Protein AF-E9GZN9-F1 (afdb_monomer_lite)

Radius of gyration: 35.97 Å; chains: 1; bounding box: 83×104×94 Å

Organism: Daphnia pulex (NCBI:txid6669)

Secondary structure (DSSP, 8-state):
--GGGGTTSPPSSS-SEEEEESSHHHHHHHHHHHHHHTTT-TT--EEEE---SHHHHHHHHHHHHT--SEEEEEHHHHHHHHHH-TTTS-STT--EEEETTHHHHHHHSHHHHHHHHHHHHHHHHHHHHTT-----EEEE--SS--HHHHHIIIIIISS-------HHHHHHHTT-EEEEEEE-HHHHHHHHHHHHHHTTTS-EEEEESSHHHHHHHHHHHHHTT---EEESGGGGGGHHHHHHHHHHSPTT--EEEEEGGGTTT------SEEEESS--SS-HHHHHHHGGGGGGG--TT--TTTS-EEEEEEETT--TTHHHHHHHHHHTTPPPPHHHHHHHHHHHHHHHHHTTTSPBPHHHHHHS--TTTTT--SB-S--HHHH--SS--SSEEEEEEEEE-SSSEEEEEEEEEE-TT--EEE-GGGTTHHHHHHHHHTTSHHHHH-BPPGGG--TT-EEEEE-STT-EEEEEEEEEEEE-TTS-EEEEEEEETTT--EEEEEGGGEE---HHHHHSPPSSEEEEESSEEESTT-SS--HHHHHHHHHHHTT-EEEEEEEEEETTEEEEEEEEEEEEPTTSS-EEEEEEHHHHHHHTTSEEE-TTHHHHHHHHHHHTTPPPP----------SS---PPPB--PPTTSEEEEEEEEEEETTEEEEEEGGGHHHHHHHHHHHHHHGGGPPBPPTTT--TT-EEEEE-SSSTT-EEEEEEEEEEEETTEEEEEEEETTT--EEEEEGGG-EE--HHHHHSS-B--EEEEETTEE-SSTT----HHHHHHHHHHHB-TTSSBPEEEEEEEEEEEEEPTTTSSEEEEEEEE--SSTT---HHHHHHHTTSSEE--SHHHHHHHHHHSS-STTS---

Sequence (875 aa):
MDLSEYSDVPIGCSPLVVVICSSWENAELVQFYCSRIMKKNSDFRSAVFTDATERSLKVALPYLINGVTLLAATAPALNLLLTKAKDIISFDRCCHLVFDDADVVLKEHGESTKKLFNFYQESVQRATMGNNFIPRQIVACANHWTKGMEEMSSKVLKNPSIFISSCMESAIYGGMKLDVRRGTPEEMDRDLLEIVQSKRFSRTIIFCRGSAEVFKVEQMLSEIGATPILAHNPIVSDLDFTTERWNHAQPGSAILICTDDVLERLNIKNAQTLIHYFIPHHSKYDFSYRLSFAMDNFHLRASEADRPETHLLITKEFNNSLLTIVRLMQRFGHVVPDELATEAILSFCGKEVRKRSLPLCETLKAFGFCRNMKLCGLRHVILSTLDHPVVPQNGIVRIRITAVRTATQYYARILKHRNEKNQVIDMSGSHFEVSAQLRNHFRDEAQRKNSVDGNKVEAGNIYAHRTTDNLYERVRVESILERDHQGIPIEVTVISIDQGCVMSSFVKDLYEIPDDLKNSAPEAIEVFLVGAKPFDRNSNWSRYSVDFVREKLMSKELEGRIVLALSFTLWLDPLHERKRLDGVNSSVVVTDILKDLLTAELADNNEEHLVKLYHLCETGGIELPNYSFGLAKNKSANPIEPSYAFLPMNEETQVELVTTDSPHQFYVTINKFQDTLRSLEADIKKQISKCKHVTYEDAQLGSFCLVESPSEPGSWCRCCIKKKIVEDDVWKFQVLFVDYGDHTKVPLNAMKSLPNQFISRLPFQAIACSLYGVGPKNDSGGWTEEDICFFTSLTRASDGFMHVWHAQTKFKEAVKDEVTNGSHYHVTLLNREEKEIPSLAQQMISKNYAISLENEEDFRAIAKVTLPEALRGMG

Structure (mmCIF, N/CA/C/O backbone):
data_AF-E9GZN9-F1
#
_entry.id   AF-E9GZN9-F1
#
loop_
_atom_site.group_PDB
_atom_site.id
_atom_site.type_symbol
_atom_site.label_atom_id
_atom_site.label_alt_id
_atom_site.label_comp_id
_atom_site.label_asym_id
_atom_site.label_entity_id
_atom_site.label_seq_id
_atom_site.pdbx_PDB_ins_code
_atom_site.Cartn_x
_atom_site.Cartn_y
_atom_site.Cartn_z
_atom_site.occupancy
_atom_site.B_iso_or_equiv
_atom_site.auth_seq_id
_atom_site.auth_comp_id
_atom_site.auth_asym_id
_atom_site.auth_atom_id
_atom_site.pdbx_PDB_model_num
ATOM 1 N N . MET A 1 1 ? -33.942 -22.697 3.607 1.00 50.97 1 MET A N 1
ATOM 2 C CA . MET A 1 1 ? -34.283 -22.304 2.229 1.00 50.97 1 MET A CA 1
ATOM 3 C C . MET A 1 1 ? -35.017 -23.470 1.620 1.00 50.97 1 MET A C 1
ATOM 5 O O . MET A 1 1 ? -34.496 -24.581 1.670 1.00 50.97 1 MET A O 1
ATOM 9 N N . ASP A 1 2 ? -36.243 -23.232 1.181 1.00 52.62 2 ASP A N 1
ATOM 10 C CA . ASP A 1 2 ? -37.050 -24.229 0.490 1.00 52.62 2 ASP A CA 1
ATOM 11 C C . ASP A 1 2 ? -36.583 -24.266 -0.974 1.00 52.62 2 ASP A C 1
ATOM 13 O O . ASP A 1 2 ? -36.462 -23.227 -1.618 1.00 52.62 2 ASP A O 1
ATOM 17 N N . LEU A 1 3 ? -36.242 -25.447 -1.498 1.00 58.53 3 LEU A N 1
ATOM 18 C CA . LEU A 1 3 ? -35.744 -25.594 -2.875 1.00 58.53 3 LEU A CA 1
ATOM 19 C C . LEU A 1 3 ? -36.774 -25.124 -3.916 1.00 58.53 3 LEU A C 1
ATOM 21 O O . LEU A 1 3 ? -36.387 -24.770 -5.030 1.00 58.53 3 LEU A O 1
ATOM 25 N N . SER A 1 4 ? -38.058 -25.085 -3.547 1.00 64.94 4 SER A N 1
ATOM 26 C CA . SER A 1 4 ? -39.133 -24.544 -4.382 1.00 64.94 4 SER A CA 1
ATOM 27 C C . SER A 1 4 ? -39.021 -23.033 -4.627 1.00 64.94 4 SER A C 1
ATOM 29 O O . SER A 1 4 ? -39.496 -22.554 -5.645 1.00 64.94 4 SER A O 1
ATOM 31 N N . GLU A 1 5 ? -38.316 -22.269 -3.787 1.00 69.56 5 GLU A N 1
ATOM 32 C CA . GLU A 1 5 ? -38.172 -20.813 -3.972 1.00 69.56 5 GLU A CA 1
ATOM 33 C C . GLU A 1 5 ? -37.304 -20.442 -5.188 1.00 69.56 5 GLU A C 1
ATOM 35 O O . GLU A 1 5 ? -37.380 -19.323 -5.695 1.00 69.56 5 GLU A O 1
ATOM 40 N N . TYR A 1 6 ? -36.479 -21.374 -5.676 1.00 82.62 6 TYR A N 1
ATOM 41 C CA . TYR A 1 6 ? -35.597 -21.158 -6.826 1.00 82.62 6 TYR A CA 1
ATOM 42 C C . TYR A 1 6 ? -36.201 -21.622 -8.154 1.00 82.62 6 TYR A C 1
ATOM 44 O O . TYR A 1 6 ? -35.643 -21.299 -9.205 1.00 82.62 6 TYR A O 1
ATOM 52 N N . SER A 1 7 ? -37.319 -22.362 -8.141 1.00 75.12 7 SER A N 1
ATOM 53 C CA . SER A 1 7 ? -37.960 -22.828 -9.380 1.00 75.12 7 SER A CA 1
ATOM 54 C C . SER A 1 7 ? -38.596 -21.697 -10.185 1.00 75.12 7 SER A C 1
ATOM 56 O O . SER A 1 7 ? -38.727 -21.825 -11.399 1.00 75.12 7 SER A O 1
ATOM 58 N N . ASP A 1 8 ? -38.930 -20.589 -9.522 1.00 78.25 8 ASP A N 1
ATOM 59 C CA . ASP A 1 8 ? -39.594 -19.429 -10.127 1.00 78.25 8 ASP A CA 1
ATOM 60 C C . ASP A 1 8 ? -38.607 -18.396 -10.700 1.00 78.25 8 ASP A C 1
ATOM 62 O O . ASP A 1 8 ? -39.012 -17.401 -11.307 1.00 78.25 8 ASP A O 1
ATOM 66 N N . VAL A 1 9 ? -37.295 -18.624 -10.545 1.00 85.50 9 VAL A N 1
ATOM 67 C CA . VAL A 1 9 ? -36.270 -17.737 -11.105 1.00 85.50 9 VAL A CA 1
ATOM 68 C C . VAL A 1 9 ? -36.328 -17.819 -12.638 1.00 85.50 9 VAL A C 1
ATOM 70 O O . VAL A 1 9 ? -36.278 -18.924 -13.185 1.00 85.50 9 VAL A O 1
ATOM 73 N N . PRO A 1 10 ? -36.361 -16.680 -13.364 1.00 81.06 10 PRO A N 1
ATOM 74 C CA . PRO A 1 10 ? -36.394 -16.672 -14.828 1.00 81.06 10 PRO A CA 1
ATOM 75 C C . PRO A 1 10 ? -35.282 -17.537 -15.431 1.00 81.06 10 PRO A C 1
ATOM 77 O O . PRO A 1 10 ? -34.248 -17.715 -14.799 1.00 81.06 10 PRO A O 1
ATOM 80 N N . ILE A 1 11 ? -35.424 -18.056 -16.650 1.00 80.75 11 ILE A N 1
ATOM 81 C CA . ILE A 1 11 ? -34.333 -18.768 -17.344 1.00 80.75 11 ILE A CA 1
ATOM 82 C C . ILE A 1 11 ? -33.459 -17.742 -18.083 1.00 80.75 11 ILE A C 1
ATOM 84 O O . ILE A 1 11 ? -33.974 -16.772 -18.633 1.00 80.75 11 ILE A O 1
ATOM 88 N N . GLY A 1 12 ? -32.135 -17.925 -18.107 1.00 81.50 12 GLY A N 1
ATOM 89 C CA . GLY A 1 12 ? -31.234 -17.026 -18.837 1.00 81.50 12 GLY A CA 1
ATOM 90 C C . GLY A 1 12 ? -29.748 -17.335 -18.659 1.00 81.50 12 GLY A C 1
ATOM 91 O O . GLY A 1 12 ? -29.376 -18.310 -18.007 1.00 81.50 12 GLY A O 1
ATOM 92 N N . CYS A 1 13 ? -28.896 -16.480 -19.231 1.00 82.94 13 CYS A N 1
ATOM 93 C CA . CYS A 1 13 ? -27.436 -16.641 -19.187 1.00 82.94 13 CYS A CA 1
ATOM 94 C C . CYS A 1 13 ? -26.771 -15.924 -17.997 1.00 82.94 13 CYS A C 1
ATOM 96 O O . CYS A 1 13 ? -25.636 -16.241 -17.643 1.00 82.94 13 CYS A O 1
ATOM 98 N N . SER A 1 14 ? -27.471 -14.968 -17.375 1.00 88.44 14 SER A N 1
ATOM 99 C CA . SER A 1 14 ? -26.956 -14.199 -16.237 1.00 88.44 14 SER A CA 1
ATOM 100 C C . SER A 1 14 ? -26.777 -15.059 -14.971 1.00 88.44 14 SER A C 1
ATOM 102 O O . SER A 1 14 ? -27.582 -15.975 -14.754 1.00 88.44 14 SER A O 1
ATOM 104 N N . PRO A 1 15 ? -25.766 -14.738 -14.134 1.00 92.81 15 PRO A N 1
ATOM 105 C CA . PRO A 1 15 ? -25.409 -15.500 -12.939 1.00 92.81 15 PRO A CA 1
ATOM 106 C C . PRO A 1 15 ? -26.512 -15.530 -11.884 1.00 92.81 15 PRO A C 1
ATOM 108 O O . PRO A 1 15 ? -27.192 -14.532 -11.644 1.00 92.81 15 PRO A O 1
ATOM 111 N N . LEU A 1 16 ? -26.626 -16.676 -11.207 1.00 92.75 16 LEU A N 1
ATOM 112 C CA . LEU A 1 16 ? -27.434 -16.829 -9.993 1.00 92.75 16 LEU A CA 1
ATOM 113 C C . LEU A 1 16 ? -26.670 -16.346 -8.757 1.00 92.75 16 LEU A C 1
ATOM 115 O O . LEU A 1 16 ? -27.271 -15.810 -7.828 1.00 92.75 16 LEU A O 1
ATOM 119 N N . VAL A 1 17 ? -25.348 -16.532 -8.759 1.00 95.00 17 VAL A N 1
ATOM 120 C CA . VAL A 1 17 ? -24.443 -16.117 -7.687 1.00 95.00 17 VAL A CA 1
ATOM 121 C C . VAL A 1 17 ? -23.373 -15.203 -8.264 1.00 95.00 17 VAL A C 1
ATOM 123 O O . VAL A 1 17 ? -22.676 -15.572 -9.211 1.00 95.00 17 VAL A O 1
ATOM 126 N N . VAL A 1 18 ? -23.216 -14.025 -7.675 1.00 97.25 18 VAL A N 1
ATOM 127 C CA . VAL A 1 18 ? -22.117 -13.109 -7.980 1.00 97.25 18 VAL A CA 1
ATOM 128 C C . VAL A 1 18 ? -21.284 -12.925 -6.723 1.00 97.25 18 VAL A C 1
ATOM 130 O O . VAL A 1 18 ? -21.812 -12.501 -5.698 1.00 97.25 18 VAL A O 1
ATOM 133 N N . VAL A 1 19 ? -19.990 -13.232 -6.809 1.00 97.75 19 VAL A N 1
ATOM 134 C CA . VAL A 1 19 ? -19.028 -13.020 -5.723 1.00 97.75 19 VAL A CA 1
ATOM 135 C C . VAL A 1 19 ? -18.092 -11.888 -6.120 1.00 97.75 19 VAL A C 1
ATOM 137 O O . VAL A 1 19 ? -17.361 -11.992 -7.102 1.00 97.75 19 VAL A O 1
ATOM 140 N N . ILE A 1 20 ? -18.142 -10.791 -5.374 1.00 96.69 20 ILE A N 1
ATOM 141 C CA . ILE A 1 20 ? -17.269 -9.637 -5.545 1.00 96.69 20 ILE A CA 1
ATOM 142 C C . ILE A 1 20 ? -16.070 -9.824 -4.622 1.00 96.69 20 ILE A C 1
ATOM 144 O O . ILE A 1 20 ? -16.230 -9.839 -3.404 1.00 96.69 20 ILE A O 1
ATOM 148 N N . CYS A 1 21 ? -14.887 -9.952 -5.209 1.00 93.56 21 CYS A N 1
ATOM 149 C CA . CYS A 1 21 ? -13.642 -10.228 -4.504 1.00 93.56 21 CYS A CA 1
ATOM 150 C C . CYS A 1 21 ? -12.727 -8.997 -4.475 1.00 93.56 21 CYS A C 1
ATOM 152 O O . CYS A 1 21 ? -12.756 -8.149 -5.374 1.00 93.56 21 CYS A O 1
ATOM 154 N N . SER A 1 22 ? -11.873 -8.935 -3.454 1.00 87.81 22 SER A N 1
ATOM 155 C CA . SER A 1 22 ? -10.836 -7.909 -3.271 1.00 87.81 22 SER A CA 1
ATOM 156 C C . SER A 1 22 ? -9.677 -8.005 -4.270 1.00 87.81 22 SER A C 1
ATOM 158 O O . SER A 1 22 ? -8.988 -7.011 -4.497 1.00 87.81 22 SER A O 1
ATOM 160 N N . SER A 1 23 ? -9.451 -9.177 -4.872 1.00 83.25 23 SER A N 1
ATOM 161 C CA . SER A 1 23 ? -8.398 -9.401 -5.864 1.00 83.25 23 SER A CA 1
ATOM 162 C C . SER A 1 23 ? -8.754 -10.515 -6.852 1.00 83.25 23 SER A C 1
ATOM 164 O O . SER A 1 23 ? -9.737 -11.244 -6.675 1.00 83.25 23 SER A O 1
ATOM 166 N N . TRP A 1 24 ? -7.946 -10.655 -7.907 1.00 82.69 24 TRP A N 1
ATOM 167 C CA . TRP A 1 24 ? -8.132 -11.713 -8.897 1.00 82.69 24 TRP A CA 1
ATOM 168 C C . TRP A 1 24 ? -7.772 -13.101 -8.354 1.00 82.69 24 TRP A C 1
ATOM 170 O O . TRP A 1 24 ? -8.446 -14.065 -8.702 1.00 82.69 24 TRP A O 1
ATOM 180 N N . GLU A 1 25 ? -6.781 -13.205 -7.465 1.00 82.38 25 GLU A N 1
ATOM 181 C CA . GLU A 1 25 ? -6.411 -14.463 -6.807 1.00 82.38 25 GLU A CA 1
ATOM 182 C C . GLU A 1 25 ? -7.549 -14.980 -5.936 1.00 82.38 25 GLU A C 1
ATOM 184 O O . GLU A 1 25 ? -7.886 -16.160 -5.998 1.00 82.38 25 GLU A O 1
ATOM 189 N N . ASN A 1 26 ? -8.183 -14.092 -5.166 1.00 86.81 26 ASN A N 1
ATOM 190 C CA . ASN A 1 26 ? -9.334 -14.463 -4.350 1.00 86.81 26 ASN A CA 1
ATOM 191 C C . ASN A 1 26 ? -10.500 -14.921 -5.232 1.00 86.81 26 ASN A C 1
ATOM 193 O O . ASN A 1 26 ? -11.129 -15.934 -4.934 1.00 86.81 26 ASN A O 1
ATOM 197 N N . ALA A 1 27 ? -10.738 -14.257 -6.367 1.00 90.12 27 ALA A N 1
ATOM 198 C CA . ALA A 1 27 ? -11.759 -14.689 -7.319 1.00 90.12 27 ALA A CA 1
ATOM 199 C C . ALA A 1 27 ? -11.465 -16.079 -7.923 1.00 90.12 27 ALA A C 1
ATOM 201 O O . ALA A 1 27 ? -12.376 -16.904 -8.031 1.00 90.12 27 ALA A O 1
ATOM 202 N N . GLU A 1 28 ? -10.207 -16.373 -8.272 1.00 88.62 28 GLU A N 1
ATOM 203 C CA . GLU A 1 28 ? -9.790 -17.706 -8.730 1.00 88.62 28 GLU A CA 1
ATOM 204 C C . GLU A 1 28 ? -9.928 -18.765 -7.629 1.00 88.62 28 GLU A C 1
ATOM 206 O O . GLU A 1 28 ? -10.420 -19.862 -7.894 1.00 88.62 28 GLU A O 1
ATOM 211 N N . LEU A 1 29 ? -9.561 -18.445 -6.384 1.00 89.25 29 LEU A N 1
ATOM 212 C CA . LEU A 1 29 ? -9.728 -19.346 -5.241 1.00 89.25 29 LEU A CA 1
ATOM 213 C C . LEU A 1 29 ? -11.203 -19.658 -4.982 1.00 89.25 29 LEU A C 1
ATOM 215 O O . LEU A 1 29 ? -11.557 -20.826 -4.812 1.00 89.25 29 LEU A O 1
ATOM 219 N N . VAL A 1 30 ? -12.072 -18.644 -5.006 1.00 92.81 30 VAL A N 1
ATOM 220 C CA . VAL A 1 30 ? -13.527 -18.818 -4.897 1.00 92.81 30 VAL A CA 1
ATOM 221 C C . VAL A 1 30 ? -14.024 -19.761 -5.990 1.00 92.81 30 VAL A C 1
ATOM 223 O O . VAL A 1 30 ? -14.689 -20.754 -5.689 1.00 92.81 30 VAL A O 1
ATOM 226 N N . GLN A 1 31 ? -13.656 -19.518 -7.252 1.00 92.12 31 GLN A N 1
ATOM 227 C CA . GLN A 1 31 ? -14.042 -20.393 -8.361 1.00 92.12 31 GLN A CA 1
ATOM 228 C C . GLN A 1 31 ? -13.532 -21.825 -8.155 1.00 92.12 31 GLN A C 1
ATOM 230 O O . GLN A 1 31 ? -14.296 -22.777 -8.334 1.00 92.12 31 GLN A O 1
ATOM 235 N N . PHE A 1 32 ? -12.268 -21.990 -7.762 1.00 90.31 32 PHE A N 1
ATOM 236 C CA . PHE A 1 32 ? -11.634 -23.286 -7.535 1.00 90.31 32 PHE A CA 1
ATOM 237 C C . PHE A 1 32 ? -12.359 -24.091 -6.452 1.00 90.31 32 PHE A C 1
ATOM 239 O O . PHE A 1 32 ? -12.758 -25.236 -6.694 1.00 90.31 32 PHE A O 1
ATOM 246 N N . TYR A 1 33 ? -12.581 -23.502 -5.275 1.00 91.94 33 TYR A N 1
ATOM 247 C CA . TYR A 1 33 ? -13.247 -24.185 -4.168 1.00 91.94 33 TYR A CA 1
ATOM 248 C C . TYR A 1 33 ? -14.714 -24.479 -4.479 1.00 91.94 33 TYR A C 1
ATOM 250 O O . TYR A 1 33 ? -15.157 -25.610 -4.265 1.00 91.94 33 TYR A O 1
ATOM 258 N N . CYS A 1 34 ? -15.456 -23.529 -5.056 1.00 91.19 34 CYS A N 1
ATOM 259 C CA . CYS A 1 34 ? -16.843 -23.761 -5.461 1.00 91.19 34 CYS A CA 1
ATOM 260 C C . CYS A 1 34 ? -16.946 -24.871 -6.515 1.00 91.19 34 CYS A C 1
ATOM 262 O O . CYS A 1 34 ? -17.770 -25.771 -6.369 1.00 91.19 34 CYS A O 1
ATOM 264 N N . SER A 1 35 ? -16.069 -24.880 -7.522 1.00 87.88 35 SER A N 1
ATOM 265 C CA . SER A 1 35 ? -16.025 -25.941 -8.541 1.00 87.88 35 SER A CA 1
ATOM 266 C C . SER A 1 35 ? -15.709 -27.305 -7.936 1.00 87.88 35 SER A C 1
ATOM 268 O O . SER A 1 35 ? -16.288 -28.318 -8.329 1.00 87.88 35 SER A O 1
ATOM 270 N N . ARG A 1 36 ? -14.813 -27.352 -6.943 1.00 88.06 36 ARG A N 1
ATOM 271 C CA . ARG A 1 36 ? -14.461 -28.588 -6.237 1.00 88.06 36 ARG A CA 1
ATOM 272 C C . ARG A 1 36 ? -15.628 -29.128 -5.412 1.00 88.06 36 ARG A C 1
ATOM 274 O O . ARG A 1 36 ? -15.869 -30.334 -5.445 1.00 88.06 36 ARG A O 1
ATOM 281 N N . ILE A 1 37 ? -16.356 -28.257 -4.713 1.00 90.75 37 ILE A N 1
ATOM 282 C CA . ILE A 1 37 ? -17.560 -28.617 -3.947 1.00 90.75 37 ILE A CA 1
ATOM 283 C C . ILE A 1 37 ? -18.663 -29.111 -4.895 1.00 90.75 37 ILE A C 1
ATOM 285 O O . ILE A 1 37 ? -19.293 -30.136 -4.641 1.00 90.75 37 ILE A O 1
ATOM 289 N N . MET A 1 38 ? -18.838 -28.435 -6.031 1.00 88.62 38 MET A N 1
ATOM 290 C CA . MET A 1 38 ? -19.896 -28.707 -7.007 1.00 88.62 38 MET A CA 1
ATOM 291 C C . MET A 1 38 ? -19.518 -29.750 -8.065 1.00 88.62 38 MET A C 1
ATOM 293 O O . MET A 1 38 ? -20.285 -29.971 -8.995 1.00 88.62 38 MET A O 1
ATOM 297 N N . LYS A 1 39 ? -18.385 -30.452 -7.917 1.00 83.06 39 LYS A N 1
ATOM 298 C CA . LYS A 1 39 ? -17.832 -31.382 -8.923 1.00 83.06 39 LYS A CA 1
ATOM 299 C C . LYS A 1 39 ? -18.815 -32.462 -9.406 1.00 83.06 39 LYS A C 1
ATOM 301 O O . LYS A 1 39 ? -18.660 -32.981 -10.505 1.00 83.06 39 LYS A O 1
ATOM 306 N N . LYS A 1 40 ? -19.801 -32.832 -8.581 1.00 84.06 40 LYS A N 1
ATOM 307 C CA . LYS A 1 40 ? -20.830 -33.837 -8.912 1.00 84.06 40 LYS A CA 1
ATOM 308 C C . LYS A 1 40 ? -22.038 -33.272 -9.672 1.00 84.06 40 LYS A C 1
ATOM 310 O O . LYS A 1 40 ? -22.872 -34.054 -10.112 1.00 84.06 40 LYS A O 1
ATOM 315 N N . ASN A 1 41 ? -22.153 -31.953 -9.802 1.00 85.56 41 ASN A N 1
ATOM 316 C CA . ASN A 1 41 ? -23.253 -31.289 -10.490 1.00 85.56 41 ASN A CA 1
ATOM 317 C C . ASN A 1 41 ? -22.806 -30.883 -11.903 1.00 85.56 41 ASN A C 1
ATOM 319 O O . ASN A 1 41 ? -22.005 -29.964 -12.060 1.00 85.56 41 ASN A O 1
ATOM 323 N N . SER A 1 42 ? -23.319 -31.575 -12.922 1.00 80.00 42 SER A N 1
ATOM 324 C CA . SER A 1 42 ? -22.959 -31.348 -14.329 1.00 80.00 42 SER A CA 1
ATOM 325 C C . SER A 1 42 ? -23.398 -29.989 -14.874 1.00 80.00 42 SER A C 1
ATOM 327 O O . SER A 1 42 ? -22.815 -29.508 -15.844 1.00 80.00 42 SER A O 1
ATOM 329 N N . ASP A 1 43 ? -24.402 -29.370 -14.254 1.00 83.31 43 ASP A N 1
ATOM 330 C CA . ASP A 1 43 ? -25.000 -28.119 -14.726 1.00 83.31 43 ASP A CA 1
ATOM 331 C C . ASP A 1 43 ? -24.353 -26.887 -14.081 1.00 83.31 43 ASP A C 1
ATOM 333 O O . ASP A 1 43 ? -24.605 -25.753 -14.497 1.00 83.31 43 ASP A O 1
ATOM 337 N N . PHE A 1 44 ? -23.488 -27.088 -13.082 1.00 88.94 44 PHE A N 1
ATOM 338 C CA . PHE A 1 44 ? -22.775 -26.003 -12.425 1.00 88.94 44 PHE A CA 1
ATOM 339 C C . PHE A 1 44 ? -21.690 -25.430 -13.341 1.00 88.94 44 PHE A C 1
ATOM 341 O O . PHE A 1 44 ? -20.712 -26.098 -13.680 1.00 88.94 44 PHE A O 1
ATOM 348 N N . ARG A 1 45 ? -21.839 -24.154 -13.704 1.00 90.25 45 ARG A N 1
ATOM 349 C CA . ARG A 1 45 ? -20.849 -23.405 -14.487 1.00 90.25 45 ARG A CA 1
ATOM 350 C C . ARG A 1 45 ? -20.349 -22.219 -13.683 1.00 90.25 45 ARG A C 1
ATOM 352 O O . ARG A 1 45 ? -21.146 -21.424 -13.189 1.00 90.25 45 ARG A O 1
ATOM 359 N N . SER A 1 46 ? -19.037 -22.057 -13.589 1.00 92.00 46 SER A N 1
ATOM 360 C CA . SER A 1 46 ? -18.429 -20.925 -12.888 1.00 92.00 46 SER A CA 1
ATOM 361 C C . SER A 1 46 ? -17.427 -20.190 -13.762 1.00 92.00 46 SER A C 1
ATOM 363 O O . SER A 1 46 ? -16.623 -20.834 -14.437 1.00 92.00 46 SER A O 1
ATOM 365 N N . ALA A 1 47 ? -17.417 -18.863 -13.693 1.00 91.19 47 ALA A N 1
ATOM 366 C CA . ALA A 1 47 ? -16.476 -18.012 -14.414 1.00 91.19 47 ALA A CA 1
ATOM 367 C C . ALA A 1 47 ? -15.806 -17.000 -13.479 1.00 91.19 47 ALA A C 1
ATOM 369 O O . ALA A 1 47 ? -16.362 -16.637 -12.440 1.00 91.19 47 ALA A O 1
ATOM 370 N N . VAL A 1 48 ? -14.626 -16.533 -13.887 1.00 90.62 48 VAL A N 1
ATOM 371 C CA . VAL A 1 48 ? -13.873 -15.465 -13.222 1.00 90.62 48 VAL A CA 1
ATOM 372 C C . VAL A 1 48 ? -13.734 -14.294 -14.188 1.00 90.62 48 VAL A C 1
ATOM 374 O O . VAL A 1 48 ? -13.372 -14.493 -15.348 1.00 90.62 48 VAL A O 1
ATOM 377 N N . PHE A 1 49 ? -14.019 -13.078 -13.724 1.00 89.75 49 PHE A N 1
ATOM 378 C CA . PHE A 1 49 ? -13.818 -11.860 -14.507 1.00 89.75 49 PHE A CA 1
ATOM 379 C C . PHE A 1 49 ? -13.263 -10.722 -13.651 1.00 89.75 49 PHE A C 1
ATOM 381 O O . PHE A 1 49 ? -13.981 -10.081 -12.889 1.00 89.75 49 PHE A O 1
ATOM 388 N N . THR A 1 50 ? -11.963 -10.478 -13.764 1.00 85.44 50 THR A N 1
ATOM 389 C CA . THR A 1 50 ? -11.219 -9.626 -12.821 1.00 85.44 50 THR A CA 1
ATOM 390 C C . THR A 1 50 ? -10.465 -8.484 -13.497 1.00 85.44 50 THR A C 1
ATOM 392 O O . THR A 1 50 ? -10.024 -7.559 -12.820 1.00 85.44 50 THR A O 1
ATOM 395 N N . ASP A 1 51 ? -10.355 -8.521 -14.825 1.00 78.38 51 ASP A N 1
ATOM 396 C CA . ASP A 1 51 ? -9.670 -7.526 -15.647 1.00 78.38 51 ASP A CA 1
ATOM 397 C C . ASP A 1 51 ? -10.698 -6.551 -16.244 1.00 78.38 51 ASP A C 1
ATOM 399 O O . ASP A 1 51 ? -11.595 -6.963 -16.981 1.00 78.38 51 ASP A O 1
ATOM 403 N N . ALA A 1 52 ? -10.574 -5.261 -15.928 1.00 76.31 52 ALA A N 1
ATOM 404 C CA . ALA A 1 52 ? -11.503 -4.207 -16.333 1.00 76.31 52 ALA A CA 1
ATOM 405 C C . ALA A 1 52 ? -11.143 -3.545 -17.682 1.00 76.31 52 ALA A C 1
ATOM 407 O O . ALA A 1 52 ? -11.374 -2.349 -17.861 1.00 76.31 52 ALA A O 1
ATOM 408 N N . THR A 1 53 ? -10.613 -4.304 -18.646 1.00 77.06 53 THR A N 1
ATOM 409 C CA . THR A 1 53 ? -10.286 -3.810 -19.996 1.00 77.06 53 THR A CA 1
ATOM 410 C C . THR A 1 53 ? -11.325 -4.209 -21.055 1.00 77.06 53 THR A C 1
ATOM 412 O O . THR A 1 53 ? -11.959 -5.263 -21.003 1.00 77.06 53 THR A O 1
ATOM 415 N N . GLU A 1 54 ? -11.496 -3.401 -22.111 1.00 76.94 54 GLU A N 1
ATOM 416 C CA . GLU A 1 54 ? -12.376 -3.787 -23.236 1.00 76.94 54 GLU A CA 1
ATOM 417 C C . GLU A 1 54 ? -11.882 -5.052 -23.960 1.00 76.94 54 GLU A C 1
ATOM 419 O O . GLU A 1 54 ? -12.659 -5.768 -24.600 1.00 76.94 54 GLU A O 1
ATOM 424 N N . ARG A 1 55 ? -10.580 -5.340 -23.872 1.00 75.50 55 ARG A N 1
ATOM 425 C CA . ARG A 1 55 ? -9.986 -6.543 -24.450 1.00 75.50 55 ARG A CA 1
ATOM 426 C C . ARG A 1 55 ? -10.372 -7.792 -23.663 1.00 75.50 55 ARG A C 1
ATOM 428 O O . ARG A 1 55 ? -10.809 -8.756 -24.292 1.00 75.50 55 ARG A O 1
ATOM 435 N N . SER A 1 56 ? -10.246 -7.776 -22.334 1.00 76.81 56 SER A N 1
ATOM 436 C CA . SER A 1 56 ? -10.659 -8.902 -21.487 1.00 76.81 56 SER A CA 1
ATOM 437 C C . SER A 1 56 ? -12.145 -9.204 -21.677 1.00 76.81 56 SER A C 1
ATOM 439 O O . SER A 1 56 ? -12.525 -10.366 -21.814 1.00 76.81 56 SER A O 1
ATOM 441 N N . LEU A 1 57 ? -12.973 -8.161 -21.812 1.00 82.69 57 LEU A N 1
ATOM 442 C CA . LEU A 1 57 ? -14.393 -8.283 -22.113 1.00 82.69 57 LEU A CA 1
ATOM 443 C C . LEU A 1 57 ? -14.621 -9.103 -23.392 1.00 82.69 57 LEU A C 1
ATOM 445 O O . LEU A 1 57 ? -15.318 -10.113 -23.354 1.00 82.69 57 LEU A O 1
ATOM 449 N N . LYS A 1 58 ? -13.987 -8.737 -24.514 1.00 83.94 58 LYS A N 1
ATOM 450 C CA . LYS A 1 58 ? -14.135 -9.464 -25.793 1.00 83.94 58 LYS A CA 1
ATOM 451 C C . LYS A 1 58 ? -13.736 -10.938 -25.697 1.00 83.94 58 LYS A C 1
ATOM 453 O O . LYS A 1 58 ? -14.348 -11.768 -26.362 1.00 83.94 58 LYS A O 1
ATOM 458 N N . VAL A 1 59 ? -12.731 -11.258 -24.881 1.00 82.25 59 VAL A N 1
ATOM 459 C CA . VAL A 1 59 ? -12.276 -12.639 -24.655 1.00 82.25 59 VAL A CA 1
ATOM 460 C C . VAL A 1 59 ? -13.245 -13.409 -23.755 1.00 82.25 59 VAL A C 1
ATOM 462 O O . VAL A 1 59 ? -13.485 -14.587 -24.000 1.00 82.25 59 VAL A O 1
ATOM 465 N N . ALA A 1 60 ? -13.823 -12.763 -22.741 1.00 83.12 60 ALA A N 1
ATOM 466 C CA . ALA A 1 60 ? -14.708 -13.403 -21.770 1.00 83.12 60 ALA A CA 1
ATOM 467 C C . ALA A 1 60 ? -16.130 -13.649 -22.305 1.00 83.12 60 ALA A C 1
ATOM 469 O O . ALA A 1 60 ? -16.751 -14.655 -21.960 1.00 83.12 60 ALA A O 1
ATOM 470 N N . LEU A 1 61 ? -16.652 -12.762 -23.161 1.00 85.12 61 LEU A N 1
ATOM 471 C CA . LEU A 1 61 ? -18.044 -12.816 -23.628 1.00 85.12 61 LEU A CA 1
ATOM 472 C C . LEU A 1 61 ? -18.469 -14.159 -24.252 1.00 85.12 61 LEU A C 1
ATOM 474 O O . LEU A 1 61 ? -19.532 -14.648 -23.867 1.00 85.12 61 LEU A O 1
ATOM 478 N N . PRO A 1 62 ? -17.685 -14.809 -25.138 1.00 84.94 62 PRO A N 1
ATOM 479 C CA . PRO A 1 62 ? -18.056 -16.111 -25.696 1.00 84.94 62 PRO A CA 1
ATOM 480 C C . PRO A 1 62 ? -18.301 -17.193 -24.635 1.00 84.94 62 PRO A C 1
ATOM 482 O O . PRO A 1 62 ? -19.169 -18.045 -24.810 1.00 84.94 62 PRO A O 1
ATOM 485 N N . TYR A 1 63 ? -17.572 -17.146 -23.516 1.00 82.25 63 TYR A N 1
ATOM 486 C CA . TYR A 1 63 ? -17.736 -18.093 -22.412 1.00 82.25 63 TYR A CA 1
ATOM 487 C C . TYR A 1 63 ? -18.965 -17.768 -21.557 1.00 82.25 63 TYR A C 1
ATOM 489 O O . TYR A 1 63 ? -19.654 -18.677 -21.100 1.00 82.25 63 TYR A O 1
ATOM 497 N N . LEU A 1 64 ? -19.266 -16.480 -21.375 1.00 86.19 64 LEU A N 1
ATOM 498 C CA . LEU A 1 64 ? -20.394 -16.004 -20.570 1.00 86.19 64 LEU A CA 1
ATOM 499 C C . LEU A 1 64 ? -21.752 -16.173 -21.273 1.00 86.19 64 LEU A C 1
ATOM 501 O O . LEU A 1 64 ? -22.754 -16.430 -20.608 1.00 86.19 64 LEU A O 1
ATOM 505 N N . ILE A 1 65 ? -21.796 -16.092 -22.609 1.00 85.19 65 ILE A N 1
ATOM 506 C CA . ILE A 1 65 ? -23.027 -16.282 -23.404 1.00 85.19 65 ILE A CA 1
ATOM 507 C C . ILE A 1 65 ? -23.611 -17.687 -23.227 1.00 85.19 65 ILE A C 1
ATOM 509 O O . ILE A 1 65 ? -24.829 -17.849 -23.239 1.00 85.19 65 ILE A O 1
ATOM 513 N N . ASN A 1 66 ? -22.766 -18.693 -22.986 1.00 82.06 66 ASN A N 1
ATOM 514 C CA . ASN A 1 66 ? -23.211 -20.061 -22.715 1.00 82.06 66 ASN A CA 1
ATOM 515 C C . ASN A 1 66 ? -23.909 -20.215 -21.350 1.00 82.06 66 ASN A C 1
ATOM 517 O O . ASN A 1 66 ? -24.361 -21.309 -21.019 1.00 82.06 66 ASN A O 1
ATOM 521 N N . GLY A 1 67 ? -24.012 -19.147 -20.562 1.00 84.75 67 GLY A N 1
ATOM 522 C CA . GLY A 1 67 ? -24.627 -19.148 -19.246 1.00 84.75 67 GLY A CA 1
ATOM 523 C C . GLY A 1 67 ? -23.640 -19.530 -18.151 1.00 84.75 67 GLY A C 1
ATOM 524 O O . GLY A 1 67 ? -22.886 -20.500 -18.262 1.00 84.75 67 GLY A O 1
ATOM 525 N N . VAL A 1 68 ? -23.672 -18.755 -17.072 1.00 89.88 68 VAL A N 1
ATOM 526 C CA . VAL A 1 68 ? -22.837 -18.943 -15.887 1.00 89.88 68 VAL A CA 1
ATOM 527 C C . VAL A 1 68 ? -23.730 -19.047 -14.653 1.00 89.88 68 VAL A C 1
ATOM 529 O O . VAL A 1 68 ? -24.683 -18.291 -14.512 1.00 89.88 68 VAL A O 1
ATOM 532 N N . THR A 1 69 ? -23.451 -19.991 -13.757 1.00 91.31 69 THR A N 1
ATOM 533 C CA . THR A 1 69 ? -24.149 -20.130 -12.470 1.00 91.31 69 THR A CA 1
ATOM 534 C C . THR A 1 69 ? -23.528 -19.207 -11.425 1.00 91.31 69 THR A C 1
ATOM 536 O O . THR A 1 69 ? -24.247 -18.451 -10.771 1.00 91.31 69 THR A O 1
ATOM 539 N N . LEU A 1 70 ? -22.195 -19.251 -11.302 1.00 94.56 70 LEU A N 1
ATOM 540 C CA . LEU A 1 70 ? -21.400 -18.449 -10.371 1.00 94.56 70 LEU A CA 1
ATOM 541 C C . LEU A 1 70 ? -20.392 -17.580 -11.126 1.00 94.56 70 LEU A C 1
ATOM 543 O O . LEU A 1 70 ? -19.554 -18.096 -11.864 1.00 94.56 70 LEU A O 1
ATOM 547 N N . LEU A 1 71 ? -20.440 -16.270 -10.908 1.00 95.44 71 LEU A N 1
ATOM 548 C CA . LEU A 1 71 ? -19.458 -15.326 -11.435 1.00 95.44 71 LEU A CA 1
ATOM 549 C C . LEU A 1 71 ? -18.661 -14.720 -10.277 1.00 95.44 71 LEU A C 1
ATOM 551 O O . LEU A 1 71 ? -19.217 -13.966 -9.482 1.00 95.44 71 LEU A O 1
ATOM 555 N N . ALA A 1 72 ? -17.369 -15.033 -10.200 1.00 95.81 72 ALA A N 1
ATOM 556 C CA . ALA A 1 72 ? -16.440 -14.361 -9.297 1.00 95.81 72 ALA A CA 1
ATOM 557 C C . ALA A 1 72 ? -15.761 -13.200 -10.039 1.00 95.81 72 ALA A C 1
ATOM 559 O O . ALA A 1 72 ? -15.258 -13.377 -11.150 1.00 95.81 72 ALA A O 1
ATOM 560 N N . ALA A 1 73 ? -15.768 -11.999 -9.471 1.00 94.06 73 ALA A N 1
ATOM 561 C CA . ALA A 1 73 ? -15.279 -10.807 -10.155 1.00 94.06 73 ALA A CA 1
ATOM 562 C C . ALA A 1 73 ? -14.728 -9.756 -9.191 1.00 94.06 73 ALA A C 1
ATOM 564 O O . ALA A 1 73 ? -15.130 -9.690 -8.034 1.00 94.06 73 ALA A O 1
ATOM 565 N N . THR A 1 74 ? -13.846 -8.882 -9.674 1.00 91.88 74 THR A N 1
ATOM 566 C CA . THR A 1 74 ? -13.506 -7.644 -8.952 1.00 91.88 74 THR A CA 1
ATOM 567 C C . THR A 1 74 ? -14.575 -6.583 -9.225 1.00 91.88 74 THR A C 1
ATOM 569 O O . THR A 1 74 ? -15.220 -6.583 -10.279 1.00 91.88 74 THR A O 1
ATOM 572 N N . ALA A 1 75 ? -14.787 -5.655 -8.286 1.00 92.50 75 ALA A N 1
ATOM 573 C CA . ALA A 1 75 ? -15.835 -4.639 -8.428 1.00 92.50 75 ALA A CA 1
ATOM 574 C C . ALA A 1 75 ? -15.714 -3.782 -9.716 1.00 92.50 75 ALA A C 1
ATOM 576 O O . ALA A 1 75 ? -16.733 -3.558 -10.380 1.00 92.50 75 ALA A O 1
ATOM 577 N N . PRO A 1 76 ? -14.514 -3.320 -10.125 1.00 89.75 76 PRO A N 1
ATOM 578 C CA . PRO A 1 76 ? -14.345 -2.569 -11.371 1.00 89.75 76 PRO A CA 1
ATOM 579 C C . PRO A 1 76 ? -14.640 -3.403 -12.627 1.00 89.75 76 PRO A C 1
ATOM 581 O O . PRO A 1 76 ? -15.338 -2.936 -13.529 1.00 89.75 76 PRO A O 1
ATOM 584 N N . ALA A 1 77 ? -14.185 -4.658 -12.666 1.00 89.81 77 ALA A N 1
ATOM 585 C CA . ALA A 1 77 ? -14.409 -5.548 -13.800 1.00 89.81 77 ALA A CA 1
ATOM 586 C C . ALA A 1 77 ? -15.901 -5.891 -13.960 1.00 89.81 77 ALA A C 1
ATOM 588 O O . ALA A 1 77 ? -16.454 -5.830 -15.060 1.00 89.81 77 ALA A O 1
ATOM 589 N N . LEU A 1 78 ? -16.605 -6.150 -12.855 1.00 93.88 78 LEU A N 1
ATOM 590 C CA . LEU A 1 78 ? -18.047 -6.387 -12.890 1.00 93.88 78 LEU A CA 1
ATOM 591 C C . LEU A 1 78 ? -18.828 -5.160 -13.389 1.00 93.88 78 LEU A C 1
ATOM 593 O O . LEU A 1 78 ? -19.770 -5.311 -14.165 1.00 93.88 78 LEU A O 1
ATOM 597 N N . ASN A 1 79 ? -18.420 -3.944 -13.011 1.00 93.00 79 ASN A N 1
ATOM 598 C CA . ASN A 1 79 ? -19.019 -2.722 -13.555 1.00 93.00 79 ASN A CA 1
ATOM 599 C C . ASN A 1 79 ? -18.871 -2.635 -15.074 1.00 93.00 79 ASN A C 1
ATOM 601 O O . ASN A 1 79 ? -19.830 -2.265 -15.756 1.00 93.00 79 ASN A O 1
ATOM 605 N N . LEU A 1 80 ? -17.695 -2.976 -15.612 1.00 91.25 80 LEU A N 1
ATOM 606 C CA . LEU A 1 80 ? -17.473 -2.990 -17.056 1.00 91.25 80 LEU A CA 1
ATOM 607 C C . LEU A 1 80 ? -18.427 -3.974 -17.746 1.00 91.25 80 LEU A C 1
ATOM 609 O O . LEU A 1 80 ? -19.081 -3.592 -18.719 1.00 91.25 80 LEU A O 1
ATOM 613 N N . LEU A 1 81 ? -18.554 -5.197 -17.216 1.00 91.94 81 LEU A N 1
ATOM 614 C CA . LEU A 1 81 ? -19.497 -6.202 -17.722 1.00 91.94 81 LEU A CA 1
ATOM 615 C C . LEU A 1 81 ? -20.935 -5.680 -17.725 1.00 91.94 81 LEU A C 1
ATOM 617 O O . LEU A 1 81 ? -21.589 -5.703 -18.764 1.00 91.94 81 LEU A O 1
ATOM 621 N N . LEU A 1 82 ? -21.411 -5.164 -16.592 1.00 93.31 82 LEU A N 1
ATOM 622 C CA . LEU A 1 82 ? -22.788 -4.681 -16.445 1.00 93.31 82 LEU A CA 1
ATOM 623 C C . LEU A 1 82 ? -23.078 -3.439 -17.295 1.00 93.31 82 LEU A C 1
ATOM 625 O O . LEU A 1 82 ? -24.220 -3.207 -17.675 1.00 93.31 82 LEU A O 1
ATOM 629 N N . THR A 1 83 ? -22.054 -2.650 -17.621 1.00 92.25 83 THR A N 1
ATOM 630 C CA . THR A 1 83 ? -22.210 -1.448 -18.450 1.00 92.25 83 THR A CA 1
ATOM 631 C C . THR A 1 83 ? -22.198 -1.781 -19.941 1.00 92.25 83 THR A C 1
ATOM 633 O O . THR A 1 83 ? -23.038 -1.291 -20.694 1.00 92.25 83 THR A O 1
ATOM 636 N N . LYS A 1 84 ? -21.231 -2.588 -20.394 1.00 90.94 84 LYS A N 1
ATOM 637 C CA . LYS A 1 84 ? -20.966 -2.833 -21.824 1.00 90.94 84 LYS A CA 1
ATOM 638 C C . LYS A 1 84 ? -21.640 -4.095 -22.364 1.00 90.94 84 LYS A C 1
ATOM 640 O O . LYS A 1 84 ? -21.854 -4.184 -23.566 1.00 90.94 84 LYS A O 1
ATOM 645 N N . ALA A 1 85 ? -21.970 -5.050 -21.500 1.00 87.94 85 ALA A N 1
ATOM 646 C CA . ALA A 1 85 ? -22.559 -6.340 -21.855 1.00 87.94 85 ALA A CA 1
ATOM 647 C C . ALA A 1 85 ? -23.858 -6.622 -21.083 1.00 87.94 85 ALA A C 1
ATOM 649 O O . ALA A 1 85 ? -24.167 -7.774 -20.774 1.00 87.94 85 ALA A O 1
ATOM 650 N N . LYS A 1 86 ? -24.631 -5.564 -20.800 1.00 84.88 86 LYS A N 1
ATOM 651 C CA . LYS A 1 86 ? -25.891 -5.615 -20.039 1.00 84.88 86 LYS A CA 1
ATOM 652 C C . LYS A 1 86 ? -26.925 -6.602 -20.594 1.00 84.88 86 LYS A C 1
ATOM 654 O O . LYS A 1 86 ? -27.725 -7.136 -19.836 1.00 84.88 86 LYS A O 1
ATOM 659 N N . ASP A 1 87 ? -26.892 -6.846 -21.906 1.00 84.31 87 ASP A N 1
ATOM 660 C CA . ASP A 1 87 ? -27.823 -7.753 -22.587 1.00 84.31 87 ASP A CA 1
ATOM 661 C C . ASP A 1 87 ? -27.472 -9.236 -22.345 1.00 84.31 87 ASP A C 1
ATOM 663 O O . ASP A 1 87 ? -28.280 -10.121 -22.610 1.00 84.31 87 ASP A O 1
ATOM 667 N N . ILE A 1 88 ? -26.266 -9.515 -21.834 1.00 85.69 88 ILE A N 1
ATOM 668 C CA . ILE A 1 88 ? -25.760 -10.866 -21.552 1.00 85.69 88 ILE A CA 1
ATOM 669 C C . ILE A 1 88 ? -25.707 -11.098 -20.037 1.00 85.69 88 ILE A C 1
ATOM 671 O O . ILE A 1 88 ? -26.233 -12.093 -19.526 1.00 85.69 88 ILE A O 1
ATOM 675 N N . ILE A 1 89 ? -25.075 -10.172 -19.310 1.00 91.19 89 ILE A N 1
ATOM 676 C CA . ILE A 1 89 ? -24.865 -10.249 -17.864 1.00 91.19 89 ILE A CA 1
ATOM 677 C C . ILE A 1 89 ? -25.588 -9.090 -17.183 1.00 91.19 89 ILE A C 1
ATOM 679 O O . ILE A 1 89 ? -25.307 -7.923 -17.442 1.00 91.19 89 ILE A O 1
ATOM 683 N N . SER A 1 90 ? -26.487 -9.432 -16.265 1.00 91.38 90 SER A N 1
ATOM 684 C CA . SER A 1 90 ? -27.222 -8.498 -15.414 1.00 91.38 90 SER A CA 1
ATOM 685 C C . SER A 1 90 ? -27.448 -9.096 -14.020 1.00 91.38 90 SER A C 1
ATOM 687 O O . SER A 1 90 ? -27.159 -10.268 -13.770 1.00 91.38 90 SER A O 1
ATOM 689 N N . PHE A 1 91 ? -28.016 -8.302 -13.109 1.00 93.56 91 PHE A N 1
ATOM 690 C CA . PHE A 1 91 ? -28.473 -8.785 -11.802 1.00 93.56 91 PHE A CA 1
ATOM 691 C C . PHE A 1 91 ? -29.904 -9.352 -11.814 1.00 93.56 91 PHE A C 1
ATOM 693 O O . PHE A 1 91 ? -30.420 -9.703 -10.752 1.00 93.56 91 PHE A O 1
ATOM 700 N N . ASP A 1 92 ? -30.547 -9.466 -12.981 1.00 89.88 92 ASP A N 1
ATOM 701 C CA . ASP A 1 92 ? -31.983 -9.782 -13.100 1.00 89.88 92 ASP A CA 1
ATOM 702 C C . ASP A 1 92 ? -32.339 -11.216 -12.705 1.00 89.88 92 ASP A C 1
ATOM 704 O O . ASP A 1 92 ? -33.508 -11.522 -12.511 1.00 89.88 92 ASP A O 1
ATOM 708 N N . ARG A 1 93 ? -31.340 -12.084 -12.536 1.00 90.50 93 ARG A N 1
ATOM 709 C CA . ARG A 1 93 ? -31.487 -13.441 -11.985 1.00 90.50 93 ARG A CA 1
ATOM 710 C C . ARG A 1 93 ? -30.611 -13.687 -10.758 1.00 90.50 93 ARG A C 1
ATOM 712 O O . ARG A 1 93 ? -30.570 -14.799 -10.239 1.00 90.50 93 ARG A O 1
ATOM 719 N N . CYS A 1 94 ? -29.878 -12.663 -10.323 1.00 93.25 94 CYS A N 1
ATOM 720 C CA . CYS A 1 94 ? -28.920 -12.790 -9.239 1.00 93.25 94 CYS A CA 1
ATOM 721 C C . CYS A 1 94 ? -29.677 -12.983 -7.926 1.00 93.25 94 CYS A C 1
ATOM 723 O O . CYS A 1 94 ? -30.347 -12.069 -7.438 1.00 93.25 94 CYS A O 1
ATOM 725 N N . CYS A 1 95 ? -29.563 -14.191 -7.384 1.00 93.38 95 CYS A N 1
ATOM 726 C CA . CYS A 1 95 ? -30.159 -14.581 -6.117 1.00 93.38 95 CYS A CA 1
ATOM 727 C C . CYS A 1 95 ? -29.215 -14.258 -4.956 1.00 93.38 95 CYS A C 1
ATOM 729 O O . CYS A 1 95 ? -29.651 -13.802 -3.904 1.00 93.38 95 CYS A O 1
ATOM 731 N N . HIS A 1 96 ? -27.908 -14.440 -5.159 1.00 94.50 96 HIS A N 1
ATOM 732 C CA . HIS A 1 96 ? -26.906 -14.248 -4.115 1.00 94.50 96 HIS A CA 1
ATOM 733 C C . HIS A 1 96 ? -25.824 -13.276 -4.572 1.00 94.50 96 HIS A C 1
ATOM 735 O O . HIS A 1 96 ? -25.051 -13.577 -5.483 1.00 94.50 96 HIS A O 1
ATOM 741 N N . LEU A 1 97 ? -25.750 -12.126 -3.904 1.00 95.94 97 LEU A N 1
ATOM 742 C CA . LEU A 1 97 ? -24.666 -11.165 -4.062 1.00 95.94 97 LEU A CA 1
ATOM 743 C C . LEU A 1 97 ? -23.738 -11.262 -2.850 1.00 95.94 97 LEU A C 1
ATOM 745 O O . LEU A 1 97 ? -24.107 -10.875 -1.743 1.00 95.94 97 LEU A O 1
ATOM 749 N N . VAL A 1 98 ? -22.540 -11.793 -3.055 1.00 97.12 98 VAL A N 1
ATOM 750 C CA . VAL A 1 98 ? -21.564 -12.038 -1.992 1.00 97.12 98 VAL A CA 1
ATOM 751 C C . VAL A 1 98 ? -20.411 -11.054 -2.133 1.00 97.12 98 VAL A C 1
ATOM 753 O O . VAL A 1 98 ? -19.868 -10.899 -3.220 1.00 97.12 98 VAL A O 1
ATOM 756 N N . PHE A 1 99 ? -20.026 -10.402 -1.045 1.00 96.75 99 PHE A N 1
ATOM 757 C CA . PHE A 1 99 ? -18.794 -9.628 -0.945 1.00 96.75 99 PHE A CA 1
ATOM 758 C C . PHE A 1 99 ? -17.794 -10.416 -0.108 1.00 96.75 99 PHE A C 1
ATOM 760 O O . PHE A 1 99 ? -18.037 -10.654 1.076 1.00 96.75 99 PHE A O 1
ATOM 767 N N . ASP A 1 100 ? -16.692 -10.809 -0.732 1.00 95.19 100 ASP A N 1
ATOM 768 C CA . ASP A 1 100 ? -15.546 -11.434 -0.081 1.00 95.19 100 ASP A CA 1
ATOM 769 C C . ASP A 1 100 ? -14.473 -10.368 0.184 1.00 95.19 100 ASP A C 1
ATOM 771 O O . ASP A 1 100 ? -14.190 -9.545 -0.692 1.00 95.19 100 ASP A O 1
ATOM 775 N N . ASP A 1 101 ? -13.929 -10.336 1.402 1.00 92.69 101 ASP A N 1
ATOM 776 C CA . ASP A 1 101 ? -13.141 -9.213 1.940 1.00 92.69 101 ASP A CA 1
ATOM 777 C C . ASP A 1 101 ? -13.827 -7.842 1.747 1.00 92.69 101 ASP A C 1
ATOM 779 O O . ASP A 1 101 ? -13.252 -6.880 1.221 1.00 92.69 101 ASP A O 1
ATOM 783 N N . ALA A 1 102 ? -15.091 -7.737 2.156 1.00 94.94 102 ALA A N 1
ATOM 784 C CA . ALA A 1 102 ? -15.925 -6.556 1.953 1.00 94.94 102 ALA A CA 1
ATOM 785 C C . ALA A 1 102 ? -15.296 -5.267 2.516 1.00 94.94 102 ALA A C 1
ATOM 787 O O . ALA A 1 102 ? -15.445 -4.198 1.923 1.00 94.94 102 ALA A O 1
ATOM 788 N N . ASP A 1 103 ? -14.543 -5.350 3.615 1.00 93.00 103 ASP A N 1
ATOM 789 C CA . ASP A 1 103 ? -13.795 -4.228 4.185 1.00 93.00 103 ASP A CA 1
ATOM 790 C C . ASP A 1 103 ? -12.711 -3.687 3.245 1.00 93.00 103 ASP A C 1
ATOM 792 O O . ASP A 1 103 ? -12.513 -2.471 3.174 1.00 93.00 103 ASP A O 1
ATOM 796 N N . VAL A 1 104 ? -12.054 -4.563 2.484 1.00 90.44 104 VAL A N 1
ATOM 797 C CA . VAL A 1 104 ? -11.066 -4.186 1.467 1.00 90.44 104 VAL A CA 1
ATOM 798 C C . VAL A 1 104 ? -11.766 -3.670 0.213 1.00 90.44 104 VAL A C 1
ATOM 800 O O . VAL A 1 104 ? -11.431 -2.586 -0.265 1.00 90.44 104 VAL A O 1
ATOM 803 N N . VAL A 1 105 ? -12.780 -4.386 -0.287 1.00 91.69 105 VAL A N 1
ATOM 804 C CA . VAL A 1 105 ? -13.529 -4.008 -1.500 1.00 91.69 105 VAL A CA 1
ATOM 805 C C . VAL A 1 105 ? -14.147 -2.615 -1.360 1.00 91.69 105 VAL A C 1
ATOM 807 O O . VAL A 1 105 ? -14.005 -1.777 -2.252 1.00 91.69 105 VAL A O 1
ATOM 810 N N . LEU A 1 106 ? -14.797 -2.331 -0.229 1.00 92.50 106 LEU A N 1
ATOM 811 C CA . LEU A 1 106 ? -15.450 -1.042 0.014 1.00 92.50 106 LEU A CA 1
ATOM 812 C C . LEU A 1 106 ? -14.454 0.105 0.176 1.00 92.50 106 LEU A C 1
ATOM 814 O O . LEU A 1 106 ? -14.757 1.235 -0.208 1.00 92.50 106 LEU A O 1
ATOM 818 N N . LYS A 1 107 ? -13.280 -0.176 0.746 1.00 88.44 107 LYS A N 1
ATOM 819 C CA . LYS A 1 107 ? -12.230 0.818 0.953 1.00 88.44 107 LYS A CA 1
ATOM 820 C C . LYS A 1 107 ? -11.509 1.158 -0.350 1.00 88.44 107 LYS A C 1
ATOM 822 O O . LYS A 1 107 ? -11.373 2.333 -0.678 1.00 88.44 107 LYS A O 1
ATOM 827 N N . GLU A 1 108 ? -11.048 0.147 -1.081 1.00 84.69 108 GLU A N 1
ATOM 828 C CA . GLU A 1 108 ? -10.209 0.335 -2.270 1.00 84.69 108 GLU A CA 1
ATOM 829 C C . GLU A 1 108 ? -11.045 0.659 -3.521 1.00 84.69 108 GLU A C 1
ATOM 831 O O . GLU A 1 108 ? -10.624 1.469 -4.347 1.00 84.69 108 GLU A O 1
ATOM 836 N N . HIS A 1 109 ? -12.263 0.110 -3.626 1.00 87.00 109 HIS A N 1
ATOM 837 C CA . HIS A 1 109 ? -13.148 0.237 -4.792 1.00 87.00 109 HIS A CA 1
ATOM 838 C C . HIS A 1 109 ? -14.525 0.824 -4.438 1.00 87.00 109 HIS A C 1
ATOM 840 O O . HIS A 1 109 ? -15.554 0.426 -4.997 1.00 87.00 109 HIS A O 1
ATOM 846 N N . GLY A 1 110 ? -14.570 1.789 -3.514 1.00 87.62 110 GLY A N 1
ATOM 847 C CA . GLY A 1 110 ? -15.820 2.369 -3.010 1.00 87.62 110 GLY A CA 1
ATOM 848 C C . GLY A 1 110 ? -16.731 2.963 -4.095 1.00 87.62 110 GLY A C 1
ATOM 849 O O . GLY A 1 110 ? -17.940 2.737 -4.073 1.00 87.62 110 GLY A O 1
ATOM 850 N N . GLU A 1 111 ? -16.181 3.676 -5.083 1.00 88.69 111 GLU A N 1
ATOM 851 C CA . GLU A 1 111 ? -16.972 4.231 -6.198 1.00 88.69 111 GLU A CA 1
ATOM 852 C C . GLU A 1 111 ? -17.548 3.146 -7.107 1.00 88.69 111 GLU A C 1
ATOM 854 O O . GLU A 1 111 ? -18.735 3.178 -7.446 1.00 88.69 111 GLU A O 1
ATOM 859 N N . SER A 1 112 ? -16.724 2.158 -7.467 1.00 90.38 112 SER A N 1
ATOM 860 C CA . SER A 1 112 ? -17.166 1.015 -8.260 1.00 90.38 112 SER A CA 1
ATOM 861 C C . SER A 1 112 ? -18.273 0.250 -7.542 1.00 90.38 112 SER A C 1
ATOM 863 O O . SER A 1 112 ? -19.293 -0.071 -8.146 1.00 90.38 112 SER A O 1
ATOM 865 N N . THR A 1 113 ? -18.133 0.044 -6.237 1.00 91.81 113 THR A N 1
ATOM 866 C CA . THR A 1 113 ? -19.128 -0.659 -5.424 1.00 91.81 113 THR A CA 1
ATOM 867 C C . THR A 1 113 ? -20.451 0.107 -5.329 1.00 91.81 113 THR A C 1
ATOM 869 O O . THR A 1 113 ? -21.517 -0.493 -5.447 1.00 91.81 113 THR A O 1
ATOM 872 N N . LYS A 1 114 ? -20.418 1.444 -5.217 1.00 91.88 114 LYS A N 1
ATOM 873 C CA . LYS A 1 114 ? -21.634 2.279 -5.285 1.00 91.88 114 LYS A CA 1
ATOM 874 C C . LYS A 1 114 ? -22.384 2.094 -6.609 1.00 91.88 114 LYS A C 1
ATOM 876 O O . LYS A 1 114 ? -23.602 1.943 -6.595 1.00 91.88 114 LYS A O 1
ATOM 881 N N . LYS A 1 115 ? -21.672 2.056 -7.742 1.00 94.19 115 LYS A N 1
ATOM 882 C CA . LYS A 1 115 ? -22.283 1.788 -9.059 1.00 94.19 115 LYS A CA 1
ATOM 883 C C . LYS A 1 115 ? -22.908 0.392 -9.126 1.00 94.19 115 LYS A C 1
ATOM 885 O O . LYS A 1 115 ? -24.032 0.266 -9.604 1.00 94.19 115 LYS A O 1
ATOM 890 N N . LEU A 1 116 ? -22.239 -0.627 -8.583 1.00 95.00 116 LEU A N 1
ATOM 891 C CA . LEU A 1 116 ? -22.792 -1.984 -8.497 1.00 95.00 116 LEU A CA 1
ATOM 892 C C . LEU A 1 116 ? -24.091 -2.029 -7.693 1.00 95.00 116 LEU A C 1
ATOM 894 O O . LEU A 1 116 ? -25.046 -2.678 -8.118 1.00 95.00 116 LEU A O 1
ATOM 898 N N . PHE A 1 117 ? -24.168 -1.303 -6.574 1.00 92.88 117 PHE A N 1
ATOM 899 C CA . PHE A 1 117 ? -25.412 -1.204 -5.815 1.00 92.88 117 PHE A CA 1
ATOM 900 C C . PHE A 1 117 ? -26.532 -0.527 -6.602 1.00 92.88 117 PHE A C 1
ATOM 902 O O . PHE A 1 117 ? -27.670 -0.979 -6.502 1.00 92.88 117 PHE A O 1
ATOM 909 N N . ASN A 1 118 ? -26.232 0.486 -7.418 1.00 93.50 118 ASN A N 1
ATOM 910 C CA . ASN A 1 118 ? -27.233 1.099 -8.294 1.00 93.50 118 ASN A CA 1
ATOM 911 C C . ASN A 1 118 ? -27.756 0.087 -9.326 1.00 93.50 118 ASN A C 1
ATOM 913 O O . ASN A 1 118 ? -28.964 -0.119 -9.407 1.00 93.50 118 ASN A O 1
ATOM 917 N N . PHE A 1 119 ? -26.865 -0.625 -10.030 1.00 94.69 119 PHE A N 1
ATOM 918 C CA . PHE A 1 119 ? -27.265 -1.681 -10.971 1.00 94.69 119 PHE A CA 1
ATOM 919 C C . PHE A 1 119 ? -28.114 -2.767 -10.299 1.00 94.69 119 PHE A C 1
ATOM 921 O O . PHE A 1 119 ? -29.096 -3.248 -10.870 1.00 94.69 119 PHE A O 1
ATOM 928 N N . TYR A 1 120 ? -27.750 -3.157 -9.076 1.00 93.00 120 TYR A N 1
ATOM 929 C CA . TYR A 1 120 ? -28.507 -4.130 -8.299 1.00 93.00 120 TYR A CA 1
ATOM 930 C C . TYR A 1 120 ? -29.895 -3.592 -7.931 1.00 93.00 120 TYR A C 1
ATOM 932 O O . TYR A 1 120 ? -30.890 -4.278 -8.149 1.00 93.00 120 TYR A O 1
ATOM 940 N N . GLN A 1 121 ? -29.995 -2.355 -7.438 1.00 91.00 121 GLN A N 1
ATOM 941 C CA . GLN A 1 121 ? -31.271 -1.723 -7.089 1.00 91.00 121 GLN A CA 1
ATOM 942 C C . GLN A 1 121 ? -32.202 -1.567 -8.295 1.00 91.00 121 GLN A C 1
ATOM 944 O O . GLN A 1 121 ? -33.390 -1.865 -8.181 1.00 91.00 121 GLN A O 1
ATOM 949 N N . GLU A 1 122 ? -31.680 -1.162 -9.452 1.00 92.81 122 GLU A N 1
ATOM 950 C CA . GLU A 1 122 ? -32.451 -1.096 -10.697 1.00 92.81 122 GLU A CA 1
ATOM 951 C C . GLU A 1 122 ? -33.011 -2.472 -11.084 1.00 92.81 122 GLU A C 1
ATOM 953 O O . GLU A 1 122 ? -34.161 -2.588 -11.504 1.00 92.81 122 GLU A O 1
ATOM 958 N N . SER A 1 123 ? -32.220 -3.532 -10.901 1.00 91.19 123 SER A N 1
ATOM 959 C CA . SER A 1 123 ? -32.663 -4.908 -11.133 1.00 91.19 123 SER A CA 1
ATOM 960 C C . SER A 1 123 ? -33.758 -5.351 -10.159 1.00 91.19 123 SER A C 1
ATOM 962 O O . SER A 1 123 ? -34.737 -5.973 -10.574 1.00 91.19 123 SER A O 1
ATOM 964 N N . VAL A 1 124 ? -33.642 -4.993 -8.873 1.00 89.75 124 VAL A N 1
ATOM 965 C CA . VAL A 1 124 ? -34.706 -5.232 -7.883 1.00 89.75 124 VAL A CA 1
ATOM 966 C C . VAL A 1 124 ? -35.998 -4.542 -8.321 1.00 89.75 124 VAL A C 1
ATOM 968 O O . VAL A 1 124 ? -37.051 -5.169 -8.322 1.00 89.75 124 VAL A O 1
ATOM 971 N N . GLN A 1 125 ? -35.923 -3.278 -8.747 1.00 90.44 125 GLN A N 1
ATOM 972 C CA . GLN A 1 125 ? -37.092 -2.529 -9.215 1.00 90.44 125 GLN A CA 1
ATOM 973 C C . GLN A 1 125 ? -37.741 -3.183 -10.442 1.00 90.44 125 GLN A C 1
ATOM 975 O O . GLN A 1 125 ? -38.961 -3.348 -10.458 1.00 90.44 125 GLN A O 1
ATOM 980 N N . ARG A 1 126 ? -36.944 -3.612 -11.432 1.00 89.81 126 ARG A N 1
ATOM 981 C CA . ARG A 1 126 ? -37.448 -4.334 -12.614 1.00 89.81 126 ARG A CA 1
ATOM 982 C C . ARG A 1 126 ? -38.159 -5.633 -12.242 1.00 89.81 126 ARG A C 1
ATOM 984 O O . ARG A 1 126 ? -39.241 -5.890 -12.762 1.00 89.81 126 ARG A O 1
ATOM 991 N N . ALA A 1 127 ? -37.586 -6.426 -11.336 1.00 86.81 127 ALA A N 1
ATOM 992 C CA . ALA A 1 127 ? -38.193 -7.677 -10.884 1.00 86.81 127 ALA A CA 1
ATOM 993 C C . ALA A 1 127 ? -39.549 -7.442 -10.198 1.00 86.81 127 ALA A C 1
ATOM 995 O O . ALA A 1 127 ? -40.526 -8.111 -10.533 1.00 86.81 127 ALA A O 1
ATOM 996 N N . THR A 1 128 ? -39.631 -6.435 -9.321 1.00 84.50 128 THR A N 1
ATOM 997 C CA . THR A 1 128 ? -40.879 -6.046 -8.650 1.00 84.50 128 THR A CA 1
ATOM 998 C C . THR A 1 128 ? -41.939 -5.565 -9.643 1.00 84.50 128 THR A C 1
ATOM 1000 O O . THR A 1 128 ? -43.096 -5.958 -9.535 1.00 84.50 128 THR A O 1
ATOM 1003 N N . MET A 1 129 ? -41.565 -4.747 -10.635 1.00 86.75 129 MET A N 1
ATOM 1004 C CA . MET A 1 129 ? -42.494 -4.277 -11.675 1.00 86.75 129 MET A CA 1
ATOM 1005 C C . MET A 1 129 ? -42.978 -5.409 -12.589 1.00 86.75 129 MET A C 1
ATOM 1007 O O . MET A 1 129 ? -44.130 -5.403 -13.012 1.00 86.75 129 MET A O 1
ATOM 1011 N N . GLY A 1 130 ? -42.107 -6.374 -12.891 1.00 81.50 130 GLY A N 1
ATOM 1012 C CA . GLY A 1 130 ? -42.423 -7.544 -13.712 1.00 81.50 130 GLY A CA 1
ATOM 1013 C C . GLY A 1 130 ? -43.167 -8.657 -12.972 1.00 81.50 130 GLY A C 1
ATOM 1014 O O . GLY A 1 130 ? -43.462 -9.674 -13.587 1.00 81.50 130 GLY A O 1
ATOM 1015 N N . ASN A 1 131 ? -43.454 -8.482 -11.676 1.00 78.56 131 ASN A N 1
ATOM 1016 C CA . ASN A 1 131 ? -44.049 -9.494 -10.801 1.00 78.56 131 ASN A CA 1
ATOM 1017 C C . ASN A 1 131 ? -43.274 -10.832 -10.787 1.00 78.56 131 ASN A C 1
ATOM 1019 O O . ASN A 1 131 ? -43.864 -11.899 -10.629 1.00 78.56 131 ASN A O 1
ATOM 1023 N N . ASN A 1 132 ? -41.949 -10.768 -10.962 1.00 80.19 132 ASN A N 1
ATOM 1024 C CA . ASN A 1 132 ? -41.060 -11.928 -10.908 1.00 80.19 132 ASN A CA 1
ATOM 1025 C C . ASN A 1 132 ? -40.557 -12.119 -9.475 1.00 80.19 132 ASN A C 1
ATOM 1027 O O . ASN A 1 132 ? -39.959 -11.204 -8.900 1.00 80.19 132 ASN A O 1
ATOM 1031 N N . PHE A 1 133 ? -40.741 -13.315 -8.915 1.00 82.94 133 PHE A N 1
ATOM 1032 C CA . PHE A 1 133 ? -40.155 -13.665 -7.626 1.00 82.94 133 PHE A CA 1
ATOM 1033 C C . PHE A 1 133 ? -38.695 -14.096 -7.808 1.00 82.94 133 PHE A C 1
ATOM 1035 O O . PHE A 1 133 ? -38.387 -14.982 -8.600 1.00 82.94 133 PHE A O 1
ATOM 1042 N N . ILE A 1 134 ? -37.783 -13.442 -7.086 1.00 87.19 134 ILE A N 1
ATOM 1043 C CA . ILE A 1 134 ? -36.358 -13.785 -7.077 1.00 87.19 134 ILE A CA 1
ATOM 1044 C C . ILE A 1 134 ? -35.902 -13.790 -5.617 1.00 87.19 134 ILE A C 1
ATOM 1046 O O . ILE A 1 134 ? -35.943 -12.728 -4.983 1.00 87.19 134 ILE A O 1
ATOM 1050 N N . PRO A 1 135 ? -35.447 -14.931 -5.072 1.00 89.19 135 PRO A N 1
ATOM 1051 C CA . PRO A 1 135 ? -34.920 -14.986 -3.718 1.00 89.19 135 PRO A CA 1
ATOM 1052 C C . PRO A 1 135 ? -33.602 -14.208 -3.671 1.00 89.19 135 PRO A C 1
ATOM 1054 O O . PRO A 1 135 ? -32.591 -14.649 -4.207 1.00 89.19 135 PRO A O 1
ATOM 1057 N N . ARG A 1 136 ? -33.619 -13.011 -3.077 1.00 88.88 136 ARG A N 1
ATOM 1058 C CA . ARG A 1 136 ? -32.469 -12.098 -3.046 1.00 88.88 136 ARG A CA 1
ATOM 1059 C C . ARG A 1 136 ? -31.809 -12.077 -1.674 1.00 88.88 136 ARG A C 1
ATOM 1061 O O . ARG A 1 136 ? -32.418 -11.670 -0.688 1.00 88.88 136 ARG A O 1
ATOM 1068 N N . GLN A 1 137 ? -30.532 -12.434 -1.636 1.00 91.19 137 GLN A N 1
ATOM 1069 C CA . GLN A 1 137 ? -29.689 -12.430 -0.450 1.00 91.19 137 GLN A CA 1
ATOM 1070 C C . GLN A 1 137 ? -28.384 -11.688 -0.741 1.00 91.19 137 GLN A C 1
ATOM 1072 O O . GLN A 1 137 ? -27.731 -11.925 -1.757 1.00 91.19 137 GLN A O 1
ATOM 1077 N N . ILE A 1 138 ? -27.982 -10.819 0.185 1.00 93.81 138 ILE A N 1
ATOM 1078 C CA . ILE A 1 138 ? -26.656 -10.203 0.169 1.00 93.81 138 ILE A CA 1
ATOM 1079 C C . ILE A 1 138 ? -25.872 -10.740 1.366 1.00 93.81 138 ILE A C 1
ATOM 1081 O O . ILE A 1 138 ? -26.372 -10.721 2.490 1.00 93.81 138 ILE A O 1
ATOM 1085 N N . VAL A 1 139 ? -24.654 -11.216 1.120 1.00 95.19 139 VAL A N 1
ATOM 1086 C CA . VAL A 1 139 ? -23.723 -11.699 2.147 1.00 95.19 139 VAL A CA 1
ATOM 1087 C C . VAL A 1 139 ? -22.454 -10.862 2.063 1.00 95.19 139 VAL A C 1
ATOM 1089 O O . VAL A 1 139 ? -21.939 -10.644 0.973 1.00 95.19 139 VAL A O 1
ATOM 1092 N N . ALA A 1 140 ? -21.946 -10.389 3.196 1.00 95.38 140 ALA A N 1
ATOM 1093 C CA . ALA A 1 140 ? -20.687 -9.658 3.253 1.00 95.38 140 ALA A CA 1
ATOM 1094 C C . ALA A 1 140 ? -19.783 -10.280 4.317 1.00 95.38 140 ALA A C 1
ATOM 1096 O O . ALA A 1 140 ? -20.135 -10.309 5.497 1.00 95.38 140 ALA A O 1
ATOM 1097 N N . CYS A 1 141 ? -18.629 -10.776 3.885 1.00 95.56 141 CYS A N 1
ATOM 1098 C CA . CYS A 1 141 ? -17.584 -11.328 4.734 1.00 95.56 141 CYS A CA 1
ATOM 1099 C C . CYS A 1 141 ? -16.442 -10.314 4.808 1.00 95.56 141 CYS A C 1
ATOM 1101 O O . CYS A 1 141 ? -16.019 -9.793 3.782 1.00 95.56 141 CYS A O 1
ATOM 1103 N N . ALA A 1 142 ? -15.967 -9.999 6.010 1.00 94.56 142 ALA A N 1
ATOM 1104 C CA . ALA A 1 142 ? -14.935 -8.990 6.223 1.00 94.56 142 ALA A CA 1
ATOM 1105 C C . ALA A 1 142 ? -14.042 -9.371 7.401 1.00 94.56 142 ALA A C 1
ATOM 1107 O O . ALA A 1 142 ? -14.510 -9.974 8.369 1.00 94.56 142 ALA A O 1
ATOM 1108 N N . ASN A 1 143 ? -12.777 -8.954 7.344 1.00 91.06 143 ASN A N 1
ATOM 1109 C CA . ASN A 1 143 ? -11.839 -9.129 8.456 1.00 91.06 143 ASN A CA 1
ATOM 1110 C C . ASN A 1 143 ? -11.939 -7.997 9.487 1.00 91.06 143 ASN A C 1
ATOM 1112 O O . ASN A 1 143 ? -11.604 -8.186 10.658 1.00 91.06 143 ASN A O 1
ATOM 1116 N N . HIS A 1 144 ? -12.404 -6.822 9.058 1.00 92.06 144 HIS A N 1
ATOM 1117 C CA . HIS A 1 144 ? -12.487 -5.627 9.886 1.00 92.06 144 HIS A CA 1
ATOM 1118 C C . HIS A 1 144 ? -13.846 -4.936 9.784 1.00 92.06 144 HIS A C 1
ATOM 1120 O O . HIS A 1 144 ? -14.351 -4.670 8.693 1.00 92.06 144 HIS A O 1
ATOM 1126 N N . TRP A 1 145 ? -14.396 -4.521 10.926 1.00 92.94 145 TRP A N 1
ATOM 1127 C CA . TRP A 1 145 ? -15.466 -3.535 10.954 1.00 92.94 145 TRP A CA 1
ATOM 1128 C C . TRP A 1 145 ? -14.882 -2.168 10.582 1.00 92.94 145 TRP A C 1
ATOM 1130 O O . TRP A 1 145 ? -13.939 -1.666 11.208 1.00 92.94 145 TRP A O 1
ATOM 1140 N N . THR A 1 146 ? -15.392 -1.588 9.500 1.00 92.12 146 THR A N 1
ATOM 1141 C CA . THR A 1 146 ? -14.965 -0.292 8.960 1.00 92.12 146 THR A CA 1
ATOM 1142 C C . THR A 1 146 ? -16.180 0.599 8.741 1.00 92.12 146 THR A C 1
ATOM 1144 O O . THR A 1 146 ? -17.308 0.113 8.663 1.00 92.12 146 THR A O 1
ATOM 1147 N N . LYS A 1 147 ? -15.957 1.904 8.549 1.00 88.50 147 LYS A N 1
ATOM 1148 C CA . LYS A 1 147 ? -17.033 2.838 8.185 1.00 88.50 147 LYS A CA 1
ATOM 1149 C C . LYS A 1 147 ? -17.786 2.397 6.921 1.00 88.50 147 LYS A C 1
ATOM 1151 O O . LYS A 1 147 ? -18.998 2.543 6.845 1.00 88.50 147 LYS A O 1
ATOM 1156 N N . GLY A 1 148 ? -17.090 1.797 5.950 1.00 91.25 148 GLY A N 1
ATOM 1157 C CA . GLY A 1 148 ? -17.726 1.220 4.762 1.00 91.25 148 GLY A CA 1
ATOM 1158 C C . GLY A 1 148 ? -18.705 0.093 5.107 1.00 91.25 148 GLY A C 1
ATOM 1159 O O . GLY A 1 148 ? -19.817 0.074 4.581 1.00 91.25 148 GLY A O 1
ATOM 1160 N N . MET A 1 149 ? -18.327 -0.805 6.024 1.00 92.00 149 MET A N 1
ATOM 1161 C CA . MET A 1 149 ? -19.202 -1.883 6.510 1.00 92.00 149 MET A CA 1
ATOM 1162 C C . MET A 1 149 ? -20.414 -1.339 7.270 1.00 92.00 149 MET A C 1
ATOM 1164 O O . MET A 1 149 ? -21.532 -1.806 7.059 1.00 92.00 149 MET A O 1
ATOM 1168 N N . GLU A 1 150 ? -20.218 -0.317 8.104 1.00 89.12 150 GLU A N 1
ATOM 1169 C CA . GLU A 1 150 ? -21.303 0.369 8.812 1.00 89.12 150 GLU A CA 1
ATOM 1170 C C . GLU A 1 150 ? -22.301 1.012 7.834 1.00 89.12 150 GLU A C 1
ATOM 1172 O O . GLU A 1 150 ? -23.519 0.852 7.967 1.00 89.12 150 GLU A O 1
ATOM 1177 N N . GLU A 1 151 ? -21.801 1.685 6.797 1.00 88.94 151 GLU A N 1
ATOM 1178 C CA . GLU A 1 151 ? -22.629 2.274 5.745 1.00 88.94 151 GLU A CA 1
ATOM 1179 C C . GLU A 1 151 ? -23.357 1.213 4.907 1.00 88.94 151 GLU A C 1
ATOM 1181 O O . GLU A 1 151 ? -24.542 1.383 4.618 1.00 88.94 151 GLU A O 1
ATOM 1186 N N . MET A 1 152 ? -22.699 0.106 4.546 1.00 89.94 152 MET A N 1
ATOM 1187 C CA . MET A 1 152 ? -23.334 -1.015 3.840 1.00 89.94 152 MET A CA 1
ATOM 1188 C C . MET A 1 152 ? -24.451 -1.637 4.693 1.00 89.94 152 MET A C 1
ATOM 1190 O O . MET A 1 152 ? -25.568 -1.828 4.208 1.00 89.94 152 MET A O 1
ATOM 1194 N N . SER A 1 153 ? -24.174 -1.903 5.970 1.00 89.25 153 SER A N 1
ATOM 1195 C CA . SER A 1 153 ? -25.130 -2.481 6.917 1.00 89.25 153 SER A CA 1
ATOM 1196 C C . SER A 1 153 ? -26.374 -1.604 7.084 1.00 89.25 153 SER A C 1
ATOM 1198 O O . SER A 1 153 ? -27.504 -2.079 6.947 1.00 89.25 153 SER A O 1
ATOM 1200 N N . SER A 1 154 ? -26.173 -0.302 7.306 1.00 85.00 154 SER A N 1
ATOM 1201 C CA . SER A 1 154 ? -27.262 0.642 7.577 1.00 85.00 154 SER A CA 1
ATOM 1202 C C . SER A 1 154 ? -28.042 1.070 6.330 1.00 85.00 154 SER A C 1
ATOM 1204 O O . SER A 1 154 ? -29.265 1.194 6.396 1.00 85.00 154 SER A O 1
ATOM 1206 N N . LYS A 1 155 ? -27.372 1.294 5.190 1.00 84.81 155 LYS A N 1
ATOM 1207 C CA . LYS A 1 155 ? -27.994 1.877 3.985 1.00 84.81 155 LYS A CA 1
ATOM 1208 C C . LYS A 1 155 ? -28.418 0.836 2.948 1.00 84.81 155 LYS A C 1
ATOM 1210 O O . LYS A 1 155 ? -29.387 1.072 2.228 1.00 84.81 155 LYS A O 1
ATOM 1215 N N . VAL A 1 156 ? -27.703 -0.288 2.841 1.00 85.69 156 VAL A N 1
ATOM 1216 C CA . VAL A 1 156 ? -27.909 -1.276 1.765 1.00 85.69 156 VAL A CA 1
ATOM 1217 C C . VAL A 1 156 ? -28.661 -2.503 2.264 1.00 85.69 156 VAL A C 1
ATOM 1219 O O . VAL A 1 156 ? -29.691 -2.850 1.691 1.00 85.69 156 VAL A O 1
ATOM 1222 N N . LEU A 1 157 ? -28.172 -3.148 3.328 1.00 84.88 157 LEU A N 1
ATOM 1223 C CA . LEU A 1 157 ? -28.689 -4.447 3.774 1.00 84.88 157 LEU A CA 1
ATOM 1224 C C . LEU A 1 157 ? -30.045 -4.368 4.491 1.00 84.88 157 LEU A C 1
ATOM 1226 O O . LEU A 1 157 ? -30.758 -5.364 4.511 1.00 84.88 157 LEU A O 1
ATOM 1230 N N . LYS A 1 158 ? -30.420 -3.198 5.033 1.00 71.62 158 LYS A N 1
ATOM 1231 C CA . LYS A 1 158 ? -31.728 -2.930 5.668 1.00 71.62 158 LYS A CA 1
ATOM 1232 C C . LYS A 1 158 ? -32.122 -4.001 6.710 1.00 71.62 158 LYS A C 1
ATOM 1234 O O . LYS A 1 158 ? -33.062 -4.757 6.494 1.00 71.62 158 LYS A O 1
ATOM 1239 N N . ASN A 1 159 ? -31.442 -3.989 7.863 1.00 80.81 159 ASN A N 1
ATOM 1240 C CA . ASN A 1 159 ? -31.536 -4.943 8.993 1.00 80.81 159 ASN A CA 1
ATOM 1241 C C . ASN A 1 159 ? -30.822 -6.297 8.775 1.00 80.81 159 ASN A C 1
ATOM 1243 O O . ASN A 1 159 ? -31.460 -7.348 8.858 1.00 80.81 159 ASN A O 1
ATOM 1247 N N . PRO A 1 160 ? -29.499 -6.305 8.527 1.00 89.81 160 PRO A N 1
ATOM 1248 C CA . PRO A 1 160 ? -28.748 -7.552 8.426 1.00 89.81 160 PRO A CA 1
ATOM 1249 C C . PRO A 1 160 ? -28.620 -8.270 9.775 1.00 89.81 160 PRO A C 1
ATOM 1251 O O . PRO A 1 160 ? -28.501 -7.640 10.826 1.00 89.81 160 PRO A O 1
ATOM 1254 N N . SER A 1 161 ? -28.534 -9.600 9.734 1.00 91.38 161 SER A N 1
ATOM 1255 C CA . SER A 1 161 ? -27.958 -10.375 10.835 1.00 91.38 161 SER A CA 1
ATOM 1256 C C . SER A 1 161 ? -26.438 -10.220 10.812 1.00 91.38 161 SER A C 1
ATOM 1258 O O . SER A 1 161 ? -25.796 -10.549 9.815 1.00 91.38 161 SER A O 1
ATOM 1260 N N . ILE A 1 162 ? -25.867 -9.699 11.897 1.00 90.12 162 ILE A N 1
ATOM 1261 C CA . ILE A 1 162 ? -24.431 -9.434 12.015 1.00 90.12 162 ILE A CA 1
ATOM 1262 C C . ILE A 1 162 ? -23.810 -10.490 12.928 1.00 90.12 162 ILE A C 1
ATOM 1264 O O . ILE A 1 162 ? -24.222 -10.644 14.076 1.00 90.12 162 ILE A O 1
ATOM 1268 N N . PHE A 1 163 ? -22.802 -11.194 12.415 1.00 92.88 163 PHE A N 1
ATOM 1269 C CA . PHE A 1 163 ? -22.031 -12.187 13.158 1.00 92.88 163 PHE A CA 1
ATOM 1270 C C . PHE A 1 163 ? -20.585 -11.710 13.244 1.00 92.88 163 PHE A C 1
ATOM 1272 O O . PHE A 1 163 ? -19.903 -11.622 12.225 1.00 92.88 163 PHE A O 1
ATOM 1279 N N . ILE A 1 164 ? -20.118 -11.391 14.451 1.00 92.38 164 ILE A N 1
ATOM 1280 C CA . ILE A 1 164 ? -18.737 -10.969 14.690 1.00 92.38 164 ILE A CA 1
ATOM 1281 C C . ILE A 1 164 ? -18.094 -11.980 15.633 1.00 92.38 164 ILE A C 1
ATOM 1283 O O . ILE A 1 164 ? -18.483 -12.103 16.791 1.00 92.38 164 ILE A O 1
ATOM 1287 N N . SER A 1 165 ? -17.112 -12.719 15.121 1.00 91.50 165 SER A N 1
ATOM 1288 C CA . SER A 1 165 ? -16.348 -13.703 15.896 1.00 91.50 165 SER A CA 1
ATOM 1289 C C . SER A 1 165 ? -15.215 -13.073 16.710 1.00 91.50 165 SER A C 1
ATOM 1291 O O . SER A 1 165 ? -14.773 -13.643 17.703 1.00 91.50 165 SER A O 1
ATOM 1293 N N . SER A 1 166 ? -14.737 -11.895 16.301 1.00 92.31 166 SER A N 1
ATOM 1294 C CA . SER A 1 166 ? -13.664 -11.167 16.979 1.00 92.31 166 SER A CA 1
ATOM 1295 C C . SER A 1 166 ? -14.227 -10.197 18.013 1.00 92.31 166 SER A C 1
ATOM 1297 O O . SER A 1 166 ? -14.857 -9.204 17.660 1.00 92.31 166 SER A O 1
ATOM 1299 N N . CYS A 1 167 ? -13.931 -10.421 19.293 1.00 93.25 167 CYS A N 1
ATOM 1300 C CA . CYS A 1 167 ? -14.372 -9.540 20.378 1.00 93.25 167 CYS A CA 1
ATOM 1301 C C . CYS A 1 167 ? -13.867 -8.089 20.220 1.00 93.25 167 CYS A C 1
ATOM 1303 O O . CYS A 1 167 ? -14.561 -7.150 20.598 1.00 93.25 167 CYS A O 1
ATOM 1305 N N . MET A 1 168 ? -12.696 -7.885 19.604 1.00 92.00 168 MET A N 1
ATOM 1306 C CA . MET A 1 168 ? -12.167 -6.554 19.286 1.00 92.00 168 MET A CA 1
ATOM 1307 C C . MET A 1 168 ? -12.999 -5.852 18.215 1.00 92.00 168 MET A C 1
ATOM 1309 O O . MET A 1 168 ? -13.303 -4.670 18.343 1.00 92.00 168 MET A O 1
ATOM 1313 N N . GLU A 1 169 ? -13.393 -6.576 17.172 1.00 93.00 169 GLU A N 1
ATOM 1314 C CA . GLU A 1 169 ? -14.253 -6.024 16.125 1.00 93.00 169 GLU A CA 1
ATOM 1315 C C . GLU A 1 169 ? -15.669 -5.772 16.659 1.00 93.00 169 GLU A C 1
ATOM 1317 O O . GLU A 1 169 ? -16.281 -4.769 16.302 1.00 93.00 169 GLU A O 1
ATOM 1322 N N . SER A 1 170 ? -16.150 -6.604 17.591 1.00 92.44 170 SER A N 1
ATOM 1323 C CA . SER A 1 170 ? -17.411 -6.382 18.308 1.00 92.44 170 SER A CA 1
ATOM 1324 C C . SER A 1 170 ? -17.370 -5.104 19.148 1.00 92.44 170 SER A C 1
ATOM 1326 O O . SER A 1 170 ? -18.347 -4.361 19.159 1.00 92.44 170 SER A O 1
ATOM 1328 N N . ALA A 1 171 ? -16.243 -4.811 19.803 1.00 93.06 171 ALA A N 1
ATOM 1329 C CA . ALA A 1 171 ? -16.061 -3.579 20.570 1.00 93.06 171 ALA A CA 1
ATOM 1330 C C . ALA A 1 171 ? -16.065 -2.327 19.679 1.00 93.06 171 ALA A C 1
ATOM 1332 O O . ALA A 1 171 ? -16.716 -1.335 20.010 1.00 93.06 171 ALA A O 1
ATOM 1333 N N . ILE A 1 172 ? -15.398 -2.386 18.520 1.00 92.12 172 ILE A N 1
ATOM 1334 C CA . ILE A 1 172 ? -15.412 -1.303 17.521 1.00 92.12 172 ILE A CA 1
ATOM 1335 C C . ILE A 1 172 ? -16.830 -1.114 16.967 1.00 92.12 172 ILE A C 1
ATOM 1337 O O . ILE A 1 172 ? -17.320 0.012 16.903 1.00 92.12 172 ILE A O 1
ATOM 1341 N N . TYR A 1 173 ? -17.512 -2.208 16.617 1.00 90.38 173 TYR A N 1
ATOM 1342 C CA . TYR A 1 173 ? -18.917 -2.202 16.202 1.00 90.38 173 TYR A CA 1
ATOM 1343 C C . TYR A 1 173 ? -19.833 -1.573 17.265 1.00 90.38 173 TYR A C 1
ATOM 1345 O O . TYR A 1 173 ? -20.719 -0.788 16.933 1.00 90.38 173 TYR A O 1
ATOM 1353 N N . GLY A 1 174 ? -19.597 -1.885 18.541 1.00 89.12 174 GLY A N 1
ATOM 1354 C CA . GLY A 1 174 ? -20.326 -1.339 19.684 1.00 89.12 174 GLY A CA 1
ATOM 1355 C C . GLY A 1 174 ? -20.011 0.122 20.011 1.00 89.12 174 GLY A C 1
ATOM 1356 O O . GLY A 1 174 ? -20.629 0.676 20.917 1.00 89.12 174 GLY A O 1
ATOM 1357 N N . GLY A 1 175 ? -19.065 0.751 19.306 1.00 89.00 175 GLY A N 1
ATOM 1358 C CA . GLY A 1 175 ? -18.665 2.136 19.547 1.00 89.00 175 GLY A CA 1
ATOM 1359 C C . GLY A 1 175 ? -17.908 2.345 20.860 1.00 89.00 175 GLY A C 1
ATOM 1360 O O . GLY A 1 175 ? -17.950 3.449 21.404 1.00 89.00 175 GLY A O 1
ATOM 1361 N N . MET A 1 176 ? -17.243 1.309 21.382 1.00 91.88 176 MET A N 1
ATOM 1362 C CA . MET A 1 176 ? -16.444 1.399 22.605 1.00 91.88 176 MET A CA 1
ATOM 1363 C C . MET A 1 176 ? -15.372 2.493 22.477 1.00 91.88 176 MET A C 1
ATOM 1365 O O . MET A 1 176 ? -14.687 2.583 21.458 1.00 91.88 176 MET A O 1
ATOM 1369 N N . LYS A 1 177 ? -15.203 3.316 23.516 1.00 92.00 177 LYS A N 1
ATOM 1370 C CA . LYS A 1 177 ? -14.143 4.334 23.568 1.00 92.00 177 LYS A CA 1
ATOM 1371 C C . LYS A 1 177 ? -12.860 3.720 24.109 1.00 92.00 177 LYS A C 1
ATOM 1373 O O . LYS A 1 177 ? -12.905 2.888 25.006 1.00 92.00 177 LYS A O 1
ATOM 1378 N N . LEU A 1 178 ? -11.726 4.158 23.579 1.00 93.06 178 LEU A N 1
ATOM 1379 C CA . LEU A 1 178 ? -10.399 3.727 24.012 1.00 93.06 178 LEU A CA 1
ATOM 1380 C C . LEU A 1 178 ? -9.656 4.926 24.601 1.00 93.06 178 LEU A C 1
ATOM 1382 O O . LEU A 1 178 ? -9.602 5.974 23.971 1.00 93.06 178 LEU A O 1
ATOM 1386 N N . ASP A 1 179 ? -9.070 4.755 25.775 1.00 92.25 179 ASP A N 1
ATOM 1387 C CA . ASP A 1 179 ? -8.166 5.713 26.407 1.00 92.25 179 ASP A CA 1
ATOM 1388 C C . ASP A 1 179 ? -6.821 5.023 26.648 1.00 92.25 179 ASP A C 1
ATOM 1390 O O . ASP A 1 179 ? -6.777 3.872 27.088 1.00 92.25 179 ASP A O 1
ATOM 1394 N N . VAL A 1 180 ? -5.717 5.688 26.319 1.00 91.38 180 VAL A N 1
ATOM 1395 C CA . VAL A 1 180 ? -4.367 5.125 26.459 1.00 91.38 180 VAL A CA 1
ATOM 1396 C C . VAL A 1 180 ? -3.517 6.111 27.238 1.00 91.38 180 VAL A C 1
ATOM 1398 O O . VAL A 1 180 ? -3.181 7.178 26.729 1.00 91.38 180 VAL A O 1
ATOM 1401 N N . ARG A 1 181 ? -3.129 5.728 28.456 1.00 91.19 181 ARG A N 1
ATOM 1402 C CA . ARG A 1 181 ? -2.283 6.536 29.337 1.00 91.19 181 ARG A CA 1
ATOM 1403 C C . ARG A 1 181 ? -0.928 5.872 29.512 1.00 91.19 181 ARG A C 1
ATOM 1405 O O . ARG A 1 181 ? -0.838 4.667 29.759 1.00 91.19 181 ARG A O 1
ATOM 1412 N N . ARG A 1 182 ? 0.135 6.659 29.350 1.00 87.88 182 ARG A N 1
ATOM 1413 C CA . ARG A 1 182 ? 1.519 6.184 29.417 1.00 87.88 182 ARG A CA 1
ATOM 1414 C C . ARG A 1 182 ? 2.290 6.933 30.491 1.00 87.88 182 ARG A C 1
ATOM 1416 O O . ARG A 1 182 ? 2.359 8.156 30.439 1.00 87.88 182 ARG A O 1
ATOM 1423 N N . GLY A 1 183 ? 2.935 6.198 31.391 1.00 89.31 183 GLY A N 1
ATOM 1424 C CA . GLY A 1 183 ? 3.659 6.795 32.511 1.00 89.31 183 GLY A CA 1
ATOM 1425 C C . GLY A 1 183 ? 4.668 5.861 33.176 1.00 89.31 183 GLY A C 1
ATOM 1426 O O . GLY A 1 183 ? 4.986 4.782 32.664 1.00 89.31 183 GLY A O 1
ATOM 1427 N N . THR A 1 184 ? 5.221 6.298 34.302 1.00 91.44 184 THR A N 1
ATOM 1428 C CA . THR A 1 184 ? 5.936 5.434 35.252 1.00 91.44 184 THR A CA 1
ATOM 1429 C C . THR A 1 184 ? 4.940 4.563 36.034 1.00 91.44 184 THR A C 1
ATOM 1431 O O . THR A 1 184 ? 3.737 4.837 36.007 1.00 91.44 184 THR A O 1
ATOM 1434 N N . PRO A 1 185 ? 5.393 3.511 36.739 1.00 90.62 185 PRO A N 1
ATOM 1435 C CA . PRO A 1 185 ? 4.512 2.711 37.592 1.00 90.62 185 PRO A CA 1
ATOM 1436 C C . PRO A 1 185 ? 3.712 3.543 38.611 1.00 90.62 185 PRO A C 1
ATOM 1438 O O . PRO A 1 185 ? 2.537 3.272 38.833 1.00 90.62 185 PRO A O 1
ATOM 1441 N N . GLU A 1 186 ? 4.308 4.592 39.178 1.00 91.88 186 GLU A N 1
ATOM 1442 C CA . GLU A 1 186 ? 3.651 5.494 40.134 1.00 91.88 186 GLU A CA 1
ATOM 1443 C C . GLU A 1 186 ? 2.596 6.381 39.456 1.00 91.88 186 GLU A C 1
ATOM 1445 O O . GLU A 1 186 ? 1.548 6.676 40.031 1.00 91.88 186 GLU A O 1
ATOM 1450 N N . GLU A 1 187 ? 2.852 6.807 38.217 1.00 93.88 187 GLU A N 1
ATOM 1451 C CA . GLU A 1 187 ? 1.876 7.548 37.416 1.00 93.88 187 GLU A CA 1
ATOM 1452 C C . GLU A 1 187 ? 0.688 6.659 37.037 1.00 93.88 187 GLU A C 1
ATOM 1454 O O . GLU A 1 187 ? -0.449 7.108 37.133 1.00 93.88 187 GLU A O 1
ATOM 1459 N N . MET A 1 188 ? 0.929 5.386 36.702 1.00 93.31 188 MET A N 1
ATOM 1460 C CA . MET A 1 188 ? -0.140 4.413 36.443 1.00 93.31 188 MET A CA 1
ATOM 1461 C C . MET A 1 188 ? -1.025 4.182 37.670 1.00 93.31 188 MET A C 1
ATOM 1463 O O . MET A 1 188 ? -2.241 4.062 37.530 1.00 93.31 188 MET A O 1
ATOM 1467 N N . ASP A 1 189 ? -0.435 4.131 38.866 1.00 94.88 189 ASP A N 1
ATOM 1468 C CA . ASP A 1 189 ? -1.180 3.991 40.121 1.00 94.88 189 ASP A CA 1
ATOM 1469 C C . ASP A 1 189 ? -2.123 5.178 40.349 1.00 94.88 189 ASP A C 1
ATOM 1471 O O . ASP A 1 189 ? -3.295 5.003 40.690 1.00 94.88 189 ASP A O 1
ATOM 1475 N N . ARG A 1 190 ? -1.627 6.395 40.105 1.00 94.81 190 ARG A N 1
ATOM 1476 C CA . ARG A 1 190 ? -2.422 7.624 40.182 1.00 94.81 190 ARG A CA 1
ATOM 1477 C C . ARG A 1 190 ? -3.524 7.655 39.121 1.00 94.81 190 ARG A C 1
ATOM 1479 O O . ARG A 1 190 ? -4.663 7.978 39.450 1.00 94.81 190 ARG A O 1
ATOM 1486 N N . ASP A 1 191 ? -3.202 7.296 37.882 1.00 95.75 191 ASP A N 1
ATOM 1487 C CA . ASP A 1 191 ? -4.151 7.280 36.766 1.00 95.75 191 ASP A CA 1
ATOM 1488 C C . ASP A 1 191 ? -5.276 6.261 37.000 1.00 95.75 191 ASP A C 1
ATOM 1490 O O . ASP A 1 191 ? -6.439 6.547 36.722 1.00 95.75 191 ASP A O 1
ATOM 1494 N N . LEU A 1 192 ? -4.959 5.089 37.564 1.00 96.12 192 LEU A N 1
ATOM 1495 C CA . LEU A 1 192 ? -5.955 4.093 37.959 1.00 96.12 192 LEU A CA 1
ATOM 1496 C C . LEU A 1 192 ? -6.972 4.682 38.945 1.00 96.12 192 LEU A C 1
ATOM 1498 O O . LEU A 1 192 ? -8.180 4.538 38.745 1.00 96.12 192 LEU A O 1
ATOM 1502 N N . LEU A 1 193 ? -6.488 5.351 39.996 1.00 95.44 193 LEU A N 1
ATOM 1503 C CA . LEU A 1 193 ? -7.344 5.971 41.009 1.00 95.44 193 LEU A CA 1
ATOM 1504 C C . LEU A 1 193 ? -8.199 7.096 40.415 1.00 95.44 193 LEU A C 1
ATOM 1506 O O . LEU A 1 193 ? -9.394 7.165 40.702 1.00 95.44 193 LEU A O 1
ATOM 1510 N N . GLU A 1 194 ? -7.622 7.932 39.550 1.00 95.25 194 GLU A N 1
ATOM 1511 C CA . GLU A 1 194 ? -8.341 8.999 38.847 1.00 95.25 194 GLU A CA 1
ATOM 1512 C C . GLU A 1 194 ? -9.480 8.438 37.981 1.00 95.25 194 GLU A C 1
ATOM 1514 O O . GLU A 1 194 ? -10.620 8.906 38.068 1.00 95.25 194 GLU A O 1
ATOM 1519 N N . ILE A 1 195 ? -9.204 7.397 37.185 1.00 94.62 195 ILE A N 1
ATOM 1520 C CA . ILE A 1 195 ? -10.210 6.756 36.330 1.00 94.62 195 ILE A CA 1
ATOM 1521 C C . ILE A 1 195 ? -11.335 6.186 37.196 1.00 94.62 195 ILE A C 1
ATOM 1523 O O . ILE A 1 195 ? -12.499 6.515 36.960 1.00 94.62 195 ILE A O 1
ATOM 1527 N N . VAL A 1 196 ? -11.018 5.400 38.230 1.00 92.88 196 VAL A N 1
ATOM 1528 C CA . VAL A 1 196 ? -12.032 4.788 39.107 1.00 92.88 196 VAL A CA 1
ATOM 1529 C C . VAL A 1 196 ? -12.891 5.849 39.805 1.00 92.88 196 VAL A C 1
ATOM 1531 O O . VAL A 1 196 ? -14.111 5.703 39.864 1.00 92.88 196 VAL A O 1
ATOM 1534 N N . GLN A 1 197 ? -12.298 6.950 40.274 1.00 91.19 197 GLN A N 1
ATOM 1535 C CA . GLN A 1 197 ? -13.043 8.056 40.886 1.00 91.19 197 GLN A CA 1
ATOM 1536 C C . GLN A 1 197 ? -13.958 8.768 39.882 1.00 91.19 197 GLN A C 1
ATOM 1538 O O . GLN A 1 197 ? -15.125 9.033 40.188 1.00 91.19 197 GLN A O 1
ATOM 1543 N N . SER A 1 198 ? -13.466 9.041 38.668 1.00 90.62 198 SER A N 1
ATOM 1544 C CA . SER A 1 198 ? -14.267 9.657 37.601 1.00 90.62 198 SER A CA 1
ATOM 1545 C C . SER A 1 198 ? -15.427 8.758 37.152 1.00 90.62 198 SER A C 1
ATOM 1547 O O . SER A 1 198 ? -16.491 9.248 36.769 1.00 90.62 198 SER A O 1
ATOM 1549 N N . LYS A 1 199 ? -15.250 7.436 37.264 1.00 87.50 199 LYS A N 1
ATOM 1550 C CA . LYS A 1 199 ? -16.205 6.393 36.874 1.00 87.50 199 LYS A CA 1
ATOM 1551 C C . LYS A 1 199 ? -16.877 5.715 38.072 1.00 87.50 199 LYS A C 1
ATOM 1553 O O . LYS A 1 199 ? -17.342 4.590 37.950 1.00 87.50 199 LYS A O 1
ATOM 1558 N N . ARG A 1 200 ? -17.022 6.406 39.210 1.00 82.31 200 ARG A N 1
ATOM 1559 C CA . ARG A 1 200 ? -17.613 5.857 40.455 1.00 82.31 200 ARG A CA 1
ATOM 1560 C C . ARG A 1 200 ? -19.039 5.291 40.341 1.00 82.31 200 ARG A C 1
ATOM 1562 O O . ARG A 1 200 ? -19.512 4.664 41.282 1.00 82.31 200 ARG A O 1
ATOM 1569 N N . PHE A 1 201 ? -19.729 5.582 39.236 1.00 83.88 201 PHE A N 1
ATOM 1570 C CA . PHE A 1 201 ? -21.066 5.081 38.902 1.00 83.88 201 PHE A CA 1
ATOM 1571 C C . PHE A 1 201 ? -21.064 4.118 37.702 1.00 83.88 201 PHE A C 1
ATOM 1573 O O . PHE A 1 201 ? -22.104 3.895 37.086 1.00 83.88 201 PHE A O 1
ATOM 1580 N N . SER A 1 202 ? -19.903 3.571 37.347 1.00 88.19 202 SER A N 1
ATOM 1581 C CA . SER A 1 202 ? -19.723 2.611 36.266 1.00 88.19 202 SER A CA 1
ATOM 1582 C C . SER A 1 202 ? -19.411 1.222 36.816 1.00 88.19 202 SER A C 1
ATOM 1584 O O . SER A 1 202 ? -18.576 1.062 37.710 1.00 88.19 202 SER A O 1
ATOM 1586 N N . ARG A 1 203 ? -20.019 0.192 36.221 1.00 92.25 203 ARG A N 1
ATOM 1587 C CA . ARG A 1 203 ? -19.570 -1.195 36.392 1.00 92.25 203 ARG A CA 1
ATOM 1588 C C . ARG A 1 203 ? -18.169 -1.345 35.801 1.00 92.25 203 ARG A C 1
ATOM 1590 O O . ARG A 1 203 ? -18.012 -1.363 34.578 1.00 92.25 203 ARG A O 1
ATOM 1597 N N . THR A 1 204 ? -17.174 -1.474 36.669 1.00 94.62 204 THR A N 1
ATOM 1598 C CA . THR A 1 204 ? -15.759 -1.409 36.298 1.00 94.62 204 THR A CA 1
ATOM 1599 C C . THR A 1 204 ? -15.068 -2.752 36.510 1.00 94.62 204 THR A C 1
ATOM 1601 O O . THR A 1 204 ? -15.197 -3.360 37.571 1.00 94.62 204 THR A O 1
ATOM 1604 N N . ILE A 1 205 ? -14.302 -3.207 35.520 1.00 96.25 205 ILE A N 1
ATOM 1605 C CA . ILE A 1 205 ? -13.415 -4.370 35.640 1.00 96.25 205 ILE A CA 1
ATOM 1606 C C . ILE A 1 205 ? -11.971 -3.904 35.498 1.00 96.25 205 ILE A C 1
ATOM 1608 O O . ILE A 1 205 ? -11.643 -3.186 34.557 1.00 96.25 205 ILE A O 1
ATOM 1612 N N . ILE A 1 206 ? -11.106 -4.336 36.411 1.00 97.25 206 ILE A N 1
ATOM 1613 C CA . ILE A 1 206 ? -9.672 -4.060 36.410 1.00 97.25 206 ILE A CA 1
ATOM 1614 C C . ILE A 1 206 ? -8.934 -5.377 36.171 1.00 97.25 206 ILE A C 1
ATOM 1616 O O . ILE A 1 206 ? -9.067 -6.324 36.945 1.00 97.25 206 ILE A O 1
ATOM 1620 N N . PHE A 1 207 ? -8.155 -5.435 35.093 1.00 96.50 207 PHE A N 1
ATOM 1621 C CA . PHE A 1 207 ? -7.359 -6.602 34.725 1.00 96.50 207 PHE A CA 1
ATOM 1622 C C . PHE A 1 207 ? -5.912 -6.452 35.199 1.00 96.50 207 PHE A C 1
ATOM 1624 O O . PHE A 1 207 ? -5.196 -5.547 34.756 1.00 96.50 207 PHE A O 1
ATOM 1631 N N . CYS A 1 208 ? -5.474 -7.386 36.037 1.00 94.88 208 CYS A N 1
ATOM 1632 C CA . CYS A 1 208 ? -4.134 -7.465 36.610 1.00 94.88 208 CYS A CA 1
ATOM 1633 C C . CYS A 1 208 ? -3.357 -8.666 36.047 1.00 94.88 208 CYS A C 1
ATOM 1635 O O . CYS A 1 208 ? -3.934 -9.637 35.554 1.00 94.88 208 CYS A O 1
ATOM 1637 N N . ARG A 1 209 ? -2.026 -8.626 36.139 1.00 90.62 209 ARG A N 1
ATOM 1638 C CA . ARG A 1 209 ? -1.133 -9.696 35.668 1.00 90.62 209 ARG A CA 1
ATOM 1639 C C . ARG A 1 209 ? -1.194 -10.958 3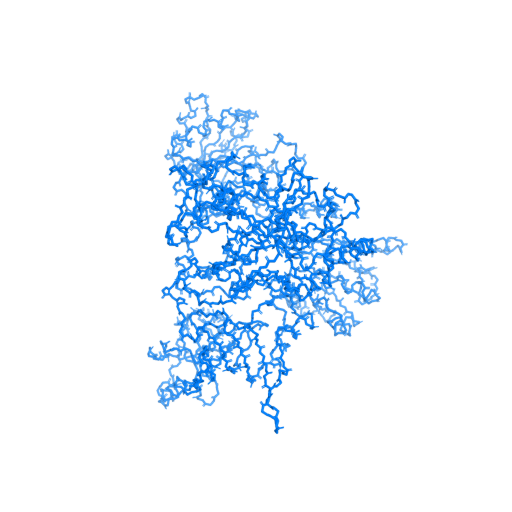6.524 1.00 90.62 209 ARG A C 1
ATOM 1641 O O . ARG A 1 209 ? -0.963 -12.055 36.025 1.00 90.62 209 ARG A O 1
ATOM 1648 N N . GLY A 1 210 ? -1.428 -10.803 37.822 1.00 91.62 210 GLY A N 1
ATOM 1649 C CA . GLY A 1 210 ? -1.381 -11.890 38.793 1.00 91.62 210 GLY A CA 1
ATOM 1650 C C . GLY A 1 210 ? -1.800 -11.427 40.184 1.00 91.62 210 GLY A C 1
ATOM 1651 O O . GLY A 1 210 ? -2.056 -10.245 40.402 1.00 91.62 210 GLY A O 1
ATOM 1652 N N . SER A 1 211 ? -1.830 -12.355 41.140 1.00 90.44 211 SER A N 1
ATOM 1653 C CA . SER A 1 211 ? -2.344 -12.113 42.496 1.00 90.44 211 SER A CA 1
ATOM 1654 C C . SER A 1 211 ? -1.649 -10.968 43.241 1.00 90.44 211 SER A C 1
ATOM 1656 O O . SER A 1 211 ? -2.314 -10.219 43.945 1.00 90.44 211 SER A O 1
ATOM 1658 N N . ALA A 1 212 ? -0.337 -10.783 43.066 1.00 92.62 212 ALA A N 1
ATOM 1659 C CA . ALA A 1 212 ? 0.391 -9.688 43.713 1.00 92.62 212 ALA A CA 1
ATOM 1660 C C . ALA A 1 212 ? -0.129 -8.299 43.293 1.00 92.62 212 ALA A C 1
ATOM 1662 O O . ALA A 1 212 ? -0.297 -7.423 44.138 1.00 92.62 212 ALA A O 1
ATOM 1663 N N . GLU A 1 213 ? -0.427 -8.109 42.003 1.00 93.88 213 GLU A N 1
ATOM 1664 C CA . GLU A 1 213 ? -1.029 -6.864 41.507 1.00 93.88 213 GLU A CA 1
ATOM 1665 C C . GLU A 1 213 ? -2.480 -6.715 41.975 1.00 93.88 213 GLU A C 1
ATOM 1667 O O . GLU A 1 213 ? -2.884 -5.608 42.312 1.00 93.88 213 GLU A O 1
ATOM 1672 N N . VAL A 1 214 ? -3.238 -7.816 42.061 1.00 94.62 214 VAL A N 1
ATOM 1673 C CA . VAL A 1 214 ? -4.616 -7.802 42.586 1.00 94.62 214 VAL A CA 1
ATOM 1674 C C . VAL A 1 214 ? -4.651 -7.231 44.005 1.00 94.62 214 VAL A C 1
ATOM 1676 O O . VAL A 1 214 ? -5.403 -6.294 44.256 1.00 94.62 214 VAL A O 1
ATOM 1679 N N . PHE A 1 215 ? -3.802 -7.734 44.910 1.00 94.06 215 PHE A N 1
ATOM 1680 C CA . PHE A 1 215 ? -3.748 -7.255 46.297 1.00 94.06 215 PHE A CA 1
ATOM 1681 C C . PHE A 1 215 ? -3.244 -5.812 46.410 1.00 94.06 215 PHE A C 1
ATOM 1683 O O . PHE A 1 215 ? -3.757 -5.040 47.217 1.00 94.06 215 PHE A O 1
ATOM 1690 N N . LYS A 1 216 ? -2.269 -5.418 45.577 1.00 95.50 216 LYS A N 1
ATOM 1691 C CA . LYS A 1 216 ? -1.806 -4.024 45.509 1.00 95.50 216 LYS A CA 1
ATOM 1692 C C . LYS A 1 216 ? -2.960 -3.088 45.133 1.00 95.50 216 LYS A C 1
ATOM 1694 O O . LYS A 1 216 ? -3.194 -2.094 45.816 1.00 95.50 216 LYS A O 1
ATOM 1699 N N . VAL A 1 217 ? -3.686 -3.412 44.063 1.00 96.00 217 VAL A N 1
ATOM 1700 C CA . VAL A 1 217 ? -4.808 -2.597 43.581 1.00 96.00 217 VAL A CA 1
ATOM 1701 C C . VAL A 1 217 ? -5.956 -2.585 44.594 1.00 96.00 217 VAL A C 1
ATOM 1703 O O . VAL A 1 217 ? -6.529 -1.528 44.840 1.00 96.00 217 VAL A O 1
ATOM 1706 N N . GLU A 1 218 ? -6.268 -3.715 45.232 1.00 95.44 218 GLU A N 1
ATOM 1707 C CA . GLU A 1 218 ? -7.269 -3.789 46.306 1.00 95.44 218 GLU A CA 1
ATOM 1708 C C . GLU A 1 218 ? -6.945 -2.832 47.461 1.00 95.44 218 GLU A C 1
ATOM 1710 O O . GLU A 1 218 ? -7.824 -2.092 47.914 1.00 95.44 218 GLU A O 1
ATOM 1715 N N . GLN A 1 219 ? -5.687 -2.804 47.908 1.00 95.62 219 GLN A N 1
ATOM 1716 C CA . GLN A 1 219 ? -5.243 -1.896 48.963 1.00 95.62 219 GLN A CA 1
ATOM 1717 C C . GLN A 1 219 ? -5.436 -0.430 48.550 1.00 95.62 219 GLN A C 1
ATOM 1719 O O . GLN A 1 219 ? -6.038 0.341 49.296 1.00 95.62 219 GLN A O 1
ATOM 1724 N N . MET A 1 220 ? -5.002 -0.061 47.342 1.00 95.50 220 MET A N 1
ATOM 1725 C CA . MET A 1 220 ? -5.142 1.304 46.820 1.00 95.50 220 MET A CA 1
ATOM 1726 C C . MET A 1 220 ? -6.609 1.744 46.710 1.00 95.50 220 MET A C 1
ATOM 1728 O O . MET A 1 220 ? -6.954 2.879 47.032 1.00 95.50 220 MET A O 1
ATOM 1732 N N . LEU A 1 221 ? -7.496 0.850 46.266 1.00 93.50 221 LEU A N 1
ATOM 1733 C CA . LEU A 1 221 ? -8.928 1.141 46.180 1.00 93.50 221 LEU A CA 1
ATOM 1734 C C . LEU A 1 221 ? -9.587 1.249 47.563 1.00 93.50 221 LEU A C 1
ATOM 1736 O O . LEU A 1 221 ? -10.492 2.064 47.751 1.00 93.50 221 LEU A O 1
ATOM 1740 N N . SER A 1 222 ? -9.107 0.485 48.544 1.00 92.25 222 SER A N 1
ATOM 1741 C CA . SER A 1 222 ? -9.600 0.555 49.923 1.00 92.25 222 SER A CA 1
ATOM 1742 C C . SER A 1 222 ? -9.312 1.916 50.569 1.00 92.25 222 SER A C 1
ATOM 1744 O O . SER A 1 222 ? -10.146 2.429 51.313 1.00 92.25 222 SER A O 1
ATOM 1746 N N . GLU A 1 223 ? -8.180 2.548 50.237 1.00 91.44 223 GLU A N 1
ATOM 1747 C CA . GLU A 1 223 ? -7.806 3.886 50.728 1.00 91.44 223 GLU A CA 1
ATOM 1748 C C . GLU A 1 223 ? -8.769 4.990 50.262 1.00 91.44 223 GLU A C 1
ATOM 1750 O O . GLU A 1 223 ? -8.965 5.980 50.968 1.00 91.44 223 GLU A O 1
ATOM 1755 N N . ILE A 1 224 ? -9.431 4.802 49.115 1.00 88.81 224 ILE A N 1
ATOM 1756 C CA . ILE A 1 224 ? -10.467 5.714 48.600 1.00 88.81 224 ILE A CA 1
ATOM 1757 C C . ILE A 1 224 ? -11.895 5.257 48.950 1.00 88.81 224 ILE A C 1
ATOM 1759 O O . ILE A 1 224 ? -12.867 5.805 48.428 1.00 88.81 224 ILE A O 1
ATOM 1763 N N . GLY A 1 225 ? -12.036 4.261 49.832 1.00 87.44 225 GLY A N 1
ATOM 1764 C CA . GLY A 1 225 ? -13.321 3.758 50.323 1.00 87.44 225 GLY A CA 1
ATOM 1765 C C . GLY A 1 225 ? -14.068 2.829 49.360 1.00 87.44 225 GLY A C 1
ATOM 1766 O O . GLY A 1 225 ? -15.259 2.585 49.557 1.00 87.44 225 GLY A O 1
ATOM 1767 N N . ALA A 1 226 ? -13.408 2.311 48.321 1.00 87.62 226 ALA A N 1
ATOM 1768 C CA . ALA A 1 226 ? -13.994 1.339 47.406 1.00 87.62 226 ALA A CA 1
ATOM 1769 C C . ALA A 1 226 ? -13.793 -0.097 47.920 1.00 87.62 226 ALA A C 1
ATOM 1771 O O . ALA A 1 226 ? -12.744 -0.441 48.454 1.00 87.62 226 ALA A O 1
ATOM 1772 N N . THR A 1 227 ? -14.803 -0.951 47.735 1.00 87.75 227 THR A N 1
ATOM 1773 C CA . THR A 1 227 ? -14.772 -2.366 48.149 1.00 87.75 227 THR A CA 1
ATOM 1774 C C . THR A 1 227 ? -14.882 -3.274 46.919 1.00 87.75 227 THR A C 1
ATOM 1776 O O . THR A 1 227 ? -15.990 -3.610 46.493 1.00 87.75 227 THR A O 1
ATOM 1779 N N . PRO A 1 228 ? -13.751 -3.629 46.281 1.00 91.38 228 PRO A N 1
ATOM 1780 C CA . PRO A 1 228 ? -13.771 -4.422 45.060 1.00 91.38 228 PRO A CA 1
ATOM 1781 C C . PRO A 1 228 ? -14.136 -5.890 45.326 1.00 91.38 228 PRO A C 1
ATOM 1783 O O . PRO A 1 228 ? -13.897 -6.444 46.397 1.00 91.38 228 PRO A O 1
ATOM 1786 N N . ILE A 1 229 ? -14.701 -6.542 44.313 1.00 91.62 229 ILE A N 1
ATOM 1787 C CA . ILE A 1 229 ? -14.838 -7.997 44.234 1.00 91.62 229 ILE A CA 1
ATOM 1788 C C . ILE A 1 229 ? -13.544 -8.543 43.621 1.00 91.62 229 ILE A C 1
ATOM 1790 O O . ILE A 1 229 ? -13.053 -7.989 42.638 1.00 91.62 229 ILE A O 1
ATOM 1794 N N . LEU A 1 230 ? -12.988 -9.621 44.175 1.00 91.19 230 LEU A N 1
ATOM 1795 C CA . LEU A 1 230 ? -11.747 -10.226 43.687 1.00 91.19 230 LEU A CA 1
ATOM 1796 C C . LEU A 1 230 ? -12.032 -11.539 42.948 1.00 91.19 230 LEU A C 1
ATOM 1798 O O . LEU A 1 230 ? -12.772 -12.386 43.448 1.00 91.19 230 LEU A O 1
ATOM 1802 N N . ALA A 1 231 ? -11.408 -11.735 41.786 1.00 87.88 231 ALA A N 1
ATOM 1803 C CA . ALA A 1 231 ? -11.457 -12.988 41.034 1.00 87.88 231 ALA A CA 1
ATOM 1804 C C . ALA A 1 231 ? -10.072 -13.346 40.473 1.00 87.88 231 ALA A C 1
ATOM 1806 O O . ALA A 1 231 ? -9.646 -12.822 39.449 1.00 87.88 231 ALA A O 1
ATOM 1807 N N . HIS A 1 232 ? -9.354 -14.243 41.144 1.00 83.12 232 HIS A N 1
ATOM 1808 C CA . HIS A 1 232 ? -8.026 -14.710 40.729 1.00 83.12 232 HIS A CA 1
ATOM 1809 C C . HIS A 1 232 ? -7.805 -16.170 41.167 1.00 83.12 232 HIS A C 1
ATOM 1811 O O . HIS A 1 232 ? -8.567 -16.673 41.994 1.00 83.12 232 HIS A O 1
ATOM 1817 N N . ASN A 1 233 ? -6.778 -16.852 40.635 1.00 71.06 233 ASN A N 1
ATOM 1818 C CA . ASN A 1 233 ? -6.495 -18.295 40.814 1.00 71.06 233 ASN A CA 1
ATOM 1819 C C . ASN A 1 233 ? -6.838 -18.927 42.193 1.00 71.06 233 ASN A C 1
ATOM 1821 O O . ASN A 1 233 ? -7.504 -19.960 42.246 1.00 71.06 233 ASN A O 1
ATOM 1825 N N . PRO A 1 234 ? -6.456 -18.331 43.339 1.00 61.41 234 PRO A N 1
ATOM 1826 C CA .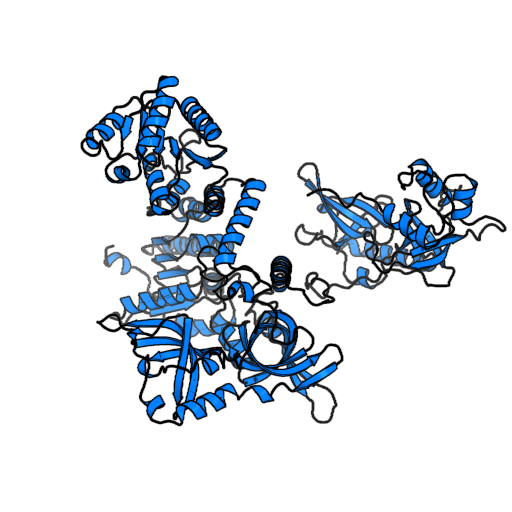 PRO A 1 234 ? -6.751 -18.871 44.669 1.00 61.41 234 PRO A CA 1
ATOM 1827 C C . PRO A 1 234 ? -8.249 -18.950 45.028 1.00 61.41 234 PRO A C 1
ATOM 1829 O O . PRO A 1 234 ? -8.586 -19.607 46.006 1.00 61.41 234 PRO A O 1
ATOM 1832 N N . ILE A 1 235 ? -9.138 -18.294 44.270 1.00 64.25 235 ILE A N 1
ATOM 1833 C CA . ILE A 1 235 ? -10.592 -18.183 44.519 1.00 64.25 235 ILE A CA 1
ATOM 1834 C C . ILE A 1 235 ? -11.400 -18.904 43.411 1.00 64.25 235 ILE A C 1
ATOM 1836 O O . ILE A 1 235 ? -12.611 -18.746 43.285 1.00 64.25 235 ILE A O 1
ATOM 1840 N N . VAL A 1 236 ? -10.756 -19.744 42.589 1.00 61.88 236 VAL A N 1
ATOM 1841 C CA . VAL A 1 236 ? -11.387 -20.414 41.427 1.00 61.88 236 VAL A CA 1
ATOM 1842 C C . VAL A 1 236 ? -12.622 -21.262 41.783 1.00 61.88 236 VAL A C 1
ATOM 1844 O O . VAL A 1 236 ? -13.465 -21.493 40.916 1.00 61.88 236 VAL A O 1
ATOM 1847 N N . SER A 1 237 ? -12.768 -21.709 43.035 1.00 58.78 237 SER A N 1
ATOM 1848 C CA . SER A 1 237 ? -13.928 -22.483 43.502 1.00 58.78 237 SER A CA 1
ATOM 1849 C C . SER A 1 237 ? -15.215 -21.670 43.709 1.00 58.78 237 SER A C 1
ATOM 1851 O O . SER A 1 237 ? -16.272 -22.282 43.770 1.00 58.78 237 SER A O 1
ATOM 1853 N N . ASP A 1 238 ? -15.146 -20.334 43.786 1.00 72.06 238 ASP A N 1
ATOM 1854 C CA . ASP A 1 238 ? -16.280 -19.445 44.123 1.00 72.06 238 ASP A CA 1
ATOM 1855 C C . ASP A 1 238 ? -16.658 -18.465 42.986 1.00 72.06 238 ASP A C 1
ATOM 1857 O O . ASP A 1 238 ? -17.320 -17.448 43.197 1.00 72.06 238 ASP A O 1
ATOM 1861 N N . LEU A 1 239 ? -16.249 -18.741 41.741 1.00 81.06 239 LEU A N 1
ATOM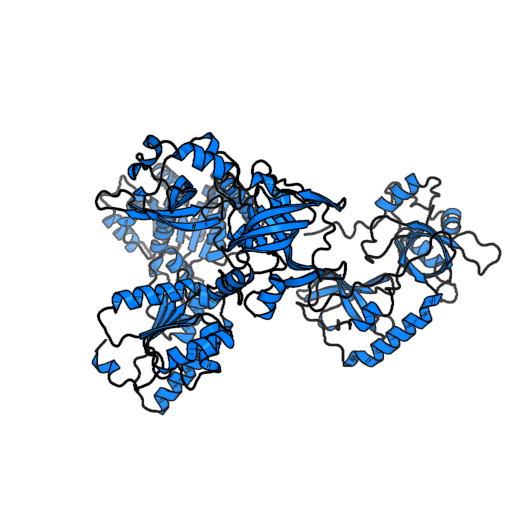 1862 C CA . LEU A 1 239 ? -16.466 -17.816 40.614 1.00 81.06 239 LEU A CA 1
ATOM 1863 C C . LEU A 1 239 ? -17.946 -17.635 40.229 1.00 81.06 239 LEU A C 1
ATOM 1865 O O . LEU A 1 239 ? -18.326 -16.551 39.771 1.00 81.06 239 LEU A O 1
ATOM 1869 N N . ASP A 1 240 ? -18.791 -18.642 40.467 1.00 81.94 240 ASP A N 1
ATOM 1870 C CA . ASP A 1 240 ? -20.245 -18.524 40.289 1.00 81.94 240 ASP A CA 1
ATOM 1871 C C . ASP A 1 240 ? -20.828 -17.497 41.270 1.00 81.94 240 ASP A C 1
ATOM 1873 O O . ASP A 1 240 ? -21.564 -16.593 40.867 1.00 81.94 240 ASP A O 1
ATOM 1877 N N . PHE A 1 241 ? -20.407 -17.556 42.538 1.00 84.38 241 PHE A N 1
ATOM 1878 C CA . PHE A 1 241 ? -20.791 -16.589 43.565 1.00 84.38 241 PHE A CA 1
ATOM 1879 C C . PHE A 1 241 ? -20.259 -15.183 43.258 1.00 84.38 241 PHE A C 1
ATOM 1881 O O . PHE A 1 241 ? -20.958 -14.189 43.457 1.00 84.38 241 PHE A O 1
ATOM 1888 N N . THR A 1 242 ? -19.048 -15.068 42.709 1.00 86.69 242 THR A N 1
ATOM 1889 C CA . THR A 1 242 ? -18.507 -13.786 42.231 1.00 86.69 242 THR A CA 1
ATOM 1890 C C . THR A 1 242 ? -19.351 -13.191 41.103 1.00 86.69 242 THR A C 1
ATOM 1892 O O . THR A 1 242 ? -19.675 -12.001 41.141 1.00 86.69 242 THR A O 1
ATOM 1895 N N . THR A 1 243 ? -19.758 -14.007 40.129 1.00 87.62 243 THR A N 1
ATOM 1896 C CA . THR A 1 243 ? -20.640 -13.576 39.031 1.00 87.62 243 THR A CA 1
ATOM 1897 C C . THR A 1 243 ? -22.008 -13.150 39.574 1.00 87.62 243 THR A C 1
ATOM 1899 O O . THR A 1 243 ? -22.556 -12.121 39.171 1.00 87.62 243 THR A O 1
ATOM 1902 N N . GLU A 1 244 ? -22.548 -13.889 40.543 1.00 86.88 244 GLU A N 1
ATOM 1903 C CA . GLU A 1 244 ? -23.798 -13.544 41.215 1.00 86.88 244 GLU A CA 1
ATOM 1904 C C . GLU A 1 244 ? -23.689 -12.208 41.967 1.00 86.88 244 GLU A C 1
ATOM 1906 O O . GLU A 1 244 ? -24.535 -11.331 41.778 1.00 86.88 244 GLU A O 1
ATOM 1911 N N . ARG A 1 245 ? -22.624 -12.000 42.752 1.00 88.38 245 ARG A N 1
ATOM 1912 C CA . ARG A 1 245 ? -22.357 -10.733 43.455 1.00 88.38 245 ARG A CA 1
ATOM 1913 C C . ARG A 1 245 ? -22.224 -9.556 42.499 1.00 88.38 245 ARG A C 1
ATOM 1915 O O . ARG A 1 245 ? -22.761 -8.490 42.784 1.00 88.38 245 ARG A O 1
ATOM 1922 N N . TRP A 1 246 ? -21.542 -9.740 41.370 1.00 91.00 246 TRP A N 1
ATOM 1923 C CA . TRP A 1 246 ? -21.431 -8.718 40.330 1.00 91.00 246 TRP A CA 1
ATOM 1924 C C . TRP A 1 246 ? -22.802 -8.325 39.764 1.00 91.00 246 TRP A C 1
ATOM 1926 O O . TRP A 1 246 ? -23.105 -7.142 39.599 1.00 91.00 246 TRP A O 1
ATOM 1936 N N . ASN A 1 247 ? -23.656 -9.309 39.485 1.00 87.69 247 ASN A N 1
ATOM 1937 C CA . ASN A 1 247 ? -24.977 -9.058 38.918 1.00 87.69 247 ASN A CA 1
ATOM 1938 C C . ASN A 1 247 ? -25.936 -8.392 39.915 1.00 87.69 247 ASN A C 1
ATOM 1940 O O . ASN A 1 247 ? -26.702 -7.521 39.500 1.00 87.69 247 ASN A O 1
ATOM 1944 N N . HIS A 1 248 ? -25.840 -8.734 41.205 1.00 87.06 248 HIS A N 1
ATOM 1945 C CA . HIS A 1 248 ? -26.657 -8.165 42.285 1.00 87.06 248 HIS A CA 1
ATOM 1946 C C . HIS A 1 248 ? -26.131 -6.843 42.864 1.00 87.06 248 HIS A C 1
ATOM 1948 O O . HIS A 1 248 ? -26.833 -6.201 43.648 1.00 87.06 248 HIS A O 1
ATOM 1954 N N . ALA A 1 249 ? -24.917 -6.419 42.507 1.00 82.81 249 ALA A N 1
ATOM 1955 C CA . ALA A 1 249 ? -24.387 -5.127 42.925 1.00 82.81 249 ALA A CA 1
ATOM 1956 C C . ALA A 1 249 ? -25.264 -3.971 42.411 1.00 82.81 249 ALA A C 1
ATOM 1958 O O . ALA A 1 249 ? -25.869 -4.060 41.334 1.00 82.81 249 ALA A O 1
ATOM 1959 N N . GLN A 1 250 ? -25.326 -2.867 43.171 1.00 76.62 250 GLN A N 1
ATOM 1960 C CA . GLN A 1 250 ? -26.115 -1.707 42.753 1.00 76.62 250 GLN A CA 1
ATOM 1961 C C . GLN A 1 250 ? -25.645 -1.219 41.369 1.00 76.62 250 GLN A C 1
ATOM 1963 O O . GLN A 1 250 ? -24.439 -1.222 41.090 1.00 76.62 250 GLN A O 1
ATOM 1968 N N . PRO A 1 251 ? -26.570 -0.815 40.476 1.00 65.00 251 PRO A N 1
ATOM 1969 C CA . PRO A 1 251 ? -26.208 -0.273 39.174 1.00 65.00 251 PRO A CA 1
ATOM 1970 C C . PRO A 1 251 ? -25.176 0.850 39.320 1.00 65.00 251 PRO A C 1
ATOM 1972 O O . PRO A 1 251 ? -25.418 1.843 40.000 1.00 65.00 251 PRO A O 1
ATOM 1975 N N . GLY A 1 252 ? -24.010 0.652 38.705 1.00 64.25 252 GLY A N 1
ATOM 1976 C CA . GLY A 1 252 ? -22.921 1.619 38.712 1.00 64.25 252 GLY A CA 1
ATOM 1977 C C . GLY A 1 252 ? -21.923 1.539 39.871 1.00 64.25 252 GLY A C 1
ATOM 1978 O O . GLY A 1 252 ? -20.936 2.256 39.839 1.00 64.25 252 GLY A O 1
ATOM 1979 N N . SER A 1 253 ? -22.097 0.681 40.878 1.00 72.12 253 SER A N 1
ATOM 1980 C CA . SER A 1 253 ? -21.194 0.662 42.048 1.00 72.12 253 SER A CA 1
ATOM 1981 C C . SER A 1 253 ? -20.253 -0.547 42.113 1.00 72.12 253 SER A C 1
ATOM 1983 O O . SER A 1 253 ? -19.613 -0.766 43.141 1.00 72.12 253 SER A O 1
ATOM 1985 N N . ALA A 1 254 ? -20.222 -1.391 41.080 1.00 89.00 254 ALA A N 1
ATOM 1986 C CA . ALA A 1 254 ? -19.483 -2.650 41.104 1.00 89.00 254 ALA A CA 1
ATOM 1987 C C . ALA A 1 254 ? -18.073 -2.481 40.528 1.00 89.00 254 ALA A C 1
ATOM 1989 O O . ALA A 1 254 ? -17.926 -2.069 39.377 1.00 89.00 254 ALA A O 1
ATOM 1990 N N . ILE A 1 255 ? -17.055 -2.855 41.306 1.00 93.75 255 ILE A N 1
ATOM 1991 C CA . ILE A 1 255 ? -15.667 -2.955 40.845 1.00 93.75 255 ILE A CA 1
ATOM 1992 C C . ILE A 1 255 ? -15.224 -4.408 40.990 1.00 93.75 255 ILE A C 1
ATOM 1994 O O . ILE A 1 255 ? -15.319 -4.972 42.077 1.00 93.75 255 ILE A O 1
ATOM 1998 N N . LEU A 1 256 ? -14.740 -5.009 39.906 1.00 94.62 256 LEU A N 1
ATOM 1999 C CA . LEU A 1 256 ? -14.160 -6.351 39.884 1.00 94.62 256 LEU A CA 1
ATOM 2000 C C . LEU A 1 256 ? -12.674 -6.250 39.538 1.00 94.62 256 LEU A C 1
ATOM 2002 O O . LEU A 1 256 ? -12.330 -5.694 38.501 1.00 94.62 256 LEU A O 1
ATOM 2006 N N . ILE A 1 257 ? -11.800 -6.817 40.365 1.00 95.31 257 ILE A N 1
ATOM 2007 C CA . ILE A 1 257 ? -10.376 -6.980 40.053 1.00 95.31 257 ILE A CA 1
ATOM 2008 C C . ILE A 1 257 ? -10.145 -8.442 39.681 1.00 95.31 257 ILE A C 1
ATOM 2010 O O . ILE A 1 257 ? -10.493 -9.339 40.454 1.00 95.31 257 ILE A O 1
ATOM 2014 N N . CYS A 1 258 ? -9.567 -8.696 38.508 1.00 94.31 258 CYS A N 1
ATOM 2015 C CA . CYS A 1 258 ? -9.372 -10.058 38.029 1.00 94.31 258 CYS A CA 1
ATOM 2016 C C . CYS A 1 258 ? -8.077 -10.291 37.246 1.00 94.31 258 CYS A C 1
ATOM 2018 O O . CYS A 1 258 ? -7.415 -9.356 36.792 1.00 94.31 258 CYS A O 1
ATOM 2020 N N . THR A 1 259 ? -7.722 -11.567 37.106 1.00 93.00 259 THR A N 1
ATOM 2021 C CA . THR A 1 259 ? -6.590 -12.061 36.309 1.00 93.00 259 THR A CA 1
ATOM 2022 C C . THR A 1 259 ? -7.082 -12.911 35.133 1.00 93.00 259 THR A C 1
ATOM 2024 O O . THR A 1 259 ? -8.222 -13.373 35.120 1.00 93.00 259 THR A O 1
ATOM 2027 N N . ASP A 1 260 ? -6.241 -13.114 34.114 1.00 90.81 260 ASP A N 1
ATOM 2028 C CA . ASP A 1 260 ? -6.672 -13.771 32.865 1.00 90.81 260 ASP A CA 1
ATOM 2029 C C . ASP A 1 260 ? -7.117 -15.235 33.045 1.00 90.81 260 ASP A C 1
ATOM 2031 O O . ASP A 1 260 ? -7.990 -15.715 32.326 1.00 90.81 260 ASP A O 1
ATOM 2035 N N . ASP A 1 261 ? -6.567 -15.941 34.033 1.00 89.25 261 ASP A N 1
ATOM 2036 C CA . ASP A 1 261 ? -6.820 -17.362 34.302 1.00 89.25 261 ASP A CA 1
ATOM 2037 C C . ASP A 1 261 ? -8.246 -17.678 34.784 1.00 89.25 261 ASP A C 1
ATOM 2039 O O . ASP A 1 261 ? -8.654 -18.839 34.755 1.00 89.25 261 ASP A O 1
ATOM 2043 N N . VAL A 1 262 ? -9.024 -16.670 35.196 1.00 89.88 262 VAL A N 1
ATOM 2044 C CA . VAL A 1 262 ? -10.417 -16.857 35.641 1.00 89.88 262 VAL A CA 1
ATOM 2045 C C . VAL A 1 262 ? -11.460 -16.440 34.598 1.00 89.88 262 VAL A C 1
ATOM 2047 O O . VAL A 1 262 ? -12.645 -16.723 34.779 1.00 89.88 262 VAL A O 1
ATOM 2050 N N . LEU A 1 263 ? -11.055 -15.783 33.503 1.00 90.75 263 LEU A N 1
ATOM 2051 C CA . LEU A 1 263 ? -11.989 -15.105 32.594 1.00 90.75 263 LEU A CA 1
ATOM 2052 C C . LEU A 1 263 ? -12.931 -16.059 31.846 1.00 90.75 263 LEU A C 1
ATOM 2054 O O . LEU A 1 263 ? -14.058 -15.682 31.542 1.00 90.75 263 LEU A O 1
ATOM 2058 N N . GLU A 1 264 ? -12.510 -17.290 31.551 1.00 87.38 264 GLU A N 1
ATOM 2059 C CA . GLU A 1 264 ? -13.360 -18.279 30.862 1.00 87.38 264 GLU A CA 1
ATOM 2060 C C . GLU A 1 264 ? -14.550 -18.750 31.713 1.00 87.38 264 GLU A C 1
ATOM 2062 O O . GLU A 1 264 ? -15.552 -19.218 31.177 1.00 87.38 264 GLU A O 1
ATOM 2067 N N . ARG A 1 265 ? -14.451 -18.626 33.043 1.00 86.62 265 ARG A N 1
ATOM 2068 C CA . ARG A 1 265 ? -15.494 -19.050 33.990 1.00 86.62 265 ARG A CA 1
ATOM 2069 C C . ARG A 1 265 ? -16.378 -17.899 34.468 1.00 86.62 265 ARG A C 1
ATOM 2071 O O . ARG A 1 265 ? -17.412 -18.144 35.078 1.00 86.62 265 ARG A O 1
ATOM 2078 N N . LEU A 1 266 ? -15.991 -16.653 34.198 1.00 88.19 266 LEU A N 1
ATOM 2079 C CA . LEU A 1 266 ? -16.769 -15.470 34.556 1.00 88.19 266 LEU A CA 1
ATOM 2080 C C . LEU A 1 266 ? -17.771 -15.150 33.443 1.00 88.19 266 LEU A C 1
ATOM 2082 O O . LEU A 1 266 ? -17.413 -14.587 32.411 1.00 88.19 266 LEU A O 1
ATOM 2086 N N . ASN A 1 267 ? -19.049 -15.463 33.658 1.00 87.75 267 ASN A N 1
ATOM 2087 C CA . ASN A 1 267 ? -20.115 -15.136 32.706 1.00 87.75 267 ASN A CA 1
ATOM 2088 C C . ASN A 1 267 ? -20.603 -13.683 32.880 1.00 87.75 267 ASN A C 1
ATOM 2090 O O . ASN A 1 267 ? -21.757 -13.432 33.231 1.00 87.75 267 ASN A O 1
ATOM 2094 N N . ILE A 1 268 ? -19.700 -12.722 32.676 1.00 92.06 268 ILE A N 1
ATOM 2095 C CA . ILE A 1 268 ? -19.954 -11.282 32.810 1.00 92.06 268 ILE A CA 1
ATOM 2096 C C . ILE A 1 268 ? -19.824 -10.620 31.438 1.00 92.06 268 ILE A C 1
ATOM 2098 O O . ILE A 1 268 ? -18.825 -10.812 30.752 1.00 92.06 268 ILE A O 1
ATOM 2102 N N . LYS A 1 269 ? -20.827 -9.824 31.046 1.00 92.69 269 LYS A N 1
ATOM 2103 C CA . LYS A 1 269 ? -20.869 -9.140 29.737 1.00 92.69 269 LYS A CA 1
ATOM 2104 C C . LYS A 1 269 ? -21.358 -7.691 29.785 1.00 92.69 269 LYS A C 1
ATOM 2106 O O . LYS A 1 269 ? -21.346 -7.007 28.767 1.00 92.69 269 LYS A O 1
ATOM 2111 N N . ASN A 1 270 ? -21.758 -7.204 30.956 1.00 91.62 270 ASN A N 1
ATOM 2112 C CA . ASN A 1 270 ? -22.387 -5.896 31.147 1.00 91.62 270 ASN A CA 1
ATOM 2113 C C . ASN A 1 270 ? -21.475 -4.867 31.839 1.00 91.62 270 ASN A C 1
ATOM 2115 O O . ASN A 1 270 ? -21.968 -3.938 32.483 1.00 91.62 270 ASN A O 1
ATOM 2119 N N . ALA A 1 271 ? -20.151 -5.012 31.730 1.00 93.44 271 ALA A N 1
ATOM 2120 C CA . ALA A 1 271 ? -19.211 -4.000 32.204 1.00 93.44 271 ALA A CA 1
ATOM 2121 C C . ALA A 1 271 ? -19.269 -2.736 31.335 1.00 93.44 271 ALA A C 1
ATOM 2123 O O . ALA A 1 271 ? -19.343 -2.804 30.109 1.00 93.44 271 ALA A O 1
ATOM 2124 N N . GLN A 1 272 ? -19.218 -1.575 31.980 1.00 92.44 272 GLN A N 1
ATOM 2125 C CA . GLN A 1 272 ? -19.243 -0.263 31.330 1.00 92.44 272 GLN A CA 1
ATOM 2126 C C . GLN A 1 272 ? -17.832 0.317 31.189 1.00 92.44 272 GLN A C 1
ATOM 2128 O O . GLN A 1 272 ? -17.555 1.032 30.228 1.00 92.44 272 GLN A O 1
ATOM 2133 N N . THR A 1 273 ? -16.924 -0.022 32.107 1.00 94.69 273 THR A N 1
ATOM 2134 C CA . THR A 1 273 ? -15.525 0.413 32.070 1.00 94.69 273 THR A CA 1
ATOM 2135 C C . THR A 1 273 ? -14.594 -0.782 32.237 1.00 94.69 273 THR A C 1
ATOM 2137 O O . THR A 1 273 ? -14.701 -1.547 33.193 1.00 94.69 273 THR A O 1
ATOM 2140 N N . LEU A 1 274 ? -13.656 -0.934 31.310 1.00 97.19 274 LEU A N 1
ATOM 2141 C CA . LEU A 1 274 ? -12.586 -1.923 31.361 1.00 97.19 274 LEU A CA 1
ATOM 2142 C C . LEU A 1 274 ? -11.263 -1.194 31.591 1.00 97.19 274 LEU A C 1
ATOM 2144 O O . LEU A 1 274 ? -10.929 -0.279 30.847 1.00 97.19 274 LEU A O 1
ATOM 2148 N N . ILE A 1 275 ? -10.498 -1.581 32.605 1.00 97.44 275 ILE A N 1
ATOM 2149 C CA . ILE A 1 275 ? -9.195 -0.988 32.912 1.00 97.44 275 ILE A CA 1
ATOM 2150 C C . ILE A 1 275 ? -8.137 -2.077 32.828 1.00 97.44 275 ILE A C 1
ATOM 2152 O O . ILE A 1 275 ? -8.133 -3.042 33.589 1.00 97.44 275 ILE A O 1
ATOM 2156 N N . HIS A 1 276 ? -7.208 -1.921 31.897 1.00 95.56 276 HIS A N 1
ATOM 2157 C CA . HIS A 1 276 ? -6.085 -2.824 31.716 1.00 95.56 276 HIS A CA 1
ATOM 2158 C C . HIS A 1 276 ? -4.885 -2.251 32.465 1.00 95.56 276 HIS A C 1
ATOM 2160 O O . HIS A 1 276 ? -4.067 -1.540 31.882 1.00 95.56 276 HIS A O 1
ATOM 2166 N N . TYR A 1 277 ? -4.795 -2.564 33.760 1.00 94.94 277 TYR A N 1
ATOM 2167 C CA . TYR A 1 277 ? -3.618 -2.245 34.574 1.00 94.94 277 TYR A CA 1
ATOM 2168 C C . TYR A 1 277 ? -2.385 -3.039 34.099 1.00 94.94 277 TYR A C 1
ATOM 2170 O O . TYR A 1 277 ? -1.252 -2.578 34.193 1.00 94.94 277 TYR A O 1
ATOM 2178 N N . PHE A 1 278 ? -2.631 -4.200 33.485 1.00 89.25 278 PHE A N 1
ATOM 2179 C CA . PHE A 1 278 ? -1.664 -4.973 32.713 1.00 89.25 278 PHE A CA 1
ATOM 2180 C C . PHE A 1 278 ? -2.229 -5.345 31.332 1.00 89.25 278 PHE A C 1
ATOM 2182 O O . PHE A 1 278 ? -3.407 -5.686 31.206 1.00 89.25 278 PHE A O 1
ATOM 2189 N N . ILE A 1 279 ? -1.384 -5.365 30.294 1.00 86.50 279 ILE A N 1
ATOM 2190 C CA . ILE A 1 279 ? -1.748 -5.799 28.933 1.00 86.50 279 ILE A CA 1
ATOM 2191 C C . ILE A 1 279 ? -1.068 -7.141 28.630 1.00 86.50 279 ILE A C 1
ATOM 2193 O O . ILE A 1 279 ? 0.145 -7.228 28.766 1.00 86.50 279 ILE A O 1
ATOM 2197 N N . PRO A 1 280 ? -1.766 -8.179 28.142 1.00 79.56 280 PRO A N 1
ATOM 2198 C CA . PRO A 1 280 ? -1.121 -9.435 27.781 1.00 79.56 280 PRO A CA 1
ATOM 2199 C C . PRO A 1 280 ? -0.303 -9.246 26.493 1.00 79.56 280 PRO A C 1
ATOM 2201 O O . PRO A 1 280 ? -0.813 -8.839 25.450 1.00 79.56 280 PRO A O 1
ATOM 2204 N N . HIS A 1 281 ? 1.007 -9.493 26.560 1.00 70.31 281 HIS A N 1
ATOM 2205 C CA . HIS A 1 281 ? 1.934 -9.163 25.464 1.00 70.31 281 HIS A CA 1
ATOM 2206 C C . HIS A 1 281 ? 2.087 -10.268 24.413 1.00 70.31 281 HIS A C 1
ATOM 2208 O O . HIS A 1 281 ? 2.570 -10.000 23.311 1.00 70.31 281 HIS A O 1
ATOM 2214 N N . HIS A 1 282 ? 1.694 -11.497 24.748 1.00 68.12 282 HIS A N 1
ATOM 2215 C CA . HIS A 1 282 ? 1.939 -12.685 23.927 1.00 68.12 282 HIS A CA 1
ATOM 2216 C C . HIS A 1 282 ? 0.710 -13.140 23.130 1.00 68.12 282 HIS A C 1
ATOM 2218 O O . HIS A 1 282 ? 0.862 -13.904 22.181 1.00 68.12 282 HIS A O 1
ATOM 2224 N N . SER A 1 283 ? -0.484 -12.639 23.460 1.00 77.81 283 SER A N 1
ATOM 2225 C CA . SER A 1 283 ? -1.738 -13.062 22.839 1.00 77.81 283 SER A CA 1
ATOM 2226 C C . SER A 1 283 ? -2.649 -11.869 22.568 1.00 77.81 283 SER A C 1
ATOM 2228 O O . SER A 1 283 ? -3.159 -11.214 23.477 1.00 77.81 283 SER A O 1
ATOM 2230 N N . LYS A 1 284 ? -2.883 -11.591 21.280 1.00 81.12 284 LYS A N 1
ATOM 2231 C CA . LYS A 1 284 ? -3.937 -10.652 20.861 1.00 81.12 284 LYS A CA 1
ATOM 2232 C C . LYS A 1 284 ? -5.326 -11.191 21.183 1.00 81.12 284 LYS A C 1
ATOM 2234 O O . LYS A 1 284 ? -6.242 -10.397 21.368 1.00 81.12 284 LYS A O 1
ATOM 2239 N N . TYR A 1 285 ? -5.467 -12.516 21.203 1.00 85.19 285 TYR A N 1
ATOM 2240 C CA . TYR A 1 285 ? -6.720 -13.182 21.515 1.00 85.19 285 TYR A CA 1
ATOM 2241 C C . TYR A 1 285 ? -7.130 -12.889 22.958 1.00 85.19 285 TYR A C 1
ATOM 2243 O O . TYR A 1 285 ? -8.236 -12.409 23.164 1.00 85.19 285 TYR A O 1
ATOM 2251 N N . ASP A 1 286 ? -6.218 -13.036 23.921 1.00 87.50 286 ASP A N 1
ATOM 2252 C CA . ASP A 1 286 ? -6.512 -12.833 25.347 1.00 87.50 286 ASP A CA 1
ATOM 2253 C C . ASP A 1 286 ? -6.925 -11.382 25.606 1.00 87.50 286 ASP A C 1
ATOM 2255 O O . ASP A 1 286 ? -7.956 -11.114 26.221 1.00 87.50 286 ASP A O 1
ATOM 2259 N N . PHE A 1 287 ? -6.178 -10.424 25.040 1.00 90.25 287 PHE A N 1
ATOM 2260 C CA . PHE A 1 287 ? -6.559 -9.013 25.099 1.00 90.25 287 PHE A CA 1
ATOM 2261 C C . PHE A 1 287 ? -7.934 -8.771 24.467 1.00 90.25 287 PHE A C 1
ATOM 2263 O O . PHE A 1 287 ? -8.777 -8.094 25.050 1.00 90.25 287 PHE A O 1
ATOM 2270 N N . SER A 1 288 ? -8.168 -9.324 23.274 1.00 91.44 288 SER A N 1
ATOM 2271 C CA . SER A 1 288 ? -9.446 -9.185 22.583 1.00 91.44 288 SER A CA 1
ATOM 2272 C C . SER A 1 288 ? -10.590 -9.784 23.399 1.00 91.44 288 SER A C 1
ATOM 2274 O O . SER A 1 288 ? -11.668 -9.201 23.414 1.00 91.44 288 SER A O 1
ATOM 2276 N N . TYR A 1 289 ? -10.379 -10.921 24.063 1.00 93.00 289 TYR A N 1
ATOM 2277 C CA . TYR A 1 289 ? -11.382 -11.611 24.866 1.00 93.00 289 TYR A CA 1
ATOM 2278 C C . TYR A 1 289 ? -11.822 -10.772 26.067 1.00 93.00 289 TYR A C 1
ATOM 2280 O O . TYR A 1 289 ? -13.013 -10.726 26.359 1.00 93.00 289 TYR A O 1
ATOM 2288 N N . ARG A 1 290 ? -10.922 -10.005 26.696 1.00 95.12 290 ARG A N 1
ATOM 2289 C CA . ARG A 1 290 ? -11.284 -9.064 27.775 1.00 95.12 290 ARG A CA 1
ATOM 2290 C C . ARG A 1 290 ? -12.342 -8.041 27.358 1.00 95.12 290 ARG A C 1
ATOM 2292 O O . ARG A 1 290 ? -13.199 -7.692 28.160 1.00 95.12 290 ARG A O 1
ATOM 2299 N N . LEU A 1 291 ? -12.338 -7.609 26.094 1.00 94.88 291 LEU A N 1
ATOM 2300 C CA . LEU A 1 291 ? -13.341 -6.674 25.570 1.00 94.88 291 LEU A CA 1
ATOM 2301 C C . LEU A 1 291 ? -14.751 -7.288 25.532 1.00 94.88 291 LEU A C 1
ATOM 2303 O O . LEU A 1 291 ? -15.739 -6.555 25.531 1.00 94.88 291 LEU A O 1
ATOM 2307 N N . SER A 1 292 ? -14.860 -8.624 25.547 1.00 94.62 292 SER A N 1
ATOM 2308 C CA . SER A 1 292 ? -16.152 -9.321 25.564 1.00 94.62 292 SER A CA 1
ATOM 2309 C C . SER A 1 292 ? -16.974 -9.047 26.829 1.00 94.62 292 SER A C 1
ATOM 2311 O O . SER A 1 292 ? -18.201 -9.123 26.801 1.00 94.62 292 SER A O 1
ATOM 2313 N N . PHE A 1 293 ? -16.317 -8.632 27.915 1.00 95.50 293 PHE A N 1
ATOM 2314 C CA . PHE A 1 293 ? -16.956 -8.347 29.199 1.00 95.50 293 PHE A CA 1
ATOM 2315 C C . PHE A 1 293 ? -17.856 -7.104 29.183 1.00 95.50 293 PHE A C 1
ATOM 2317 O O . PHE A 1 293 ? -18.589 -6.871 30.143 1.00 95.50 293 PHE A O 1
ATOM 2324 N N . ALA A 1 294 ? -17.822 -6.322 28.101 1.00 94.31 294 ALA A N 1
ATOM 2325 C CA . ALA A 1 294 ? -18.692 -5.173 27.869 1.00 94.31 294 ALA A CA 1
ATOM 2326 C C . ALA A 1 294 ? -19.724 -5.403 26.744 1.00 94.31 294 ALA A C 1
ATOM 2328 O O . ALA A 1 294 ? -20.412 -4.462 26.348 1.00 94.31 294 ALA A O 1
ATOM 2329 N N . MET A 1 295 ? -19.826 -6.626 26.203 1.00 92.19 295 MET A N 1
ATOM 2330 C CA . MET A 1 295 ? -20.615 -6.916 24.999 1.00 92.19 295 MET A CA 1
ATOM 2331 C C . MET A 1 295 ? -22.106 -6.609 25.098 1.00 92.19 295 MET A C 1
ATOM 2333 O O . MET A 1 295 ? -22.698 -6.248 24.082 1.00 92.19 295 MET A O 1
ATOM 2337 N N . ASP A 1 296 ? -22.714 -6.712 26.279 1.00 90.62 296 ASP A N 1
ATOM 2338 C CA . ASP A 1 296 ? -24.136 -6.394 26.455 1.00 90.62 296 ASP A CA 1
ATOM 2339 C C . ASP A 1 296 ? -24.416 -4.903 26.209 1.00 90.62 296 ASP A C 1
ATOM 2341 O O . ASP A 1 296 ? -25.546 -4.546 25.893 1.00 90.62 296 ASP A O 1
ATOM 2345 N N . ASN A 1 297 ? -23.386 -4.050 26.288 1.00 88.62 297 ASN A N 1
ATOM 2346 C CA . ASN A 1 297 ? -23.466 -2.610 26.039 1.00 88.62 297 ASN A CA 1
ATOM 2347 C C . ASN A 1 297 ? -23.154 -2.230 24.574 1.00 88.62 297 ASN A C 1
ATOM 2349 O O . ASN A 1 297 ? -23.121 -1.048 24.229 1.00 88.62 297 ASN A O 1
ATOM 2353 N N . PHE A 1 298 ? -22.889 -3.198 23.686 1.00 88.94 298 PHE A N 1
ATOM 2354 C CA . PHE A 1 298 ? -22.552 -2.921 22.286 1.00 88.94 298 PHE A CA 1
ATOM 2355 C C . PHE A 1 298 ? -23.814 -2.675 21.458 1.00 88.94 298 PHE A C 1
ATOM 2357 O O . PHE A 1 298 ? -24.489 -3.604 21.003 1.00 88.94 298 PHE A O 1
ATOM 2364 N N . HIS A 1 299 ? -24.124 -1.400 21.216 1.00 76.88 299 HIS A N 1
ATOM 2365 C CA . HIS A 1 299 ? -25.289 -0.998 20.432 1.00 76.88 299 HIS A CA 1
ATOM 2366 C C . HIS A 1 299 ? -24.934 0.063 19.386 1.00 76.88 299 HIS A C 1
ATOM 2368 O O . HIS A 1 299 ? -24.427 1.132 19.714 1.00 76.88 299 HIS A O 1
ATOM 2374 N N . LEU A 1 300 ? -25.328 -0.176 18.129 1.00 66.25 300 LEU A N 1
ATOM 2375 C CA . LEU A 1 300 ? -25.130 0.751 16.999 1.00 66.25 300 LEU A CA 1
ATOM 2376 C C . LEU A 1 300 ? -25.700 2.163 17.228 1.00 66.25 300 LEU A C 1
ATOM 2378 O O . LEU A 1 300 ? -25.283 3.112 16.573 1.00 66.25 300 LEU A O 1
ATOM 2382 N N . ARG A 1 301 ? -26.695 2.305 18.113 1.00 65.38 301 ARG A N 1
ATOM 2383 C CA . ARG A 1 301 ? -27.396 3.569 18.400 1.00 65.38 301 ARG A CA 1
ATOM 2384 C C . ARG A 1 301 ? -27.272 4.012 19.860 1.00 65.38 301 ARG A C 1
ATOM 2386 O O . ARG A 1 301 ? -28.089 4.811 20.307 1.00 65.38 301 ARG A O 1
ATOM 2393 N N . ALA A 1 302 ? -26.293 3.489 20.601 1.00 65.88 302 ALA A N 1
ATOM 2394 C CA . ALA A 1 302 ? -26.019 3.966 21.954 1.00 65.88 302 ALA A CA 1
ATOM 2395 C C . ALA A 1 302 ? -25.717 5.470 21.931 1.00 65.88 302 ALA A C 1
ATOM 2397 O O . ALA A 1 302 ? -24.968 5.948 21.064 1.00 65.88 302 ALA A O 1
ATOM 2398 N N . SER A 1 303 ? -26.288 6.206 22.890 1.00 71.62 303 SER A N 1
ATOM 2399 C CA . SER A 1 303 ? -25.895 7.592 23.118 1.00 71.62 303 SER A CA 1
ATOM 2400 C C . SER A 1 303 ? -24.419 7.640 23.516 1.00 71.62 303 SER A C 1
ATOM 2402 O O . SER A 1 303 ? -23.843 6.649 23.966 1.00 71.62 303 SER A O 1
ATOM 2404 N N . GLU A 1 304 ? -23.773 8.790 23.351 1.00 71.38 304 GLU A N 1
ATOM 2405 C CA . GLU A 1 304 ? -22.350 8.918 23.668 1.00 71.38 304 GLU A CA 1
ATOM 2406 C C . GLU A 1 304 ? -22.024 8.658 25.152 1.00 71.38 304 GLU A C 1
ATOM 2408 O O . GLU A 1 304 ? -20.888 8.291 25.464 1.00 71.38 304 GLU A O 1
ATOM 2413 N N . ALA A 1 305 ? -23.015 8.808 26.038 1.00 71.31 305 ALA A N 1
ATOM 2414 C CA . ALA A 1 305 ? -22.917 8.520 27.466 1.00 71.31 305 ALA A CA 1
ATOM 2415 C C . ALA A 1 305 ? -23.056 7.022 27.800 1.00 71.31 305 ALA A C 1
ATOM 2417 O O . ALA A 1 305 ? -22.545 6.588 28.826 1.00 71.31 305 ALA A O 1
ATOM 2418 N N . ASP A 1 306 ? -23.703 6.237 26.932 1.00 75.75 306 ASP A N 1
ATOM 2419 C CA . ASP A 1 306 ? -23.968 4.807 27.160 1.00 75.75 306 ASP A CA 1
ATOM 2420 C C . ASP A 1 306 ? -22.886 3.894 26.561 1.00 75.75 306 ASP A C 1
ATOM 2422 O O . ASP A 1 306 ? -22.928 2.674 26.723 1.00 75.75 306 ASP A O 1
ATOM 2426 N N . ARG A 1 307 ? -21.922 4.467 25.830 1.00 86.69 307 ARG A N 1
ATOM 2427 C CA . ARG A 1 307 ? -20.854 3.700 25.182 1.00 86.69 307 ARG A CA 1
ATOM 2428 C C . ARG A 1 307 ? -19.846 3.208 26.220 1.00 86.69 307 ARG A C 1
ATOM 2430 O O . ARG A 1 307 ? -19.343 4.027 26.990 1.00 86.69 307 ARG A O 1
ATOM 2437 N N . PRO A 1 308 ? -19.493 1.912 26.211 1.00 92.25 308 PRO A N 1
ATOM 2438 C CA . PRO A 1 308 ? -18.497 1.394 27.132 1.00 92.25 308 PRO A CA 1
ATOM 2439 C C . PRO A 1 308 ? -17.113 1.975 26.831 1.00 92.25 308 PRO A C 1
ATOM 2441 O O . PRO A 1 308 ? -16.810 2.369 25.701 1.00 92.25 308 PRO A O 1
ATOM 2444 N N . GLU A 1 309 ? -16.255 2.000 27.843 1.00 93.56 309 GLU A N 1
ATOM 2445 C CA . GLU A 1 309 ? -14.902 2.547 27.761 1.00 93.56 309 GLU A CA 1
ATOM 2446 C C . GLU A 1 309 ? -13.864 1.483 28.118 1.00 93.56 309 GLU A C 1
ATOM 2448 O O . GLU A 1 309 ? -14.076 0.657 29.007 1.00 93.56 309 GLU A O 1
ATOM 2453 N N . THR A 1 310 ? -12.727 1.507 27.431 1.00 95.69 310 THR A N 1
ATOM 2454 C CA . THR A 1 310 ? -11.562 0.677 27.729 1.00 95.69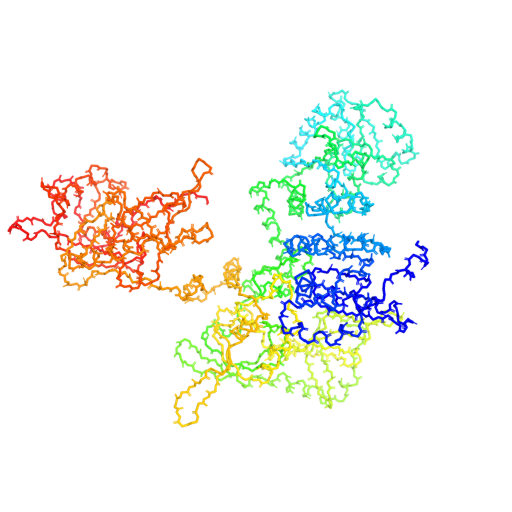 310 THR A CA 1
ATOM 2455 C C . THR A 1 310 ? -10.331 1.558 27.923 1.00 95.69 310 THR A C 1
ATOM 2457 O O . THR A 1 310 ? -9.959 2.323 27.037 1.00 95.69 310 THR A O 1
ATOM 2460 N N . HIS A 1 311 ? -9.677 1.439 29.075 1.00 95.94 311 HIS A N 1
ATOM 2461 C CA . HIS A 1 311 ? -8.491 2.205 29.450 1.00 95.94 311 HIS A CA 1
ATOM 2462 C C . HIS A 1 311 ? -7.264 1.298 29.455 1.00 95.94 311 HIS A C 1
ATOM 2464 O O . HIS A 1 311 ? -7.263 0.241 30.090 1.00 95.94 311 HIS A O 1
ATOM 2470 N N . LEU A 1 312 ? -6.208 1.709 28.760 1.00 93.88 312 LEU A N 1
ATOM 2471 C CA . LEU A 1 312 ? -4.923 1.024 28.716 1.00 93.88 312 LEU A CA 1
ATOM 2472 C C . LEU A 1 312 ? -3.893 1.836 29.488 1.00 93.88 312 LEU A C 1
ATOM 2474 O O . LEU A 1 312 ? -3.526 2.929 29.057 1.00 93.88 312 LEU A O 1
ATOM 2478 N N . LEU A 1 313 ? -3.406 1.282 30.595 1.00 92.44 313 LEU A N 1
ATOM 2479 C CA . LEU A 1 313 ? -2.310 1.866 31.358 1.00 92.44 313 LEU A CA 1
ATOM 2480 C C . LEU A 1 313 ? -1.016 1.161 30.936 1.00 92.44 313 LEU A C 1
ATOM 2482 O O . LEU A 1 313 ? -0.876 -0.052 31.103 1.00 92.44 313 LEU A O 1
ATOM 2486 N N . ILE A 1 314 ? -0.090 1.900 30.323 1.00 88.19 314 ILE A N 1
ATOM 2487 C CA . ILE A 1 314 ? 1.169 1.356 29.795 1.00 88.19 314 ILE A CA 1
ATOM 2488 C C . ILE A 1 314 ? 2.388 2.042 30.408 1.00 88.19 314 ILE A C 1
ATOM 2490 O O . ILE A 1 314 ? 2.451 3.263 30.527 1.00 88.19 314 ILE A O 1
ATOM 2494 N N . THR A 1 315 ? 3.410 1.256 30.744 1.00 83.12 315 THR A N 1
ATOM 2495 C CA . THR A 1 315 ? 4.681 1.816 31.209 1.00 83.12 315 THR A CA 1
ATOM 2496 C C . THR A 1 315 ? 5.475 2.410 30.045 1.00 83.12 315 THR A C 1
ATOM 2498 O O . THR A 1 315 ? 5.357 1.982 28.890 1.00 83.12 315 THR A O 1
ATOM 2501 N N . LYS A 1 316 ? 6.358 3.373 30.332 1.00 73.94 316 LYS A N 1
ATOM 2502 C CA . LYS A 1 316 ? 7.303 3.905 29.329 1.00 73.94 316 LYS A CA 1
ATOM 2503 C C . LYS A 1 316 ? 8.200 2.827 28.710 1.00 73.94 316 LYS A C 1
ATOM 2505 O O . LYS A 1 316 ? 8.560 2.945 27.546 1.00 73.94 316 LYS A O 1
ATOM 2510 N N . GLU A 1 317 ? 8.477 1.750 29.437 1.00 68.75 317 GLU A N 1
ATOM 2511 C CA . GLU A 1 317 ? 9.321 0.631 28.998 1.00 68.75 317 GLU A CA 1
ATOM 2512 C C . GLU A 1 317 ? 8.605 -0.364 28.064 1.00 68.75 317 GLU A C 1
ATOM 2514 O O . GLU A 1 317 ? 9.209 -1.331 27.589 1.00 68.75 317 GLU A O 1
ATOM 2519 N N . PHE A 1 318 ? 7.320 -0.141 27.766 1.00 68.12 318 PHE A N 1
ATOM 2520 C CA . PHE A 1 318 ? 6.492 -1.030 26.957 1.00 68.12 318 PHE A CA 1
ATOM 2521 C C . PHE A 1 318 ? 6.803 -0.977 25.443 1.00 68.12 318 PHE A C 1
ATOM 2523 O O . PHE A 1 318 ? 5.957 -0.677 24.600 1.00 68.12 318 PHE A O 1
ATOM 2530 N N . ASN A 1 319 ? 8.037 -1.311 25.063 1.00 66.06 319 ASN A N 1
ATOM 2531 C CA . ASN A 1 319 ? 8.547 -1.062 23.712 1.00 66.06 319 ASN A CA 1
ATOM 2532 C C . ASN A 1 319 ? 8.149 -2.140 22.699 1.00 66.06 319 ASN A C 1
ATOM 2534 O O . ASN A 1 319 ? 7.820 -1.834 21.552 1.00 66.06 319 ASN A O 1
ATOM 2538 N N . ASN A 1 320 ? 8.137 -3.415 23.095 1.00 64.38 320 ASN A N 1
ATOM 2539 C CA . ASN A 1 320 ? 8.000 -4.524 22.147 1.00 64.38 320 ASN A CA 1
ATOM 2540 C C . ASN A 1 320 ? 6.618 -4.618 21.479 1.00 64.38 320 ASN A C 1
ATOM 2542 O O . ASN A 1 320 ? 6.500 -5.327 20.488 1.00 64.38 320 ASN A O 1
ATOM 2546 N N . SER A 1 321 ? 5.583 -3.924 21.948 1.00 73.75 321 SER A N 1
ATOM 2547 C CA . SER A 1 321 ? 4.240 -3.986 21.345 1.00 73.75 321 SER A CA 1
ATOM 2548 C C . SER A 1 321 ? 3.618 -2.610 21.102 1.00 73.75 321 SER A C 1
ATOM 2550 O O . SER A 1 321 ? 2.440 -2.533 20.758 1.00 73.75 321 SER A O 1
ATOM 2552 N N . LEU A 1 322 ? 4.411 -1.537 21.185 1.00 79.31 322 LEU A N 1
ATOM 2553 C CA . LEU A 1 322 ? 3.941 -0.157 21.038 1.00 79.31 322 LEU A CA 1
ATOM 2554 C C . LEU A 1 322 ? 3.248 0.094 19.690 1.00 79.31 322 LEU A C 1
ATOM 2556 O O . LEU A 1 322 ? 2.157 0.651 19.644 1.00 79.31 322 LEU A O 1
ATOM 2560 N N . LEU A 1 323 ? 3.802 -0.439 18.594 1.00 79.00 323 LEU A N 1
ATOM 2561 C CA . LEU A 1 323 ? 3.170 -0.373 17.270 1.00 79.00 323 LEU A CA 1
ATOM 2562 C C . LEU A 1 323 ? 1.797 -1.061 17.223 1.00 79.00 323 LEU A C 1
ATOM 2564 O O . LEU A 1 323 ? 0.919 -0.651 16.466 1.00 79.00 323 LEU A O 1
ATOM 2568 N N . THR A 1 324 ? 1.601 -2.123 18.005 1.00 80.69 324 THR A N 1
ATOM 2569 C CA . THR A 1 324 ? 0.301 -2.797 18.103 1.00 80.69 324 THR A CA 1
ATOM 2570 C C . THR A 1 324 ? -0.717 -1.894 18.794 1.00 80.69 324 THR A C 1
ATOM 2572 O O . THR A 1 324 ? -1.845 -1.817 18.318 1.00 80.69 324 THR A O 1
ATOM 2575 N N . ILE A 1 325 ? -0.313 -1.170 19.845 1.00 85.50 325 ILE A N 1
ATOM 2576 C CA . ILE A 1 325 ? -1.165 -0.203 20.553 1.00 85.50 325 ILE A CA 1
ATOM 2577 C C . ILE A 1 325 ? -1.488 1.003 19.671 1.00 85.50 325 ILE A C 1
ATOM 2579 O O . ILE A 1 325 ? -2.657 1.326 19.508 1.00 85.50 325 ILE A O 1
ATOM 2583 N N . VAL A 1 326 ? -0.495 1.600 19.008 1.00 86.50 326 VAL A N 1
ATOM 2584 C CA . VAL A 1 326 ? -0.706 2.699 18.045 1.00 86.50 326 VAL A CA 1
ATOM 2585 C C . VAL A 1 326 ? -1.723 2.309 16.969 1.00 86.50 326 VAL A C 1
ATOM 2587 O O . VAL A 1 326 ? -2.629 3.068 16.637 1.00 86.50 326 VAL A O 1
ATOM 2590 N N . ARG A 1 327 ? -1.632 1.083 16.448 1.00 81.69 327 ARG A N 1
ATOM 2591 C CA . ARG A 1 327 ? -2.600 0.572 15.468 1.00 81.69 327 ARG A CA 1
ATOM 2592 C C . ARG A 1 327 ? -3.974 0.305 16.072 1.00 81.69 327 ARG A C 1
ATOM 2594 O O . ARG A 1 327 ? -4.967 0.489 15.376 1.00 81.69 327 ARG A O 1
ATOM 2601 N N . LEU A 1 328 ? -4.040 -0.149 17.322 1.00 87.25 328 LEU A N 1
ATOM 2602 C CA . LEU A 1 328 ? -5.298 -0.300 18.049 1.00 87.25 328 LEU A CA 1
ATOM 2603 C C . LEU A 1 328 ? -5.980 1.066 18.208 1.00 87.25 328 LEU A C 1
ATOM 2605 O O . LEU A 1 328 ? -7.148 1.190 17.864 1.00 87.25 328 LEU A O 1
ATOM 2609 N N . MET A 1 329 ? -5.233 2.103 18.599 1.00 89.75 329 MET A N 1
ATOM 2610 C CA . MET A 1 329 ? -5.718 3.487 18.670 1.00 89.75 329 MET A CA 1
ATOM 2611 C C . MET A 1 329 ? -6.304 3.943 17.333 1.00 89.75 329 MET A C 1
ATOM 2613 O O . MET A 1 329 ? -7.459 4.357 17.278 1.00 89.75 329 MET A O 1
ATOM 2617 N N . GLN A 1 330 ? -5.566 3.750 16.236 1.00 88.31 330 GLN A N 1
ATOM 2618 C CA . GLN A 1 330 ? -6.054 4.055 14.887 1.00 88.31 330 GLN A CA 1
ATOM 2619 C C . GLN A 1 330 ? -7.322 3.267 14.523 1.00 88.31 330 GLN A C 1
ATOM 2621 O O . GLN A 1 330 ? -8.217 3.806 13.876 1.00 88.31 330 GLN A O 1
ATOM 2626 N N . ARG A 1 331 ? -7.426 1.992 14.929 1.00 88.69 331 ARG A N 1
ATOM 2627 C CA . ARG A 1 331 ? -8.619 1.159 14.687 1.00 88.69 331 ARG A CA 1
ATOM 2628 C C . ARG A 1 331 ? -9.845 1.657 15.446 1.00 88.69 331 ARG A C 1
ATOM 2630 O O . ARG A 1 331 ? -10.935 1.596 14.890 1.00 88.69 331 ARG A O 1
ATOM 2637 N N . PHE A 1 332 ? -9.658 2.182 16.651 1.00 88.56 332 PHE A N 1
ATOM 2638 C CA . PHE A 1 332 ? -10.699 2.851 17.434 1.00 88.56 332 PHE A CA 1
ATOM 2639 C C . PHE A 1 332 ? -10.961 4.302 16.976 1.00 88.56 332 PHE A C 1
ATOM 2641 O O . PHE A 1 332 ? -11.804 4.978 17.554 1.00 88.56 332 PHE A O 1
ATOM 2648 N N . GLY A 1 333 ? -10.270 4.783 15.932 1.00 85.25 333 GLY A N 1
ATOM 2649 C CA . GLY A 1 333 ? -10.464 6.119 15.362 1.00 85.25 333 GLY A CA 1
ATOM 2650 C C . GLY A 1 333 ? -9.738 7.251 16.095 1.00 85.25 333 GLY A C 1
ATOM 2651 O O . GLY A 1 333 ? -10.065 8.412 15.867 1.00 85.25 333 GLY A O 1
ATOM 2652 N N . HIS A 1 334 ? -8.764 6.942 16.956 1.00 85.12 334 HIS A N 1
ATOM 2653 C CA . HIS A 1 334 ? -7.998 7.944 17.706 1.00 85.12 334 HIS A CA 1
ATOM 2654 C C . HIS A 1 334 ? -6.865 8.558 16.891 1.00 85.12 334 HIS A C 1
ATOM 2656 O O . HIS A 1 334 ? -6.188 7.874 16.117 1.00 85.12 334 HIS A O 1
ATOM 2662 N N . VAL A 1 335 ? -6.613 9.843 17.144 1.00 83.38 335 VAL A N 1
ATOM 2663 C CA . VAL A 1 335 ? -5.405 10.536 16.689 1.00 83.38 335 VAL A CA 1
ATOM 2664 C C . VAL A 1 335 ? -4.237 10.075 17.558 1.00 83.38 335 VAL A C 1
ATOM 2666 O O . VAL A 1 335 ? -4.320 10.078 18.784 1.00 83.38 335 VAL A O 1
ATOM 2669 N N . VAL A 1 336 ? -3.156 9.634 16.921 1.00 83.19 336 VAL A N 1
ATOM 2670 C CA . VAL A 1 336 ? -1.962 9.142 17.616 1.00 83.19 336 VAL A CA 1
ATOM 2671 C C . VAL A 1 336 ? -0.990 10.310 17.787 1.00 83.19 336 VAL A C 1
ATOM 2673 O O . VAL A 1 336 ? -0.659 10.922 16.775 1.00 83.19 336 VAL A O 1
ATOM 2676 N N . PRO A 1 337 ? -0.506 10.606 19.009 1.00 84.94 337 PRO A N 1
ATOM 2677 C CA . PRO A 1 337 ? 0.523 11.625 19.215 1.00 84.94 337 PRO A CA 1
ATOM 2678 C C . PRO A 1 337 ? 1.812 11.311 18.440 1.00 84.94 337 PRO A C 1
ATOM 2680 O O . PRO A 1 337 ? 2.251 10.156 18.424 1.00 84.94 337 PRO A O 1
ATOM 2683 N N . ASP A 1 338 ? 2.448 12.327 17.853 1.00 78.12 338 ASP A N 1
ATOM 2684 C CA . ASP A 1 338 ? 3.635 12.159 16.996 1.00 78.12 338 ASP A CA 1
ATOM 2685 C C . ASP A 1 338 ? 4.819 11.508 17.724 1.00 78.12 338 ASP A C 1
ATOM 2687 O O . ASP A 1 338 ? 5.520 10.666 17.155 1.00 78.12 338 ASP A O 1
ATOM 2691 N N . GLU A 1 339 ? 5.008 11.822 19.008 1.00 81.56 339 GLU A N 1
ATOM 2692 C CA . GLU A 1 339 ? 6.018 11.188 19.866 1.00 81.56 339 GLU A CA 1
ATOM 2693 C C . GLU A 1 339 ? 5.801 9.668 19.950 1.00 81.56 339 GLU A C 1
ATOM 2695 O O . GLU A 1 339 ? 6.705 8.873 19.684 1.00 81.56 339 GLU A O 1
ATOM 2700 N N . LEU A 1 340 ? 4.560 9.251 20.227 1.00 80.94 340 LEU A N 1
ATOM 2701 C CA . LEU A 1 340 ? 4.181 7.843 20.335 1.00 80.94 340 LEU A CA 1
ATOM 2702 C C . LEU A 1 340 ? 4.298 7.121 18.985 1.00 80.94 340 LEU A C 1
ATOM 2704 O O . LEU A 1 340 ? 4.723 5.963 18.931 1.00 80.94 340 LEU A O 1
ATOM 2708 N N . ALA A 1 341 ? 3.937 7.796 17.891 1.00 76.44 341 ALA A N 1
ATOM 2709 C CA . ALA A 1 341 ? 4.095 7.274 16.539 1.00 76.44 341 ALA A CA 1
ATOM 2710 C C . ALA A 1 341 ? 5.578 7.053 16.193 1.00 76.44 341 ALA A C 1
ATOM 2712 O O . ALA A 1 341 ? 5.938 5.983 15.696 1.00 76.44 341 ALA A O 1
ATOM 2713 N N . THR A 1 342 ? 6.439 8.017 16.521 1.00 76.62 342 THR A N 1
ATOM 2714 C CA . THR A 1 342 ? 7.889 7.956 16.284 1.00 76.62 342 THR A CA 1
ATOM 2715 C C . THR A 1 342 ? 8.529 6.806 17.055 1.00 76.62 342 THR A C 1
ATOM 2717 O O . THR A 1 342 ? 9.216 5.966 16.471 1.00 76.62 342 THR A O 1
ATOM 2720 N N . GLU A 1 343 ? 8.246 6.685 18.351 1.00 77.44 343 GLU A N 1
ATOM 2721 C CA . GLU A 1 343 ? 8.759 5.583 19.169 1.00 77.44 343 GLU A CA 1
ATOM 2722 C C . GLU A 1 343 ? 8.270 4.209 18.685 1.00 77.44 343 GLU A C 1
ATOM 2724 O O . GLU A 1 343 ? 9.030 3.235 18.658 1.00 77.44 343 GLU A O 1
ATOM 2729 N N . ALA A 1 344 ? 7.010 4.114 18.248 1.00 77.25 344 ALA A N 1
ATOM 2730 C CA . ALA A 1 344 ? 6.467 2.886 17.681 1.00 77.25 344 ALA A CA 1
ATOM 2731 C C . ALA A 1 344 ? 7.172 2.482 16.375 1.00 77.25 344 ALA A C 1
ATOM 2733 O O . ALA A 1 344 ? 7.400 1.286 16.155 1.00 77.25 344 ALA A O 1
ATOM 2734 N N . ILE A 1 345 ? 7.538 3.452 15.530 1.00 72.06 345 ILE A N 1
ATOM 2735 C CA . ILE A 1 345 ? 8.327 3.233 14.310 1.00 72.06 345 ILE A CA 1
ATOM 2736 C C . ILE A 1 345 ? 9.739 2.765 14.667 1.00 72.06 345 ILE A C 1
ATOM 2738 O O . ILE A 1 345 ? 10.194 1.761 14.123 1.00 72.06 345 ILE A O 1
ATOM 2742 N N . LEU A 1 346 ? 10.413 3.407 15.624 1.00 72.50 346 LEU A N 1
ATOM 2743 C CA . LEU A 1 346 ? 11.755 3.001 16.060 1.00 72.50 346 LEU A CA 1
ATOM 2744 C C . LEU A 1 346 ? 11.768 1.569 16.618 1.00 72.50 346 LEU A C 1
ATOM 2746 O O . LEU A 1 346 ? 12.615 0.756 16.237 1.00 72.50 346 LEU A O 1
ATOM 2750 N N . SER A 1 347 ? 10.786 1.219 17.453 1.00 74.12 347 SER A N 1
ATOM 2751 C CA . SER A 1 347 ? 10.599 -0.153 17.945 1.00 74.12 347 SER A CA 1
ATOM 2752 C C . SER A 1 347 ? 10.361 -1.150 16.802 1.00 74.12 347 SER A C 1
ATOM 2754 O O . SER A 1 347 ? 10.926 -2.250 16.791 1.00 74.12 347 SER A O 1
ATOM 2756 N N . PHE A 1 348 ? 9.560 -0.768 15.801 1.00 73.50 348 PHE A N 1
ATOM 2757 C CA . PHE A 1 348 ? 9.327 -1.583 14.609 1.00 73.50 348 PHE A CA 1
ATOM 2758 C C . PHE A 1 348 ? 10.611 -1.818 13.807 1.00 73.50 348 PHE A C 1
ATOM 2760 O O . PHE A 1 348 ? 10.924 -2.969 13.498 1.00 73.50 348 PHE A O 1
ATOM 2767 N N . CYS A 1 349 ? 11.384 -0.767 13.534 1.00 70.06 349 CYS A N 1
ATOM 2768 C CA . CYS A 1 349 ? 12.675 -0.868 12.858 1.00 70.06 349 CYS A CA 1
ATOM 2769 C C . CYS A 1 349 ? 13.618 -1.813 13.616 1.00 70.06 349 CYS A C 1
ATOM 2771 O O . CYS A 1 349 ? 14.203 -2.712 13.014 1.00 70.06 349 CYS A O 1
ATOM 2773 N N . GLY A 1 350 ? 13.677 -1.709 14.949 1.00 70.62 350 GLY A N 1
ATOM 2774 C CA . GLY A 1 350 ? 14.457 -2.621 15.790 1.00 70.62 350 GLY A CA 1
ATOM 2775 C C . GLY A 1 350 ? 14.053 -4.096 15.652 1.00 70.62 350 GLY A C 1
ATOM 2776 O O . GLY A 1 350 ? 14.910 -4.980 15.708 1.00 70.62 350 GLY A O 1
ATOM 2777 N N . LYS A 1 351 ? 12.767 -4.395 15.421 1.00 74.19 351 LYS A N 1
ATOM 2778 C CA . LYS A 1 351 ? 12.299 -5.760 15.123 1.00 74.19 351 LYS A CA 1
ATOM 2779 C C . LYS A 1 351 ? 12.642 -6.209 13.710 1.00 74.19 351 LYS A C 1
ATOM 2781 O O . LYS A 1 351 ? 13.034 -7.359 13.534 1.00 74.19 351 LYS A O 1
ATOM 2786 N N . GLU A 1 352 ? 12.507 -5.338 12.717 1.00 78.19 352 GLU A N 1
ATOM 2787 C CA . GLU A 1 352 ? 12.852 -5.664 11.330 1.00 78.19 352 GLU A CA 1
ATOM 2788 C C . GLU A 1 352 ? 14.349 -5.959 11.168 1.00 78.19 352 GLU A C 1
ATOM 2790 O O . GLU A 1 352 ? 14.711 -6.855 10.411 1.00 78.19 352 GLU A O 1
ATOM 2795 N N . VAL A 1 353 ? 15.222 -5.322 11.957 1.00 76.75 353 VAL A N 1
ATOM 2796 C CA . VAL A 1 353 ? 16.654 -5.672 12.013 1.00 76.75 353 VAL A CA 1
ATOM 2797 C C . VAL A 1 353 ? 16.872 -7.119 12.479 1.00 76.75 353 VAL A C 1
ATOM 2799 O O . VAL A 1 353 ? 17.793 -7.789 12.013 1.00 76.75 353 VAL A O 1
ATOM 2802 N N . ARG A 1 354 ? 16.001 -7.671 13.337 1.00 79.69 354 ARG A N 1
ATOM 2803 C CA . ARG A 1 354 ? 16.085 -9.089 13.747 1.00 79.69 354 ARG A CA 1
ATOM 2804 C C . ARG A 1 354 ? 15.791 -10.050 12.595 1.00 79.69 354 ARG A C 1
ATOM 2806 O O . ARG A 1 354 ? 16.228 -11.193 12.648 1.00 79.69 354 ARG A O 1
ATOM 2813 N N . LYS A 1 355 ? 15.128 -9.584 11.531 1.00 82.00 355 LYS A N 1
ATOM 2814 C CA . LYS A 1 355 ? 14.919 -10.333 10.283 1.00 82.00 355 LYS A CA 1
ATOM 2815 C C . LYS A 1 355 ? 16.120 -10.264 9.333 1.00 82.00 355 LYS A C 1
ATOM 2817 O O . LYS A 1 355 ? 15.979 -10.593 8.163 1.00 82.00 355 LYS A O 1
ATOM 2822 N N . ARG A 1 356 ? 17.307 -9.850 9.795 1.00 83.50 356 ARG A N 1
ATOM 2823 C CA . ARG A 1 356 ? 18.529 -9.749 8.972 1.00 83.50 356 ARG A CA 1
ATOM 2824 C C . ARG A 1 356 ? 18.901 -11.019 8.198 1.00 83.50 356 ARG A C 1
ATOM 2826 O O . ARG A 1 356 ? 19.569 -10.912 7.183 1.00 83.50 356 ARG A O 1
ATOM 2833 N N . SER A 1 357 ? 18.508 -12.203 8.671 1.00 77.62 357 SER A N 1
ATOM 2834 C CA . SER A 1 357 ? 18.751 -13.480 7.981 1.00 77.62 357 SER A CA 1
ATOM 2835 C C . SER A 1 357 ? 17.751 -13.770 6.858 1.00 77.62 357 SER A C 1
ATOM 2837 O O . SER A 1 357 ? 17.931 -14.734 6.120 1.00 77.62 357 SER A O 1
ATOM 2839 N N . LEU A 1 358 ? 16.696 -12.964 6.732 1.00 83.88 358 LEU A N 1
ATOM 2840 C CA . LEU A 1 358 ? 15.639 -13.126 5.742 1.00 83.88 358 LEU A CA 1
ATOM 2841 C C . LEU A 1 358 ? 15.863 -12.176 4.555 1.00 83.88 358 LEU A C 1
ATOM 2843 O O . LEU A 1 358 ? 16.408 -11.074 4.723 1.00 83.88 358 LEU A O 1
ATOM 2847 N N . PRO A 1 359 ? 15.429 -12.574 3.346 1.00 84.06 359 PRO A N 1
ATOM 2848 C CA . PRO A 1 359 ? 15.574 -11.738 2.164 1.00 84.06 359 PRO A CA 1
ATOM 2849 C C . PRO A 1 359 ? 14.723 -10.466 2.273 1.00 84.06 359 PRO A C 1
ATOM 2851 O O . PRO A 1 359 ? 13.729 -10.405 3.009 1.00 84.06 359 PRO A O 1
ATOM 2854 N N . LEU A 1 360 ? 15.127 -9.438 1.524 1.00 90.12 360 LEU A N 1
ATOM 2855 C CA . LEU A 1 360 ? 14.370 -8.196 1.407 1.00 90.12 360 LEU A CA 1
ATOM 2856 C C . LEU A 1 360 ? 13.023 -8.470 0.722 1.00 90.12 360 LEU A C 1
ATOM 2858 O O . LEU A 1 360 ? 12.956 -9.177 -0.285 1.00 90.12 360 LEU A O 1
ATOM 2862 N N . CYS A 1 361 ? 11.957 -7.903 1.281 1.00 91.19 361 CYS A N 1
ATOM 2863 C CA . CYS A 1 361 ? 10.580 -8.105 0.846 1.00 91.19 361 CYS A CA 1
ATOM 2864 C C . CYS A 1 361 ? 10.387 -7.850 -0.660 1.00 91.19 361 CYS A C 1
ATOM 2866 O O . CYS A 1 361 ? 10.724 -6.783 -1.168 1.00 91.19 361 CYS A O 1
ATOM 2868 N N . GLU A 1 362 ? 9.798 -8.810 -1.378 1.00 89.75 362 GLU A N 1
ATOM 2869 C CA . GLU A 1 362 ? 9.625 -8.726 -2.835 1.00 89.75 362 GLU A CA 1
ATOM 2870 C C . GLU A 1 362 ? 8.721 -7.568 -3.262 1.00 89.75 362 GLU A C 1
ATOM 2872 O O . GLU A 1 362 ? 9.072 -6.823 -4.172 1.00 89.75 362 GLU A O 1
ATOM 2877 N N . THR A 1 363 ? 7.596 -7.342 -2.576 1.00 90.00 363 THR A N 1
ATOM 2878 C CA . THR A 1 363 ? 6.701 -6.219 -2.904 1.00 90.00 363 THR A CA 1
ATOM 2879 C C . THR A 1 363 ? 7.349 -4.873 -2.590 1.00 90.00 363 THR A C 1
ATOM 2881 O O . THR A 1 363 ? 7.122 -3.897 -3.300 1.00 90.00 363 THR A O 1
ATOM 2884 N N . LEU A 1 364 ? 8.189 -4.825 -1.548 1.00 91.69 364 LEU A N 1
ATOM 2885 C CA . LEU A 1 364 ? 8.983 -3.642 -1.226 1.00 91.69 364 LEU A CA 1
ATOM 2886 C C . LEU A 1 364 ? 9.960 -3.337 -2.365 1.00 91.69 364 LEU A C 1
ATOM 2888 O O . LEU A 1 364 ? 9.988 -2.204 -2.830 1.00 91.69 364 LEU A O 1
ATOM 2892 N N . LYS A 1 365 ? 10.679 -4.353 -2.863 1.00 94.25 365 LYS A N 1
ATOM 2893 C CA . LYS A 1 365 ? 11.568 -4.239 -4.030 1.00 94.25 365 LYS A CA 1
ATOM 2894 C C . LYS A 1 365 ? 10.827 -3.840 -5.310 1.00 94.25 365 LYS A C 1
ATOM 2896 O O . LYS A 1 365 ? 11.375 -3.085 -6.099 1.00 94.25 365 LYS A O 1
ATOM 2901 N N . ALA A 1 366 ? 9.610 -4.348 -5.516 1.00 92.75 366 ALA A N 1
ATOM 2902 C CA . ALA A 1 366 ? 8.839 -4.145 -6.743 1.00 92.75 366 ALA A CA 1
ATOM 2903 C C . ALA A 1 366 ? 8.108 -2.797 -6.814 1.00 92.75 366 ALA A C 1
ATOM 2905 O O . ALA A 1 366 ? 7.832 -2.319 -7.914 1.00 92.75 366 ALA A O 1
ATOM 2906 N N . PHE A 1 367 ? 7.725 -2.225 -5.665 1.00 90.44 367 PHE A N 1
ATOM 2907 C CA . PHE A 1 367 ? 6.833 -1.060 -5.617 1.00 90.44 367 PHE A CA 1
ATOM 2908 C C . PHE A 1 367 ? 7.303 0.070 -4.698 1.00 90.44 367 PHE A C 1
ATOM 2910 O O . PHE A 1 367 ? 6.685 1.136 -4.695 1.00 90.44 367 PHE A O 1
ATOM 2917 N N . GLY A 1 368 ? 8.348 -0.149 -3.898 1.00 89.25 368 GLY A N 1
ATOM 2918 C CA . GLY A 1 368 ? 8.794 0.767 -2.847 1.00 89.25 368 GLY A CA 1
ATOM 2919 C C . GLY A 1 368 ? 7.977 0.683 -1.550 1.00 89.25 368 GLY A C 1
ATOM 2920 O O . GLY A 1 368 ? 8.241 1.433 -0.617 1.00 89.25 368 GLY A O 1
ATOM 2921 N N . PHE A 1 369 ? 6.981 -0.208 -1.446 1.00 86.62 369 PHE A N 1
ATOM 2922 C CA . PHE A 1 369 ? 6.201 -0.410 -0.216 1.00 86.62 369 PHE A CA 1
ATOM 2923 C C . PHE A 1 369 ? 5.616 -1.828 -0.111 1.00 86.62 369 PHE A C 1
ATOM 2925 O O . PHE A 1 369 ? 5.448 -2.533 -1.102 1.00 86.62 369 PHE A O 1
ATOM 2932 N N . CYS A 1 370 ? 5.258 -2.245 1.107 1.00 84.25 370 CYS A N 1
ATOM 2933 C CA . CYS A 1 370 ? 4.583 -3.518 1.374 1.00 84.25 370 CYS A CA 1
ATOM 2934 C C . CYS A 1 370 ? 3.253 -3.274 2.100 1.00 84.25 370 CYS A C 1
ATOM 2936 O O . CYS A 1 370 ? 3.243 -2.838 3.252 1.00 84.25 370 CYS A O 1
ATOM 2938 N N . ARG A 1 371 ? 2.119 -3.591 1.454 1.00 75.38 371 ARG A N 1
ATOM 2939 C CA . ARG A 1 371 ? 0.778 -3.467 2.074 1.00 75.38 371 ARG A CA 1
ATOM 2940 C C . ARG A 1 371 ? 0.622 -4.396 3.286 1.00 75.38 371 ARG A C 1
ATOM 2942 O O . ARG A 1 371 ? -0.008 -4.032 4.277 1.00 75.38 371 ARG A O 1
ATOM 2949 N N . ASN A 1 372 ? 1.280 -5.556 3.241 1.00 72.00 372 ASN A N 1
ATOM 2950 C CA . ASN A 1 372 ? 1.210 -6.606 4.258 1.00 72.00 372 ASN A CA 1
ATOM 2951 C C . ASN A 1 372 ? 2.379 -6.583 5.248 1.00 72.00 372 ASN A C 1
ATOM 2953 O O . ASN A 1 372 ? 2.653 -7.595 5.889 1.00 72.00 372 ASN A O 1
ATOM 2957 N N . MET A 1 373 ? 3.041 -5.437 5.444 1.00 74.44 373 MET A N 1
ATOM 2958 C CA . MET A 1 373 ? 4.210 -5.313 6.329 1.00 74.44 373 MET A CA 1
ATOM 2959 C C . MET A 1 373 ? 3.972 -5.878 7.750 1.00 74.44 373 MET A C 1
ATOM 2961 O O . MET A 1 373 ? 4.908 -6.285 8.426 1.00 74.44 373 MET A O 1
ATOM 2965 N N . LYS A 1 374 ? 2.708 -5.958 8.199 1.00 65.31 374 LYS A N 1
ATOM 2966 C CA . LYS A 1 374 ? 2.297 -6.538 9.493 1.00 65.31 374 LYS A CA 1
ATOM 2967 C C . LYS A 1 374 ? 2.517 -8.052 9.614 1.00 65.31 374 LYS A C 1
ATOM 2969 O O . LYS A 1 374 ? 2.824 -8.517 10.706 1.00 65.31 374 LYS A O 1
ATOM 2974 N N . LEU A 1 375 ? 2.262 -8.790 8.536 1.00 67.94 375 LEU A N 1
ATOM 2975 C CA . LEU A 1 375 ? 2.278 -10.259 8.477 1.00 67.94 375 LEU A CA 1
ATOM 2976 C C . LEU A 1 375 ? 3.404 -10.777 7.584 1.00 67.94 375 LEU A C 1
ATOM 2978 O O . LEU A 1 375 ? 3.675 -11.972 7.552 1.00 67.94 375 LEU A O 1
ATOM 2982 N N . CYS A 1 376 ? 4.054 -9.877 6.850 1.00 77.25 376 CYS A N 1
ATOM 2983 C CA . CYS A 1 376 ? 5.145 -10.226 5.973 1.00 77.25 376 CYS A CA 1
ATOM 2984 C C . CYS A 1 376 ? 6.306 -10.772 6.809 1.00 77.25 376 CYS A C 1
ATOM 2986 O O . CYS A 1 376 ? 6.879 -10.074 7.653 1.00 77.25 376 CYS A O 1
ATOM 2988 N N . GLY A 1 377 ? 6.639 -12.039 6.566 1.00 79.69 377 GLY A N 1
ATOM 2989 C CA . GLY A 1 377 ? 7.773 -12.706 7.195 1.00 79.69 377 GLY A CA 1
ATOM 2990 C C . GLY A 1 377 ? 9.115 -12.137 6.741 1.00 79.69 377 GLY A C 1
ATOM 2991 O O . GLY A 1 377 ? 10.092 -12.271 7.460 1.00 79.69 377 GLY A O 1
ATOM 2992 N N . LEU A 1 378 ? 9.162 -11.449 5.597 1.00 86.06 378 LEU A N 1
ATOM 2993 C CA . LEU A 1 378 ? 10.389 -10.927 4.996 1.00 86.06 378 LEU A CA 1
ATOM 2994 C C . LEU A 1 378 ? 10.858 -9.631 5.672 1.00 86.06 378 LEU A C 1
ATOM 2996 O O . LEU A 1 378 ? 10.126 -9.004 6.449 1.00 86.06 378 LEU A O 1
ATOM 3000 N N . ARG A 1 379 ? 12.099 -9.245 5.373 1.00 89.50 379 ARG A N 1
ATOM 3001 C CA . ARG A 1 379 ? 12.758 -8.046 5.900 1.00 89.50 379 ARG A CA 1
ATOM 3002 C C . ARG A 1 379 ? 12.321 -6.793 5.135 1.00 89.50 379 ARG A C 1
ATOM 3004 O O . ARG A 1 379 ? 12.222 -6.834 3.910 1.00 89.50 379 ARG A O 1
ATOM 3011 N N . HIS A 1 380 ? 12.104 -5.679 5.839 1.00 89.81 380 HIS A N 1
ATOM 3012 C CA . HIS A 1 380 ? 11.737 -4.378 5.244 1.00 89.81 380 HIS A CA 1
ATOM 3013 C C . HIS A 1 380 ? 12.735 -3.246 5.517 1.00 89.81 380 HIS A C 1
ATOM 3015 O O . HIS A 1 380 ? 12.465 -2.100 5.175 1.00 89.81 380 HIS A O 1
ATOM 3021 N N . VAL A 1 381 ? 13.875 -3.554 6.129 1.00 87.50 381 VAL A N 1
ATOM 3022 C CA . VAL A 1 381 ? 14.969 -2.600 6.358 1.00 87.50 381 VAL A CA 1
ATOM 3023 C C . VAL A 1 381 ? 16.146 -2.972 5.476 1.00 87.50 381 VAL A C 1
ATOM 3025 O O . VAL A 1 381 ? 16.463 -4.157 5.391 1.00 87.50 381 VAL A O 1
ATOM 3028 N N . ILE A 1 382 ? 16.787 -1.995 4.838 1.00 89.38 382 ILE A N 1
ATOM 3029 C CA . ILE A 1 382 ? 18.045 -2.186 4.104 1.00 89.38 382 ILE A CA 1
ATOM 3030 C C . ILE A 1 382 ? 19.203 -2.086 5.100 1.00 89.38 382 ILE A C 1
ATOM 3032 O O . ILE A 1 382 ? 19.155 -1.296 6.038 1.00 89.38 382 ILE A O 1
ATOM 3036 N N . LEU A 1 383 ? 20.219 -2.926 4.933 1.00 87.88 383 LEU A N 1
ATOM 3037 C CA . LEU A 1 383 ? 21.377 -3.024 5.813 1.00 87.88 383 LEU A CA 1
ATOM 3038 C C . LEU A 1 383 ? 22.646 -3.018 4.961 1.00 87.88 383 LEU A C 1
ATOM 3040 O O . LEU A 1 383 ? 22.897 -3.976 4.230 1.00 87.88 383 LEU A O 1
ATOM 3044 N N . SER A 1 384 ? 23.487 -1.994 5.109 1.00 88.69 384 SER A N 1
ATOM 3045 C CA . SER A 1 384 ? 24.740 -1.846 4.350 1.00 88.69 384 SER A CA 1
ATOM 3046 C C . SER A 1 384 ? 25.657 -3.074 4.383 1.00 88.69 384 SER A C 1
ATOM 3048 O O . SER A 1 384 ? 26.308 -3.388 3.394 1.00 88.69 384 SER A O 1
ATOM 3050 N N . THR A 1 385 ? 25.659 -3.823 5.488 1.00 87.75 385 THR A N 1
ATOM 3051 C CA . THR A 1 385 ? 26.453 -5.055 5.652 1.00 87.75 385 THR A CA 1
ATOM 3052 C C . THR A 1 385 ? 25.984 -6.243 4.804 1.00 87.75 385 THR A C 1
ATOM 3054 O O . THR A 1 385 ? 26.760 -7.173 4.604 1.00 87.75 385 THR A O 1
ATOM 3057 N N . LEU A 1 386 ? 24.734 -6.244 4.332 1.00 86.19 386 LEU A N 1
ATOM 3058 C CA . LEU A 1 386 ? 24.131 -7.349 3.573 1.00 86.19 386 LEU A CA 1
ATOM 3059 C C . LEU A 1 386 ? 23.765 -6.942 2.145 1.00 86.19 386 LEU A C 1
ATOM 3061 O O . LEU A 1 386 ? 23.900 -7.734 1.214 1.00 86.19 386 LEU A O 1
ATOM 3065 N N . ASP A 1 387 ? 23.293 -5.708 1.985 1.00 91.25 387 ASP A N 1
ATOM 3066 C CA . ASP A 1 387 ? 22.707 -5.218 0.740 1.00 91.25 387 ASP A CA 1
ATOM 3067 C C . ASP A 1 387 ? 23.712 -4.476 -0.146 1.00 91.25 387 ASP A C 1
ATOM 3069 O O . ASP A 1 387 ? 23.336 -3.948 -1.195 1.00 91.25 387 ASP A O 1
ATOM 3073 N N . HIS A 1 388 ? 24.994 -4.455 0.241 1.00 90.56 388 HIS A N 1
ATOM 3074 C CA . HIS A 1 388 ? 26.031 -3.840 -0.577 1.00 90.56 388 HIS A CA 1
ATOM 3075 C C . HIS A 1 388 ? 26.058 -4.487 -1.974 1.00 90.56 388 HIS A C 1
ATOM 3077 O O . HIS A 1 388 ? 26.043 -5.720 -2.077 1.00 90.56 388 HIS A O 1
ATOM 3083 N N . PRO A 1 389 ? 26.072 -3.699 -3.063 1.00 90.50 389 PRO A N 1
ATOM 3084 C CA . PRO A 1 389 ? 25.955 -4.256 -4.403 1.00 90.50 389 PRO A CA 1
ATOM 3085 C C . PRO A 1 389 ? 27.184 -5.083 -4.780 1.00 90.50 389 PRO A C 1
ATOM 3087 O O . PRO A 1 389 ? 28.314 -4.607 -4.685 1.00 90.50 389 PRO A O 1
ATOM 3090 N N . VAL A 1 390 ? 26.955 -6.295 -5.286 1.00 88.75 390 VAL A N 1
ATOM 3091 C CA . VAL A 1 390 ? 27.992 -7.158 -5.893 1.00 88.75 390 VAL A CA 1
ATOM 3092 C C . VAL A 1 390 ? 27.858 -7.240 -7.419 1.00 88.75 390 VAL A C 1
ATOM 3094 O O . VAL A 1 390 ? 28.561 -7.989 -8.091 1.00 88.75 390 VAL A O 1
ATOM 3097 N N . VAL A 1 391 ? 26.941 -6.446 -7.967 1.00 89.94 391 VAL A N 1
ATOM 3098 C CA . VAL A 1 391 ? 26.682 -6.244 -9.395 1.00 89.94 391 VAL A CA 1
ATOM 3099 C C . VAL A 1 391 ? 27.085 -4.816 -9.787 1.00 89.94 391 VAL A C 1
ATOM 3101 O O . VAL A 1 391 ? 27.285 -3.974 -8.905 1.00 89.94 391 VAL A O 1
ATOM 3104 N N . PRO A 1 392 ? 27.209 -4.494 -11.089 1.00 91.44 392 PRO A N 1
ATOM 3105 C CA . PRO A 1 392 ? 27.522 -3.132 -11.503 1.00 91.44 392 PRO A CA 1
ATOM 3106 C C . PRO A 1 392 ? 26.502 -2.116 -10.962 1.00 91.44 392 PRO A C 1
ATOM 3108 O O . PRO A 1 392 ? 25.298 -2.322 -11.079 1.00 91.44 392 PRO A O 1
ATOM 3111 N N . GLN A 1 393 ? 26.987 -1.015 -10.380 1.00 89.88 393 GLN A N 1
ATOM 3112 C CA . GLN A 1 393 ? 26.151 -0.041 -9.656 1.00 89.88 393 GLN A CA 1
ATOM 3113 C C . GLN A 1 393 ? 25.615 1.102 -10.535 1.00 89.88 393 GLN A C 1
ATOM 3115 O O . GLN A 1 393 ? 24.647 1.773 -10.185 1.00 89.88 393 GLN A O 1
ATOM 3120 N N . ASN A 1 394 ? 26.247 1.345 -11.683 1.00 88.38 394 ASN A N 1
ATOM 3121 C CA . ASN A 1 394 ? 25.896 2.424 -12.603 1.00 88.38 394 ASN A CA 1
ATOM 3122 C C . ASN A 1 394 ? 26.174 2.028 -14.058 1.00 88.38 394 ASN A C 1
ATOM 3124 O O . ASN A 1 394 ? 26.738 0.968 -14.344 1.00 88.38 394 ASN A O 1
ATOM 3128 N N . GLY A 1 395 ? 25.783 2.895 -14.989 1.00 88.06 395 GLY A N 1
ATOM 3129 C CA . GLY A 1 395 ? 25.966 2.676 -16.419 1.00 88.06 395 GLY A CA 1
ATOM 3130 C C . GLY A 1 395 ? 24.851 1.838 -17.046 1.00 88.06 395 GLY A C 1
ATOM 3131 O O . GLY A 1 395 ? 23.695 1.888 -16.625 1.00 88.06 395 GLY A O 1
ATOM 3132 N N . ILE A 1 396 ? 25.185 1.115 -18.113 1.00 90.19 396 ILE A N 1
ATOM 3133 C CA . ILE A 1 396 ? 24.230 0.368 -18.939 1.00 90.19 396 ILE A CA 1
ATOM 3134 C C . ILE A 1 396 ? 24.637 -1.100 -18.978 1.00 90.19 396 ILE A C 1
ATOM 3136 O O . ILE A 1 396 ? 25.784 -1.425 -19.282 1.00 90.19 396 ILE A O 1
ATOM 3140 N N . VAL A 1 397 ? 23.692 -1.997 -18.726 1.00 93.88 397 VAL A N 1
ATOM 3141 C CA . VAL A 1 397 ? 23.883 -3.443 -18.852 1.00 93.88 397 VAL A CA 1
ATOM 3142 C C . VAL A 1 397 ? 23.134 -3.980 -20.059 1.00 93.88 397 VAL A C 1
ATOM 3144 O O . VAL A 1 397 ? 22.018 -3.562 -20.363 1.00 93.88 397 VAL A O 1
ATOM 3147 N N . ARG A 1 398 ? 23.751 -4.945 -20.736 1.00 93.00 398 ARG A N 1
ATOM 3148 C CA . ARG A 1 398 ? 23.079 -5.817 -21.694 1.00 93.00 398 ARG A CA 1
ATOM 3149 C C . ARG A 1 398 ? 22.835 -7.148 -21.013 1.00 93.00 398 ARG A C 1
ATOM 3151 O O . ARG A 1 398 ? 23.791 -7.802 -20.605 1.00 93.00 398 ARG A O 1
ATOM 3158 N N . ILE A 1 399 ? 21.577 -7.539 -20.897 1.00 93.50 399 ILE A N 1
ATOM 3159 C CA . ILE A 1 399 ? 21.152 -8.719 -20.149 1.00 93.50 399 ILE A CA 1
ATOM 3160 C C . ILE A 1 399 ? 20.391 -9.693 -21.046 1.00 93.50 399 ILE A C 1
ATOM 3162 O O . ILE A 1 399 ? 19.818 -9.292 -22.059 1.00 93.50 399 ILE A O 1
ATOM 3166 N N . ARG A 1 400 ? 20.355 -10.968 -20.661 1.00 92.25 400 ARG A N 1
ATOM 3167 C CA . ARG A 1 400 ? 19.465 -11.977 -21.250 1.00 92.25 400 ARG A CA 1
ATOM 3168 C C . ARG A 1 400 ? 18.514 -12.502 -20.190 1.00 92.25 400 ARG A C 1
ATOM 3170 O O . ARG A 1 400 ? 18.981 -13.015 -19.175 1.00 92.25 400 ARG A O 1
ATOM 3177 N N . ILE A 1 401 ? 17.212 -12.390 -20.439 1.00 91.69 401 ILE A N 1
ATOM 3178 C CA . ILE A 1 401 ? 16.179 -12.864 -19.512 1.00 91.69 401 ILE A CA 1
ATOM 3179 C C . ILE A 1 401 ? 16.156 -14.396 -19.503 1.00 91.69 401 ILE A C 1
ATOM 3181 O O . ILE A 1 401 ? 16.032 -15.024 -20.558 1.00 91.69 401 ILE A O 1
ATOM 3185 N N . THR A 1 402 ? 16.274 -14.984 -18.314 1.00 90.44 402 THR A N 1
ATOM 3186 C CA . THR A 1 402 ? 16.196 -16.433 -18.071 1.00 90.44 402 THR A CA 1
ATOM 3187 C C . THR A 1 402 ? 14.841 -16.845 -17.508 1.00 90.44 402 THR A C 1
ATOM 3189 O O . THR A 1 402 ? 14.358 -17.925 -17.836 1.00 90.44 402 THR A O 1
ATOM 3192 N N . ALA A 1 403 ? 14.191 -15.979 -16.723 1.00 90.44 403 ALA A N 1
ATOM 3193 C CA . ALA A 1 403 ? 12.846 -16.217 -16.208 1.00 90.44 403 ALA A CA 1
ATOM 3194 C C . ALA A 1 403 ? 12.066 -14.912 -15.982 1.00 90.44 403 ALA A C 1
ATOM 3196 O O . ALA A 1 403 ? 12.638 -13.869 -15.664 1.00 90.44 403 ALA A O 1
ATOM 3197 N N . VAL A 1 404 ? 10.738 -14.997 -16.102 1.00 90.81 404 VAL A N 1
ATOM 3198 C CA . VAL A 1 404 ? 9.791 -13.913 -15.791 1.00 90.81 404 VAL A CA 1
ATOM 3199 C C . VAL A 1 404 ? 8.922 -14.338 -14.610 1.00 90.81 404 VAL A C 1
ATOM 3201 O O . VAL A 1 404 ? 8.141 -15.291 -14.728 1.00 90.81 404 VAL A O 1
ATOM 3204 N N . ARG A 1 405 ? 9.079 -13.633 -13.482 1.00 88.12 405 ARG A N 1
ATOM 3205 C CA . ARG A 1 405 ? 8.381 -13.890 -12.213 1.00 88.12 405 ARG A CA 1
ATOM 3206 C C . ARG A 1 405 ? 7.073 -13.107 -12.144 1.00 88.12 405 ARG A C 1
ATOM 3208 O O . ARG A 1 405 ? 6.026 -13.688 -11.881 1.00 88.12 405 ARG A O 1
ATOM 3215 N N . THR A 1 406 ? 7.137 -11.807 -12.422 1.00 90.62 406 THR A N 1
ATOM 3216 C CA . THR A 1 406 ? 5.979 -10.904 -12.488 1.00 90.62 406 THR A CA 1
ATOM 3217 C C . THR A 1 406 ? 6.119 -9.956 -13.682 1.00 90.62 406 THR A C 1
ATOM 3219 O O . THR A 1 406 ? 7.089 -10.053 -14.434 1.00 90.62 406 THR A O 1
ATOM 3222 N N . ALA A 1 407 ? 5.182 -9.022 -13.873 1.00 91.69 407 ALA A N 1
ATOM 3223 C CA . ALA A 1 407 ? 5.284 -8.048 -14.962 1.00 91.69 407 ALA A CA 1
ATOM 3224 C C . ALA A 1 407 ? 6.407 -7.011 -14.758 1.00 91.69 407 ALA A C 1
ATOM 3226 O O . ALA A 1 407 ? 6.706 -6.272 -15.689 1.00 91.69 407 ALA A O 1
ATOM 3227 N N . THR A 1 408 ? 7.023 -6.940 -13.570 1.00 93.88 408 THR A N 1
ATOM 3228 C CA . THR A 1 408 ? 8.178 -6.067 -13.297 1.00 93.88 408 THR A CA 1
ATOM 3229 C C . THR A 1 408 ? 9.384 -6.784 -12.706 1.00 93.88 408 THR A C 1
ATOM 3231 O O . THR A 1 408 ? 10.424 -6.153 -12.580 1.00 93.88 408 THR A O 1
ATOM 3234 N N . GLN A 1 409 ? 9.287 -8.068 -12.360 1.00 94.25 409 GLN A N 1
ATOM 3235 C CA . GLN A 1 409 ? 10.370 -8.839 -11.742 1.00 94.25 409 GLN A CA 1
ATOM 3236 C C . GLN A 1 409 ? 10.820 -9.975 -12.659 1.00 94.25 409 GLN A C 1
ATOM 3238 O O . GLN A 1 409 ? 10.026 -10.845 -13.044 1.00 94.25 409 GLN A O 1
ATOM 3243 N N . TYR A 1 410 ? 12.113 -10.000 -12.953 1.00 92.94 410 TYR A N 1
ATOM 3244 C CA . TYR A 1 410 ? 12.746 -10.951 -13.855 1.00 92.94 410 TYR A CA 1
ATOM 3245 C C . TYR A 1 410 ? 14.018 -11.522 -13.240 1.00 92.94 410 TYR A C 1
ATOM 3247 O O . TYR A 1 410 ? 14.598 -10.948 -12.322 1.00 92.94 410 TYR A O 1
ATOM 3255 N N . TYR A 1 411 ? 14.491 -12.617 -13.821 1.00 92.44 411 TYR A N 1
ATOM 3256 C CA . TYR A 1 411 ? 15.849 -13.099 -13.622 1.00 92.44 411 TYR A CA 1
ATOM 3257 C C . TYR A 1 411 ? 16.603 -13.042 -14.939 1.00 92.44 411 TYR A C 1
ATOM 3259 O O . TYR A 1 411 ? 16.037 -13.319 -16.005 1.00 92.44 411 TYR A O 1
ATOM 3267 N N . ALA A 1 412 ? 17.865 -12.630 -14.875 1.00 92.75 412 ALA A N 1
ATOM 3268 C CA . ALA A 1 412 ? 18.661 -12.385 -16.062 1.00 92.75 412 ALA A CA 1
ATOM 3269 C C . ALA A 1 412 ? 20.154 -12.630 -15.844 1.00 92.75 412 ALA A C 1
ATOM 3271 O O . ALA A 1 412 ? 20.664 -12.572 -14.731 1.00 92.75 412 ALA A O 1
ATOM 3272 N N . ARG A 1 413 ? 20.873 -12.839 -16.945 1.00 91.75 413 ARG A N 1
ATOM 3273 C CA . ARG A 1 413 ? 22.339 -12.943 -16.980 1.00 91.75 413 ARG A CA 1
ATOM 3274 C C . ARG A 1 413 ? 22.942 -11.684 -17.591 1.00 91.75 413 ARG A C 1
ATOM 3276 O O . ARG A 1 413 ? 22.456 -11.238 -18.635 1.00 91.75 413 ARG A O 1
ATOM 3283 N N . ILE A 1 414 ? 23.987 -11.118 -16.983 1.00 91.62 414 ILE A N 1
ATOM 3284 C CA . ILE A 1 414 ? 24.642 -9.897 -17.484 1.00 91.62 414 ILE A CA 1
ATOM 3285 C C . ILE A 1 414 ? 25.629 -10.270 -18.585 1.00 91.62 414 ILE A C 1
ATOM 3287 O O . ILE A 1 414 ? 26.712 -10.768 -18.326 1.00 91.62 414 ILE A O 1
ATOM 3291 N N . LEU A 1 415 ? 25.288 -10.001 -19.840 1.00 91.31 415 LEU A N 1
ATOM 3292 C CA . LEU A 1 415 ? 26.172 -10.290 -20.968 1.00 91.31 415 LEU A CA 1
ATOM 3293 C C . LEU A 1 415 ? 27.316 -9.279 -21.062 1.00 91.31 415 LEU A C 1
ATOM 3295 O O . LEU A 1 415 ? 28.464 -9.654 -21.281 1.00 91.31 415 LEU A O 1
ATOM 3299 N N . LYS A 1 416 ? 26.998 -7.985 -20.948 1.00 92.12 416 LYS A N 1
ATOM 3300 C CA . LYS A 1 416 ? 27.964 -6.885 -21.067 1.00 92.12 416 LYS A CA 1
ATOM 3301 C C . LYS A 1 416 ? 27.594 -5.751 -20.129 1.00 92.12 416 LYS A C 1
ATOM 3303 O O . LYS A 1 416 ? 26.410 -5.473 -19.940 1.00 92.12 416 LYS A O 1
ATOM 3308 N N . HIS A 1 417 ? 28.594 -5.038 -19.635 1.00 93.25 417 HIS A N 1
ATOM 3309 C CA . HIS A 1 417 ? 28.422 -3.814 -18.859 1.00 93.25 417 HIS A CA 1
ATOM 3310 C C . HIS A 1 417 ? 29.182 -2.668 -19.519 1.00 93.25 417 HIS A C 1
ATOM 3312 O O . HIS A 1 417 ? 30.341 -2.816 -19.890 1.00 93.25 417 HIS A O 1
ATOM 3318 N N . ARG A 1 418 ? 28.520 -1.527 -19.692 1.00 89.00 418 ARG A N 1
ATOM 3319 C CA . ARG A 1 418 ? 29.136 -0.269 -20.102 1.00 89.00 418 ARG A CA 1
ATOM 3320 C C . ARG A 1 418 ? 29.121 0.686 -18.919 1.00 89.00 418 ARG A C 1
ATOM 3322 O O . ARG A 1 418 ? 28.047 1.134 -18.518 1.00 89.00 418 ARG A O 1
ATOM 3329 N N . ASN A 1 419 ? 30.296 1.006 -18.393 1.00 85.81 419 ASN A N 1
ATOM 3330 C CA . ASN A 1 419 ? 30.428 1.954 -17.289 1.00 85.81 419 ASN A CA 1
ATOM 3331 C C . ASN A 1 419 ? 30.257 3.415 -17.758 1.00 85.81 419 ASN A C 1
ATOM 3333 O O . ASN A 1 419 ? 30.168 3.698 -18.954 1.00 85.81 419 ASN A O 1
ATOM 3337 N N . GLU A 1 420 ? 30.246 4.360 -16.818 1.00 77.50 420 GLU A N 1
ATOM 3338 C CA . GLU A 1 420 ? 30.112 5.802 -17.100 1.00 77.50 420 GLU A CA 1
ATOM 3339 C C . GLU A 1 420 ? 31.244 6.381 -17.962 1.00 77.50 420 GLU A C 1
ATOM 3341 O O . GLU A 1 420 ? 31.051 7.364 -18.673 1.00 77.50 420 GLU A O 1
ATOM 3346 N N . LYS A 1 421 ? 32.414 5.732 -17.973 1.00 78.00 421 LYS A N 1
ATOM 3347 C CA . LYS A 1 421 ? 33.558 6.086 -18.829 1.00 78.00 421 LYS A CA 1
ATOM 3348 C C . LYS A 1 421 ? 33.442 5.498 -20.244 1.00 78.00 421 LYS A C 1
ATOM 3350 O O . LYS A 1 421 ? 34.414 5.523 -20.994 1.00 78.00 421 LYS A O 1
ATOM 3355 N N . ASN A 1 422 ? 32.279 4.950 -20.610 1.00 77.25 422 ASN A N 1
ATOM 3356 C CA . ASN A 1 422 ? 32.005 4.254 -21.872 1.00 77.25 422 ASN A CA 1
ATOM 3357 C C . ASN A 1 422 ? 32.880 3.016 -22.142 1.00 77.25 422 ASN A C 1
ATOM 3359 O O . ASN A 1 422 ? 32.941 2.538 -23.276 1.00 77.25 422 ASN A O 1
ATOM 3363 N N . GLN A 1 423 ? 33.519 2.447 -21.119 1.00 81.44 423 GLN A N 1
ATOM 3364 C CA . GLN A 1 423 ? 34.265 1.198 -21.255 1.00 81.44 423 GLN A CA 1
ATOM 3365 C C . GLN A 1 423 ? 33.294 0.023 -21.212 1.00 81.44 423 GLN A C 1
ATOM 3367 O O . GLN A 1 423 ? 32.429 -0.036 -20.338 1.00 81.44 423 GLN A O 1
ATOM 3372 N N . VAL A 1 424 ? 33.437 -0.903 -22.160 1.00 88.69 424 VAL A N 1
ATOM 3373 C CA . VAL A 1 424 ? 32.595 -2.098 -22.259 1.00 88.69 424 VAL A CA 1
ATOM 3374 C C . VAL A 1 424 ? 33.353 -3.295 -21.700 1.00 88.69 424 VAL A C 1
ATOM 3376 O O . VAL A 1 424 ? 34.407 -3.657 -22.217 1.00 88.69 424 VAL A O 1
ATOM 3379 N N . ILE A 1 425 ? 32.789 -3.909 -20.669 1.00 90.62 425 ILE A N 1
ATOM 3380 C CA . ILE A 1 425 ? 33.278 -5.122 -20.023 1.00 90.62 425 ILE A CA 1
ATOM 3381 C C . ILE A 1 425 ? 32.388 -6.277 -20.484 1.00 90.62 425 ILE A C 1
ATOM 3383 O O . ILE A 1 425 ? 31.159 -6.197 -20.395 1.00 90.62 425 ILE A O 1
ATOM 3387 N N . ASP A 1 426 ? 33.001 -7.335 -21.013 1.00 88.81 426 ASP A N 1
ATOM 3388 C CA . ASP A 1 426 ? 32.298 -8.581 -21.314 1.00 88.81 426 ASP A CA 1
ATOM 3389 C C . ASP A 1 426 ? 32.174 -9.405 -20.031 1.00 88.81 426 ASP A C 1
ATOM 3391 O O . ASP A 1 426 ? 33.171 -9.684 -19.368 1.00 88.81 426 ASP A O 1
ATOM 3395 N N . MET A 1 427 ? 30.942 -9.751 -19.671 1.00 85.56 427 MET A N 1
ATOM 3396 C CA . MET A 1 427 ? 30.620 -10.500 -18.456 1.00 85.56 427 MET A CA 1
ATOM 3397 C C . MET A 1 427 ? 30.017 -11.872 -18.782 1.00 85.56 427 MET A C 1
ATOM 3399 O O . MET A 1 427 ? 29.579 -12.587 -17.890 1.00 85.56 427 MET A O 1
ATOM 3403 N N . SER A 1 428 ? 30.021 -12.283 -20.055 1.00 80.50 428 SER A N 1
ATOM 3404 C CA . SER A 1 428 ? 29.396 -13.532 -20.498 1.00 80.50 428 SER A CA 1
ATOM 3405 C C . SER A 1 428 ? 30.133 -14.808 -20.068 1.00 80.50 428 SER A C 1
ATOM 3407 O O . SER A 1 428 ? 29.521 -15.878 -20.053 1.00 80.50 428 SER A O 1
ATOM 3409 N N . GLY A 1 429 ? 31.419 -14.703 -19.716 1.00 69.38 429 GLY A N 1
ATOM 3410 C CA . GLY A 1 429 ? 32.298 -15.843 -19.434 1.00 69.38 429 GLY A CA 1
ATOM 3411 C C . GLY A 1 429 ? 31.989 -16.614 -18.146 1.00 69.38 429 GLY A C 1
ATOM 3412 O O . GLY A 1 429 ? 32.271 -17.806 -18.092 1.00 69.38 429 GLY A O 1
ATOM 3413 N N . SER A 1 430 ? 31.370 -15.983 -17.144 1.00 68.19 430 SER A N 1
ATOM 3414 C CA . SER A 1 430 ? 31.111 -16.599 -15.830 1.00 68.19 430 SER A CA 1
ATOM 3415 C C . SER A 1 430 ? 29.814 -17.419 -15.762 1.00 68.19 430 SER A C 1
ATOM 3417 O O . SER A 1 430 ? 29.597 -18.162 -14.810 1.00 68.19 430 SER A O 1
ATOM 3419 N N . HIS A 1 431 ? 28.945 -17.339 -16.778 1.00 68.88 431 HIS A N 1
ATOM 3420 C CA . HIS A 1 431 ? 27.570 -17.871 -16.748 1.00 68.88 431 HIS A CA 1
ATOM 3421 C C . HIS A 1 431 ? 27.419 -19.400 -16.837 1.00 68.88 431 HIS A C 1
ATOM 3423 O O . HIS A 1 431 ? 26.323 -19.886 -17.127 1.00 68.88 431 HIS A O 1
ATOM 3429 N N . PHE A 1 432 ? 28.503 -20.157 -16.680 1.00 76.12 432 PHE A N 1
ATOM 3430 C CA . PHE A 1 432 ? 28.484 -21.613 -16.833 1.00 76.12 432 PHE A CA 1
ATOM 3431 C C . PHE A 1 432 ? 29.411 -22.346 -15.862 1.00 76.12 432 PHE A C 1
ATOM 3433 O O . PHE A 1 432 ? 29.539 -23.569 -15.970 1.00 76.12 432 PHE A O 1
ATOM 3440 N N . GLU A 1 433 ? 30.083 -21.634 -14.954 1.00 83.38 433 GLU A N 1
ATOM 3441 C CA . GLU A 1 433 ? 31.067 -22.226 -14.045 1.00 83.38 433 GLU A CA 1
ATOM 3442 C C . GLU A 1 433 ? 30.401 -23.173 -13.049 1.00 83.38 433 GLU A C 1
ATOM 3444 O O . GLU A 1 433 ? 30.791 -24.339 -12.956 1.00 83.38 433 GLU A O 1
ATOM 3449 N N . VAL A 1 434 ? 29.337 -22.722 -12.380 1.00 86.81 434 VAL A N 1
ATOM 3450 C CA . VAL A 1 434 ? 28.581 -23.537 -11.419 1.00 86.81 434 VAL A CA 1
ATOM 3451 C C . VAL A 1 434 ? 27.943 -24.714 -12.143 1.00 86.81 434 VAL A C 1
ATOM 3453 O O . VAL A 1 434 ? 28.072 -25.863 -11.718 1.00 86.81 434 VAL A O 1
ATOM 3456 N N . SER A 1 435 ? 27.316 -24.446 -13.289 1.00 83.88 435 SER A N 1
ATOM 3457 C CA . SER A 1 435 ? 26.724 -25.482 -14.133 1.00 83.88 435 SER A CA 1
ATOM 3458 C C . SER A 1 435 ? 27.752 -26.548 -14.555 1.00 83.88 435 SER A C 1
ATOM 3460 O O . SER A 1 435 ? 27.441 -27.739 -14.603 1.00 83.88 435 SER A O 1
ATOM 3462 N N . ALA A 1 436 ? 28.993 -26.157 -14.865 1.00 86.62 436 ALA A N 1
ATOM 3463 C CA . ALA A 1 436 ? 30.071 -27.085 -15.210 1.00 86.62 436 ALA A CA 1
ATOM 3464 C C . ALA A 1 436 ? 30.571 -27.884 -14.000 1.00 86.62 436 ALA A C 1
ATOM 3466 O O . ALA A 1 436 ? 30.801 -29.089 -14.121 1.00 86.62 436 ALA A O 1
ATOM 3467 N N . GLN A 1 437 ? 30.700 -27.245 -12.839 1.00 89.31 437 GLN A N 1
ATOM 3468 C CA . GLN A 1 437 ? 31.128 -27.901 -11.606 1.00 89.31 437 GLN A CA 1
ATOM 3469 C C . GLN A 1 437 ? 30.081 -28.904 -11.099 1.00 89.31 437 GLN A C 1
ATOM 3471 O O . GLN A 1 437 ? 30.451 -30.017 -10.727 1.00 89.31 437 GLN A O 1
ATOM 3476 N N . LEU A 1 438 ? 28.784 -28.581 -11.181 1.00 89.19 438 LEU A N 1
ATOM 3477 C CA . LEU A 1 438 ? 27.692 -29.519 -10.894 1.00 89.19 438 LEU A CA 1
ATOM 3478 C C . LEU A 1 438 ? 27.742 -30.745 -11.809 1.00 89.19 438 LEU A C 1
ATOM 3480 O O . LEU A 1 438 ? 27.671 -31.875 -11.329 1.00 89.19 438 LEU A O 1
ATOM 3484 N N . ARG A 1 439 ? 27.929 -30.540 -13.121 1.00 87.75 439 ARG A N 1
ATOM 3485 C CA . ARG A 1 439 ? 28.093 -31.651 -14.076 1.00 87.75 439 ARG A CA 1
ATOM 3486 C C . ARG A 1 439 ? 29.289 -32.535 -13.734 1.00 87.75 439 ARG A C 1
ATOM 3488 O O . ARG A 1 439 ? 29.206 -33.750 -13.884 1.00 87.75 439 ARG A O 1
ATOM 3495 N N . ASN A 1 440 ? 30.394 -31.943 -13.287 1.00 88.25 440 ASN A N 1
ATOM 3496 C CA . ASN A 1 440 ? 31.566 -32.706 -12.873 1.00 88.25 440 ASN A CA 1
ATOM 3497 C C . ASN A 1 440 ? 31.312 -33.491 -11.575 1.00 88.25 440 ASN A C 1
ATOM 3499 O O . ASN A 1 440 ? 31.691 -34.655 -11.493 1.00 88.25 440 ASN A O 1
ATOM 3503 N N . HIS A 1 441 ? 30.628 -32.890 -10.597 1.00 88.81 441 HIS A N 1
ATOM 3504 C CA . HIS A 1 441 ? 30.289 -33.532 -9.326 1.00 88.81 441 HIS A CA 1
ATOM 3505 C C . HIS A 1 441 ? 29.371 -34.749 -9.519 1.00 88.81 441 HIS A C 1
ATOM 3507 O O . HIS A 1 441 ? 29.689 -35.849 -9.073 1.00 88.81 441 HIS A O 1
ATOM 3513 N N . PHE A 1 442 ? 28.281 -34.592 -10.274 1.00 88.81 442 PHE A N 1
ATOM 3514 C CA . PHE A 1 442 ? 27.326 -35.674 -10.540 1.00 88.81 442 PHE A CA 1
ATOM 3515 C C . PHE A 1 442 ? 27.759 -36.633 -11.661 1.00 88.81 442 PHE A C 1
ATOM 3517 O O . PHE A 1 442 ? 26.993 -37.509 -12.067 1.00 88.81 442 PHE A O 1
ATOM 3524 N N . ARG A 1 443 ? 28.999 -36.522 -12.158 1.00 86.12 443 ARG A N 1
ATOM 3525 C CA . ARG A 1 443 ? 29.585 -37.536 -13.045 1.00 86.12 443 ARG A CA 1
ATOM 3526 C C . ARG A 1 443 ? 29.761 -38.873 -12.317 1.00 86.12 443 ARG A C 1
ATOM 3528 O O . ARG A 1 443 ? 29.594 -39.929 -12.931 1.00 86.12 443 ARG A O 1
ATOM 3535 N N . ASP A 1 444 ? 30.063 -38.827 -11.021 1.00 86.00 444 ASP A N 1
ATOM 3536 C CA . ASP A 1 444 ? 30.143 -40.003 -10.157 1.00 86.00 444 ASP A CA 1
ATOM 3537 C C . ASP A 1 444 ? 28.752 -40.644 -9.981 1.00 86.00 444 ASP A C 1
ATOM 3539 O O . ASP A 1 444 ? 27.763 -39.989 -9.653 1.00 86.00 444 ASP A O 1
ATOM 3543 N N . GLU A 1 445 ? 28.650 -41.948 -10.238 1.00 81.06 445 GLU A N 1
ATOM 3544 C CA . GLU A 1 445 ? 27.400 -42.701 -10.115 1.00 81.06 445 GLU A CA 1
ATOM 3545 C C . GLU A 1 445 ? 26.939 -42.848 -8.658 1.00 81.06 445 GLU A C 1
ATOM 3547 O O . GLU A 1 445 ? 25.734 -42.924 -8.412 1.00 81.06 445 GLU A O 1
ATOM 3552 N N . ALA A 1 446 ? 27.864 -42.835 -7.692 1.00 82.81 446 ALA A N 1
ATOM 3553 C CA . ALA A 1 446 ? 27.519 -42.891 -6.273 1.00 82.81 446 ALA A CA 1
ATOM 3554 C C . ALA A 1 446 ? 26.691 -41.666 -5.853 1.00 82.81 446 ALA A C 1
ATOM 3556 O O . ALA A 1 446 ? 25.659 -41.811 -5.199 1.00 82.81 446 ALA A O 1
ATOM 3557 N N . GLN A 1 447 ? 27.075 -40.475 -6.322 1.00 82.62 447 GLN A N 1
ATOM 3558 C CA . GLN A 1 447 ? 26.360 -39.225 -6.031 1.00 82.62 447 GLN A CA 1
ATOM 3559 C C . GLN A 1 447 ? 24.966 -39.192 -6.676 1.00 82.62 447 GLN A C 1
ATOM 3561 O O . GLN A 1 447 ? 24.019 -38.657 -6.108 1.00 82.62 447 GLN A O 1
ATOM 3566 N N . ARG A 1 448 ? 24.794 -39.837 -7.838 1.00 80.44 448 ARG A N 1
ATOM 3567 C CA . ARG A 1 448 ? 23.500 -39.910 -8.542 1.00 80.44 448 ARG A CA 1
ATOM 3568 C C . ARG A 1 448 ? 22.488 -40.864 -7.899 1.00 80.44 448 ARG A C 1
ATOM 3570 O O . ARG A 1 448 ? 21.293 -40.759 -8.183 1.00 80.44 448 ARG A O 1
ATOM 3577 N N . LYS A 1 449 ? 22.948 -41.790 -7.051 1.00 78.19 449 LYS A N 1
ATOM 3578 C CA . LYS A 1 449 ? 22.100 -42.764 -6.339 1.00 78.19 449 LYS A CA 1
ATOM 3579 C C . LYS A 1 449 ? 21.652 -42.290 -4.956 1.00 78.19 449 LYS A C 1
ATOM 3581 O O . LYS A 1 449 ? 20.763 -42.912 -4.385 1.00 78.19 449 LYS A O 1
ATOM 3586 N N . ASN A 1 450 ? 22.231 -41.210 -4.438 1.00 80.69 450 ASN A N 1
ATOM 3587 C CA . ASN A 1 450 ? 21.983 -40.730 -3.083 1.00 80.69 450 ASN A CA 1
ATOM 3588 C C . ASN A 1 450 ? 21.086 -39.481 -3.083 1.00 80.69 450 ASN A C 1
ATOM 3590 O O . ASN A 1 450 ? 21.558 -38.369 -2.850 1.00 80.69 450 ASN A O 1
ATOM 3594 N N . SER A 1 451 ? 19.798 -39.652 -3.403 1.00 85.69 451 SER A N 1
ATOM 3595 C CA . SER A 1 451 ? 18.816 -38.572 -3.234 1.00 85.69 451 SER A CA 1
ATOM 3596 C C . SER A 1 451 ? 18.681 -38.205 -1.757 1.00 85.69 451 SER A C 1
ATOM 3598 O O . SER A 1 451 ? 18.858 -39.056 -0.883 1.00 85.69 451 SER A O 1
ATOM 3600 N N . VAL A 1 452 ? 18.325 -36.955 -1.475 1.00 89.62 452 VAL A N 1
ATOM 3601 C CA . VAL A 1 452 ? 18.126 -36.491 -0.101 1.00 89.62 452 VAL A CA 1
ATOM 3602 C C . VAL A 1 452 ? 16.982 -37.260 0.572 1.00 89.62 452 VAL A C 1
ATOM 3604 O O . VAL A 1 452 ? 15.957 -37.555 -0.044 1.00 89.62 452 VAL A O 1
ATOM 3607 N N . ASP A 1 453 ? 17.153 -37.580 1.854 1.00 86.31 453 ASP A N 1
ATOM 3608 C CA . ASP A 1 453 ? 16.063 -38.091 2.688 1.00 86.31 453 ASP A CA 1
ATOM 3609 C C . ASP A 1 453 ? 15.020 -36.980 2.888 1.00 86.31 453 ASP A C 1
ATOM 3611 O O . ASP A 1 453 ? 15.368 -35.863 3.282 1.00 86.31 453 ASP A O 1
ATOM 3615 N N . GLY A 1 454 ? 13.741 -37.276 2.645 1.00 83.75 454 GLY A N 1
ATOM 3616 C CA . GLY A 1 454 ? 12.661 -36.298 2.777 1.00 83.75 454 GLY A CA 1
ATOM 3617 C C . GLY A 1 454 ? 12.549 -35.681 4.169 1.00 83.75 454 GLY A C 1
ATOM 3618 O O . GLY A 1 454 ? 12.193 -34.510 4.282 1.00 83.75 454 GLY A O 1
ATOM 3619 N N . ASN A 1 455 ? 12.957 -36.396 5.221 1.00 88.12 455 ASN A N 1
ATOM 3620 C CA . ASN A 1 455 ? 12.993 -35.856 6.584 1.00 88.12 455 ASN A CA 1
ATOM 3621 C C . ASN A 1 455 ? 14.009 -34.720 6.771 1.00 88.12 455 ASN A C 1
ATOM 3623 O O . ASN A 1 455 ? 13.907 -33.969 7.737 1.00 88.12 455 ASN A O 1
ATOM 3627 N N . LYS A 1 456 ? 14.982 -34.588 5.864 1.00 88.88 456 LYS A N 1
ATOM 3628 C CA . LYS A 1 456 ? 16.008 -33.535 5.879 1.00 88.88 456 LYS A CA 1
ATOM 3629 C C . LYS A 1 456 ? 15.690 -32.371 4.935 1.00 88.88 456 LYS A C 1
ATOM 3631 O O . LYS A 1 456 ? 16.515 -31.467 4.774 1.00 88.88 456 LYS A O 1
ATOM 3636 N N . VAL A 1 457 ? 14.542 -32.401 4.259 1.00 91.00 457 VAL A N 1
ATOM 3637 C CA . VAL A 1 457 ? 14.141 -31.330 3.344 1.00 91.00 457 VAL A CA 1
ATOM 3638 C C . VAL A 1 457 ? 13.480 -30.205 4.126 1.00 91.00 457 VAL A C 1
ATOM 3640 O O . VAL A 1 457 ? 12.421 -30.377 4.727 1.00 91.00 457 VAL A O 1
ATOM 3643 N N . GLU A 1 458 ? 14.093 -29.027 4.067 1.00 87.56 458 GLU A N 1
ATOM 3644 C CA . GLU A 1 458 ? 13.626 -27.828 4.757 1.00 87.56 458 GLU A CA 1
ATOM 3645 C C . GLU A 1 458 ? 13.461 -26.667 3.775 1.00 87.56 458 GLU A C 1
ATOM 3647 O O . GLU A 1 458 ? 14.274 -26.465 2.869 1.00 87.56 458 GLU A O 1
ATOM 3652 N N . ALA A 1 459 ? 12.406 -25.875 3.974 1.00 86.56 459 ALA A N 1
ATOM 3653 C CA . ALA A 1 459 ? 12.213 -24.637 3.229 1.00 86.56 459 ALA A CA 1
ATOM 3654 C C . ALA A 1 459 ? 13.340 -23.637 3.543 1.00 86.56 459 ALA A C 1
ATOM 3656 O O . ALA A 1 459 ? 13.755 -23.486 4.689 1.00 86.56 459 ALA A O 1
ATOM 3657 N N . GLY A 1 460 ? 13.831 -22.950 2.514 1.00 84.62 460 GLY A N 1
ATOM 3658 C CA . GLY A 1 460 ? 14.960 -22.021 2.569 1.00 84.62 460 GLY A CA 1
ATOM 3659 C C . GLY A 1 460 ? 16.318 -22.645 2.230 1.00 84.62 460 GLY A C 1
ATOM 3660 O O . GLY A 1 460 ? 17.223 -21.915 1.822 1.00 84.62 460 GLY A O 1
ATOM 3661 N N . ASN A 1 461 ? 16.462 -23.972 2.317 1.00 89.06 461 ASN A N 1
ATOM 3662 C CA . ASN A 1 461 ? 17.723 -24.657 2.024 1.00 89.06 461 ASN A CA 1
ATOM 3663 C C . ASN A 1 461 ? 17.938 -24.884 0.518 1.00 89.06 461 ASN A C 1
ATOM 3665 O O . ASN A 1 461 ? 16.992 -24.935 -0.273 1.00 89.06 461 ASN A O 1
ATOM 3669 N N . ILE A 1 462 ? 19.214 -25.004 0.135 1.00 91.88 462 ILE A N 1
ATOM 3670 C CA . ILE A 1 462 ? 19.671 -25.204 -1.246 1.00 91.88 462 ILE A CA 1
ATOM 3671 C C . ILE A 1 462 ? 20.035 -26.674 -1.464 1.00 91.88 462 ILE A C 1
ATOM 3673 O O . ILE A 1 462 ? 20.776 -27.248 -0.664 1.00 91.88 462 ILE A O 1
ATOM 3677 N N . TYR A 1 463 ? 19.558 -27.232 -2.573 1.00 94.12 463 TYR A N 1
ATOM 3678 C CA . TYR A 1 463 ? 19.766 -28.610 -3.014 1.00 94.12 463 TYR A CA 1
ATOM 3679 C C . TYR A 1 463 ? 20.122 -28.635 -4.505 1.00 94.12 463 TYR A C 1
ATOM 3681 O O . TYR A 1 463 ? 19.927 -27.649 -5.220 1.00 94.12 463 TYR A O 1
ATOM 3689 N N . ALA A 1 464 ? 20.619 -29.768 -4.994 1.00 93.62 464 ALA A N 1
ATOM 3690 C CA . ALA A 1 464 ? 20.703 -30.027 -6.426 1.00 93.62 464 ALA A CA 1
ATOM 3691 C C . ALA A 1 464 ? 19.415 -30.714 -6.905 1.00 93.62 464 ALA A C 1
ATOM 3693 O O . ALA A 1 464 ? 18.980 -31.694 -6.308 1.00 93.62 464 ALA A O 1
ATOM 3694 N N . HIS A 1 465 ? 18.809 -30.212 -7.976 1.00 93.44 465 HIS A N 1
ATOM 3695 C CA . HIS A 1 465 ? 17.608 -30.772 -8.597 1.00 93.44 465 HIS A CA 1
ATOM 3696 C C . HIS A 1 465 ? 17.960 -31.432 -9.924 1.00 93.44 465 HIS A C 1
ATOM 3698 O O . HIS A 1 465 ? 18.642 -30.835 -10.762 1.00 93.44 465 HIS A O 1
ATOM 3704 N N . ARG A 1 466 ? 17.489 -32.664 -10.119 1.00 91.00 466 ARG A N 1
ATOM 3705 C CA . ARG A 1 466 ? 17.653 -33.397 -11.374 1.00 91.00 466 ARG A CA 1
ATOM 3706 C C . ARG A 1 466 ? 16.568 -32.989 -12.368 1.00 91.00 466 ARG A C 1
ATOM 3708 O O . ARG A 1 466 ? 15.393 -33.231 -12.133 1.00 91.00 466 ARG A O 1
ATOM 3715 N N . THR A 1 467 ? 16.983 -32.444 -13.509 1.00 83.25 467 THR A N 1
ATOM 3716 C CA . THR A 1 467 ? 16.075 -32.010 -14.583 1.00 83.25 467 THR A CA 1
ATOM 3717 C C . THR A 1 467 ? 15.834 -33.138 -15.597 1.00 83.25 467 THR A C 1
ATOM 3719 O O . THR A 1 467 ? 15.050 -34.049 -15.350 1.00 83.25 467 THR A O 1
ATOM 3722 N N . THR A 1 468 ? 16.531 -33.128 -16.733 1.00 77.94 468 THR A N 1
ATOM 3723 C CA . THR A 1 468 ? 16.476 -34.159 -17.785 1.00 77.94 468 THR A CA 1
ATOM 3724 C C . THR A 1 468 ? 17.890 -34.679 -18.067 1.00 77.94 468 THR A C 1
ATOM 3726 O O . THR A 1 468 ? 18.861 -33.968 -17.827 1.00 77.94 468 THR A O 1
ATOM 3729 N N . ASP A 1 469 ? 18.037 -35.938 -18.494 1.00 66.56 469 ASP A N 1
ATOM 3730 C CA . ASP A 1 469 ? 19.318 -36.551 -18.900 1.00 66.56 469 ASP A CA 1
ATOM 3731 C C . ASP A 1 469 ? 20.524 -36.311 -17.961 1.00 66.56 469 ASP A C 1
ATOM 3733 O O . ASP A 1 469 ? 21.589 -35.868 -18.387 1.00 66.56 469 ASP A O 1
ATOM 3737 N N . ASN A 1 470 ? 20.393 -36.633 -16.664 1.00 72.06 470 ASN A N 1
ATOM 3738 C CA . ASN A 1 470 ? 21.458 -36.459 -15.652 1.00 72.06 470 ASN A CA 1
ATOM 3739 C C . ASN A 1 470 ? 22.028 -35.024 -15.571 1.00 72.06 470 ASN A C 1
ATOM 3741 O O . ASN A 1 470 ? 23.183 -34.834 -15.181 1.00 72.06 470 ASN A O 1
ATOM 3745 N N . LEU A 1 471 ? 21.237 -34.012 -15.932 1.00 85.44 471 LEU A N 1
ATOM 3746 C CA . LEU A 1 471 ? 21.569 -32.612 -15.702 1.00 85.44 471 LEU A CA 1
ATOM 3747 C C . LEU A 1 471 ? 21.023 -32.153 -14.353 1.00 85.44 471 LEU A C 1
ATOM 3749 O O . LEU A 1 471 ? 19.873 -32.426 -13.997 1.00 85.44 471 LEU A O 1
ATOM 3753 N N . TYR A 1 472 ? 21.865 -31.422 -13.632 1.00 89.69 472 TYR A N 1
ATOM 3754 C CA . TYR A 1 472 ? 21.596 -30.940 -12.287 1.00 89.69 472 TYR A CA 1
ATOM 3755 C C . TYR A 1 472 ? 21.692 -29.420 -12.253 1.00 89.69 472 TYR A C 1
ATOM 3757 O O . TYR A 1 472 ? 22.585 -28.838 -12.871 1.00 89.69 472 TYR A O 1
ATOM 3765 N N . GLU A 1 473 ? 20.796 -28.792 -11.505 1.00 91.56 473 GLU A N 1
ATOM 3766 C CA . GLU A 1 473 ? 20.803 -27.354 -11.235 1.00 91.56 473 GLU A CA 1
ATOM 3767 C C . GLU A 1 473 ? 20.647 -27.088 -9.736 1.00 91.56 473 GLU A C 1
ATOM 3769 O O . GLU A 1 473 ? 20.138 -27.936 -9.001 1.00 91.56 473 GLU A O 1
ATOM 3774 N N . ARG A 1 474 ? 21.076 -25.913 -9.266 1.00 93.62 474 ARG A N 1
ATOM 3775 C CA . ARG A 1 474 ? 20.861 -25.525 -7.869 1.00 93.62 474 ARG A CA 1
ATOM 3776 C C . ARG A 1 474 ? 19.457 -24.987 -7.697 1.00 93.62 474 ARG A C 1
ATOM 3778 O O . ARG A 1 474 ? 19.061 -24.035 -8.373 1.00 93.62 474 ARG A O 1
ATOM 3785 N N . VAL A 1 475 ? 18.743 -25.536 -6.729 1.00 93.69 475 VAL A N 1
ATOM 3786 C CA . VAL A 1 475 ? 17.415 -25.068 -6.360 1.00 93.69 475 VAL A CA 1
ATOM 3787 C C . VAL A 1 475 ? 17.343 -24.728 -4.885 1.00 93.69 475 VAL A C 1
ATOM 3789 O O . VAL A 1 475 ? 18.001 -25.358 -4.061 1.00 93.69 475 VAL A O 1
ATOM 3792 N N . ARG A 1 476 ? 16.511 -23.749 -4.540 1.00 92.75 476 ARG A N 1
ATOM 3793 C CA . ARG A 1 476 ? 16.097 -23.492 -3.160 1.00 92.75 476 ARG A CA 1
ATOM 3794 C C . ARG A 1 476 ? 14.668 -23.974 -2.971 1.00 92.75 476 ARG A C 1
ATOM 3796 O O . ARG A 1 476 ? 13.818 -23.677 -3.807 1.00 92.75 476 ARG A O 1
ATOM 3803 N N . VAL A 1 477 ? 14.396 -24.689 -1.885 1.00 92.00 477 VAL A N 1
ATOM 3804 C CA . VAL A 1 477 ? 13.024 -25.084 -1.533 1.00 92.00 477 VAL A CA 1
ATOM 3805 C C . VAL A 1 477 ? 12.286 -23.869 -0.978 1.00 92.00 477 VAL A C 1
ATOM 3807 O O . VAL A 1 477 ? 12.738 -23.262 -0.014 1.00 92.00 477 VAL A O 1
ATOM 3810 N N . GLU A 1 478 ? 11.156 -23.510 -1.578 1.00 87.44 478 GLU A N 1
ATOM 3811 C CA . GLU A 1 478 ? 10.297 -22.404 -1.130 1.00 87.44 478 GLU A CA 1
ATOM 3812 C C . GLU A 1 478 ? 9.238 -22.896 -0.140 1.00 87.44 478 GLU A C 1
ATOM 3814 O O . GLU A 1 478 ? 9.048 -22.320 0.930 1.00 87.44 478 GLU A O 1
ATOM 3819 N N . SER A 1 479 ? 8.548 -23.987 -0.477 1.00 87.31 479 SER A N 1
ATOM 3820 C CA . SER A 1 479 ? 7.467 -24.532 0.343 1.00 87.31 479 SER A CA 1
ATOM 3821 C C . SER A 1 479 ? 7.258 -26.022 0.099 1.00 87.31 479 SER A C 1
ATOM 3823 O O . SER A 1 479 ? 7.654 -26.571 -0.929 1.00 87.31 479 SER A O 1
ATOM 3825 N N . ILE A 1 480 ? 6.616 -26.683 1.060 1.00 88.75 480 ILE A N 1
ATOM 3826 C CA . ILE A 1 480 ? 6.234 -28.094 0.966 1.00 88.75 480 ILE A CA 1
ATOM 3827 C C . ILE A 1 480 ? 4.789 -28.149 0.474 1.00 88.75 480 ILE A C 1
ATOM 3829 O O . ILE A 1 480 ? 3.912 -27.551 1.097 1.00 88.75 480 ILE A O 1
ATOM 3833 N N . LEU A 1 481 ? 4.562 -28.836 -0.647 1.00 85.38 481 LEU A N 1
ATOM 3834 C CA . LEU A 1 481 ? 3.249 -28.958 -1.284 1.00 85.38 481 LEU A CA 1
ATOM 3835 C C . LEU A 1 481 ? 2.466 -30.139 -0.719 1.00 85.38 481 LEU A C 1
ATOM 3837 O O . LEU A 1 481 ? 1.288 -30.002 -0.398 1.00 85.38 481 LEU A O 1
ATOM 3841 N N . GLU A 1 482 ? 3.134 -31.280 -0.558 1.00 88.81 482 GLU A N 1
ATOM 3842 C CA . GLU A 1 482 ? 2.508 -32.509 -0.086 1.00 88.81 482 GLU A CA 1
ATOM 3843 C C . GLU A 1 482 ? 3.433 -33.266 0.868 1.00 88.81 482 GLU A C 1
ATOM 3845 O O . GLU A 1 482 ? 4.660 -33.299 0.708 1.00 88.81 482 GLU A O 1
ATOM 3850 N N . ARG A 1 483 ? 2.815 -33.882 1.878 1.00 90.81 483 ARG A N 1
ATOM 3851 C CA . ARG A 1 483 ? 3.453 -34.807 2.811 1.00 90.81 483 ARG A CA 1
ATOM 3852 C C . ARG A 1 483 ? 2.774 -36.161 2.708 1.00 90.81 483 ARG A C 1
ATOM 3854 O O . ARG A 1 483 ? 1.563 -36.228 2.503 1.00 90.81 483 ARG A O 1
ATOM 3861 N N . ASP A 1 484 ? 3.543 -37.222 2.886 1.00 89.12 484 ASP A N 1
ATOM 3862 C CA . ASP A 1 484 ? 2.985 -38.560 3.005 1.00 89.12 484 ASP A CA 1
ATOM 3863 C C . ASP A 1 484 ? 2.247 -38.763 4.345 1.00 89.12 484 ASP A C 1
ATOM 3865 O O . ASP A 1 484 ? 2.136 -37.878 5.197 1.00 89.12 484 ASP A O 1
ATOM 3869 N N . HIS A 1 485 ? 1.735 -39.974 4.539 1.00 88.38 485 HIS A N 1
ATOM 3870 C CA . HIS A 1 485 ? 0.997 -40.398 5.728 1.00 88.38 485 HIS A CA 1
ATOM 3871 C C . HIS A 1 485 ? 1.849 -40.421 7.011 1.00 88.38 485 HIS A C 1
ATOM 3873 O O . HIS A 1 485 ? 1.290 -40.468 8.104 1.00 88.38 485 HIS A O 1
ATOM 3879 N N . GLN A 1 486 ? 3.177 -40.379 6.893 1.00 87.62 486 GLN A N 1
ATOM 3880 C CA . GLN A 1 486 ? 4.124 -40.289 8.008 1.00 87.62 486 GLN A CA 1
ATOM 3881 C C . GLN A 1 486 ? 4.545 -38.831 8.271 1.00 87.62 486 GLN A C 1
ATOM 3883 O O . GLN A 1 486 ? 5.301 -38.563 9.202 1.00 87.62 486 GLN A O 1
ATOM 3888 N N . GLY A 1 487 ? 4.025 -37.878 7.488 1.00 86.50 487 GLY A N 1
ATOM 3889 C CA . GLY A 1 487 ? 4.341 -36.457 7.585 1.00 86.50 487 GLY A CA 1
ATOM 3890 C C . GLY A 1 487 ? 5.618 -36.057 6.843 1.00 86.50 487 GLY A C 1
ATOM 3891 O O . GLY A 1 487 ? 6.054 -34.911 6.981 1.00 86.50 487 GLY A O 1
ATOM 3892 N N . ILE A 1 488 ? 6.212 -36.945 6.044 1.00 89.38 488 ILE A N 1
ATOM 3893 C CA . ILE A 1 488 ? 7.459 -36.698 5.317 1.00 89.38 488 ILE A CA 1
ATOM 3894 C C . ILE A 1 488 ? 7.143 -35.937 4.021 1.00 89.38 488 ILE A C 1
ATOM 3896 O O . ILE A 1 488 ? 6.224 -36.328 3.301 1.00 89.38 488 ILE A O 1
ATOM 3900 N N . PRO A 1 489 ? 7.860 -34.845 3.698 1.00 90.31 489 PRO A N 1
ATOM 3901 C CA . PRO A 1 489 ? 7.704 -34.147 2.423 1.00 90.31 489 PRO A CA 1
ATOM 3902 C C . PRO A 1 489 ? 7.919 -35.085 1.228 1.00 90.31 489 PRO A C 1
ATOM 3904 O O . PRO A 1 489 ? 8.938 -35.772 1.159 1.00 90.31 489 PRO A O 1
ATOM 3907 N N . ILE A 1 490 ? 6.993 -35.071 0.267 1.00 92.81 490 ILE A N 1
ATOM 3908 C CA . ILE A 1 490 ? 7.113 -35.837 -0.988 1.00 92.81 490 ILE A CA 1
ATOM 3909 C C . ILE A 1 490 ? 7.146 -34.944 -2.226 1.00 92.81 490 ILE A C 1
ATOM 3911 O O . ILE A 1 490 ? 7.838 -35.269 -3.194 1.00 92.81 490 ILE A O 1
ATOM 3915 N N . GLU A 1 491 ? 6.467 -33.799 -2.176 1.00 93.44 491 GLU A N 1
ATOM 3916 C CA . GLU A 1 491 ? 6.455 -32.800 -3.241 1.00 93.44 491 GLU A CA 1
ATOM 3917 C C . GLU A 1 491 ? 6.683 -31.407 -2.650 1.00 93.44 491 GLU A C 1
ATOM 3919 O O . GLU A 1 491 ? 6.141 -31.047 -1.599 1.00 93.44 491 GLU A O 1
ATOM 3924 N N . VAL A 1 492 ? 7.511 -30.618 -3.328 1.00 92.81 492 VAL A N 1
ATOM 3925 C CA . VAL A 1 492 ? 7.925 -29.282 -2.903 1.00 92.81 492 VAL A CA 1
ATOM 3926 C C . VAL A 1 492 ? 7.853 -28.292 -4.060 1.00 92.81 492 VAL A C 1
ATOM 3928 O O . VAL A 1 492 ? 7.981 -28.660 -5.226 1.00 92.81 492 VAL A O 1
ATOM 3931 N N . THR A 1 493 ? 7.691 -27.012 -3.732 1.00 93.31 493 THR A N 1
ATOM 3932 C CA . THR A 1 493 ? 7.940 -25.913 -4.670 1.00 93.31 493 THR A CA 1
ATOM 3933 C C . THR A 1 493 ? 9.390 -25.479 -4.537 1.00 93.31 493 THR A C 1
ATOM 3935 O O . THR A 1 493 ? 9.865 -25.235 -3.425 1.00 93.31 493 THR A O 1
ATOM 3938 N N . VAL A 1 494 ? 10.092 -25.350 -5.660 1.00 92.69 494 VAL A N 1
ATOM 3939 C CA . VAL A 1 494 ? 11.502 -24.957 -5.705 1.00 92.69 494 VAL A CA 1
ATOM 3940 C C . VAL A 1 494 ? 11.733 -23.792 -6.666 1.00 92.69 494 VAL A C 1
ATOM 3942 O O . VAL A 1 494 ? 11.022 -23.649 -7.662 1.00 92.69 494 VAL A O 1
ATOM 3945 N N . ILE A 1 495 ? 12.744 -22.968 -6.382 1.00 89.62 495 ILE A N 1
ATOM 3946 C CA . ILE A 1 495 ? 13.254 -21.928 -7.285 1.00 89.62 495 ILE A CA 1
ATOM 3947 C C . ILE A 1 495 ? 14.658 -22.292 -7.773 1.00 89.62 495 ILE A C 1
ATOM 3949 O O . ILE A 1 495 ? 15.562 -22.490 -6.960 1.00 89.62 495 ILE A O 1
ATOM 3953 N N . SER A 1 496 ? 14.854 -22.357 -9.091 1.00 91.06 496 SER A N 1
ATOM 3954 C CA . SER A 1 496 ? 16.182 -22.495 -9.700 1.00 91.06 496 SER A CA 1
ATOM 3955 C C . SER A 1 496 ? 16.974 -21.220 -9.442 1.00 91.06 496 SER A C 1
ATOM 3957 O O . SER A 1 496 ? 16.590 -20.142 -9.887 1.00 91.06 496 SER A O 1
ATOM 3959 N N . ILE A 1 497 ? 18.068 -21.313 -8.693 1.00 88.69 497 ILE A N 1
ATOM 3960 C CA . ILE A 1 497 ? 18.834 -20.139 -8.243 1.00 88.69 497 ILE A CA 1
ATOM 3961 C C . ILE A 1 497 ? 19.616 -19.525 -9.413 1.00 88.69 497 ILE A C 1
ATOM 3963 O O . ILE A 1 497 ? 19.818 -18.316 -9.464 1.00 88.69 497 ILE A O 1
ATOM 3967 N N . ASP A 1 498 ? 20.003 -20.357 -10.380 1.00 88.69 498 ASP A N 1
ATOM 3968 C CA . ASP A 1 498 ? 20.833 -19.981 -11.530 1.00 88.69 498 ASP A CA 1
ATOM 3969 C C . ASP A 1 498 ? 20.023 -19.587 -12.778 1.00 88.69 498 ASP A C 1
ATOM 3971 O O . ASP A 1 498 ? 20.589 -19.142 -13.785 1.00 88.69 498 ASP A O 1
ATOM 3975 N N . GLN A 1 499 ? 18.696 -19.748 -12.723 1.00 85.88 499 GLN A N 1
ATOM 3976 C CA . GLN A 1 499 ? 17.773 -19.382 -13.804 1.00 85.88 499 GLN A CA 1
ATOM 3977 C C . GLN A 1 499 ? 16.614 -18.489 -13.347 1.00 85.88 499 GLN A C 1
ATOM 3979 O O . GLN A 1 499 ? 16.104 -17.703 -14.146 1.00 85.88 499 GLN A O 1
ATOM 3984 N N . GLY A 1 500 ? 16.189 -18.597 -12.089 1.00 85.19 500 GLY A N 1
ATOM 3985 C CA . GLY A 1 500 ? 15.078 -17.849 -11.501 1.00 85.19 500 GLY A CA 1
ATOM 3986 C C . GLY A 1 500 ? 13.683 -18.424 -11.745 1.00 85.19 500 GLY A C 1
ATOM 3987 O O . GLY A 1 500 ? 12.686 -17.782 -11.411 1.00 85.19 500 GLY A O 1
ATOM 3988 N N . CYS A 1 501 ? 13.577 -19.600 -12.366 1.00 84.56 501 CYS A N 1
ATOM 3989 C CA . CYS A 1 501 ? 12.294 -20.251 -12.616 1.00 84.56 501 CYS A CA 1
ATOM 3990 C C . CYS A 1 501 ? 11.794 -20.987 -11.366 1.00 84.56 501 CYS A C 1
ATOM 3992 O O . CYS A 1 501 ? 12.578 -21.553 -10.606 1.00 84.56 501 CYS A O 1
ATOM 3994 N N . VAL A 1 502 ? 10.476 -20.971 -11.161 1.00 86.69 502 VAL A N 1
ATOM 3995 C CA . VAL A 1 502 ? 9.818 -21.691 -10.065 1.00 86.69 502 VAL A CA 1
ATOM 3996 C C . VAL A 1 502 ? 9.029 -22.856 -10.625 1.00 86.69 502 VAL A C 1
ATOM 3998 O O . VAL A 1 502 ? 8.324 -22.704 -11.622 1.00 86.69 502 VAL A O 1
ATOM 4001 N N . MET A 1 503 ? 9.165 -24.010 -9.984 1.00 90.12 503 MET A N 1
ATOM 4002 C CA . MET A 1 503 ? 8.576 -25.272 -10.416 1.00 90.12 503 MET A CA 1
ATOM 4003 C C . MET A 1 503 ? 8.214 -26.143 -9.212 1.00 90.12 503 MET A C 1
ATOM 4005 O O . MET A 1 503 ? 8.742 -25.941 -8.116 1.00 90.12 503 MET A O 1
ATOM 4009 N N . SER A 1 504 ? 7.319 -27.110 -9.412 1.00 92.38 504 SER A N 1
ATOM 4010 C CA . SER A 1 504 ? 7.162 -28.209 -8.462 1.00 92.38 504 SER A CA 1
ATOM 4011 C C . SER A 1 504 ? 8.196 -29.297 -8.752 1.00 92.38 504 SER A C 1
ATOM 4013 O O . SER A 1 504 ? 8.584 -29.513 -9.900 1.00 92.38 504 SER A O 1
ATOM 4015 N N . SER A 1 505 ? 8.668 -29.956 -7.699 1.00 92.56 505 SER A N 1
ATOM 4016 C CA . SER A 1 505 ? 9.605 -31.074 -7.775 1.00 92.56 505 SER A CA 1
ATOM 4017 C C . SER A 1 505 ? 9.235 -32.126 -6.744 1.00 92.56 505 SER A C 1
ATOM 4019 O O . SER A 1 505 ? 8.848 -31.805 -5.618 1.00 92.56 505 SER A O 1
ATOM 4021 N N . PHE A 1 506 ? 9.443 -33.392 -7.095 1.00 93.12 506 PHE A N 1
ATOM 4022 C CA . PHE A 1 506 ? 9.426 -34.460 -6.107 1.00 93.12 506 PHE A CA 1
ATOM 4023 C C . PHE A 1 506 ? 10.720 -34.445 -5.296 1.00 93.12 506 PHE A C 1
ATOM 4025 O O . PHE A 1 506 ? 11.798 -34.153 -5.814 1.00 93.12 506 PHE A O 1
ATOM 4032 N N . VAL A 1 507 ? 10.626 -34.819 -4.024 1.00 92.69 507 VAL A N 1
ATOM 4033 C CA . VAL A 1 507 ? 11.784 -34.885 -3.119 1.00 92.69 507 VAL A CA 1
ATOM 4034 C C . VAL A 1 507 ? 12.828 -35.905 -3.584 1.00 92.69 507 VAL A C 1
ATOM 4036 O O . VAL A 1 507 ? 14.021 -35.666 -3.446 1.00 92.69 507 VAL A O 1
ATOM 4039 N N . LYS A 1 508 ? 12.401 -36.997 -4.229 1.00 91.25 508 LYS A N 1
ATOM 4040 C CA . LYS A 1 508 ? 13.299 -38.012 -4.817 1.00 91.25 508 LYS A CA 1
ATOM 4041 C C . LYS A 1 508 ? 14.240 -37.467 -5.903 1.00 91.25 508 LYS A C 1
ATOM 4043 O O . LYS A 1 508 ? 15.208 -38.134 -6.255 1.00 91.25 508 LYS A O 1
ATOM 4048 N N . ASP A 1 509 ? 13.919 -36.305 -6.471 1.00 92.56 509 ASP A N 1
ATOM 4049 C CA . ASP A 1 509 ? 14.706 -35.642 -7.511 1.00 92.56 509 ASP A CA 1
ATOM 4050 C C . ASP A 1 509 ? 15.641 -34.562 -6.931 1.00 92.56 509 ASP A C 1
ATOM 4052 O O . ASP A 1 509 ? 16.352 -33.892 -7.683 1.00 92.56 509 ASP A O 1
ATOM 4056 N N . LEU A 1 510 ? 15.678 -34.424 -5.597 1.00 94.19 510 LEU A N 1
ATOM 4057 C CA . LEU A 1 510 ? 16.584 -33.550 -4.860 1.00 94.19 510 LEU A CA 1
ATOM 4058 C C . LEU A 1 510 ? 17.783 -34.321 -4.298 1.00 94.19 510 LEU A C 1
ATOM 4060 O O . LEU A 1 510 ? 17.664 -35.444 -3.810 1.00 94.19 510 LEU A O 1
ATOM 4064 N N . TYR A 1 511 ? 18.944 -33.678 -4.326 1.00 93.25 511 TYR A N 1
ATOM 4065 C CA . TYR A 1 511 ? 20.228 -34.238 -3.923 1.00 93.25 511 TYR A CA 1
ATOM 4066 C C . TYR A 1 511 ? 20.984 -33.254 -3.029 1.00 93.25 511 TYR A C 1
ATOM 4068 O O . TYR A 1 511 ? 20.845 -32.032 -3.167 1.00 93.25 511 TYR A O 1
ATOM 4076 N N . GLU A 1 512 ? 21.802 -33.786 -2.120 1.00 90.19 512 GLU A N 1
ATOM 4077 C CA . GLU A 1 512 ? 22.741 -32.966 -1.354 1.00 90.19 512 GLU A CA 1
ATOM 4078 C C . GLU A 1 512 ? 23.752 -32.304 -2.303 1.00 90.19 512 GLU A C 1
ATOM 4080 O O . GLU A 1 512 ? 24.127 -32.855 -3.339 1.00 90.19 512 GLU A O 1
ATOM 4085 N N . ILE A 1 513 ? 24.156 -31.082 -1.964 1.00 89.62 513 ILE A N 1
ATOM 4086 C CA . ILE A 1 513 ? 25.077 -30.275 -2.761 1.00 89.62 513 ILE A CA 1
ATOM 4087 C C . ILE A 1 513 ? 26.319 -29.951 -1.918 1.00 89.62 513 ILE A C 1
ATOM 4089 O O . ILE A 1 513 ? 26.161 -29.611 -0.743 1.00 89.62 513 ILE A O 1
ATOM 4093 N N . PRO A 1 514 ? 27.541 -30.029 -2.482 1.00 89.50 514 PRO A N 1
ATOM 4094 C CA . PRO A 1 514 ? 28.757 -29.622 -1.781 1.00 89.50 514 PRO A CA 1
ATOM 4095 C C . PRO A 1 514 ? 28.692 -28.174 -1.292 1.00 89.50 514 PRO A C 1
ATOM 4097 O O . PRO A 1 514 ? 28.194 -27.305 -2.013 1.00 89.50 514 PRO A O 1
ATOM 4100 N N . ASP A 1 515 ? 29.259 -27.896 -0.115 1.00 87.75 515 ASP A N 1
ATOM 4101 C CA . ASP A 1 515 ? 29.228 -26.559 0.495 1.00 87.75 515 ASP A CA 1
ATOM 4102 C C . ASP A 1 515 ? 29.846 -25.477 -0.405 1.00 87.75 515 ASP A C 1
ATOM 4104 O O . ASP A 1 515 ? 29.314 -24.370 -0.491 1.00 87.75 515 ASP A O 1
ATOM 4108 N N . ASP A 1 516 ? 30.899 -25.800 -1.161 1.00 88.56 516 ASP A N 1
ATOM 4109 C CA . ASP A 1 516 ? 31.520 -24.867 -2.114 1.00 88.56 516 ASP A CA 1
ATOM 4110 C C . ASP A 1 516 ? 30.525 -24.404 -3.195 1.00 88.56 516 ASP A C 1
ATOM 4112 O O . ASP A 1 516 ? 30.412 -23.215 -3.506 1.00 88.56 516 ASP A O 1
ATOM 4116 N N . LEU A 1 517 ? 29.731 -25.337 -3.732 1.00 87.81 517 LEU A N 1
ATOM 4117 C CA . LEU A 1 517 ? 28.695 -25.055 -4.731 1.00 87.81 517 LEU A CA 1
ATOM 4118 C C . LEU A 1 517 ? 27.451 -24.424 -4.116 1.00 87.81 517 LEU A C 1
ATOM 4120 O O . LEU A 1 517 ? 26.768 -23.633 -4.769 1.00 87.81 517 LEU A O 1
ATOM 4124 N N . LYS A 1 518 ? 27.159 -24.744 -2.857 1.00 87.06 518 LYS A N 1
ATOM 4125 C CA . LYS A 1 518 ? 26.075 -24.134 -2.091 1.00 87.06 518 LYS A CA 1
ATOM 4126 C C . LYS A 1 518 ? 26.323 -22.644 -1.850 1.00 87.06 518 LYS A C 1
ATOM 4128 O O . LYS A 1 518 ? 25.395 -21.850 -1.974 1.00 87.06 518 LYS A O 1
ATOM 4133 N N . ASN A 1 519 ? 27.572 -22.278 -1.564 1.00 86.00 519 ASN A N 1
ATOM 4134 C CA . ASN A 1 519 ? 27.996 -20.913 -1.240 1.00 86.00 519 ASN A CA 1
ATOM 4135 C C . ASN A 1 519 ? 28.423 -20.086 -2.466 1.00 86.00 519 ASN A C 1
ATOM 4137 O O . ASN A 1 519 ? 28.668 -18.886 -2.345 1.00 86.00 519 ASN A O 1
ATOM 4141 N N . SER A 1 520 ? 28.509 -20.704 -3.647 1.00 86.00 520 SER A N 1
ATOM 4142 C CA . SER A 1 520 ? 28.835 -20.009 -4.896 1.00 86.00 520 SER A CA 1
ATOM 4143 C C . SER A 1 520 ? 27.758 -18.984 -5.277 1.00 86.00 520 SER A C 1
ATOM 4145 O O . SER A 1 520 ? 26.564 -19.213 -5.070 1.00 86.00 520 SER A O 1
ATOM 4147 N N . ALA A 1 521 ? 28.155 -17.866 -5.888 1.00 83.81 521 ALA A N 1
ATOM 4148 C CA . ALA A 1 521 ? 27.217 -16.835 -6.333 1.00 83.81 521 ALA A CA 1
ATOM 4149 C C . ALA A 1 521 ? 26.212 -17.377 -7.380 1.00 83.81 521 ALA A C 1
ATOM 4151 O O . ALA A 1 521 ? 26.570 -18.262 -8.162 1.00 83.81 521 ALA A O 1
ATOM 4152 N N . PRO A 1 522 ? 24.958 -16.887 -7.412 1.00 85.50 522 PRO A N 1
ATOM 4153 C CA . PRO A 1 522 ? 23.995 -17.213 -8.468 1.00 85.50 522 PRO A CA 1
ATOM 4154 C C . PRO A 1 522 ? 24.479 -16.795 -9.866 1.00 85.50 522 PRO A C 1
ATOM 4156 O O . PRO A 1 522 ? 24.971 -15.680 -10.038 1.00 85.50 522 PRO A O 1
ATOM 4159 N N . GLU A 1 523 ? 24.295 -17.649 -10.880 1.00 86.69 523 GLU A N 1
ATOM 4160 C CA . GLU A 1 523 ? 24.604 -17.297 -12.281 1.00 86.69 523 GLU A CA 1
ATOM 4161 C C . GLU A 1 523 ? 23.594 -16.291 -12.872 1.00 86.69 523 GLU A C 1
ATOM 4163 O O . GLU A 1 523 ? 23.919 -15.581 -13.827 1.00 86.69 523 GLU A O 1
ATOM 4168 N N . ALA A 1 524 ? 22.373 -16.227 -12.330 1.00 89.62 524 ALA A N 1
ATOM 4169 C CA . ALA A 1 524 ? 21.351 -15.251 -12.700 1.00 89.62 524 ALA A CA 1
ATOM 4170 C C . ALA A 1 524 ? 21.142 -14.226 -11.581 1.00 89.62 524 ALA A C 1
ATOM 4172 O O . ALA A 1 524 ? 21.046 -14.571 -10.404 1.00 89.62 524 ALA A O 1
ATOM 4173 N N . ILE A 1 525 ? 21.023 -12.960 -11.971 1.00 91.94 525 ILE A N 1
ATOM 4174 C CA . ILE A 1 525 ? 20.686 -11.848 -11.087 1.00 91.94 525 ILE A CA 1
ATOM 4175 C C . ILE A 1 525 ? 19.191 -11.556 -11.142 1.00 91.94 525 ILE A C 1
ATOM 4177 O O . ILE A 1 525 ? 18.525 -11.818 -12.148 1.00 91.94 525 ILE A O 1
ATOM 4181 N N . GLU A 1 526 ? 18.670 -10.975 -10.069 1.00 93.75 526 GLU A N 1
ATOM 4182 C CA . GLU A 1 526 ? 17.306 -10.465 -10.042 1.00 93.75 526 GLU A CA 1
ATOM 4183 C C . GLU A 1 526 ? 17.264 -9.076 -10.692 1.00 93.75 526 GLU A C 1
ATOM 4185 O O . GLU A 1 526 ? 18.144 -8.240 -10.481 1.00 93.75 526 GLU A O 1
ATOM 4190 N N . VAL A 1 527 ? 16.247 -8.822 -11.510 1.00 95.62 527 VAL A N 1
ATOM 4191 C CA . VAL A 1 527 ? 16.081 -7.568 -12.245 1.00 95.62 527 VAL A CA 1
ATOM 4192 C C . VAL A 1 527 ? 14.667 -7.038 -12.056 1.00 95.62 527 VAL A C 1
ATOM 4194 O O . VAL A 1 527 ? 13.698 -7.749 -12.317 1.00 95.62 527 VAL A O 1
ATOM 4197 N N . PHE A 1 528 ? 14.553 -5.768 -11.679 1.00 96.25 528 PHE A N 1
ATOM 4198 C CA . PHE A 1 528 ? 13.295 -5.041 -11.595 1.00 96.25 528 PHE A CA 1
ATOM 4199 C C . PHE A 1 528 ? 13.176 -3.981 -12.693 1.00 96.25 528 PHE A C 1
ATOM 4201 O O . PHE A 1 528 ? 14.061 -3.142 -12.875 1.00 96.25 528 PHE A O 1
ATOM 4208 N N . LEU A 1 529 ? 12.042 -3.990 -13.394 1.00 95.12 529 LEU A N 1
ATOM 4209 C CA . LEU A 1 529 ? 11.575 -2.856 -14.184 1.00 95.12 529 LEU A CA 1
ATOM 4210 C C . LEU A 1 529 ? 10.997 -1.798 -13.242 1.00 95.12 529 LEU A C 1
ATOM 4212 O O . LEU A 1 529 ? 10.083 -2.070 -12.461 1.00 95.12 529 LEU A O 1
ATOM 4216 N N . VAL A 1 530 ? 11.514 -0.580 -13.338 1.00 93.12 530 VAL A N 1
ATOM 4217 C CA . VAL A 1 530 ? 11.078 0.547 -12.509 1.00 93.12 530 VAL A CA 1
ATOM 4218 C C . VAL A 1 530 ? 9.842 1.225 -13.101 1.00 93.12 530 VAL A C 1
ATOM 4220 O O . VAL A 1 530 ? 9.588 1.160 -14.299 1.00 93.12 530 VAL A O 1
ATOM 4223 N N . GLY A 1 531 ? 9.071 1.897 -12.244 1.00 88.12 531 GLY A N 1
ATOM 4224 C CA . GLY A 1 531 ? 8.019 2.814 -12.688 1.00 88.12 531 GLY A CA 1
ATOM 4225 C C . GLY A 1 531 ? 6.676 2.171 -13.031 1.00 88.12 531 GLY A C 1
ATOM 4226 O O . GLY A 1 531 ? 5.764 2.887 -13.421 1.00 88.12 531 GLY A O 1
ATOM 4227 N N . ALA A 1 532 ? 6.503 0.861 -12.845 1.00 91.25 532 ALA A N 1
ATOM 4228 C CA . ALA A 1 532 ? 5.223 0.189 -13.063 1.00 91.25 532 ALA A CA 1
ATOM 4229 C C . ALA A 1 532 ? 4.686 -0.470 -11.785 1.00 91.25 532 ALA A C 1
ATOM 4231 O O . ALA A 1 532 ? 5.440 -0.993 -10.961 1.00 91.25 532 ALA A O 1
ATOM 4232 N N . LYS A 1 533 ? 3.362 -0.460 -11.630 1.00 89.94 533 LYS A N 1
ATOM 4233 C CA . LYS A 1 533 ? 2.611 -1.199 -10.604 1.00 89.94 533 LYS A CA 1
ATOM 4234 C C . LYS A 1 533 ? 1.351 -1.821 -11.225 1.00 89.94 533 LYS A C 1
ATOM 4236 O O . LYS A 1 533 ? 0.949 -1.384 -12.306 1.00 89.94 533 LYS A O 1
ATOM 4241 N N . PRO A 1 534 ? 0.722 -2.816 -10.576 1.00 84.75 534 PRO A N 1
ATOM 4242 C CA . PRO A 1 534 ? -0.518 -3.393 -11.073 1.00 84.75 534 PRO A CA 1
ATOM 4243 C C . PRO A 1 534 ? -1.592 -2.327 -11.310 1.00 84.75 534 PRO A C 1
ATOM 4245 O O . PRO A 1 534 ? -1.728 -1.388 -10.524 1.00 84.75 534 PRO A O 1
ATOM 4248 N N . PHE A 1 535 ? -2.330 -2.495 -12.404 1.00 72.06 535 PHE A N 1
ATOM 4249 C CA . PHE A 1 535 ? -3.408 -1.608 -12.841 1.00 72.06 535 PHE A CA 1
ATOM 4250 C C . PHE A 1 535 ? -4.573 -1.552 -11.832 1.00 72.06 535 PHE A C 1
ATOM 4252 O O . PHE A 1 535 ? -4.835 -2.539 -11.143 1.00 72.06 535 PHE A O 1
ATOM 4259 N N . ASP A 1 536 ? -5.289 -0.424 -11.769 1.00 61.94 536 ASP A N 1
ATOM 4260 C CA . ASP A 1 536 ? -6.544 -0.224 -11.013 1.00 61.94 536 ASP A CA 1
ATOM 4261 C C . ASP A 1 536 ? -6.425 -0.517 -9.507 1.00 61.94 536 ASP A C 1
ATOM 4263 O O . ASP A 1 536 ? -7.260 -1.174 -8.886 1.00 61.94 536 ASP A O 1
ATOM 4267 N N . ARG A 1 537 ? -5.321 -0.054 -8.904 1.00 62.50 537 ARG A N 1
ATOM 4268 C CA . ARG A 1 537 ? -4.999 -0.216 -7.468 1.00 62.50 537 ARG A CA 1
ATOM 4269 C C . ARG A 1 537 ? -4.898 -1.667 -6.979 1.00 62.50 537 ARG A C 1
ATOM 4271 O O . ARG A 1 537 ? -4.730 -1.869 -5.767 1.00 62.50 537 ARG A O 1
ATOM 4278 N N . ASN A 1 538 ? -4.912 -2.649 -7.881 1.00 63.12 538 ASN A N 1
ATOM 4279 C CA . ASN A 1 538 ? -4.737 -4.056 -7.540 1.00 63.12 538 ASN A CA 1
ATOM 4280 C C . ASN A 1 538 ? -3.455 -4.268 -6.722 1.00 63.12 538 ASN A C 1
ATOM 4282 O O . ASN A 1 538 ? -2.447 -3.580 -6.895 1.00 63.12 538 ASN A O 1
ATOM 4286 N N . SER A 1 539 ? -3.499 -5.218 -5.788 1.00 64.06 539 SER A N 1
ATOM 4287 C CA . SER A 1 539 ? -2.340 -5.524 -4.939 1.00 64.06 539 SER A CA 1
ATOM 4288 C C . SER A 1 539 ? -1.245 -6.286 -5.692 1.00 64.06 539 SER A C 1
ATOM 4290 O O . SER A 1 539 ? -0.079 -6.164 -5.330 1.00 64.06 539 SER A O 1
ATOM 4292 N N . ASN A 1 540 ? -1.611 -7.026 -6.743 1.00 74.81 540 ASN A N 1
ATOM 4293 C CA . ASN A 1 540 ? -0.748 -7.970 -7.448 1.00 74.81 540 ASN A CA 1
ATOM 4294 C C . ASN A 1 540 ? -0.974 -7.919 -8.965 1.00 74.81 540 ASN A C 1
ATOM 4296 O O . ASN A 1 540 ? -2.037 -7.519 -9.438 1.00 74.81 540 ASN A O 1
ATOM 4300 N N . TRP A 1 541 ? 0.029 -8.361 -9.724 1.00 83.56 541 TRP A N 1
ATOM 4301 C CA . TRP A 1 541 ? -0.035 -8.463 -11.181 1.00 83.56 541 TRP A CA 1
ATOM 4302 C C . TRP A 1 541 ? -1.017 -9.546 -11.626 1.00 83.56 541 TRP A C 1
ATOM 4304 O O . TRP A 1 541 ? -0.964 -10.658 -11.110 1.00 83.56 541 TRP A O 1
ATOM 4314 N N . SER A 1 542 ? -1.863 -9.247 -12.615 1.00 75.94 542 SER A N 1
ATOM 4315 C CA . SER A 1 542 ? -2.726 -10.263 -13.220 1.00 75.94 542 SER A CA 1
ATOM 4316 C C . SER A 1 542 ? -1.893 -11.273 -14.013 1.00 75.94 542 SER A C 1
ATOM 4318 O O . SER A 1 542 ? -0.843 -10.937 -14.573 1.00 75.94 542 SER A O 1
ATOM 4320 N N . ARG A 1 543 ? -2.389 -12.509 -14.126 1.00 76.62 543 ARG A N 1
ATOM 4321 C CA . ARG A 1 543 ? -1.763 -13.544 -14.963 1.00 76.62 543 ARG A CA 1
ATOM 4322 C C . ARG A 1 543 ? -1.533 -13.068 -16.398 1.00 76.62 543 ARG A C 1
ATOM 4324 O O . ARG A 1 543 ? -0.471 -13.305 -16.964 1.00 76.62 543 ARG A O 1
ATOM 4331 N N . TYR A 1 544 ? -2.500 -12.339 -16.948 1.00 78.25 544 TYR A N 1
ATOM 4332 C CA . TYR A 1 544 ? -2.426 -11.801 -18.299 1.00 78.25 544 TYR A CA 1
ATOM 4333 C C . TYR A 1 544 ? -1.285 -10.785 -18.470 1.00 78.25 544 TYR A C 1
ATOM 4335 O O . TYR A 1 544 ? -0.534 -10.876 -19.441 1.00 78.25 544 TYR A O 1
ATOM 4343 N N . SER A 1 545 ? -1.086 -9.868 -17.514 1.00 85.06 545 SER A N 1
ATOM 4344 C CA . SER A 1 545 ? 0.048 -8.930 -17.543 1.00 85.06 545 SER A CA 1
ATOM 4345 C C . SER A 1 545 ? 1.393 -9.663 -17.494 1.00 85.06 545 SER A C 1
ATOM 4347 O O . SER A 1 545 ? 2.331 -9.280 -18.193 1.00 85.06 545 SER A O 1
ATOM 4349 N N . VAL A 1 546 ? 1.493 -10.737 -16.703 1.00 88.12 546 VAL A N 1
ATOM 4350 C CA . VAL A 1 546 ? 2.715 -11.554 -16.611 1.00 88.12 546 VAL A CA 1
ATOM 4351 C C . VAL A 1 546 ? 2.982 -12.306 -17.917 1.00 88.12 546 VAL A C 1
ATOM 4353 O O . VAL A 1 546 ? 4.109 -12.272 -18.415 1.00 88.12 546 VAL A O 1
ATOM 4356 N N . ASP A 1 547 ? 1.967 -12.948 -18.497 1.00 85.62 547 ASP A N 1
ATOM 4357 C CA . ASP A 1 547 ? 2.099 -13.695 -19.753 1.00 85.62 547 ASP A CA 1
ATOM 4358 C C . ASP A 1 547 ? 2.431 -12.765 -20.936 1.00 85.62 547 ASP A C 1
ATOM 4360 O O . ASP A 1 547 ? 3.319 -13.078 -21.728 1.00 85.62 547 ASP A O 1
ATOM 4364 N N . PHE A 1 548 ? 1.839 -11.566 -20.991 1.00 87.56 548 PHE A N 1
ATOM 4365 C CA . PHE A 1 548 ? 2.163 -10.536 -21.988 1.00 87.56 548 PHE A CA 1
ATOM 4366 C C . PHE A 1 548 ? 3.652 -10.156 -21.984 1.00 87.56 548 PHE A C 1
ATOM 4368 O O . PHE A 1 548 ? 4.290 -10.069 -23.038 1.00 87.56 548 PHE A O 1
ATOM 4375 N N . VAL A 1 549 ? 4.228 -9.937 -20.798 1.00 90.75 549 VAL A N 1
ATOM 4376 C CA . VAL A 1 549 ? 5.655 -9.613 -20.662 1.00 90.75 549 VAL A CA 1
ATOM 4377 C C . VAL A 1 549 ? 6.519 -10.834 -20.968 1.00 90.75 549 VAL A C 1
ATOM 4379 O O . VAL A 1 549 ? 7.533 -10.710 -21.655 1.00 90.75 549 VAL A O 1
ATOM 4382 N N . ARG A 1 550 ? 6.107 -12.026 -20.523 1.00 90.56 550 ARG A N 1
ATOM 4383 C CA . ARG A 1 550 ? 6.801 -13.290 -20.796 1.00 90.56 550 ARG A CA 1
ATOM 4384 C C . ARG A 1 550 ? 6.956 -13.535 -22.296 1.00 90.56 550 ARG A C 1
ATOM 4386 O O . ARG A 1 550 ? 8.075 -13.754 -22.752 1.00 90.56 550 ARG A O 1
ATOM 4393 N N . GLU A 1 551 ? 5.885 -13.423 -23.074 1.00 88.00 551 GLU A N 1
ATOM 4394 C CA . GLU A 1 551 ? 5.927 -13.579 -24.536 1.00 88.00 551 GLU A CA 1
ATOM 4395 C C . GLU A 1 551 ? 6.849 -12.552 -25.212 1.00 88.00 551 GLU A C 1
ATOM 4397 O O . GLU A 1 551 ? 7.531 -12.859 -26.193 1.00 88.00 551 GLU A O 1
ATOM 4402 N N . LYS A 1 552 ? 6.914 -11.328 -24.676 1.00 85.62 552 LYS A N 1
ATOM 4403 C CA . LYS A 1 552 ? 7.768 -10.262 -25.211 1.00 85.62 552 LYS A CA 1
ATOM 4404 C C . LYS A 1 552 ? 9.238 -10.398 -24.837 1.00 85.62 552 LYS A C 1
ATOM 4406 O O . LYS A 1 552 ? 10.064 -9.923 -25.618 1.00 85.62 552 LYS A O 1
ATOM 4411 N N . LEU A 1 553 ? 9.564 -10.980 -23.681 1.00 86.44 553 LEU A N 1
ATOM 4412 C CA . LEU A 1 553 ? 10.906 -10.924 -23.093 1.00 86.44 553 LEU A CA 1
ATOM 4413 C C . LEU A 1 553 ? 11.693 -12.228 -23.106 1.00 86.44 553 LEU A C 1
ATOM 4415 O O . LEU A 1 553 ? 12.925 -12.174 -23.119 1.00 86.44 553 LEU A O 1
ATOM 4419 N N . MET A 1 554 ? 11.026 -13.382 -23.066 1.00 83.88 554 MET A N 1
ATOM 4420 C CA . MET A 1 554 ? 11.719 -14.656 -22.879 1.00 83.88 554 MET A CA 1
ATOM 4421 C C . MET A 1 554 ? 12.783 -14.887 -23.956 1.00 83.88 554 MET A C 1
ATOM 4423 O O . MET A 1 554 ? 12.542 -14.708 -25.149 1.00 83.88 554 MET A O 1
ATOM 4427 N N . SER A 1 555 ? 13.983 -15.265 -23.504 1.00 74.75 555 SER A N 1
ATOM 4428 C CA . SER A 1 555 ? 15.156 -15.549 -24.344 1.00 74.75 555 SER A CA 1
ATOM 4429 C C . SER A 1 555 ? 15.675 -14.376 -25.189 1.00 74.75 555 SER A C 1
ATOM 4431 O O . SER A 1 555 ? 16.567 -14.576 -26.017 1.00 74.75 555 SER A O 1
ATOM 4433 N N . LYS A 1 556 ? 15.187 -13.148 -24.971 1.00 82.38 556 LYS A N 1
ATOM 4434 C CA . LYS A 1 556 ? 15.680 -11.951 -25.661 1.00 82.38 556 LYS A CA 1
ATOM 4435 C C . LYS A 1 556 ? 16.818 -11.269 -24.913 1.00 82.38 556 LYS A C 1
ATOM 4437 O O . LYS A 1 556 ? 16.967 -11.395 -23.696 1.00 82.38 556 LYS A O 1
ATOM 4442 N N . GLU A 1 557 ? 17.614 -10.517 -25.667 1.00 88.94 557 GLU A N 1
ATOM 4443 C CA . GLU A 1 557 ? 18.622 -9.619 -25.113 1.00 88.94 557 GLU A CA 1
ATOM 4444 C C . GLU A 1 557 ? 18.053 -8.212 -24.968 1.00 88.94 557 GLU A C 1
ATOM 4446 O O . GLU A 1 557 ? 17.539 -7.636 -25.929 1.00 88.94 557 GLU A O 1
ATOM 4451 N N . LEU A 1 558 ? 18.182 -7.657 -23.771 1.00 91.00 558 LEU A N 1
ATOM 4452 C CA . LEU A 1 558 ? 17.712 -6.321 -23.436 1.00 91.00 558 LEU A CA 1
ATOM 4453 C C . LEU A 1 558 ? 18.888 -5.449 -23.019 1.00 91.00 558 LEU A C 1
ATOM 4455 O O . LEU A 1 558 ? 19.883 -5.931 -22.478 1.00 91.00 558 LEU A O 1
ATOM 4459 N N . GLU A 1 559 ? 18.757 -4.155 -23.253 1.00 90.88 559 GLU A N 1
ATOM 4460 C CA . GLU A 1 559 ? 19.642 -3.124 -22.736 1.00 90.88 559 GLU A CA 1
ATOM 4461 C C . GLU A 1 559 ? 18.880 -2.328 -21.674 1.00 90.88 559 GLU A C 1
ATOM 4463 O O . GLU A 1 559 ? 17.737 -1.920 -21.898 1.00 90.88 559 GLU A O 1
ATOM 4468 N N . GLY A 1 560 ? 19.496 -2.144 -20.509 1.00 91.56 560 GLY A N 1
ATOM 4469 C CA . GLY A 1 560 ? 18.903 -1.411 -19.399 1.00 91.56 560 GLY A CA 1
ATOM 4470 C C . GLY A 1 560 ? 19.916 -0.517 -18.702 1.00 91.56 560 GLY A C 1
ATOM 4471 O O . GLY A 1 560 ? 21.068 -0.908 -18.502 1.00 91.56 560 GLY A O 1
ATOM 4472 N N . ARG A 1 561 ? 19.502 0.697 -18.339 1.00 90.94 561 ARG A N 1
ATOM 4473 C CA . ARG A 1 561 ? 20.320 1.606 -17.525 1.00 90.94 561 ARG A CA 1
ATOM 4474 C C . ARG A 1 561 ? 20.100 1.301 -16.049 1.00 90.94 561 ARG A C 1
ATOM 4476 O O . ARG A 1 561 ? 18.959 1.216 -15.613 1.00 90.94 561 ARG A O 1
ATOM 4483 N N . ILE A 1 562 ? 21.188 1.168 -15.300 1.00 93.06 562 ILE A N 1
ATOM 4484 C CA . ILE A 1 562 ? 21.147 0.893 -13.863 1.00 93.06 562 ILE A CA 1
ATOM 4485 C C . ILE A 1 562 ? 20.784 2.175 -13.118 1.00 93.06 562 ILE A C 1
ATOM 4487 O O . ILE A 1 562 ? 21.495 3.176 -13.230 1.00 93.06 562 ILE A O 1
ATOM 4491 N N . VAL A 1 563 ? 19.687 2.125 -12.365 1.00 92.19 563 VAL A N 1
ATOM 4492 C CA . VAL A 1 563 ? 19.211 3.231 -11.515 1.00 92.19 563 VAL A CA 1
ATOM 4493 C C . VAL A 1 563 ? 19.249 2.896 -10.025 1.00 92.19 563 VAL A C 1
ATOM 4495 O O . VAL A 1 563 ? 19.222 3.800 -9.198 1.00 92.19 563 VAL A O 1
ATOM 4498 N N . LEU A 1 564 ? 19.326 1.613 -9.672 1.00 93.62 564 LEU A N 1
ATOM 4499 C CA . LEU A 1 564 ? 19.642 1.141 -8.327 1.00 93.62 564 LEU A CA 1
ATOM 4500 C C . LEU A 1 564 ? 20.242 -0.266 -8.429 1.00 93.62 564 LEU A C 1
ATOM 4502 O O . LEU A 1 564 ? 19.848 -1.057 -9.289 1.00 93.62 564 LEU A O 1
ATOM 4506 N N . ALA A 1 565 ? 21.170 -0.584 -7.535 1.00 94.06 565 ALA A N 1
ATOM 4507 C CA . ALA A 1 565 ? 21.717 -1.920 -7.359 1.00 94.06 565 ALA A CA 1
ATOM 4508 C C . ALA A 1 565 ? 21.763 -2.240 -5.862 1.00 94.06 565 ALA A C 1
ATOM 4510 O O . ALA A 1 565 ? 22.158 -1.377 -5.085 1.00 94.06 565 ALA A O 1
ATOM 4511 N N . LEU A 1 566 ? 21.362 -3.451 -5.466 1.00 93.31 566 LEU A N 1
ATOM 4512 C CA . LEU A 1 566 ? 21.456 -3.962 -4.088 1.00 93.31 566 LEU A CA 1
ATOM 4513 C C . LEU A 1 566 ? 21.757 -5.463 -4.132 1.00 93.31 566 LEU A C 1
ATOM 4515 O O . LEU A 1 566 ? 21.046 -6.207 -4.809 1.00 93.31 566 LEU A O 1
ATOM 4519 N N . SER A 1 567 ? 22.788 -5.926 -3.422 1.00 90.25 567 SER A N 1
ATOM 4520 C CA . SER A 1 567 ? 23.291 -7.311 -3.510 1.00 90.25 567 SER A CA 1
ATOM 4521 C C . SER A 1 567 ? 23.386 -7.804 -4.973 1.00 90.25 567 SER A C 1
ATOM 4523 O O . SER A 1 567 ? 24.140 -7.235 -5.760 1.00 90.25 567 SER A O 1
ATOM 4525 N N . PHE A 1 568 ? 22.615 -8.837 -5.347 1.00 88.88 568 PHE A N 1
ATOM 4526 C CA . PHE A 1 568 ? 22.499 -9.416 -6.694 1.00 88.88 568 PHE A CA 1
ATOM 4527 C C . PHE A 1 568 ? 21.266 -8.911 -7.471 1.00 88.88 568 PHE A C 1
ATOM 4529 O O . PHE A 1 568 ? 20.765 -9.601 -8.357 1.00 88.88 568 PHE A O 1
ATOM 4536 N N . THR A 1 569 ? 20.740 -7.739 -7.115 1.00 94.25 569 THR A N 1
ATOM 4537 C CA . THR A 1 569 ? 19.505 -7.177 -7.676 1.00 94.25 569 THR A CA 1
ATOM 4538 C C . THR A 1 569 ? 19.801 -5.882 -8.418 1.00 94.25 569 THR A C 1
ATOM 4540 O O . THR A 1 569 ? 20.480 -5.004 -7.882 1.00 94.25 569 THR A O 1
ATOM 4543 N N . LEU A 1 570 ? 19.265 -5.739 -9.630 1.00 96.12 570 LEU A N 1
ATOM 4544 C CA . LEU A 1 570 ? 19.320 -4.509 -10.420 1.00 96.12 570 LEU A CA 1
ATOM 4545 C C . LEU A 1 570 ? 17.926 -3.939 -10.650 1.00 96.12 570 LEU A C 1
ATOM 4547 O O . LEU A 1 570 ? 17.024 -4.649 -11.081 1.00 96.12 570 LEU A O 1
ATOM 4551 N N . TRP A 1 571 ? 17.777 -2.632 -10.481 1.00 96.31 571 TRP A N 1
ATOM 4552 C CA . TRP A 1 571 ? 16.631 -1.881 -10.981 1.00 96.31 571 TRP A CA 1
ATOM 4553 C C . TRP A 1 571 ? 17.056 -1.137 -12.239 1.00 96.31 571 TRP A C 1
ATOM 4555 O O . TRP A 1 571 ? 18.068 -0.425 -12.238 1.00 96.31 571 TRP A O 1
ATOM 4565 N N . LEU A 1 572 ? 16.291 -1.324 -13.314 1.00 94.44 572 LEU A N 1
ATOM 4566 C CA . LEU A 1 572 ? 16.619 -0.812 -14.639 1.00 94.44 572 LEU A CA 1
ATOM 4567 C C . LEU A 1 572 ? 15.538 0.147 -15.152 1.00 94.44 572 LEU A C 1
ATOM 4569 O O . LEU A 1 572 ? 14.351 -0.190 -15.143 1.00 94.44 572 LEU A O 1
ATOM 4573 N N . ASP A 1 573 ? 15.970 1.313 -15.641 1.00 89.12 573 ASP A N 1
ATOM 4574 C CA . ASP A 1 573 ? 15.119 2.306 -16.309 1.00 89.12 573 ASP A CA 1
ATOM 4575 C C . ASP A 1 573 ? 15.907 3.170 -17.318 1.00 89.12 573 ASP A C 1
ATOM 4577 O O . ASP A 1 573 ? 16.840 3.880 -16.923 1.00 89.12 573 ASP A O 1
ATOM 4581 N N . PRO A 1 574 ? 15.558 3.158 -18.621 1.00 85.75 574 PRO A N 1
ATOM 4582 C CA . PRO A 1 574 ? 14.592 2.263 -19.267 1.00 85.75 574 PRO A CA 1
ATOM 4583 C C . PRO A 1 574 ? 15.158 0.844 -19.433 1.00 85.75 574 PRO A C 1
ATOM 4585 O O . PRO A 1 574 ? 16.375 0.654 -19.389 1.00 85.75 574 PRO A O 1
ATOM 4588 N N . LEU A 1 575 ? 14.283 -0.134 -19.699 1.00 89.88 575 LEU A N 1
ATOM 4589 C CA . LEU A 1 575 ? 14.638 -1.501 -20.105 1.00 89.88 575 LEU A CA 1
ATOM 4590 C C . LEU A 1 575 ? 14.025 -1.816 -21.476 1.00 89.88 575 LEU A C 1
ATOM 4592 O O . LEU A 1 575 ? 12.800 -1.867 -21.617 1.00 89.88 575 LEU A O 1
ATOM 4596 N N . HIS A 1 576 ? 14.869 -2.030 -22.487 1.00 87.12 576 HIS A N 1
ATOM 4597 C CA . HIS A 1 576 ? 14.408 -2.163 -23.869 1.00 87.12 576 HIS A CA 1
ATOM 4598 C C . HIS A 1 576 ? 15.170 -3.183 -24.721 1.00 87.12 576 HIS A C 1
ATOM 4600 O O . HIS A 1 576 ? 16.347 -3.461 -24.506 1.00 87.12 576 HIS A O 1
ATOM 4606 N N . GLU A 1 577 ? 14.511 -3.695 -25.760 1.00 85.75 577 GLU A N 1
ATOM 4607 C CA . GLU A 1 577 ? 15.141 -4.469 -26.835 1.00 85.75 577 GLU A CA 1
ATOM 4608 C C . GLU A 1 577 ? 15.674 -3.505 -27.911 1.00 85.75 577 GLU A C 1
ATOM 4610 O O . GLU A 1 577 ? 14.904 -2.740 -28.500 1.00 85.75 577 GLU A O 1
ATOM 4615 N N . ARG A 1 578 ? 16.981 -3.551 -28.208 1.00 76.50 578 ARG A N 1
ATOM 4616 C CA . ARG A 1 578 ? 17.584 -2.822 -29.340 1.00 76.50 578 ARG A CA 1
ATOM 4617 C C . ARG A 1 578 ? 17.964 -3.775 -30.462 1.00 76.50 578 ARG A C 1
ATOM 4619 O O . ARG A 1 578 ? 18.707 -4.729 -30.238 1.00 76.50 578 ARG A O 1
ATOM 4626 N N . LYS A 1 579 ? 17.565 -3.446 -31.693 1.00 74.81 579 LYS A N 1
ATOM 4627 C CA . LYS A 1 579 ? 18.093 -4.087 -32.907 1.00 74.81 579 LYS A CA 1
ATOM 4628 C C . LYS A 1 579 ? 19.001 -3.122 -33.655 1.00 74.81 579 LYS A C 1
ATOM 4630 O O . LYS A 1 579 ? 18.690 -1.939 -33.800 1.00 74.81 579 LYS A O 1
ATOM 4635 N N . ARG A 1 580 ? 20.151 -3.627 -34.099 1.00 70.12 580 ARG A N 1
ATOM 4636 C CA . ARG A 1 580 ? 21.068 -2.890 -34.971 1.00 70.12 580 ARG A CA 1
ATOM 4637 C C . ARG A 1 580 ? 20.528 -2.958 -36.396 1.00 70.12 580 ARG A C 1
ATOM 4639 O O . ARG A 1 580 ? 20.043 -4.011 -36.798 1.00 70.12 580 ARG A O 1
ATOM 4646 N N . LEU A 1 581 ? 20.571 -1.844 -37.118 1.00 65.31 581 LEU A N 1
ATOM 4647 C CA . LEU A 1 581 ? 20.155 -1.813 -38.516 1.00 65.31 581 LEU A CA 1
ATOM 4648 C C . LEU A 1 581 ? 21.318 -2.255 -39.405 1.00 65.31 581 LEU A C 1
ATOM 4650 O O . LEU A 1 581 ? 22.435 -1.756 -39.264 1.00 65.31 581 LEU A O 1
ATOM 4654 N N . ASP A 1 582 ? 21.058 -3.181 -40.322 1.00 60.22 582 ASP A N 1
ATOM 4655 C CA . ASP A 1 582 ? 22.067 -3.615 -41.284 1.00 60.22 582 ASP A CA 1
ATOM 4656 C C . ASP A 1 582 ? 22.382 -2.468 -42.258 1.00 60.22 582 ASP A C 1
ATOM 4658 O O . ASP A 1 582 ? 21.485 -1.823 -42.800 1.00 60.22 582 ASP A O 1
ATOM 4662 N N . GLY A 1 583 ? 23.670 -2.172 -42.450 1.00 51.91 583 GLY A N 1
ATOM 4663 C CA . GLY A 1 583 ? 24.138 -1.114 -43.358 1.00 51.91 583 GLY A CA 1
ATOM 4664 C C . GLY A 1 583 ? 24.185 0.309 -42.778 1.00 51.91 583 GLY A C 1
ATOM 4665 O O . GLY A 1 583 ? 24.749 1.191 -43.421 1.00 51.91 583 GLY A O 1
ATOM 4666 N N . VAL A 1 584 ? 23.682 0.548 -41.559 1.00 47.88 584 VAL A N 1
ATOM 4667 C CA . VAL A 1 584 ? 23.781 1.848 -40.864 1.00 47.88 584 VAL A CA 1
ATOM 4668 C C . VAL A 1 584 ? 24.338 1.623 -39.459 1.00 47.88 584 VAL A C 1
ATOM 4670 O O . VAL A 1 584 ? 23.927 0.706 -38.757 1.00 47.88 584 VAL A O 1
ATOM 4673 N N . ASN A 1 585 ? 25.279 2.452 -38.996 1.00 52.09 585 ASN A N 1
ATOM 4674 C CA . ASN A 1 585 ? 25.846 2.317 -37.647 1.00 52.09 585 ASN A CA 1
ATOM 4675 C C . ASN A 1 585 ? 24.900 2.860 -36.551 1.00 52.09 585 ASN A C 1
ATOM 4677 O O . ASN A 1 585 ? 25.314 3.614 -35.673 1.00 52.09 585 ASN A O 1
ATOM 4681 N N . SER A 1 586 ? 23.614 2.517 -36.630 1.00 47.81 586 SER A N 1
ATOM 4682 C CA . SER A 1 586 ? 22.556 2.955 -35.723 1.00 47.81 586 SER A CA 1
ATOM 4683 C C . SER A 1 586 ? 21.768 1.760 -35.170 1.00 47.81 586 SER A C 1
ATOM 4685 O O . SER A 1 586 ? 21.822 0.638 -35.680 1.00 47.81 586 SER A O 1
ATOM 4687 N N . SER A 1 587 ? 21.064 1.993 -34.062 1.00 63.03 587 SER A N 1
ATOM 4688 C CA . SER A 1 587 ? 20.198 1.004 -33.415 1.00 63.03 587 SER A CA 1
ATOM 4689 C C . SER A 1 587 ? 18.821 1.606 -33.185 1.00 63.03 587 SER A C 1
ATOM 4691 O O . SER A 1 587 ? 18.713 2.804 -32.920 1.00 63.03 587 SER A O 1
ATOM 4693 N N . VAL A 1 588 ? 17.785 0.779 -33.278 1.00 68.31 588 VAL A N 1
ATOM 4694 C CA . VAL A 1 588 ? 16.397 1.173 -33.022 1.00 68.31 588 VAL A CA 1
ATOM 4695 C C . VAL A 1 588 ? 15.891 0.407 -31.810 1.00 68.31 588 VAL A C 1
ATOM 4697 O O . VAL A 1 588 ? 16.151 -0.792 -31.667 1.00 68.31 588 VAL A O 1
ATOM 4700 N N . VAL A 1 589 ? 15.178 1.110 -30.932 1.00 74.94 589 VAL A N 1
ATOM 4701 C CA . VAL A 1 589 ? 14.424 0.491 -29.841 1.00 74.94 589 VAL A CA 1
ATOM 4702 C C . VAL A 1 589 ? 13.193 -0.175 -30.445 1.00 74.94 589 VAL A C 1
ATOM 4704 O O . VAL A 1 589 ? 12.332 0.497 -31.005 1.00 74.94 589 VAL A O 1
ATOM 4707 N N . VAL A 1 590 ? 13.137 -1.500 -30.362 1.00 73.38 590 VAL A N 1
ATOM 4708 C CA . VAL A 1 590 ? 12.045 -2.313 -30.918 1.00 73.38 590 VAL A CA 1
ATOM 4709 C C . VAL A 1 590 ? 10.951 -2.538 -29.883 1.00 73.38 590 VAL A C 1
ATOM 4711 O O . VAL A 1 590 ? 9.784 -2.691 -30.229 1.00 73.38 590 VAL A O 1
ATOM 4714 N N . THR A 1 591 ? 11.314 -2.579 -28.605 1.00 76.12 591 THR A N 1
ATOM 4715 C CA . THR A 1 591 ? 10.380 -2.855 -27.514 1.00 76.12 591 THR A CA 1
ATOM 4716 C C . THR A 1 591 ? 10.830 -2.091 -26.280 1.00 76.12 591 THR A C 1
ATOM 4718 O O . THR A 1 591 ? 11.980 -2.228 -25.870 1.00 76.12 591 THR A O 1
ATOM 4721 N N . ASP A 1 592 ? 9.927 -1.301 -25.704 1.00 85.94 592 ASP A N 1
ATOM 4722 C CA . ASP A 1 592 ? 10.087 -0.623 -24.416 1.00 85.94 592 ASP A CA 1
ATOM 4723 C C . ASP A 1 592 ? 9.015 -1.187 -23.485 1.00 85.94 592 ASP A C 1
ATOM 4725 O O . ASP A 1 592 ? 7.823 -1.014 -23.732 1.00 85.94 592 ASP A O 1
ATOM 4729 N N . ILE A 1 593 ? 9.432 -1.931 -22.461 1.00 87.25 593 ILE A N 1
ATOM 4730 C CA . ILE A 1 593 ? 8.501 -2.758 -21.683 1.00 87.25 593 ILE A CA 1
ATOM 4731 C C . ILE A 1 593 ? 7.572 -1.915 -20.825 1.00 87.25 593 ILE A C 1
ATOM 4733 O O . ILE A 1 593 ? 6.383 -2.223 -20.745 1.00 87.25 593 ILE A O 1
ATOM 4737 N N . LEU A 1 594 ? 8.086 -0.838 -20.227 1.00 89.94 594 LEU A N 1
ATOM 4738 C CA . LEU A 1 594 ? 7.262 0.071 -19.440 1.00 89.94 594 LEU A CA 1
ATOM 4739 C C . LEU A 1 594 ? 6.216 0.725 -20.341 1.00 89.94 594 LEU A C 1
ATOM 4741 O O . LEU A 1 594 ? 5.025 0.696 -20.036 1.00 89.94 594 LEU A O 1
ATOM 4745 N N . LYS A 1 595 ? 6.644 1.254 -21.491 1.00 87.31 595 LYS A N 1
ATOM 4746 C CA . LYS A 1 595 ? 5.729 1.878 -22.448 1.00 87.31 595 LYS A CA 1
ATOM 4747 C C . LYS A 1 595 ? 4.690 0.890 -22.979 1.00 87.31 595 LYS A C 1
ATOM 4749 O O . LYS A 1 595 ? 3.524 1.262 -23.092 1.00 87.31 595 LYS A O 1
ATOM 4754 N N . ASP A 1 596 ? 5.086 -0.340 -23.291 1.00 88.94 596 ASP A N 1
ATOM 4755 C CA . ASP A 1 596 ? 4.185 -1.378 -23.795 1.00 88.94 596 ASP A CA 1
ATOM 4756 C C . ASP A 1 596 ? 3.140 -1.789 -22.750 1.00 88.94 596 ASP A C 1
ATOM 4758 O O . ASP A 1 596 ? 1.966 -1.915 -23.093 1.00 88.94 596 ASP A O 1
ATOM 4762 N N . LEU A 1 597 ? 3.541 -1.954 -21.484 1.00 88.88 597 LEU A N 1
ATOM 4763 C CA . LEU A 1 597 ? 2.629 -2.246 -20.374 1.00 88.88 597 LEU A CA 1
ATOM 4764 C C . LEU A 1 597 ? 1.608 -1.122 -20.163 1.00 88.88 597 LEU A C 1
ATOM 4766 O O . LEU A 1 597 ? 0.416 -1.399 -20.046 1.00 88.88 597 LEU A O 1
ATOM 4770 N N . LEU A 1 598 ? 2.066 0.134 -20.155 1.00 87.88 598 LEU A N 1
ATOM 4771 C CA . LEU A 1 598 ? 1.201 1.304 -19.975 1.00 87.88 598 LEU A CA 1
ATOM 4772 C C . LEU A 1 598 ? 0.257 1.505 -21.172 1.00 87.88 598 LEU A C 1
ATOM 4774 O O . LEU A 1 598 ? -0.926 1.761 -20.989 1.00 87.88 598 LEU A O 1
ATOM 4778 N N . THR A 1 599 ? 0.755 1.348 -22.404 1.00 86.69 599 THR A N 1
ATOM 4779 C CA . THR A 1 599 ? -0.054 1.504 -23.631 1.00 86.69 599 THR A CA 1
ATOM 4780 C C . THR A 1 599 ? -1.107 0.406 -23.762 1.00 86.69 599 THR A C 1
ATOM 4782 O O . THR A 1 599 ? -2.177 0.640 -24.315 1.00 86.69 599 THR A O 1
ATOM 4785 N N . ALA A 1 600 ? -0.809 -0.798 -23.268 1.00 82.12 600 ALA A N 1
ATOM 4786 C CA . ALA A 1 600 ? -1.752 -1.908 -23.241 1.00 82.12 600 ALA A CA 1
ATOM 4787 C C . ALA A 1 600 ? -2.744 -1.845 -22.063 1.00 82.12 600 ALA A C 1
ATOM 4789 O O . ALA A 1 600 ? -3.562 -2.754 -21.953 1.00 82.12 600 ALA A O 1
ATOM 4790 N N . GLU A 1 601 ? -2.666 -0.817 -21.204 1.00 81.25 601 GLU A N 1
ATOM 4791 C CA . GLU A 1 601 ? -3.474 -0.675 -19.979 1.00 81.25 601 GLU A CA 1
ATOM 4792 C C . GLU A 1 601 ? -3.310 -1.870 -19.017 1.00 81.25 601 GLU A C 1
ATOM 4794 O O . GLU A 1 601 ? -4.234 -2.277 -18.321 1.00 81.25 601 GLU A O 1
ATOM 4799 N N . LEU A 1 602 ? -2.108 -2.459 -18.981 1.00 80.25 602 LEU A N 1
ATOM 4800 C CA . LEU A 1 602 ? -1.778 -3.626 -18.149 1.00 80.25 602 LEU A CA 1
ATOM 4801 C C . LEU A 1 602 ? -1.007 -3.273 -16.876 1.00 80.25 602 LEU A C 1
ATOM 4803 O O . LEU A 1 602 ? -0.728 -4.166 -16.070 1.00 80.25 602 LEU A O 1
ATOM 4807 N N . ALA A 1 603 ? -0.657 -1.997 -16.707 1.00 87.31 603 ALA A N 1
ATOM 4808 C CA . ALA A 1 603 ? 0.039 -1.431 -15.559 1.00 87.31 603 ALA A CA 1
ATOM 4809 C C . ALA A 1 603 ? -0.376 0.031 -15.343 1.00 87.31 603 ALA A C 1
ATOM 4811 O O . ALA A 1 603 ? -0.705 0.729 -16.300 1.00 87.31 603 ALA A O 1
ATOM 4812 N N . ASP A 1 604 ? -0.258 0.501 -14.102 1.00 85.19 604 ASP A N 1
ATOM 4813 C CA . ASP A 1 604 ? -0.269 1.923 -13.758 1.00 85.19 604 ASP A CA 1
ATOM 4814 C C . ASP A 1 604 ? 1.161 2.439 -13.550 1.00 85.19 604 ASP A C 1
ATOM 4816 O O . ASP A 1 604 ? 2.072 1.688 -13.180 1.00 85.19 604 ASP A O 1
ATOM 4820 N N . ASN A 1 605 ? 1.350 3.751 -13.711 1.00 86.50 605 ASN A N 1
ATOM 4821 C CA . ASN A 1 605 ? 2.619 4.404 -13.397 1.00 86.50 605 ASN A CA 1
ATOM 4822 C C . ASN A 1 605 ? 2.886 4.396 -11.875 1.00 86.50 605 ASN A C 1
ATOM 4824 O O . ASN A 1 605 ? 1.992 4.650 -11.055 1.00 86.50 605 ASN A O 1
ATOM 4828 N N . ASN A 1 606 ? 4.129 4.119 -11.485 1.00 88.44 606 ASN A N 1
ATOM 4829 C CA . ASN A 1 606 ? 4.602 4.140 -10.103 1.00 88.44 606 ASN A CA 1
ATOM 4830 C C . ASN A 1 606 ? 5.751 5.140 -9.928 1.00 88.44 606 ASN A C 1
ATOM 4832 O O . ASN A 1 606 ? 6.920 4.764 -9.849 1.00 88.44 606 ASN A O 1
ATOM 4836 N N . GLU A 1 607 ? 5.397 6.419 -9.849 1.00 83.25 607 GLU A N 1
ATOM 4837 C CA . GLU A 1 607 ? 6.357 7.527 -9.752 1.00 83.25 607 GLU A CA 1
ATOM 4838 C C . GLU A 1 607 ? 7.129 7.534 -8.421 1.00 83.25 607 GLU A C 1
ATOM 4840 O O . GLU A 1 607 ? 8.284 7.946 -8.366 1.00 83.25 607 GLU A O 1
ATOM 4845 N N . GLU A 1 608 ? 6.532 6.999 -7.354 1.00 83.88 608 GLU A N 1
ATOM 4846 C CA . GLU A 1 608 ? 7.140 6.942 -6.019 1.00 83.88 608 GLU A CA 1
ATOM 4847 C C . GLU A 1 608 ? 8.088 5.746 -5.825 1.00 83.88 608 GLU A C 1
ATOM 4849 O O . GLU A 1 608 ? 8.686 5.614 -4.756 1.00 83.88 608 GLU A O 1
ATOM 4854 N N . HIS A 1 609 ? 8.221 4.859 -6.823 1.00 90.75 609 HIS A N 1
ATOM 4855 C CA . HIS A 1 609 ? 8.964 3.603 -6.691 1.00 90.75 609 HIS A CA 1
ATOM 4856 C C . HIS A 1 609 ? 10.413 3.846 -6.240 1.00 90.75 609 HIS A C 1
ATOM 4858 O O . HIS A 1 609 ? 10.813 3.383 -5.171 1.00 90.75 609 HIS A O 1
ATOM 4864 N N . LEU A 1 610 ? 11.188 4.605 -7.025 1.00 89.88 610 LEU A N 1
ATOM 4865 C CA . LEU A 1 610 ? 12.589 4.887 -6.698 1.00 89.88 610 LEU A CA 1
ATOM 4866 C C . LEU A 1 610 ? 12.728 5.804 -5.492 1.00 89.88 610 LEU A C 1
ATOM 4868 O O . LEU A 1 610 ? 13.609 5.570 -4.680 1.00 89.88 610 LEU A O 1
ATOM 4872 N N . VAL A 1 611 ? 11.847 6.798 -5.336 1.00 85.56 611 VAL A N 1
ATOM 4873 C CA . VAL A 1 611 ? 11.897 7.737 -4.203 1.00 85.56 611 VAL A CA 1
ATOM 4874 C C . VAL A 1 611 ? 11.864 6.978 -2.876 1.00 85.56 611 VAL A C 1
ATOM 4876 O O . VAL A 1 611 ? 12.695 7.206 -1.999 1.00 85.56 611 VAL A O 1
ATOM 4879 N N . LYS A 1 612 ? 10.949 6.012 -2.748 1.00 87.06 612 LYS A N 1
ATOM 4880 C CA . LYS A 1 612 ? 10.838 5.179 -1.546 1.00 87.06 612 LYS A CA 1
ATOM 4881 C C . LYS A 1 612 ? 12.030 4.241 -1.371 1.00 87.06 612 LYS A C 1
ATOM 4883 O O . LYS A 1 612 ? 12.504 4.077 -0.251 1.00 87.06 612 LYS A O 1
ATOM 4888 N N . LEU A 1 613 ? 12.531 3.637 -2.451 1.00 90.06 613 LEU A N 1
ATOM 4889 C CA . LEU A 1 613 ? 13.704 2.760 -2.378 1.00 90.06 613 LEU A CA 1
ATOM 4890 C C . LEU A 1 613 ? 14.983 3.523 -2.016 1.00 90.06 613 LEU A C 1
ATOM 4892 O O . LEU A 1 613 ? 15.758 3.034 -1.201 1.00 90.06 613 LEU A O 1
ATOM 4896 N N . TYR A 1 614 ? 15.188 4.722 -2.560 1.00 89.50 614 TYR A N 1
ATOM 4897 C CA . TYR A 1 614 ? 16.319 5.584 -2.222 1.00 89.50 614 TYR A CA 1
ATOM 4898 C C . TYR A 1 614 ? 16.278 6.011 -0.762 1.00 89.50 614 TYR A C 1
ATOM 4900 O O . TYR A 1 614 ? 17.278 5.850 -0.070 1.00 89.50 614 TYR A O 1
ATOM 4908 N N . HIS A 1 615 ? 15.111 6.405 -0.251 1.00 84.12 615 HIS A N 1
ATOM 4909 C CA . HIS A 1 615 ? 14.952 6.695 1.173 1.00 84.12 615 HIS A CA 1
ATOM 4910 C C . HIS A 1 615 ? 15.317 5.490 2.066 1.00 84.12 615 HIS A C 1
ATOM 4912 O O . HIS A 1 615 ? 15.973 5.632 3.100 1.00 84.12 615 HIS A O 1
ATOM 4918 N N . LEU A 1 616 ? 14.949 4.271 1.655 1.00 84.81 616 LEU A N 1
ATOM 4919 C CA . LEU A 1 616 ? 15.348 3.048 2.362 1.00 84.81 616 LEU A CA 1
ATOM 4920 C C . LEU A 1 616 ? 16.858 2.781 2.271 1.00 84.81 616 LEU A C 1
ATOM 4922 O O . LEU A 1 616 ? 17.443 2.273 3.222 1.00 84.81 616 LEU A O 1
ATOM 4926 N N . CYS A 1 617 ? 17.496 3.113 1.148 1.00 87.38 617 CYS A N 1
ATOM 4927 C CA . CYS A 1 617 ? 18.942 2.968 0.975 1.00 87.38 617 CYS A CA 1
ATOM 4928 C C . CYS A 1 617 ? 19.708 3.944 1.873 1.00 87.38 617 CYS A C 1
ATOM 4930 O O . CYS A 1 617 ? 20.616 3.520 2.584 1.00 87.38 617 CYS A O 1
ATOM 4932 N N . GLU A 1 618 ? 19.297 5.214 1.897 1.00 83.25 618 GLU A N 1
ATOM 4933 C CA . GLU A 1 618 ? 19.869 6.261 2.752 1.00 83.25 618 GLU A CA 1
ATOM 4934 C C . GLU A 1 618 ? 19.767 5.882 4.232 1.00 83.25 618 GLU A C 1
ATOM 4936 O O . GLU A 1 618 ? 20.765 5.878 4.953 1.00 83.25 618 GLU A O 1
ATOM 4941 N N . THR A 1 619 ? 18.576 5.472 4.679 1.00 80.44 619 THR A N 1
ATOM 4942 C CA . THR A 1 619 ? 18.363 5.010 6.062 1.00 80.44 619 THR A CA 1
ATOM 4943 C C . THR A 1 619 ? 19.112 3.712 6.380 1.00 80.44 619 THR A C 1
ATOM 4945 O O . THR A 1 619 ? 19.510 3.498 7.524 1.00 80.44 619 THR A O 1
ATOM 4948 N N . GLY A 1 620 ? 19.341 2.858 5.380 1.00 81.94 620 GLY A N 1
ATOM 4949 C CA . GLY A 1 620 ? 20.118 1.623 5.488 1.00 81.94 620 GLY A CA 1
ATOM 4950 C C . GLY A 1 620 ? 21.638 1.798 5.390 1.00 81.94 620 GLY A C 1
ATOM 4951 O O . GLY A 1 620 ? 22.365 0.804 5.494 1.00 81.94 620 GLY A O 1
ATOM 4952 N N . GLY A 1 621 ? 22.127 3.027 5.186 1.00 83.19 621 GLY A N 1
ATOM 4953 C CA . GLY A 1 621 ? 23.551 3.341 5.053 1.00 83.19 621 GLY A CA 1
ATOM 4954 C C . GLY A 1 621 ? 24.182 2.852 3.745 1.00 83.19 621 GLY A C 1
ATOM 4955 O O . GLY A 1 621 ? 25.374 2.547 3.722 1.00 83.19 621 GLY A O 1
ATOM 4956 N N . ILE A 1 622 ? 23.395 2.713 2.676 1.00 85.81 622 ILE A N 1
ATOM 4957 C CA . ILE A 1 622 ? 23.895 2.451 1.323 1.00 85.81 622 ILE A CA 1
ATOM 4958 C C . ILE A 1 622 ? 24.174 3.794 0.653 1.00 85.81 622 ILE A C 1
ATOM 4960 O O . ILE A 1 622 ? 23.269 4.610 0.484 1.00 85.81 622 ILE A O 1
ATOM 4964 N N . GLU A 1 623 ? 25.420 4.005 0.238 1.00 80.25 623 GLU A N 1
ATOM 4965 C CA . GLU A 1 623 ? 25.767 5.141 -0.609 1.00 80.25 623 GLU A CA 1
ATOM 4966 C C . GLU A 1 623 ? 25.103 4.972 -1.974 1.00 80.25 623 GLU A C 1
ATOM 4968 O O . GLU A 1 623 ? 25.377 4.026 -2.717 1.00 80.25 623 GLU A O 1
ATOM 4973 N N . LEU A 1 624 ? 24.204 5.894 -2.299 1.00 76.31 624 LEU A N 1
ATOM 4974 C CA . LEU A 1 624 ? 23.663 5.989 -3.640 1.00 76.31 624 LEU A CA 1
ATOM 4975 C C . LEU A 1 624 ? 24.736 6.631 -4.531 1.00 76.31 624 LEU A C 1
ATOM 4977 O O . LEU A 1 624 ? 25.351 7.621 -4.126 1.00 76.31 624 LEU A O 1
ATOM 4981 N N . PRO A 1 625 ? 24.977 6.108 -5.745 1.00 58.62 625 PRO A N 1
ATOM 4982 C CA . PRO A 1 625 ? 25.746 6.821 -6.755 1.00 58.62 625 PRO A CA 1
ATOM 4983 C C . PRO A 1 625 ? 25.273 8.273 -6.871 1.00 58.62 625 PRO A C 1
ATOM 4985 O O . PRO A 1 625 ? 24.095 8.550 -6.637 1.00 58.62 625 PRO A O 1
ATOM 4988 N N . ASN A 1 626 ? 26.164 9.184 -7.292 1.00 50.03 626 ASN A N 1
ATOM 4989 C CA . ASN A 1 626 ? 25.815 10.546 -7.725 1.00 50.03 626 ASN A CA 1
ATOM 4990 C C . ASN A 1 626 ? 25.000 10.482 -9.024 1.00 50.03 626 ASN A C 1
ATOM 4992 O O . ASN A 1 626 ? 25.388 10.933 -10.102 1.00 50.03 626 ASN A O 1
ATOM 4996 N N . TYR A 1 627 ? 23.843 9.865 -8.907 1.00 47.56 627 TYR A N 1
ATOM 4997 C CA . TYR A 1 627 ? 22.732 9.951 -9.791 1.00 47.56 627 TYR A CA 1
ATOM 4998 C C . TYR A 1 627 ? 22.391 11.433 -9.856 1.00 47.56 627 TYR A C 1
ATOM 5000 O O . TYR A 1 627 ? 21.865 12.023 -8.916 1.00 47.56 627 TYR A O 1
ATOM 5008 N N . SER A 1 628 ? 22.701 12.049 -10.991 1.00 31.39 628 SER A N 1
ATOM 5009 C CA . SER A 1 628 ? 22.070 13.296 -11.410 1.00 31.39 628 SER A CA 1
ATOM 5010 C C . SER A 1 628 ? 20.596 12.993 -11.698 1.00 31.39 628 SER A C 1
ATOM 5012 O O . SER A 1 628 ? 20.139 13.003 -12.836 1.00 31.39 628 SER A O 1
ATOM 5014 N N . PHE A 1 629 ? 19.847 12.641 -10.656 1.00 36.84 629 PHE A N 1
ATOM 5015 C CA . PHE A 1 629 ? 18.406 12.551 -10.702 1.00 36.84 629 PHE A CA 1
ATOM 5016 C C . PHE A 1 629 ? 17.871 13.940 -10.395 1.00 36.84 629 PHE A C 1
ATOM 5018 O O . PHE A 1 629 ? 17.830 14.396 -9.254 1.00 36.84 629 PHE A O 1
ATOM 5025 N N . GLY A 1 630 ? 17.382 14.594 -11.445 1.00 33.09 630 GLY A N 1
ATOM 5026 C CA . GLY A 1 630 ? 16.136 15.312 -11.271 1.00 33.09 630 GLY A CA 1
ATOM 5027 C C . GLY A 1 630 ? 15.119 14.289 -10.777 1.00 33.09 630 GLY A C 1
ATOM 5028 O O . GLY A 1 630 ? 14.760 13.376 -11.521 1.00 33.09 630 GLY A O 1
ATOM 5029 N N . LEU A 1 631 ? 14.701 14.409 -9.513 1.00 33.78 631 LEU A N 1
ATOM 5030 C CA . LEU A 1 631 ? 13.445 13.837 -9.040 1.00 33.78 631 LEU A CA 1
ATOM 5031 C C . LEU A 1 631 ? 12.423 14.030 -10.157 1.00 33.78 631 LEU A C 1
ATOM 5033 O O . LEU A 1 631 ? 12.252 15.157 -10.634 1.00 33.78 631 LEU A O 1
ATOM 5037 N N . ALA A 1 632 ? 11.827 12.934 -10.623 1.00 30.62 632 ALA A N 1
ATOM 5038 C CA . ALA A 1 632 ? 10.799 12.965 -11.641 1.00 30.62 632 ALA A CA 1
ATOM 5039 C C . ALA A 1 632 ? 9.675 13.895 -11.166 1.00 30.62 632 ALA A C 1
ATOM 5041 O O . ALA A 1 632 ? 8.784 13.502 -10.422 1.00 30.62 632 ALA A O 1
ATOM 5042 N N . LYS A 1 633 ? 9.735 15.158 -11.592 1.00 29.89 633 LYS A N 1
ATOM 5043 C CA . LYS A 1 633 ? 8.573 16.027 -11.650 1.00 29.89 633 LYS A CA 1
ATOM 5044 C C . LYS A 1 633 ? 7.637 15.372 -12.655 1.00 29.89 633 LYS A C 1
ATOM 5046 O O . LYS A 1 633 ? 8.001 15.253 -13.823 1.00 29.89 633 LYS A O 1
ATOM 5051 N N . ASN A 1 634 ? 6.491 14.913 -12.157 1.00 29.72 634 ASN A N 1
ATOM 5052 C CA . ASN A 1 634 ? 5.227 14.685 -12.852 1.00 29.72 634 ASN A CA 1
ATOM 5053 C C . ASN A 1 634 ? 5.353 14.692 -14.384 1.00 29.72 634 ASN A C 1
ATOM 5055 O O . ASN A 1 634 ? 5.339 15.755 -15.007 1.00 29.72 634 ASN A O 1
ATOM 5059 N N . LYS A 1 635 ? 5.419 13.516 -15.019 1.00 30.92 635 LYS A N 1
ATOM 5060 C CA . LYS A 1 635 ? 5.162 13.408 -16.465 1.00 30.92 635 LYS A CA 1
ATOM 5061 C C . LYS A 1 635 ? 3.658 13.293 -16.711 1.00 30.92 635 LYS A C 1
ATOM 5063 O O . LYS A 1 635 ? 3.187 12.359 -17.350 1.00 30.92 635 LYS A O 1
ATOM 5068 N N . SER A 1 636 ? 2.910 14.310 -16.292 1.00 32.84 636 SER A N 1
ATOM 5069 C CA . SER A 1 636 ? 1.810 14.780 -17.126 1.00 32.84 636 SER A CA 1
ATOM 5070 C C . SER A 1 636 ? 2.446 15.660 -18.210 1.00 32.84 636 SER A C 1
ATOM 5072 O O . SER A 1 636 ? 3.108 16.642 -17.907 1.00 32.84 636 SER A O 1
ATOM 5074 N N . ALA A 1 637 ? 2.348 15.222 -19.471 1.00 35.16 637 ALA A N 1
ATOM 5075 C CA . ALA A 1 637 ? 2.806 15.925 -20.677 1.00 35.16 637 ALA A CA 1
ATOM 5076 C C . ALA A 1 637 ? 4.176 16.632 -20.556 1.00 35.16 637 ALA A C 1
ATOM 5078 O O . ALA A 1 637 ? 4.176 17.817 -20.256 1.00 35.16 637 ALA A O 1
ATOM 5079 N N . ASN A 1 638 ? 5.298 15.928 -20.829 1.00 36.50 638 ASN A N 1
ATOM 5080 C CA . ASN A 1 638 ? 6.682 16.463 -20.889 1.00 36.50 638 ASN A CA 1
ATOM 5081 C C . ASN A 1 638 ? 6.814 17.843 -20.216 1.00 36.50 638 ASN A C 1
ATOM 5083 O O . ASN A 1 638 ? 6.620 18.841 -20.921 1.00 36.50 638 ASN A O 1
ATOM 5087 N N . PRO A 1 639 ? 7.075 17.929 -18.894 1.00 47.91 639 PRO A N 1
ATOM 5088 C CA . PRO A 1 639 ? 7.146 19.222 -18.238 1.00 47.91 639 PRO A CA 1
ATOM 5089 C C . PRO A 1 639 ? 8.176 20.062 -18.982 1.00 47.91 639 PRO A C 1
ATOM 5091 O O . PRO A 1 639 ? 9.335 19.673 -19.120 1.00 47.91 639 PRO A O 1
ATOM 5094 N N . ILE A 1 640 ? 7.708 21.170 -19.550 1.00 59.72 640 ILE A N 1
ATOM 5095 C CA . ILE A 1 640 ? 8.574 22.125 -20.220 1.00 59.72 640 ILE A CA 1
ATOM 5096 C C . ILE A 1 640 ? 9.526 22.631 -19.150 1.00 59.72 640 ILE A C 1
ATOM 5098 O O . ILE A 1 640 ? 9.095 23.292 -18.205 1.00 59.72 640 ILE A O 1
ATOM 5102 N N . GLU A 1 641 ? 10.806 22.285 -19.274 1.00 74.12 641 GLU A N 1
ATOM 5103 C CA . GLU A 1 641 ? 11.821 22.880 -18.423 1.00 74.12 641 GLU A CA 1
ATOM 5104 C C . GLU A 1 641 ? 11.880 24.377 -18.741 1.00 74.12 641 GLU A C 1
ATOM 5106 O O . GLU A 1 641 ? 12.137 24.753 -19.890 1.00 74.12 641 GLU A O 1
ATOM 5111 N N . PRO A 1 642 ? 11.599 25.252 -17.762 1.00 81.81 642 PRO A N 1
ATOM 5112 C CA . PRO A 1 642 ? 11.713 26.678 -17.981 1.00 81.81 642 PRO A CA 1
ATOM 5113 C C . PRO A 1 642 ? 13.184 27.044 -18.166 1.00 81.81 642 PRO A C 1
ATOM 5115 O O . PRO A 1 642 ? 14.064 26.603 -17.424 1.00 81.81 642 PRO A O 1
ATOM 5118 N N . SER A 1 643 ? 13.450 27.903 -19.140 1.00 88.56 643 SER A N 1
ATOM 5119 C CA . SER A 1 643 ? 14.715 28.625 -19.217 1.00 88.56 643 SER A CA 1
ATOM 5120 C C . SER A 1 643 ? 14.692 29.830 -18.276 1.00 88.56 643 SER A C 1
ATOM 5122 O O . SER A 1 643 ? 13.645 30.447 -18.081 1.00 88.56 643 SER A O 1
ATOM 5124 N N . TYR A 1 644 ? 15.852 30.210 -17.751 1.00 92.19 644 TYR A N 1
ATOM 5125 C CA . TYR A 1 644 ? 16.030 31.375 -16.883 1.00 92.19 644 TYR A CA 1
ATOM 5126 C C . TYR A 1 644 ? 16.923 32.391 -17.587 1.00 92.19 644 TYR A C 1
ATOM 5128 O O . TYR A 1 644 ? 17.868 31.997 -18.278 1.00 92.19 644 TYR A O 1
ATOM 5136 N N . ALA A 1 645 ? 16.628 33.680 -17.436 1.00 91.00 645 ALA A N 1
ATOM 5137 C CA . ALA A 1 645 ? 17.524 34.724 -17.904 1.00 91.00 645 ALA A CA 1
ATOM 5138 C C . ALA A 1 645 ? 18.880 34.621 -17.180 1.00 91.00 645 ALA A C 1
ATOM 5140 O O . ALA A 1 645 ? 18.987 34.095 -16.068 1.00 91.00 645 ALA A O 1
ATOM 5141 N N . PHE A 1 646 ? 19.943 35.070 -17.840 1.00 92.69 646 PHE A N 1
ATOM 5142 C CA . PHE A 1 646 ? 21.299 34.997 -17.311 1.00 92.69 646 PHE A CA 1
ATOM 5143 C C . PHE A 1 646 ? 22.052 36.285 -17.616 1.00 92.69 646 PHE A C 1
ATOM 5145 O O . PHE A 1 646 ? 21.827 36.899 -18.659 1.00 92.69 646 PHE A O 1
ATOM 5152 N N . LEU A 1 647 ? 22.966 36.660 -16.721 1.00 90.00 647 LEU A N 1
ATOM 5153 C CA . LEU A 1 647 ? 23.921 37.726 -16.987 1.00 90.00 647 LEU A CA 1
ATOM 5154 C C . LEU A 1 647 ? 25.179 37.127 -17.630 1.00 90.00 647 LEU A C 1
ATOM 5156 O O . LEU A 1 647 ? 25.715 36.140 -17.112 1.00 90.00 647 LEU A O 1
ATOM 5160 N N . PRO A 1 648 ? 25.649 37.676 -18.760 1.00 85.94 648 PRO A N 1
ATOM 5161 C CA . PRO A 1 648 ? 26.905 37.251 -19.358 1.00 85.94 648 PRO A CA 1
ATOM 5162 C C . PRO A 1 648 ? 28.087 37.523 -18.413 1.00 85.94 648 PRO A C 1
ATOM 5164 O O . PRO A 1 648 ? 28.096 38.478 -17.631 1.00 85.94 648 PRO A O 1
ATOM 5167 N N . MET A 1 649 ? 29.097 36.654 -18.483 1.00 84.00 649 MET A N 1
ATOM 5168 C CA . MET A 1 649 ? 30.384 36.877 -17.821 1.00 84.00 649 MET A CA 1
ATOM 5169 C C . MET A 1 649 ? 31.228 37.832 -18.659 1.00 84.00 649 MET A C 1
ATOM 5171 O O . MET A 1 649 ? 31.297 37.673 -19.874 1.00 84.00 649 MET A O 1
ATOM 5175 N N . ASN A 1 650 ? 31.924 38.761 -18.001 1.00 74.88 650 ASN A N 1
ATOM 5176 C CA . ASN A 1 650 ? 32.856 39.714 -18.622 1.00 74.88 650 ASN A CA 1
ATOM 5177 C C . ASN A 1 650 ? 32.224 40.789 -19.532 1.00 74.88 650 ASN A C 1
ATOM 5179 O O . ASN A 1 650 ? 32.951 41.463 -20.259 1.00 74.88 650 ASN A O 1
ATOM 5183 N N . GLU A 1 651 ? 30.907 40.995 -19.470 1.00 82.50 651 GLU A N 1
ATOM 5184 C CA . GLU A 1 651 ? 30.200 42.042 -20.220 1.00 82.50 651 GLU A CA 1
ATOM 5185 C C . GLU A 1 651 ? 29.400 42.950 -19.269 1.00 82.50 651 GLU A C 1
ATOM 5187 O O . GLU A 1 651 ? 28.902 42.496 -18.237 1.00 82.50 651 GLU A O 1
ATOM 5192 N N . GLU A 1 652 ? 29.270 44.238 -19.610 1.00 87.25 652 GLU A N 1
ATOM 5193 C CA . GLU A 1 652 ? 28.347 45.156 -18.929 1.00 87.25 652 GLU A CA 1
ATOM 5194 C C . GLU A 1 652 ? 26.953 45.031 -19.554 1.00 87.25 652 GLU A C 1
ATOM 5196 O O . GLU A 1 652 ? 26.779 45.234 -20.756 1.00 87.25 652 GLU A O 1
ATOM 5201 N N . THR A 1 653 ? 25.952 44.706 -18.738 1.00 91.88 653 THR A N 1
ATOM 5202 C CA . THR A 1 653 ? 24.562 44.530 -19.182 1.00 91.88 653 THR A CA 1
ATOM 5203 C C . THR A 1 653 ? 23.673 45.601 -18.568 1.00 91.88 653 THR A C 1
ATOM 5205 O O . THR A 1 653 ? 23.697 45.799 -17.357 1.00 91.88 653 THR A O 1
ATOM 5208 N N . GLN A 1 654 ? 22.861 46.270 -19.388 1.00 90.69 654 GLN A N 1
ATOM 5209 C CA . GLN A 1 654 ? 21.843 47.197 -18.890 1.00 90.69 654 GLN A CA 1
ATOM 5210 C C . GLN A 1 654 ? 20.700 46.430 -18.226 1.00 90.69 654 GLN A C 1
ATOM 5212 O O . GLN A 1 654 ? 20.035 45.608 -18.868 1.00 90.69 654 GLN A O 1
ATOM 5217 N N . VAL A 1 655 ? 20.479 46.706 -16.947 1.00 91.31 655 VAL A N 1
ATOM 5218 C CA . VAL A 1 655 ? 19.487 46.047 -16.105 1.00 91.31 655 VAL A CA 1
ATOM 5219 C C . VAL A 1 655 ? 18.671 47.056 -15.306 1.00 91.31 655 VAL A C 1
ATOM 5221 O O . VAL A 1 655 ? 19.142 48.147 -14.996 1.00 91.31 655 VAL A O 1
ATOM 5224 N N . GLU A 1 656 ? 17.472 46.652 -14.917 1.00 87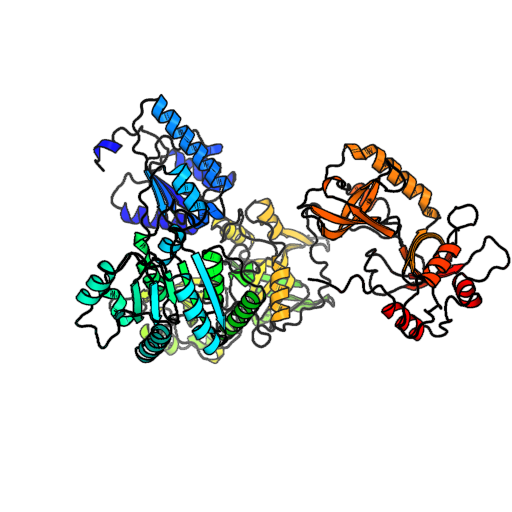.19 656 GLU A N 1
ATOM 5225 C CA . GLU A 1 656 ? 16.651 47.350 -13.930 1.00 87.19 656 GLU A CA 1
ATOM 5226 C C . GLU A 1 656 ? 16.449 46.451 -12.716 1.00 87.19 656 GLU A C 1
ATOM 5228 O O . GLU A 1 656 ? 16.214 45.249 -12.864 1.00 87.19 656 GLU A O 1
ATOM 5233 N N . LEU A 1 657 ? 16.539 47.022 -11.516 1.00 86.88 657 LEU A N 1
ATOM 5234 C CA . LEU A 1 657 ? 16.233 46.294 -10.290 1.00 86.88 657 LEU A CA 1
ATOM 5235 C C . LEU A 1 657 ? 14.717 46.217 -10.127 1.00 86.88 657 LEU A C 1
ATOM 5237 O O . LEU A 1 657 ? 14.039 47.229 -10.144 1.00 86.88 657 LEU A O 1
ATOM 5241 N N . VAL A 1 658 ? 14.164 45.027 -9.966 1.00 82.19 658 VAL A N 1
ATOM 5242 C CA . VAL A 1 658 ? 12.706 44.834 -9.917 1.00 82.19 658 VAL A CA 1
ATOM 5243 C C . VAL A 1 658 ? 12.200 44.550 -8.510 1.00 82.19 658 VAL A C 1
ATOM 5245 O O . VAL A 1 658 ? 11.076 44.905 -8.172 1.00 82.19 658 VAL A O 1
ATOM 5248 N N . THR A 1 659 ? 13.027 43.945 -7.659 1.00 83.75 659 THR A N 1
ATOM 5249 C CA . THR A 1 659 ? 12.708 43.661 -6.254 1.00 83.75 659 THR A CA 1
ATOM 5250 C C . THR A 1 659 ? 13.997 43.659 -5.443 1.00 83.75 659 THR A C 1
ATOM 5252 O O . THR A 1 659 ? 15.030 43.186 -5.919 1.00 83.75 659 THR A O 1
ATOM 5255 N N . THR A 1 660 ? 13.954 44.208 -4.232 1.00 83.56 660 THR A N 1
ATOM 5256 C CA . THR A 1 660 ? 15.125 44.408 -3.370 1.00 83.56 660 THR A CA 1
ATOM 5257 C C . THR A 1 660 ? 14.824 43.914 -1.958 1.00 83.56 660 THR A C 1
ATOM 5259 O O . THR A 1 660 ? 14.162 44.619 -1.199 1.00 83.56 660 THR A O 1
ATOM 5262 N N . ASP A 1 661 ? 15.329 42.731 -1.598 1.00 83.88 661 ASP A N 1
ATOM 5263 C CA . ASP A 1 661 ? 15.201 42.206 -0.230 1.00 83.88 661 ASP A CA 1
ATOM 5264 C C . ASP A 1 661 ? 16.359 42.710 0.643 1.00 83.88 661 ASP A C 1
ATOM 5266 O O . ASP A 1 661 ? 16.174 43.107 1.790 1.00 83.88 661 ASP A O 1
ATOM 5270 N N . SER A 1 662 ? 17.575 42.715 0.092 1.00 88.50 662 SER A N 1
ATOM 5271 C CA . SER A 1 662 ? 18.776 43.265 0.720 1.00 88.50 662 SER A CA 1
ATOM 5272 C C . SER A 1 662 ? 19.883 43.514 -0.318 1.00 88.50 662 SER A C 1
ATOM 5274 O O . SER A 1 662 ? 19.780 43.048 -1.455 1.00 88.50 662 SER A O 1
ATOM 5276 N N . PRO A 1 663 ? 20.997 44.170 0.052 1.00 88.44 663 PRO A N 1
ATOM 5277 C CA . PRO A 1 663 ? 22.160 44.290 -0.831 1.00 88.44 663 PRO A CA 1
ATOM 5278 C C . PRO A 1 663 ? 22.769 42.947 -1.274 1.00 88.44 663 PRO A C 1
ATOM 5280 O O . PRO A 1 663 ? 23.437 42.905 -2.303 1.00 88.44 663 PRO A O 1
ATOM 5283 N N . HIS A 1 664 ? 22.543 41.850 -0.541 1.00 89.88 664 HIS A N 1
ATOM 5284 C CA . HIS A 1 664 ? 22.978 40.491 -0.913 1.00 89.88 664 HIS A CA 1
ATOM 5285 C C . HIS A 1 664 ? 21.832 39.598 -1.428 1.00 89.88 664 HIS A C 1
ATOM 5287 O O . HIS A 1 664 ? 22.025 38.411 -1.661 1.00 89.88 664 HIS A O 1
ATOM 5293 N N . GLN A 1 665 ? 20.630 40.148 -1.607 1.00 88.12 665 GLN A N 1
ATOM 5294 C CA . GLN A 1 665 ? 19.521 39.452 -2.254 1.00 88.12 665 GLN A CA 1
ATOM 5295 C C . GLN A 1 665 ? 18.606 40.483 -2.916 1.00 88.12 665 GLN A C 1
ATOM 5297 O O . GLN A 1 665 ? 17.738 41.085 -2.285 1.00 88.12 665 GLN A O 1
ATOM 5302 N N . PHE A 1 666 ? 18.800 40.701 -4.208 1.00 89.88 666 PHE A N 1
ATOM 5303 C CA . PHE A 1 666 ? 17.906 41.508 -5.030 1.00 89.88 666 PHE A CA 1
ATOM 5304 C C . PHE A 1 666 ? 17.764 40.888 -6.413 1.00 89.88 666 PHE A C 1
ATOM 5306 O O . PHE A 1 666 ? 18.539 40.017 -6.806 1.00 89.88 666 PHE A O 1
ATOM 5313 N N . TYR A 1 667 ? 16.772 41.343 -7.167 1.00 91.69 667 TYR A N 1
ATOM 5314 C CA . TYR A 1 667 ? 16.453 40.791 -8.473 1.00 91.69 667 TYR A CA 1
ATOM 5315 C C . TYR A 1 667 ? 16.526 41.866 -9.537 1.00 91.69 667 TYR A C 1
ATOM 5317 O O . TYR A 1 667 ? 16.056 42.989 -9.343 1.00 91.69 667 TYR A O 1
ATOM 5325 N N . VAL A 1 668 ? 17.098 41.501 -10.679 1.00 91.31 668 VAL A N 1
ATOM 5326 C CA . VAL A 1 668 ? 17.226 42.381 -11.837 1.00 91.31 668 VAL A CA 1
ATOM 5327 C C . VAL A 1 668 ? 16.567 41.778 -13.067 1.00 91.31 668 VAL A C 1
ATOM 5329 O O . VAL A 1 668 ? 16.493 40.558 -13.207 1.00 91.31 668 VAL A O 1
ATOM 5332 N N . THR A 1 669 ? 16.126 42.631 -13.985 1.00 90.69 669 THR A N 1
ATOM 5333 C CA . THR A 1 669 ? 15.703 42.244 -15.336 1.00 90.69 669 THR A CA 1
ATOM 5334 C C . THR A 1 669 ? 16.582 42.939 -16.365 1.00 90.69 669 THR A C 1
ATOM 5336 O O . THR A 1 669 ? 17.087 44.035 -16.132 1.00 90.69 669 THR A O 1
ATOM 5339 N N . ILE A 1 670 ? 16.808 42.301 -17.512 1.00 92.00 670 ILE A N 1
ATOM 5340 C CA . ILE A 1 670 ? 17.638 42.871 -18.578 1.00 92.00 670 ILE A CA 1
ATOM 5341 C C . ILE A 1 670 ? 16.773 43.800 -19.432 1.00 92.00 670 ILE A C 1
ATOM 5343 O O . ILE A 1 670 ? 15.816 43.347 -20.065 1.00 92.00 670 ILE A O 1
ATOM 5347 N N . ASN A 1 671 ? 17.164 45.073 -19.525 1.00 88.19 671 ASN A N 1
ATOM 5348 C CA . ASN A 1 671 ? 16.378 46.115 -20.194 1.00 88.19 671 ASN A CA 1
ATOM 5349 C C . ASN A 1 671 ? 16.039 45.752 -21.657 1.00 88.19 671 ASN A C 1
ATOM 5351 O O . ASN A 1 671 ? 14.912 45.904 -22.124 1.00 88.19 671 ASN A O 1
ATOM 5355 N N . LYS A 1 672 ? 16.994 45.132 -22.366 1.00 89.12 672 LYS A N 1
ATOM 5356 C CA . LYS A 1 672 ? 16.845 44.672 -23.760 1.00 89.12 672 LYS A CA 1
ATOM 5357 C C . LYS A 1 672 ? 15.613 43.783 -24.012 1.00 89.12 672 LYS A C 1
ATOM 5359 O O . LYS A 1 672 ? 15.140 43.732 -25.145 1.00 89.12 672 LYS A O 1
ATOM 5364 N N . PHE A 1 673 ? 15.115 43.055 -23.009 1.00 89.31 673 PHE A N 1
ATOM 5365 C CA . PHE A 1 673 ? 14.006 42.106 -23.174 1.00 89.31 673 PHE A CA 1
ATOM 5366 C C . PHE A 1 673 ? 12.650 42.628 -22.679 1.00 89.31 673 PHE A C 1
ATOM 5368 O O . PHE A 1 673 ? 11.652 41.916 -22.816 1.00 89.31 673 PHE A O 1
ATOM 5375 N N . GLN A 1 674 ? 12.567 43.868 -22.186 1.00 87.50 674 GLN A N 1
ATOM 5376 C CA . GLN A 1 674 ? 11.325 44.422 -21.637 1.00 87.50 674 GLN A CA 1
ATOM 5377 C C . GLN A 1 674 ? 10.165 44.436 -22.633 1.00 87.50 674 GLN A C 1
ATOM 5379 O O . GLN A 1 674 ? 9.073 43.978 -22.306 1.00 87.50 674 GLN A O 1
ATOM 5384 N N . ASP A 1 675 ? 10.386 44.876 -23.874 1.00 89.06 675 ASP A N 1
ATOM 5385 C CA . ASP A 1 675 ? 9.321 44.883 -24.887 1.00 89.06 675 ASP A CA 1
ATOM 5386 C C . ASP A 1 675 ? 8.844 43.465 -25.238 1.00 89.06 675 ASP A C 1
ATOM 5388 O O . ASP A 1 675 ? 7.676 43.247 -25.569 1.00 89.06 675 ASP A O 1
ATOM 5392 N N . THR A 1 676 ? 9.729 42.472 -25.106 1.00 91.94 676 THR A N 1
ATOM 5393 C CA . THR A 1 676 ? 9.370 41.063 -25.312 1.00 91.94 676 THR A CA 1
ATOM 5394 C C . THR A 1 676 ? 8.516 40.537 -24.159 1.00 91.94 676 THR A C 1
ATOM 5396 O O . THR A 1 676 ? 7.542 39.824 -24.409 1.00 91.94 676 THR A O 1
ATOM 5399 N N . LEU A 1 677 ? 8.829 40.919 -22.915 1.00 90.81 677 LEU A N 1
ATOM 5400 C CA . LEU A 1 677 ? 8.007 40.607 -21.744 1.00 90.81 677 LEU A CA 1
ATOM 5401 C C . LEU A 1 677 ? 6.621 41.259 -21.859 1.00 90.81 677 LEU A C 1
ATOM 5403 O O . LEU A 1 677 ? 5.617 40.554 -21.789 1.00 90.81 677 LEU A O 1
ATOM 5407 N N . ARG A 1 678 ? 6.550 42.556 -22.189 1.00 89.81 678 ARG A N 1
ATOM 5408 C CA . ARG A 1 678 ? 5.278 43.273 -22.413 1.00 89.81 678 ARG A CA 1
ATOM 5409 C C . ARG A 1 678 ? 4.433 42.619 -23.509 1.00 89.81 678 ARG A C 1
ATOM 5411 O O . ARG A 1 678 ? 3.215 42.489 -23.382 1.00 89.81 678 ARG A O 1
ATOM 5418 N N . SER A 1 679 ? 5.068 42.166 -24.593 1.00 91.62 679 SER A N 1
ATOM 5419 C CA . SER A 1 679 ? 4.384 41.425 -25.659 1.00 91.62 679 SER A CA 1
ATOM 5420 C C . SER A 1 679 ? 3.841 40.073 -25.179 1.00 91.62 679 SER A C 1
ATOM 5422 O O . SER A 1 679 ? 2.728 39.703 -25.561 1.00 91.62 679 SER A O 1
ATOM 5424 N N . LEU A 1 680 ? 4.591 39.340 -24.348 1.00 93.38 680 LEU A N 1
ATOM 5425 C CA . LEU A 1 680 ? 4.149 38.073 -23.760 1.00 93.38 680 LEU A CA 1
ATOM 5426 C C . LEU A 1 680 ? 2.932 38.273 -22.851 1.00 93.38 680 LEU A C 1
ATOM 5428 O O . LEU A 1 680 ? 1.953 37.538 -22.972 1.00 93.38 680 LEU A O 1
ATOM 5432 N N . GLU A 1 681 ? 2.968 39.278 -21.983 1.00 91.56 681 GLU A N 1
ATOM 5433 C CA . GLU A 1 681 ? 1.882 39.593 -21.050 1.00 91.56 681 GLU A CA 1
ATOM 5434 C C . GLU A 1 681 ? 0.611 40.032 -21.777 1.00 91.56 681 GLU A C 1
ATOM 5436 O O . GLU A 1 681 ? -0.488 39.581 -21.447 1.00 91.56 681 GLU A O 1
ATOM 5441 N N . ALA A 1 682 ? 0.747 40.823 -22.846 1.00 90.25 682 ALA A N 1
ATOM 5442 C CA . ALA A 1 682 ? -0.375 41.172 -23.711 1.00 90.25 682 ALA A CA 1
ATOM 5443 C C . ALA A 1 682 ? -1.019 39.930 -24.357 1.00 90.25 682 ALA A C 1
ATOM 5445 O O . ALA A 1 682 ? -2.245 39.859 -24.493 1.00 90.25 682 ALA A O 1
ATOM 5446 N N . ASP A 1 683 ? -0.224 38.929 -24.741 1.00 91.94 683 ASP A N 1
ATOM 5447 C CA . ASP A 1 683 ? -0.730 37.676 -25.307 1.00 91.94 683 ASP A CA 1
ATOM 5448 C C . ASP A 1 683 ? -1.359 36.755 -24.249 1.00 91.94 683 ASP A C 1
ATOM 5450 O O . ASP A 1 683 ? -2.387 36.127 -24.528 1.00 91.94 683 ASP A O 1
ATOM 5454 N N . ILE A 1 684 ? -0.811 36.716 -23.030 1.00 93.94 684 ILE A N 1
ATOM 5455 C CA . ILE A 1 684 ? -1.425 36.042 -21.874 1.00 93.94 684 ILE A CA 1
ATOM 5456 C C . ILE A 1 684 ? -2.793 36.667 -21.586 1.00 93.94 684 ILE A C 1
ATOM 5458 O O . ILE A 1 684 ? -3.796 35.952 -21.516 1.00 93.94 684 ILE A O 1
ATOM 5462 N N . LYS A 1 685 ? -2.869 38.001 -21.524 1.00 92.06 685 LYS A N 1
ATOM 5463 C CA . LYS A 1 685 ? -4.111 38.749 -21.291 1.00 92.06 685 LYS A CA 1
ATOM 5464 C C . LYS A 1 685 ? -5.187 38.426 -22.330 1.00 92.06 685 LYS A C 1
ATOM 5466 O O . LYS A 1 685 ? -6.343 38.223 -21.968 1.00 92.06 685 LYS A O 1
ATOM 5471 N N . LYS A 1 686 ? -4.825 38.287 -23.611 1.00 91.56 686 LYS A N 1
ATOM 5472 C CA . LYS A 1 686 ? -5.763 37.877 -24.680 1.00 91.56 686 LYS A CA 1
ATOM 5473 C C . LYS A 1 686 ? -6.291 36.446 -24.519 1.00 91.56 686 LYS A C 1
ATOM 5475 O O . LYS A 1 686 ? -7.367 36.138 -25.028 1.00 91.56 686 LYS A O 1
ATOM 5480 N N . GLN A 1 687 ? -5.542 35.556 -23.868 1.00 92.00 687 GLN A N 1
ATOM 5481 C CA . GLN A 1 687 ? -5.879 34.131 -23.740 1.00 92.00 687 GLN A CA 1
ATOM 5482 C C . GLN A 1 687 ? -6.367 33.733 -22.341 1.00 92.00 687 GLN A C 1
ATOM 5484 O O . GLN A 1 687 ? -6.722 32.573 -22.127 1.00 92.00 687 GLN A O 1
ATOM 5489 N N . ILE A 1 688 ? -6.448 34.676 -21.400 1.00 91.62 688 ILE A N 1
ATOM 5490 C CA . ILE A 1 688 ? -6.756 34.382 -19.998 1.00 91.62 688 ILE A CA 1
ATOM 5491 C C . ILE A 1 688 ? -8.130 33.733 -19.796 1.00 91.62 688 ILE A C 1
ATOM 5493 O O . ILE A 1 688 ? -8.284 32.855 -18.949 1.00 91.62 688 ILE A O 1
ATOM 5497 N N . SER A 1 689 ? -9.117 34.088 -20.625 1.00 89.25 689 SER A N 1
ATOM 5498 C CA . SER A 1 689 ? -10.462 33.497 -20.597 1.00 89.25 689 SER A CA 1
ATOM 5499 C C . SER A 1 689 ? -10.477 32.008 -20.961 1.00 89.25 689 SER A C 1
ATOM 5501 O O . SER A 1 689 ? -11.388 31.288 -20.562 1.00 89.25 689 SER A O 1
ATOM 5503 N N . LYS A 1 690 ? -9.456 31.529 -21.684 1.00 89.50 690 LYS A N 1
ATOM 5504 C CA . LYS A 1 690 ? -9.271 30.114 -22.038 1.00 89.50 690 LYS A CA 1
ATOM 5505 C C . LYS A 1 690 ? -8.504 29.335 -20.964 1.00 89.50 690 LYS A C 1
ATOM 5507 O O . LYS A 1 690 ? -8.461 28.108 -21.024 1.00 89.50 690 LYS A O 1
ATOM 5512 N N . CYS A 1 691 ? -7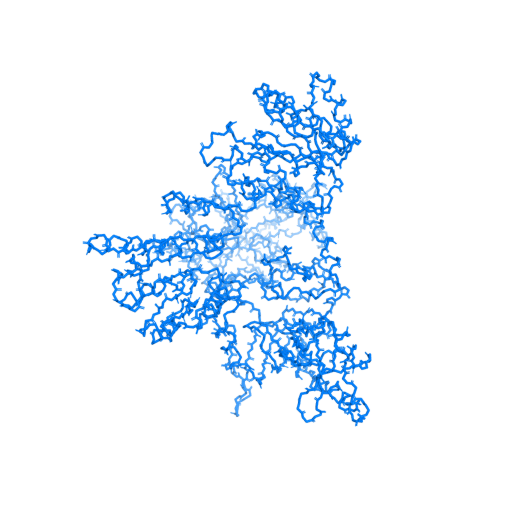.893 30.026 -19.999 1.00 88.00 691 CYS A N 1
ATOM 5513 C CA . CYS A 1 691 ? -7.105 29.418 -18.931 1.00 88.00 691 CYS A CA 1
ATOM 5514 C C . CYS A 1 691 ? -8.018 28.974 -17.777 1.00 88.00 691 CYS A C 1
ATOM 5516 O O . CYS A 1 691 ? -8.827 29.753 -17.255 1.00 88.00 691 CYS A O 1
ATOM 5518 N N . LYS A 1 692 ? -7.882 27.705 -17.377 1.00 91.69 692 LYS A N 1
ATOM 5519 C CA . LYS A 1 692 ? -8.677 27.086 -16.307 1.00 91.69 692 LYS A CA 1
ATOM 5520 C C . LYS A 1 692 ? -8.185 27.555 -14.937 1.00 91.69 692 LYS A C 1
ATOM 5522 O O . LYS A 1 692 ? -7.056 28.021 -14.817 1.00 91.69 692 LYS A O 1
ATOM 5527 N N . HIS A 1 693 ? -9.019 27.433 -13.909 1.00 90.94 693 HIS A N 1
ATOM 5528 C CA . HIS A 1 693 ? -8.549 27.588 -12.530 1.00 90.94 693 HIS A CA 1
ATOM 5529 C C . HIS A 1 693 ? -7.649 26.411 -12.144 1.00 90.94 693 HIS A C 1
ATOM 5531 O O . HIS A 1 693 ? -7.856 25.296 -12.626 1.00 90.94 693 HIS A O 1
ATOM 5537 N N . VAL A 1 694 ? -6.650 26.677 -11.305 1.00 88.31 694 VAL A N 1
ATOM 5538 C CA . VAL A 1 694 ? -5.769 25.638 -10.755 1.00 88.31 694 VAL A CA 1
ATOM 5539 C C . VAL A 1 694 ? -6.546 24.835 -9.707 1.00 88.31 694 VAL A C 1
ATOM 5541 O O . VAL A 1 694 ? -7.241 25.420 -8.876 1.00 88.31 694 VAL A O 1
ATOM 5544 N N . THR A 1 695 ? -6.459 23.503 -9.751 1.00 86.69 695 THR A N 1
ATOM 5545 C CA . THR A 1 695 ? -7.033 22.626 -8.716 1.00 86.69 695 THR A CA 1
ATOM 5546 C C . THR A 1 695 ? -6.072 22.470 -7.536 1.00 86.69 695 THR A C 1
ATOM 5548 O O . THR A 1 695 ? -4.886 22.784 -7.644 1.00 86.69 695 THR A O 1
ATOM 5551 N N . TYR A 1 696 ? -6.556 21.992 -6.388 1.00 80.06 696 TYR A N 1
ATOM 5552 C CA . TYR A 1 696 ? -5.683 21.781 -5.228 1.00 80.06 696 TYR A CA 1
ATOM 5553 C C . TYR A 1 696 ? -4.599 20.731 -5.524 1.00 80.06 696 TYR A C 1
ATOM 5555 O O . TYR A 1 696 ? -3.447 20.879 -5.110 1.00 80.06 696 TYR A O 1
ATOM 5563 N N . GLU A 1 697 ? -4.959 19.702 -6.290 1.00 77.94 697 GLU A N 1
ATOM 5564 C CA . GLU A 1 697 ? -4.077 18.632 -6.743 1.00 77.94 697 GLU A CA 1
ATOM 5565 C C . GLU A 1 697 ? -2.998 19.150 -7.708 1.00 77.94 697 GLU A C 1
ATOM 5567 O O . GLU A 1 697 ? -1.845 18.729 -7.607 1.00 77.94 697 GLU A O 1
ATOM 5572 N N . ASP A 1 698 ? -3.337 20.098 -8.589 1.00 77.12 698 ASP A N 1
ATOM 5573 C CA . ASP A 1 698 ? -2.397 20.714 -9.539 1.00 77.12 698 ASP A CA 1
ATOM 5574 C C . ASP A 1 698 ? -1.454 21.730 -8.873 1.00 77.12 698 ASP A C 1
ATOM 5576 O O . ASP A 1 698 ? -0.333 21.944 -9.340 1.00 77.12 698 ASP A O 1
ATOM 5580 N N . ALA A 1 699 ? -1.892 22.363 -7.780 1.00 83.69 699 ALA A N 1
ATOM 5581 C CA . ALA A 1 699 ? -1.152 23.396 -7.062 1.00 83.69 699 ALA A CA 1
ATOM 5582 C C . ALA A 1 699 ? 0.010 22.809 -6.240 1.00 83.69 699 ALA A C 1
ATOM 5584 O O . ALA A 1 699 ? 0.012 22.876 -5.014 1.00 83.69 699 ALA A O 1
ATOM 5585 N N . GLN A 1 700 ? 1.007 22.199 -6.881 1.00 85.25 700 GLN A N 1
ATOM 5586 C CA . GLN A 1 700 ? 2.186 21.615 -6.227 1.00 85.25 700 GLN A CA 1
ATOM 5587 C C . GLN A 1 700 ? 3.328 22.626 -6.068 1.00 85.25 700 GLN A C 1
ATOM 5589 O O . GLN A 1 700 ? 3.436 23.585 -6.834 1.00 85.25 700 GLN A O 1
ATOM 5594 N N . LEU A 1 701 ? 4.211 22.416 -5.087 1.00 83.50 701 LEU A N 1
ATOM 5595 C CA . LEU A 1 701 ? 5.408 23.249 -4.937 1.00 83.50 701 LEU A CA 1
ATOM 5596 C C . LEU A 1 701 ? 6.270 23.167 -6.205 1.00 83.50 701 LEU A C 1
ATOM 5598 O O . LEU A 1 701 ? 6.514 22.089 -6.744 1.00 83.50 701 LEU A O 1
ATOM 5602 N N . GLY A 1 702 ? 6.710 24.319 -6.707 1.00 84.75 702 GLY A N 1
ATOM 5603 C CA . GLY A 1 702 ? 7.475 24.423 -7.947 1.00 84.75 702 GLY A CA 1
ATOM 5604 C C . GLY A 1 702 ? 6.652 24.324 -9.237 1.00 84.75 702 GLY A C 1
ATOM 5605 O O . GLY A 1 702 ? 7.256 24.346 -10.310 1.00 84.75 702 GLY A O 1
ATOM 5606 N N . SER A 1 703 ? 5.320 24.202 -9.159 1.00 88.12 703 SER A N 1
ATOM 5607 C CA . SER A 1 703 ? 4.430 24.311 -10.324 1.00 88.12 703 SER A CA 1
ATOM 5608 C C . SER A 1 703 ? 4.224 25.774 -10.732 1.00 88.12 703 SER A C 1
ATOM 5610 O O . SER A 1 703 ? 4.389 26.684 -9.911 1.00 88.12 703 SER A O 1
ATOM 5612 N N . PHE A 1 704 ? 3.879 25.997 -12.004 1.00 92.62 704 PHE A N 1
ATOM 5613 C CA . PHE A 1 704 ? 3.677 27.337 -12.552 1.00 92.62 704 PHE A CA 1
ATOM 5614 C C . PHE A 1 704 ? 2.199 27.670 -12.734 1.00 92.62 704 PHE A C 1
ATOM 5616 O O . PHE A 1 704 ? 1.414 26.857 -13.224 1.00 92.62 704 PHE A O 1
ATOM 5623 N N . CYS A 1 705 ? 1.832 28.896 -12.390 1.00 94.81 705 CYS A N 1
ATOM 5624 C CA . CYS A 1 705 ? 0.477 29.414 -12.507 1.00 94.81 705 CYS A CA 1
ATOM 5625 C C . CYS A 1 705 ? 0.479 30.851 -13.040 1.00 94.81 705 CYS A C 1
ATOM 5627 O O . CYS A 1 705 ? 1.525 31.473 -13.224 1.00 94.81 705 CYS A O 1
ATOM 5629 N N . LEU A 1 706 ? -0.714 31.349 -13.341 1.00 95.94 706 LEU A N 1
ATOM 5630 C CA . LEU A 1 706 ? -0.995 32.743 -13.643 1.00 95.94 706 LEU A CA 1
ATOM 5631 C C . LEU A 1 706 ? -1.709 33.361 -12.444 1.00 95.94 706 LEU A C 1
ATOM 5633 O O . LEU A 1 706 ? -2.677 32.780 -11.941 1.00 95.94 706 LEU A O 1
ATOM 5637 N N . VAL A 1 707 ? -1.250 34.537 -12.030 1.00 94.19 707 VAL A N 1
ATOM 5638 C CA . VAL A 1 707 ? -1.853 35.342 -10.961 1.00 94.19 707 VAL A CA 1
ATOM 5639 C C . VAL A 1 707 ? -1.974 36.781 -11.449 1.00 94.19 707 VAL A C 1
ATOM 5641 O O . VAL A 1 707 ? -1.106 37.270 -12.173 1.00 94.19 707 VAL A O 1
ATOM 5644 N N . GLU A 1 708 ? -3.079 37.435 -11.104 1.00 90.56 708 GLU A N 1
ATOM 5645 C CA . GLU A 1 708 ? -3.300 38.840 -11.436 1.00 90.56 708 GLU A CA 1
ATOM 5646 C C . GLU A 1 708 ? -2.320 39.734 -10.665 1.00 90.56 708 GLU A C 1
ATOM 5648 O O . GLU A 1 708 ? -2.077 39.525 -9.474 1.00 90.56 708 GLU A O 1
ATOM 5653 N N . SER A 1 709 ? -1.738 40.712 -11.356 1.00 81.62 709 SER A N 1
ATOM 5654 C CA . SER A 1 709 ? -0.794 41.649 -10.761 1.00 81.62 709 SER A CA 1
ATOM 5655 C C . SER A 1 709 ? -1.478 42.477 -9.665 1.00 81.62 709 SER A C 1
ATOM 5657 O O . SER A 1 709 ? -2.517 43.089 -9.931 1.00 81.62 709 SER A O 1
ATOM 5659 N N . PRO A 1 710 ? -0.894 42.572 -8.455 1.00 69.69 710 PRO A N 1
ATOM 5660 C CA . PRO A 1 710 ? -1.417 43.437 -7.398 1.00 69.69 710 PRO A CA 1
ATOM 5661 C C . PRO A 1 710 ? -1.351 44.929 -7.749 1.00 69.69 710 PRO A C 1
ATOM 5663 O O . PRO A 1 710 ? -2.160 45.710 -7.253 1.00 69.69 710 PRO A O 1
ATOM 5666 N N . SER A 1 711 ? -0.382 45.332 -8.577 1.00 68.50 711 SER A N 1
ATOM 5667 C CA . SER A 1 711 ? -0.140 46.731 -8.949 1.00 68.50 711 SER A CA 1
ATOM 5668 C C . SER A 1 711 ? -0.946 47.181 -10.169 1.00 68.50 711 SER A C 1
ATOM 5670 O O . SER A 1 711 ? -1.215 48.371 -10.315 1.00 68.50 711 SER A O 1
ATOM 5672 N N . GLU A 1 712 ? -1.365 46.246 -11.026 1.00 76.62 712 GLU A N 1
ATOM 5673 C CA . GLU A 1 712 ? -2.068 46.540 -12.277 1.00 76.62 712 GLU A CA 1
ATOM 5674 C C . GLU A 1 712 ? -3.241 45.572 -12.510 1.00 76.62 712 GLU A C 1
ATOM 5676 O O . GLU A 1 712 ? -3.070 44.513 -13.128 1.00 76.62 712 GLU A O 1
ATOM 5681 N N . PRO A 1 713 ? -4.461 45.937 -12.069 1.00 76.56 713 PRO A N 1
ATOM 5682 C CA . PRO A 1 713 ? -5.655 45.131 -12.294 1.00 76.56 713 PRO A CA 1
ATOM 5683 C C . PRO A 1 713 ? -5.872 44.817 -13.781 1.00 76.56 713 PRO A C 1
ATOM 5685 O O . PRO A 1 713 ? -5.811 45.683 -14.659 1.00 76.56 713 PRO A O 1
ATOM 5688 N N . GLY A 1 714 ? -6.145 43.554 -14.084 1.00 75.56 714 GLY A N 1
ATOM 5689 C CA . GLY A 1 714 ? -6.293 43.024 -15.433 1.00 75.56 714 GLY A CA 1
ATOM 5690 C C . GLY A 1 714 ? -4.979 42.664 -16.131 1.00 75.56 714 GLY A C 1
ATOM 5691 O O . GLY A 1 714 ? -5.029 42.272 -17.303 1.00 75.56 714 GLY A O 1
ATOM 5692 N N . SER A 1 715 ? -3.826 42.795 -15.469 1.00 83.38 715 SER A N 1
ATOM 5693 C CA . SER A 1 715 ? -2.544 42.238 -15.920 1.00 83.38 715 SER A CA 1
ATOM 5694 C C . SER A 1 715 ? -2.285 40.893 -15.238 1.00 83.38 715 SER A C 1
ATOM 5696 O O . SER A 1 715 ? -2.539 40.751 -14.048 1.00 83.38 715 SER A O 1
ATOM 5698 N N . TRP A 1 716 ? -1.829 39.882 -15.982 1.00 90.75 716 TRP A N 1
ATOM 5699 C CA . TRP A 1 716 ? -1.633 38.517 -15.473 1.00 90.75 716 TRP A CA 1
ATOM 5700 C C . TRP A 1 716 ? -0.184 38.089 -15.652 1.00 90.75 716 TRP A C 1
ATOM 5702 O O . TRP A 1 716 ? 0.297 37.981 -16.781 1.00 90.75 716 TRP A O 1
ATOM 5712 N N . CYS A 1 717 ? 0.473 37.783 -14.540 1.00 90.62 717 CYS A N 1
ATOM 5713 C CA . CYS A 1 717 ? 1.897 37.493 -14.493 1.00 90.62 717 CYS A CA 1
ATOM 5714 C C . CYS A 1 717 ? 2.150 35.986 -14.379 1.00 90.62 717 CYS A C 1
ATOM 5716 O O . CYS A 1 717 ? 1.335 35.233 -13.833 1.00 90.62 717 CYS A O 1
ATOM 5718 N N . ARG A 1 718 ? 3.307 35.533 -14.876 1.00 95.25 718 ARG A N 1
ATOM 5719 C CA . ARG A 1 718 ? 3.776 34.156 -14.677 1.00 95.25 718 ARG A CA 1
ATOM 5720 C C . ARG A 1 718 ? 4.280 33.995 -13.244 1.00 95.25 718 ARG A C 1
ATOM 5722 O O . ARG A 1 718 ? 5.083 34.796 -12.765 1.00 95.25 718 ARG A O 1
ATOM 5729 N N . CYS A 1 719 ? 3.844 32.934 -12.579 1.00 93.88 719 CYS A N 1
ATOM 5730 C CA . CYS A 1 719 ? 4.164 32.679 -11.182 1.00 93.88 719 CYS A CA 1
ATOM 5731 C C . CYS A 1 719 ? 4.639 31.246 -10.944 1.00 93.88 719 CYS A C 1
ATOM 5733 O O . CYS A 1 719 ? 4.246 30.329 -11.660 1.00 93.88 719 CYS A O 1
ATOM 5735 N N . CYS A 1 720 ? 5.449 31.045 -9.904 1.00 92.38 720 CYS A N 1
ATOM 5736 C CA . CYS A 1 720 ? 5.858 29.737 -9.392 1.00 92.38 720 CYS A CA 1
ATOM 5737 C C . CYS A 1 720 ? 5.370 29.571 -7.949 1.00 92.38 720 CYS A C 1
ATOM 5739 O O . CYS A 1 720 ? 5.636 30.434 -7.115 1.00 92.38 720 CYS A O 1
ATOM 5741 N N . ILE A 1 721 ? 4.719 28.455 -7.619 1.00 90.75 721 ILE A N 1
ATOM 5742 C CA . ILE A 1 721 ? 4.280 28.173 -6.244 1.00 90.75 721 ILE A CA 1
ATOM 5743 C C . ILE A 1 721 ? 5.499 27.823 -5.382 1.00 90.75 721 ILE A C 1
ATOM 5745 O O . ILE A 1 721 ? 6.270 26.927 -5.731 1.00 90.75 721 ILE A O 1
ATOM 5749 N N . LYS A 1 722 ? 5.677 28.520 -4.257 1.00 85.56 722 LYS A N 1
ATOM 5750 C CA . LYS A 1 722 ? 6.827 28.372 -3.351 1.00 85.56 722 LYS A CA 1
ATOM 5751 C C . LYS A 1 722 ? 6.475 27.781 -1.994 1.00 85.56 722 LYS A C 1
ATOM 5753 O O . LYS A 1 722 ? 7.257 26.983 -1.492 1.00 85.56 722 LYS A O 1
ATOM 5758 N N . LYS A 1 723 ? 5.308 28.111 -1.429 1.00 85.06 723 LYS A N 1
ATOM 5759 C CA . LYS A 1 723 ? 4.813 27.522 -0.170 1.00 85.06 723 LYS A CA 1
ATOM 5760 C C . LYS A 1 723 ? 3.303 27.300 -0.204 1.00 85.06 723 LYS A C 1
ATOM 5762 O O . LYS A 1 723 ? 2.581 28.052 -0.861 1.00 85.06 723 LYS A O 1
ATOM 5767 N N . LYS A 1 724 ? 2.840 26.300 0.550 1.00 86.88 724 LYS A N 1
ATOM 5768 C CA . LYS A 1 724 ? 1.430 26.097 0.915 1.00 86.88 724 LYS A CA 1
ATOM 5769 C C . LYS A 1 724 ? 1.276 26.472 2.383 1.00 86.88 724 LYS A C 1
ATOM 5771 O O . LYS A 1 724 ? 2.037 25.981 3.207 1.00 86.88 724 LYS A O 1
ATOM 5776 N N . ILE A 1 725 ? 0.339 27.355 2.692 1.00 82.62 725 ILE A N 1
ATOM 5777 C CA . ILE A 1 725 ? 0.132 27.909 4.031 1.00 82.62 725 ILE A CA 1
ATOM 5778 C C . ILE A 1 725 ? -1.341 27.712 4.383 1.00 82.62 725 ILE A C 1
ATOM 5780 O O . ILE A 1 725 ? -2.209 27.985 3.554 1.00 82.62 725 ILE A O 1
ATOM 5784 N N . VAL A 1 726 ? -1.624 27.240 5.594 1.00 76.75 726 VAL A N 1
ATOM 5785 C CA . VAL A 1 726 ? -2.981 27.255 6.154 1.00 76.75 726 VAL A CA 1
ATOM 5786 C C . VAL A 1 726 ? -3.075 28.474 7.061 1.00 76.75 726 VAL A C 1
ATOM 5788 O O . VAL A 1 726 ? -2.318 28.588 8.020 1.00 76.75 726 VAL A O 1
ATOM 5791 N N . GLU A 1 727 ? -3.960 29.406 6.725 1.00 77.50 727 GLU A N 1
ATOM 5792 C CA . GLU A 1 727 ? -4.223 30.615 7.507 1.00 77.50 727 GLU A CA 1
ATOM 5793 C C . GLU A 1 727 ? -5.744 30.762 7.613 1.00 77.50 727 GLU A C 1
ATOM 5795 O O . GLU A 1 727 ? -6.432 30.701 6.592 1.00 77.50 727 GLU A O 1
ATOM 5800 N N . ASP A 1 728 ? -6.263 30.891 8.835 1.00 75.12 728 ASP A N 1
ATOM 5801 C CA . ASP A 1 728 ? -7.705 30.958 9.124 1.00 75.12 728 ASP A CA 1
ATOM 5802 C C . ASP A 1 728 ? -8.517 29.774 8.549 1.00 75.12 728 ASP A C 1
ATOM 5804 O O . ASP A 1 728 ? -9.580 29.966 7.963 1.00 75.12 728 ASP A O 1
ATOM 5808 N N . ASP A 1 729 ? -7.991 28.544 8.655 1.00 66.38 729 ASP A N 1
ATOM 5809 C CA . ASP A 1 729 ? -8.564 27.310 8.074 1.00 66.38 729 ASP A CA 1
ATOM 5810 C C . ASP A 1 729 ? -8.747 27.332 6.538 1.00 66.38 729 ASP A C 1
ATOM 5812 O O . ASP A 1 729 ? -9.407 26.464 5.956 1.00 66.38 729 ASP A O 1
ATOM 5816 N N . VAL A 1 730 ? -8.115 28.287 5.844 1.00 70.94 730 VAL A N 1
ATOM 5817 C CA . VAL A 1 730 ? -8.137 28.411 4.382 1.00 70.94 730 VAL A CA 1
ATOM 5818 C C . VAL A 1 730 ? -6.730 28.232 3.807 1.00 70.94 730 VAL A C 1
ATOM 5820 O O . VAL A 1 730 ? -5.750 28.816 4.267 1.00 70.94 730 VAL A O 1
ATOM 5823 N N . TRP A 1 731 ? -6.623 27.436 2.740 1.00 79.25 731 TRP A N 1
ATOM 5824 C CA . TRP A 1 731 ? -5.370 27.275 2.001 1.00 79.25 731 TRP A CA 1
ATOM 5825 C C . TRP A 1 731 ? -5.000 28.551 1.234 1.00 79.25 731 TRP A C 1
ATOM 5827 O O . TRP A 1 731 ? -5.708 28.969 0.311 1.00 79.25 731 TRP A O 1
ATOM 5837 N N . LYS A 1 732 ? -3.837 29.115 1.559 1.00 87.44 732 LYS A N 1
ATOM 5838 C CA . LYS A 1 732 ? -3.161 30.174 0.806 1.00 87.44 732 LYS A CA 1
ATOM 5839 C C . LYS A 1 732 ? -1.845 29.659 0.232 1.00 87.44 732 LYS A C 1
ATOM 5841 O O . LYS A 1 732 ? -1.179 28.792 0.794 1.00 87.44 732 LYS A O 1
ATOM 5846 N N . PHE A 1 733 ? -1.456 30.215 -0.903 1.00 89.25 733 PHE A N 1
ATOM 5847 C CA . PHE A 1 733 ? -0.263 29.821 -1.637 1.00 89.25 733 PHE A CA 1
ATOM 5848 C C . PHE A 1 733 ? 0.660 31.025 -1.742 1.00 89.25 733 PHE A C 1
ATOM 5850 O O . PHE A 1 733 ? 0.250 32.077 -2.231 1.00 89.25 733 PHE A O 1
ATOM 5857 N N . GLN A 1 734 ? 1.902 30.876 -1.283 1.00 91.06 734 GLN A N 1
ATOM 5858 C CA . GLN A 1 734 ? 2.935 31.869 -1.553 1.00 91.06 734 GLN A CA 1
ATOM 5859 C C . GLN A 1 734 ? 3.479 31.607 -2.956 1.00 91.06 734 GLN A C 1
ATOM 5861 O O . GLN A 1 734 ? 4.034 30.534 -3.214 1.00 91.06 734 GLN A O 1
ATOM 5866 N N . VAL A 1 735 ? 3.317 32.572 -3.854 1.00 89.81 735 VAL A N 1
ATOM 5867 C CA . VAL A 1 735 ? 3.774 32.499 -5.244 1.00 89.81 735 VAL A CA 1
ATOM 5868 C C . VAL A 1 735 ? 4.901 33.502 -5.485 1.00 89.81 735 VAL A C 1
ATOM 5870 O O . VAL A 1 735 ? 4.908 34.570 -4.885 1.00 89.81 735 VAL A O 1
ATOM 5873 N N . LEU A 1 736 ? 5.865 33.145 -6.334 1.00 91.25 736 LEU A N 1
ATOM 5874 C CA . LEU A 1 736 ? 6.920 34.026 -6.850 1.00 91.25 736 LEU A CA 1
ATOM 5875 C C . LEU A 1 736 ? 6.542 34.501 -8.250 1.00 91.25 736 LEU A C 1
ATOM 5877 O O . LEU A 1 736 ? 6.303 33.652 -9.110 1.00 91.25 736 LEU A O 1
ATOM 5881 N N . PHE A 1 737 ? 6.574 35.803 -8.510 1.00 90.88 737 PHE A N 1
ATOM 5882 C CA . PHE A 1 737 ? 6.498 36.363 -9.856 1.00 90.88 737 PHE A CA 1
ATOM 5883 C C . PHE A 1 737 ? 7.832 36.154 -10.575 1.00 90.88 737 PHE A C 1
ATOM 5885 O O . PHE A 1 737 ? 8.803 36.869 -10.346 1.00 90.88 737 PHE A O 1
ATOM 5892 N N . VAL A 1 738 ? 7.903 35.156 -11.457 1.00 92.88 738 VAL A N 1
ATOM 5893 C CA . VAL A 1 738 ? 9.181 34.695 -12.042 1.00 92.88 738 VAL A CA 1
ATOM 5894 C C . VAL A 1 738 ? 9.831 35.713 -12.989 1.00 92.88 738 VAL A C 1
ATOM 5896 O O . VAL A 1 738 ? 11.003 35.581 -13.331 1.00 92.88 738 VAL A O 1
ATOM 5899 N N . ASP A 1 739 ? 9.081 36.733 -13.399 1.00 91.12 739 ASP A N 1
ATOM 5900 C CA . ASP A 1 739 ? 9.562 37.824 -14.246 1.00 91.12 739 ASP A CA 1
ATOM 5901 C C . ASP A 1 739 ? 9.947 39.087 -13.462 1.00 91.12 739 ASP A C 1
ATOM 5903 O O . ASP A 1 739 ? 10.617 39.952 -14.017 1.00 91.12 739 ASP A O 1
ATOM 5907 N N . TYR A 1 740 ? 9.593 39.160 -12.173 1.00 86.25 740 TYR A N 1
ATOM 5908 C CA . TYR A 1 740 ? 9.747 40.364 -11.347 1.00 86.25 740 TYR A CA 1
ATOM 5909 C C . TYR A 1 740 ? 10.480 40.138 -10.019 1.00 86.25 740 TYR A C 1
ATOM 5911 O O . TYR A 1 740 ? 10.946 41.098 -9.426 1.00 86.25 740 TYR A O 1
ATOM 5919 N N . GLY A 1 741 ? 10.620 38.897 -9.549 1.00 81.38 741 GLY A N 1
ATOM 5920 C CA . GLY A 1 741 ? 11.355 38.574 -8.320 1.00 81.38 741 GLY A CA 1
ATOM 5921 C C . GLY A 1 741 ? 10.549 38.710 -7.022 1.00 81.38 741 GLY A C 1
ATOM 5922 O O . GLY A 1 741 ? 10.982 38.172 -6.011 1.00 81.38 741 GLY A O 1
ATOM 5923 N N . ASP A 1 742 ? 9.373 39.345 -7.051 1.00 82.56 742 ASP A N 1
ATOM 5924 C CA . ASP A 1 742 ? 8.531 39.559 -5.864 1.00 82.56 742 ASP A CA 1
ATOM 5925 C C . ASP A 1 742 ? 7.628 38.355 -5.521 1.00 82.56 742 ASP A C 1
ATOM 5927 O O . ASP A 1 742 ? 7.307 37.512 -6.371 1.00 82.56 742 ASP A O 1
ATOM 5931 N N . HIS A 1 743 ? 7.157 38.292 -4.275 1.00 86.44 743 HIS A N 1
ATOM 5932 C CA . HIS A 1 743 ? 6.266 37.261 -3.759 1.00 86.44 743 HIS A CA 1
ATOM 5933 C C . HIS A 1 743 ? 4.924 37.813 -3.283 1.00 86.44 743 HIS A C 1
ATOM 5935 O O . HIS A 1 743 ? 4.834 38.860 -2.656 1.00 86.44 743 HIS A O 1
ATOM 5941 N N . THR A 1 744 ? 3.862 37.028 -3.455 1.00 86.50 744 THR A N 1
ATOM 5942 C CA . THR A 1 744 ? 2.564 37.337 -2.843 1.00 86.50 744 THR A CA 1
ATOM 5943 C C . THR A 1 744 ? 1.865 36.085 -2.327 1.00 86.50 744 THR A C 1
ATOM 5945 O O . THR A 1 744 ? 2.182 34.963 -2.733 1.00 86.50 744 THR A O 1
ATOM 5948 N N . LYS A 1 745 ? 0.917 36.266 -1.405 1.00 91.56 745 LYS A N 1
ATOM 5949 C CA . LYS A 1 745 ? 0.048 35.200 -0.899 1.00 91.56 745 LYS A CA 1
ATOM 5950 C C . LYS A 1 745 ? -1.307 35.301 -1.581 1.00 91.56 745 LYS A C 1
ATOM 5952 O O . LYS A 1 745 ? -1.987 36.314 -1.450 1.00 91.56 745 LYS A O 1
ATOM 5957 N N . VAL A 1 746 ? -1.724 34.232 -2.250 1.00 88.94 746 VAL A N 1
ATOM 5958 C CA . VAL A 1 746 ? -3.013 34.182 -2.951 1.00 88.94 746 VAL A CA 1
ATOM 5959 C C . VAL A 1 746 ? -3.824 32.940 -2.585 1.00 88.94 746 VAL A C 1
ATOM 5961 O O . VAL A 1 746 ? -3.251 31.877 -2.333 1.00 88.94 746 VAL A O 1
ATOM 5964 N N . PRO A 1 747 ? -5.163 33.043 -2.539 1.00 90.25 747 PRO A N 1
ATOM 5965 C CA . PRO A 1 747 ? -6.032 31.880 -2.398 1.00 90.25 747 PRO A CA 1
ATOM 5966 C C . PRO A 1 747 ? -6.053 31.037 -3.685 1.00 90.25 747 PRO A C 1
ATOM 5968 O O . PRO A 1 747 ? -5.764 31.531 -4.776 1.00 90.25 747 PRO A O 1
ATOM 5971 N N . LEU A 1 748 ? -6.450 29.762 -3.576 1.00 89.00 748 LEU A N 1
ATOM 5972 C CA . LEU A 1 748 ? -6.509 28.825 -4.714 1.00 89.00 748 LEU A CA 1
ATOM 5973 C C . LEU A 1 748 ? -7.328 29.362 -5.899 1.00 89.00 748 LEU A C 1
ATOM 5975 O O . LEU A 1 748 ? -6.932 29.230 -7.054 1.00 89.00 748 LEU A O 1
ATOM 5979 N N . ASN A 1 749 ? -8.462 30.004 -5.613 1.00 88.50 749 ASN A N 1
ATOM 5980 C CA . ASN A 1 749 ? -9.380 30.524 -6.628 1.00 88.50 749 ASN A CA 1
ATOM 5981 C C . ASN A 1 749 ? -8.815 31.711 -7.434 1.00 88.50 749 ASN A C 1
ATOM 5983 O O . ASN A 1 749 ? -9.302 31.965 -8.537 1.00 88.50 749 ASN A O 1
ATOM 5987 N N . ALA A 1 750 ? -7.780 32.392 -6.934 1.00 89.50 750 ALA A N 1
ATOM 5988 C CA . ALA A 1 750 ? -7.093 33.473 -7.637 1.00 89.50 750 ALA A CA 1
ATOM 5989 C C . ALA A 1 750 ? -6.035 32.968 -8.638 1.00 89.50 750 ALA A C 1
ATOM 5991 O O . ALA A 1 750 ? -5.508 33.755 -9.421 1.00 89.50 750 ALA A O 1
ATOM 5992 N N . MET A 1 751 ? -5.735 31.662 -8.655 1.00 94.38 751 MET A N 1
ATOM 5993 C CA . MET A 1 751 ? -4.741 31.070 -9.553 1.00 94.38 751 MET A CA 1
ATOM 5994 C C . MET A 1 751 ? -5.381 30.472 -10.813 1.00 94.38 751 MET A C 1
ATOM 5996 O O . MET A 1 751 ? -6.354 29.710 -10.753 1.00 94.38 751 MET A O 1
ATOM 6000 N N . LYS A 1 752 ? -4.783 30.758 -11.974 1.00 94.81 752 LYS A N 1
ATOM 6001 C CA . LYS A 1 752 ? -5.117 30.133 -13.264 1.00 94.81 752 LYS A CA 1
ATOM 6002 C C . LYS A 1 752 ? -3.967 29.276 -13.794 1.00 94.81 752 LYS A C 1
ATOM 6004 O O . LYS A 1 752 ? -2.802 29.523 -13.501 1.00 94.81 752 LYS A O 1
ATOM 6009 N N . SER A 1 753 ? -4.289 28.251 -14.577 1.00 93.06 753 SER A N 1
ATOM 6010 C CA . SER A 1 753 ? -3.307 27.389 -15.239 1.00 93.06 753 SER A CA 1
ATOM 6011 C C . SER A 1 753 ? -2.435 28.223 -16.178 1.00 93.06 753 SER A C 1
ATOM 6013 O O . SER A 1 753 ? -3.001 28.970 -16.977 1.00 93.06 753 SER A O 1
ATOM 6015 N N . LEU A 1 754 ? -1.107 28.065 -16.139 1.00 93.50 754 LEU A N 1
ATOM 6016 C CA . LEU A 1 754 ? -0.190 28.683 -17.102 1.00 93.50 754 LEU A CA 1
ATOM 6017 C C . LEU A 1 754 ? 0.032 27.745 -18.303 1.00 93.50 754 LEU A C 1
ATOM 6019 O O . LEU A 1 754 ? 0.641 26.689 -18.137 1.00 93.50 754 LEU A O 1
ATOM 6023 N N . PRO A 1 755 ? -0.426 28.095 -19.521 1.00 90.94 755 PRO A N 1
ATOM 6024 C CA . PRO A 1 755 ? -0.164 27.282 -20.702 1.00 90.94 755 PRO A CA 1
ATOM 6025 C C . PRO A 1 755 ? 1.330 27.118 -21.000 1.00 90.94 755 PRO A C 1
ATOM 6027 O O . PRO A 1 755 ? 2.079 28.091 -21.077 1.00 90.94 755 PRO A O 1
ATOM 6030 N N . ASN A 1 756 ? 1.719 25.880 -21.295 1.00 87.06 756 ASN A N 1
ATOM 6031 C CA . ASN A 1 756 ? 3.069 25.448 -21.662 1.00 87.06 756 ASN A CA 1
ATOM 6032 C C . ASN A 1 756 ? 3.780 26.360 -22.685 1.00 87.06 756 ASN A C 1
ATOM 6034 O O . ASN A 1 756 ? 4.946 26.707 -22.507 1.00 87.06 756 ASN A O 1
ATOM 6038 N N . GLN A 1 757 ? 3.066 26.830 -23.712 1.00 87.38 757 GLN A N 1
ATOM 6039 C CA . GLN A 1 757 ? 3.620 27.731 -24.732 1.00 87.38 757 GLN A CA 1
ATOM 6040 C C . GLN A 1 757 ? 4.172 29.049 -24.158 1.00 87.38 757 GLN A C 1
ATOM 6042 O O . GLN A 1 757 ? 5.088 29.627 -24.732 1.00 87.38 757 GLN A O 1
ATOM 6047 N N . PHE A 1 758 ? 3.632 29.537 -23.037 1.00 90.00 758 PHE A N 1
ATOM 6048 C CA . PHE A 1 758 ? 4.092 30.764 -22.382 1.00 90.00 758 PHE A CA 1
ATOM 6049 C C . PHE A 1 758 ? 5.247 30.511 -21.405 1.00 90.00 758 PHE A C 1
ATOM 6051 O O . PHE A 1 758 ? 5.936 31.458 -21.033 1.00 90.00 758 PHE A O 1
ATOM 6058 N N . ILE A 1 759 ? 5.495 29.252 -21.025 1.00 89.50 759 ILE A N 1
ATOM 6059 C CA . ILE A 1 759 ? 6.668 28.839 -20.241 1.00 89.50 759 ILE A CA 1
ATOM 6060 C C . ILE A 1 759 ? 7.897 28.765 -21.154 1.00 89.50 759 ILE A C 1
ATOM 6062 O O . ILE A 1 759 ? 8.937 29.324 -20.830 1.00 89.50 759 ILE A O 1
ATOM 6066 N N . SER A 1 760 ? 7.771 28.135 -22.327 1.00 85.69 760 SER A N 1
ATOM 6067 C CA . SER A 1 760 ? 8.894 27.939 -23.258 1.00 85.69 760 SER A CA 1
ATOM 6068 C C . SER A 1 760 ? 9.244 29.159 -24.114 1.00 85.69 760 SER A C 1
ATOM 6070 O O . SER A 1 760 ? 10.315 29.192 -24.710 1.00 85.69 760 SER A O 1
ATOM 6072 N N . ARG A 1 761 ? 8.332 30.130 -24.263 1.00 88.00 761 ARG A N 1
ATOM 6073 C CA . ARG A 1 761 ? 8.488 31.240 -25.225 1.00 88.00 761 ARG A CA 1
ATOM 6074 C C . ARG A 1 761 ? 9.506 32.291 -24.797 1.00 88.00 761 ARG A C 1
ATOM 6076 O O . ARG A 1 761 ? 10.151 32.882 -25.657 1.00 88.00 761 ARG A O 1
ATOM 6083 N N . LEU A 1 762 ? 9.615 32.550 -23.500 1.00 90.62 762 LEU A N 1
ATOM 6084 C CA . LEU A 1 762 ? 10.525 33.546 -22.951 1.00 90.62 762 LEU A CA 1
ATOM 6085 C C . LEU A 1 762 ? 11.117 32.991 -21.657 1.00 90.62 762 LEU A C 1
ATOM 6087 O O . LEU A 1 762 ? 10.339 32.513 -20.825 1.00 90.62 762 LEU A O 1
ATOM 6091 N N . PRO A 1 763 ? 12.440 33.075 -21.437 1.00 93.75 763 PRO A N 1
ATOM 6092 C CA . PRO A 1 763 ? 13.010 32.750 -20.141 1.00 93.75 763 PRO A CA 1
ATOM 6093 C C . PRO A 1 763 ? 12.336 33.536 -19.012 1.00 93.75 763 PRO A C 1
ATOM 6095 O O . PRO A 1 763 ? 11.760 34.598 -19.245 1.00 93.75 763 PRO A O 1
ATOM 6098 N N . PHE A 1 764 ? 12.381 33.031 -17.789 1.00 94.69 764 PHE A N 1
ATOM 6099 C CA . PHE A 1 764 ? 11.965 33.817 -16.628 1.00 94.69 764 PHE A CA 1
ATOM 6100 C C . PHE A 1 764 ? 12.933 34.980 -16.430 1.00 94.69 764 PHE A C 1
ATOM 6102 O O . PHE A 1 764 ? 14.148 34.771 -16.453 1.00 94.69 764 PHE A O 1
ATOM 6109 N N . GLN A 1 765 ? 12.393 36.197 -16.362 1.00 94.50 765 GLN A N 1
ATOM 6110 C CA . GLN A 1 765 ? 13.176 37.422 -16.531 1.00 94.50 765 GLN A CA 1
ATOM 6111 C C . GLN A 1 765 ? 13.872 37.901 -15.253 1.00 94.50 765 GLN A C 1
ATOM 6113 O O . GLN A 1 765 ? 14.880 38.595 -15.370 1.00 94.50 765 GLN A O 1
ATOM 6118 N N . ALA A 1 766 ? 13.395 37.513 -14.065 1.00 92.69 766 ALA A N 1
ATOM 6119 C CA . ALA A 1 766 ? 14.024 37.901 -12.807 1.00 92.69 766 ALA A CA 1
ATOM 6120 C C . ALA A 1 766 ? 15.323 37.116 -12.569 1.00 92.69 766 ALA A C 1
ATOM 6122 O O . ALA A 1 766 ? 15.329 35.883 -12.537 1.00 92.69 766 ALA A O 1
ATOM 6123 N N . ILE A 1 767 ? 16.424 37.840 -12.374 1.00 93.38 767 ILE A N 1
ATOM 6124 C CA . ILE A 1 767 ? 17.755 37.291 -12.114 1.00 93.38 767 ILE A CA 1
ATOM 6125 C C . ILE A 1 767 ? 18.176 37.672 -10.697 1.00 93.38 767 ILE A C 1
ATOM 6127 O O . ILE A 1 767 ? 18.262 38.857 -10.390 1.00 93.38 767 ILE A O 1
ATOM 6131 N N . ALA A 1 768 ? 18.465 36.677 -9.857 1.00 93.44 768 ALA A N 1
ATOM 6132 C CA . ALA A 1 768 ? 18.929 36.896 -8.489 1.00 93.44 768 ALA A CA 1
ATOM 6133 C C . ALA A 1 768 ? 20.379 37.397 -8.455 1.00 93.44 768 ALA A C 1
ATOM 6135 O O . ALA A 1 768 ? 21.251 36.878 -9.168 1.00 93.44 768 ALA A O 1
ATOM 6136 N N . CYS A 1 769 ? 20.632 38.412 -7.635 1.00 92.44 769 CYS A N 1
ATOM 6137 C CA . CYS A 1 769 ? 21.905 39.101 -7.546 1.00 92.44 769 CYS A CA 1
ATOM 6138 C C . CYS A 1 769 ? 22.278 39.511 -6.115 1.00 92.44 769 CYS A C 1
ATOM 6140 O O . CYS A 1 769 ? 21.423 39.765 -5.268 1.00 92.44 769 CYS A O 1
ATOM 6142 N N . SER A 1 770 ? 23.587 39.653 -5.920 1.00 92.12 770 SER A N 1
ATOM 6143 C CA . SER A 1 770 ? 24.243 40.238 -4.752 1.00 92.12 770 SER A CA 1
ATOM 6144 C C . SER A 1 770 ? 25.170 41.367 -5.188 1.00 92.12 770 SER A C 1
ATOM 6146 O O . SER A 1 770 ? 25.832 41.280 -6.228 1.00 92.12 770 SER A O 1
ATOM 6148 N N . LEU A 1 771 ? 25.253 42.426 -4.388 1.00 92.25 771 LEU A N 1
ATOM 6149 C CA . LEU A 1 771 ? 26.117 43.565 -4.650 1.00 92.25 771 LEU A CA 1
ATOM 6150 C C . LEU A 1 771 ? 27.532 43.199 -4.209 1.00 92.25 771 LEU A C 1
ATOM 6152 O O . LEU A 1 771 ? 27.794 42.974 -3.034 1.00 92.25 771 LEU A O 1
ATOM 6156 N N . TYR A 1 772 ? 28.451 43.112 -5.164 1.00 91.06 772 TYR A N 1
ATOM 6157 C CA . TYR A 1 772 ? 29.814 42.675 -4.895 1.00 91.06 772 TYR A CA 1
ATOM 6158 C C . TYR A 1 772 ? 30.620 43.720 -4.109 1.00 91.06 772 TYR A C 1
ATOM 6160 O O . TYR A 1 772 ? 30.610 44.906 -4.454 1.00 91.06 772 TYR A O 1
ATOM 6168 N N . GLY A 1 773 ? 31.394 43.251 -3.125 1.00 86.38 773 GLY A N 1
ATOM 6169 C CA . GLY A 1 773 ? 32.394 44.046 -2.400 1.00 86.38 773 GLY A CA 1
ATOM 6170 C C . GLY A 1 773 ? 31.858 44.842 -1.208 1.00 86.38 773 GLY A C 1
ATOM 6171 O O . GLY A 1 773 ? 32.585 45.678 -0.672 1.00 86.38 773 GLY A O 1
ATOM 6172 N N . VAL A 1 774 ? 30.614 44.598 -0.787 1.00 88.56 774 VAL A N 1
ATOM 6173 C CA . VAL A 1 774 ? 30.006 45.227 0.396 1.00 88.56 774 VAL A CA 1
ATOM 6174 C C . VAL A 1 774 ? 29.670 44.196 1.471 1.00 88.56 774 VAL A C 1
ATOM 6176 O O . VAL A 1 774 ? 29.468 43.028 1.163 1.00 88.56 774 VAL A O 1
ATOM 6179 N N . GLY A 1 775 ? 29.599 44.624 2.730 1.00 86.31 775 GLY A N 1
ATOM 6180 C CA . GLY A 1 775 ? 29.112 43.813 3.847 1.00 86.31 775 GLY A CA 1
ATOM 6181 C C . GLY A 1 775 ? 28.319 44.638 4.867 1.00 86.31 775 GLY A C 1
ATOM 6182 O O . GLY A 1 775 ? 28.452 45.869 4.889 1.00 86.31 775 GLY A O 1
ATOM 6183 N N . PRO A 1 776 ? 27.497 43.990 5.714 1.00 86.19 776 PRO A N 1
ATOM 6184 C CA . PRO A 1 776 ? 26.798 44.661 6.802 1.00 86.19 776 PRO A CA 1
ATOM 6185 C C . PRO A 1 776 ? 27.789 45.167 7.858 1.00 86.19 776 PRO A C 1
ATOM 6187 O O . PRO A 1 776 ? 28.854 44.590 8.064 1.00 86.19 776 PRO A O 1
ATOM 6190 N N . LYS A 1 777 ? 27.433 46.260 8.541 1.00 80.25 777 LYS A N 1
ATOM 6191 C CA . LYS A 1 777 ? 28.295 46.902 9.554 1.00 80.25 777 LYS A CA 1
ATOM 6192 C C . LYS A 1 777 ? 28.258 46.219 10.922 1.00 80.25 777 LYS A C 1
ATOM 6194 O O . LYS A 1 777 ? 29.090 46.541 11.763 1.00 80.25 777 LYS A O 1
ATOM 6199 N N . ASN A 1 778 ? 27.250 45.388 11.191 1.00 71.62 778 ASN A N 1
ATOM 6200 C CA . ASN A 1 778 ? 27.051 44.811 12.518 1.00 71.62 778 ASN A CA 1
ATOM 6201 C C . ASN A 1 778 ? 27.850 43.513 12.707 1.00 71.62 778 ASN A C 1
ATOM 6203 O O . ASN A 1 778 ? 28.043 42.732 11.778 1.00 71.62 778 ASN A O 1
ATOM 6207 N N . ASP A 1 779 ? 28.258 43.265 13.951 1.00 63.19 779 ASP A N 1
ATOM 6208 C CA . ASP A 1 779 ? 28.997 42.054 14.335 1.00 63.19 779 ASP A CA 1
ATOM 6209 C C . ASP A 1 779 ? 28.143 40.777 14.224 1.00 63.19 779 ASP A C 1
ATOM 6211 O O . ASP A 1 779 ? 28.669 39.667 14.215 1.00 63.19 779 ASP A O 1
ATOM 6215 N N . SER A 1 780 ? 26.815 40.925 14.133 1.00 61.16 780 SER A N 1
ATOM 6216 C CA . SER A 1 780 ? 25.867 39.837 13.876 1.00 61.16 780 SER A CA 1
ATOM 6217 C C . SER A 1 780 ? 25.790 39.424 12.403 1.00 61.16 780 SER A C 1
ATOM 6219 O O . SER A 1 780 ? 25.137 38.430 12.096 1.00 61.16 780 SER A O 1
ATOM 6221 N N . GLY A 1 781 ? 26.444 40.157 11.496 1.00 64.62 781 GLY A N 1
ATOM 6222 C CA . GLY A 1 781 ? 26.556 39.794 10.088 1.00 64.62 781 GLY A CA 1
ATOM 6223 C C . GLY A 1 781 ? 25.251 39.882 9.295 1.00 64.62 781 GLY A C 1
ATOM 6224 O O . GLY A 1 781 ? 25.098 39.116 8.356 1.00 64.62 781 GLY A O 1
ATOM 6225 N N . GLY A 1 782 ? 24.317 40.780 9.633 1.00 77.00 782 GLY A N 1
ATOM 6226 C CA . GLY A 1 782 ? 23.016 40.954 8.964 1.00 77.00 782 GLY A CA 1
ATOM 6227 C C . GLY A 1 782 ? 22.740 42.399 8.525 1.00 77.00 782 GLY A C 1
ATOM 6228 O O . GLY A 1 782 ? 23.136 43.340 9.202 1.00 77.00 782 GLY A O 1
ATOM 6229 N N . TRP A 1 783 ? 22.044 42.621 7.408 1.00 83.50 783 TRP A N 1
ATOM 6230 C CA . TRP A 1 783 ? 21.674 43.978 6.968 1.00 83.50 783 TRP A CA 1
ATOM 6231 C C . TRP A 1 783 ? 20.558 44.569 7.840 1.00 83.50 783 TRP A C 1
ATOM 6233 O O . TRP A 1 783 ? 19.555 43.901 8.087 1.00 83.50 783 TRP A O 1
ATOM 6243 N N . THR A 1 784 ? 20.711 45.812 8.310 1.00 85.25 784 THR A N 1
ATOM 6244 C CA . THR A 1 784 ? 19.646 46.487 9.074 1.00 85.25 784 THR A CA 1
ATOM 6245 C C . THR A 1 784 ? 18.557 47.030 8.147 1.00 85.25 784 THR A C 1
ATOM 6247 O O . THR A 1 784 ? 18.804 47.265 6.963 1.00 85.25 784 THR A O 1
ATOM 6250 N N . GLU A 1 785 ? 17.355 47.281 8.676 1.00 83.69 785 GLU A N 1
ATOM 6251 C CA . GLU A 1 785 ? 16.266 47.898 7.899 1.00 83.69 785 GLU A CA 1
ATOM 6252 C C . GLU A 1 785 ? 16.669 49.259 7.313 1.00 83.69 785 GLU A C 1
ATOM 6254 O O . GLU A 1 785 ? 16.295 49.581 6.187 1.00 83.69 785 GLU A O 1
ATOM 6259 N N . GLU A 1 786 ? 17.481 50.038 8.033 1.00 85.44 786 GLU A N 1
ATOM 6260 C CA . GLU A 1 786 ? 18.009 51.316 7.547 1.00 85.44 786 GLU A CA 1
ATOM 6261 C C . GLU A 1 786 ? 18.958 51.126 6.355 1.00 85.44 786 GLU A C 1
ATOM 6263 O O . GLU A 1 786 ? 18.857 51.862 5.371 1.00 85.44 786 GLU A O 1
ATOM 6268 N N . ASP A 1 787 ? 19.837 50.117 6.401 1.00 86.69 787 ASP A N 1
ATOM 6269 C CA . ASP A 1 787 ? 20.760 49.804 5.303 1.00 86.69 787 ASP A CA 1
ATOM 6270 C C . ASP A 1 787 ? 20.005 49.307 4.056 1.00 86.69 787 ASP A C 1
ATOM 6272 O O . ASP A 1 787 ? 20.318 49.715 2.933 1.00 86.69 787 ASP A O 1
ATOM 6276 N N . ILE A 1 788 ? 18.971 48.476 4.242 1.00 87.06 788 ILE A N 1
ATOM 6277 C CA . ILE A 1 788 ? 18.103 47.976 3.161 1.00 87.06 788 ILE A CA 1
ATOM 6278 C C . ILE A 1 788 ? 17.273 49.115 2.559 1.00 87.06 788 ILE A C 1
ATOM 6280 O O . ILE A 1 788 ? 17.165 49.226 1.334 1.00 87.06 788 ILE A O 1
ATOM 6284 N N . CYS A 1 789 ? 16.705 49.987 3.394 1.00 83.69 789 CYS A N 1
ATOM 6285 C CA . CYS A 1 789 ? 15.926 51.139 2.947 1.00 83.69 789 CYS A CA 1
ATOM 6286 C C . CYS A 1 789 ? 16.798 52.111 2.141 1.00 83.69 789 CYS A C 1
ATOM 6288 O O . CYS A 1 789 ? 16.403 52.550 1.059 1.00 83.69 789 CYS A O 1
ATOM 6290 N N . PHE A 1 790 ? 18.022 52.375 2.610 1.00 87.94 790 PHE A N 1
ATOM 6291 C CA . PHE A 1 790 ? 18.984 53.198 1.885 1.00 87.94 790 PHE A CA 1
ATOM 6292 C C . PHE A 1 790 ? 19.371 52.572 0.541 1.00 87.94 790 PHE A C 1
ATOM 6294 O O . PHE A 1 790 ? 19.266 53.243 -0.485 1.00 87.94 790 PHE A O 1
ATOM 6301 N N . PHE A 1 791 ? 19.730 51.285 0.511 1.00 88.19 791 PHE A N 1
ATOM 6302 C CA . PHE A 1 791 ? 19.981 50.559 -0.737 1.00 88.19 791 PHE A CA 1
ATOM 6303 C C . PHE A 1 791 ? 18.801 50.681 -1.709 1.00 88.19 791 PHE A C 1
ATOM 6305 O O . PHE A 1 791 ? 18.983 51.103 -2.847 1.00 88.19 791 PHE A O 1
ATOM 6312 N N . THR A 1 792 ? 17.581 50.414 -1.242 1.00 83.62 792 THR A N 1
ATOM 6313 C CA . THR A 1 792 ? 16.357 50.509 -2.051 1.00 83.62 792 THR A CA 1
ATOM 6314 C C . THR A 1 792 ? 16.154 51.925 -2.600 1.00 83.62 792 THR A C 1
ATOM 6316 O O . THR A 1 792 ? 15.826 52.089 -3.775 1.00 83.62 792 THR A O 1
ATOM 6319 N N . SER A 1 793 ? 16.407 52.962 -1.794 1.00 83.62 793 SER A N 1
ATOM 6320 C CA . SER A 1 793 ? 16.298 54.362 -2.226 1.00 83.62 793 SER A CA 1
ATOM 6321 C C . SER A 1 793 ? 17.254 54.726 -3.361 1.00 83.62 793 SER A C 1
ATOM 6323 O O . SER A 1 793 ? 16.880 55.505 -4.230 1.00 83.62 793 SER A O 1
ATOM 6325 N N . LEU A 1 794 ? 18.448 54.126 -3.404 1.00 80.88 794 LEU A N 1
ATOM 6326 C CA . LEU A 1 794 ? 19.423 54.372 -4.469 1.00 80.88 794 LEU A CA 1
ATOM 6327 C C . LEU A 1 794 ? 19.029 53.701 -5.787 1.00 80.88 794 LEU A C 1
ATOM 6329 O O . LEU A 1 794 ? 19.529 54.063 -6.845 1.00 80.88 794 LEU A O 1
ATOM 6333 N N . THR A 1 795 ? 18.144 52.710 -5.738 1.00 72.50 795 THR A N 1
ATOM 6334 C CA . THR A 1 795 ? 17.744 51.938 -6.921 1.00 72.50 795 THR A CA 1
ATOM 6335 C C . THR A 1 795 ? 16.599 52.594 -7.696 1.00 72.50 795 THR A C 1
ATOM 6337 O O . THR A 1 795 ? 16.335 52.200 -8.831 1.00 72.50 795 THR A O 1
ATOM 6340 N N . ARG A 1 796 ? 15.968 53.635 -7.133 1.00 67.06 796 ARG A N 1
ATOM 6341 C CA . ARG A 1 796 ? 14.852 54.393 -7.723 1.00 67.06 796 ARG A CA 1
ATOM 6342 C C . ARG A 1 796 ? 15.265 55.835 -8.016 1.00 67.06 796 ARG A C 1
ATOM 6344 O O . ARG A 1 796 ? 15.920 56.462 -7.190 1.00 67.06 796 ARG A O 1
ATOM 6351 N N . ALA A 1 797 ? 14.853 56.364 -9.163 1.00 58.44 797 ALA A N 1
ATOM 6352 C CA . ALA A 1 797 ? 15.086 57.756 -9.524 1.00 58.44 797 ALA A CA 1
ATOM 6353 C C . ALA A 1 797 ? 14.157 58.706 -8.754 1.00 58.44 797 ALA A C 1
ATOM 6355 O O . ALA A 1 797 ? 13.085 58.328 -8.275 1.00 58.44 797 ALA A O 1
ATOM 6356 N N . SER A 1 798 ? 14.573 59.969 -8.635 1.00 55.69 798 SER A N 1
ATOM 6357 C CA . SER A 1 798 ? 13.846 61.025 -7.912 1.00 55.69 798 SER A CA 1
ATOM 6358 C C . SER A 1 798 ? 12.503 61.410 -8.550 1.00 55.69 798 SER A C 1
ATOM 6360 O O . SER A 1 798 ? 11.674 62.040 -7.896 1.00 55.69 798 SER A O 1
ATOM 6362 N N . ASP A 1 799 ? 12.270 61.005 -9.798 1.00 54.09 799 ASP A N 1
ATOM 6363 C CA . ASP A 1 799 ? 11.022 61.158 -10.552 1.00 54.09 799 ASP A CA 1
ATOM 6364 C C . ASP A 1 799 ? 10.074 59.944 -10.431 1.00 54.09 799 ASP A C 1
ATOM 6366 O O . ASP A 1 799 ? 8.974 59.960 -10.986 1.00 54.09 799 ASP A O 1
ATOM 6370 N N . GLY A 1 800 ? 10.468 58.915 -9.672 1.00 50.81 800 GLY A N 1
ATOM 6371 C CA . GLY A 1 800 ? 9.680 57.707 -9.431 1.00 50.81 800 GLY A CA 1
ATOM 6372 C C . GLY A 1 800 ? 9.869 56.589 -10.461 1.00 50.81 800 GLY A C 1
ATOM 6373 O O . GLY A 1 800 ? 9.242 55.540 -10.304 1.00 50.81 800 GLY A O 1
ATOM 6374 N N . PHE A 1 801 ? 10.723 56.763 -11.477 1.00 53.56 801 PHE A N 1
ATOM 6375 C CA . PHE A 1 801 ? 11.077 55.698 -12.421 1.00 53.56 801 PHE A CA 1
ATOM 6376 C C . PHE A 1 801 ? 12.234 54.825 -11.897 1.00 53.56 801 PHE A C 1
ATOM 6378 O O . PHE A 1 801 ? 13.011 55.221 -11.027 1.00 53.56 801 PHE A O 1
ATOM 6385 N N . MET A 1 802 ? 12.342 53.593 -12.402 1.00 59.38 802 MET A N 1
ATOM 6386 C CA . MET A 1 802 ? 13.458 52.699 -12.077 1.00 59.38 802 MET A CA 1
ATOM 6387 C C . MET A 1 802 ? 14.740 53.172 -12.776 1.00 59.38 802 MET A C 1
ATOM 6389 O O . MET A 1 802 ? 14.714 53.463 -13.970 1.00 59.38 802 MET A O 1
ATOM 6393 N N . HIS A 1 803 ? 15.869 53.223 -12.060 1.00 67.94 803 HIS A N 1
ATOM 6394 C CA . HIS A 1 803 ? 17.162 53.522 -12.684 1.00 67.94 803 HIS A CA 1
ATOM 6395 C C . HIS A 1 803 ? 17.641 52.349 -13.552 1.00 67.94 803 HIS A C 1
ATOM 6397 O O . HIS A 1 803 ? 17.605 51.194 -13.115 1.00 67.94 803 HIS A O 1
ATOM 6403 N N . VAL A 1 804 ? 18.172 52.651 -14.743 1.00 79.62 804 VAL A N 1
ATOM 6404 C CA . VAL A 1 804 ? 18.877 51.668 -15.574 1.00 79.62 804 VAL A CA 1
ATOM 6405 C C . VAL A 1 804 ? 20.336 51.595 -15.130 1.00 79.62 804 VAL A C 1
ATOM 6407 O O . VAL A 1 804 ? 21.128 52.522 -15.305 1.00 79.62 804 VAL A O 1
ATOM 6410 N N . TRP A 1 805 ? 20.718 50.453 -14.575 1.00 86.81 805 TRP A N 1
ATOM 6411 C CA . TRP A 1 805 ? 22.075 50.182 -14.118 1.00 86.81 805 TRP A CA 1
ATOM 6412 C C . TRP A 1 805 ? 22.845 49.371 -15.149 1.00 86.81 805 TRP A C 1
ATOM 6414 O O . TRP A 1 805 ? 22.289 48.533 -15.851 1.00 86.81 805 TRP A O 1
ATOM 6424 N N . HIS A 1 806 ? 24.156 49.572 -15.213 1.00 89.69 806 HIS A N 1
ATOM 6425 C CA . HIS A 1 806 ? 25.050 48.685 -15.947 1.00 89.69 806 HIS A CA 1
ATOM 6426 C C . HIS A 1 806 ? 25.611 47.666 -14.955 1.00 89.69 806 HIS A C 1
ATOM 6428 O O . HIS A 1 806 ? 26.458 47.994 -14.121 1.00 89.69 806 HIS A O 1
ATOM 6434 N N . ALA A 1 807 ? 25.089 46.441 -15.007 1.00 91.38 807 ALA A N 1
ATOM 6435 C CA . ALA A 1 807 ? 25.553 45.325 -14.198 1.00 91.38 807 ALA A CA 1
ATOM 6436 C C . ALA A 1 807 ? 26.784 44.684 -14.836 1.00 91.38 807 ALA A C 1
ATOM 6438 O O . ALA A 1 807 ? 26.746 44.249 -15.987 1.00 91.38 807 ALA A O 1
ATOM 6439 N N . GLN A 1 808 ? 27.860 44.590 -14.060 1.00 91.50 808 GLN A N 1
ATOM 6440 C CA . GLN A 1 808 ? 29.053 43.833 -14.410 1.00 91.50 808 GLN A CA 1
ATOM 6441 C C . GLN A 1 808 ? 29.169 42.612 -13.496 1.00 91.50 808 GLN A C 1
ATOM 6443 O O . GLN A 1 808 ? 29.362 42.750 -12.286 1.00 91.50 808 GLN A O 1
ATOM 6448 N N . THR A 1 809 ? 29.086 41.419 -14.079 1.00 91.75 809 THR A N 1
ATOM 6449 C CA . THR A 1 809 ? 29.211 40.155 -13.344 1.00 91.75 809 THR A CA 1
ATOM 6450 C C . THR A 1 809 ? 30.651 39.926 -12.889 1.00 91.75 809 THR A C 1
ATOM 6452 O O . THR A 1 809 ? 31.568 39.944 -13.711 1.00 91.75 809 THR A O 1
ATOM 6455 N N . LYS A 1 810 ? 30.856 39.678 -11.590 1.00 89.31 810 LYS A N 1
ATOM 6456 C CA . LYS A 1 810 ? 32.153 39.274 -11.024 1.00 89.31 810 LYS A CA 1
ATOM 6457 C C . LYS A 1 810 ? 32.293 37.764 -10.988 1.00 89.31 810 LYS A C 1
ATOM 6459 O O . LYS A 1 810 ? 33.241 37.219 -11.540 1.00 89.31 810 LYS A O 1
ATOM 6464 N N . PHE A 1 811 ? 31.320 37.092 -10.388 1.00 85.75 811 PHE A N 1
ATOM 6465 C CA . PHE A 1 811 ? 31.221 35.642 -10.423 1.00 85.75 811 PHE A CA 1
ATOM 6466 C C . PHE A 1 811 ? 29.770 35.198 -10.242 1.00 85.75 811 PHE A C 1
ATOM 6468 O O . PHE A 1 811 ? 28.872 35.992 -9.962 1.00 85.75 811 PHE A O 1
ATOM 6475 N N . LYS A 1 812 ? 29.543 33.906 -10.459 1.00 88.31 812 LYS A N 1
ATOM 6476 C CA . LYS A 1 812 ? 28.245 33.245 -10.363 1.00 88.31 812 LYS A CA 1
ATOM 6477 C C . LYS A 1 812 ? 28.376 32.084 -9.391 1.00 88.31 812 LYS A C 1
ATOM 6479 O O . LYS A 1 812 ? 29.383 31.376 -9.424 1.00 88.31 812 LYS A O 1
ATOM 6484 N N . GLU A 1 813 ? 27.351 31.867 -8.581 1.00 83.31 813 GLU A N 1
ATOM 6485 C CA . GLU A 1 813 ? 27.305 30.724 -7.674 1.00 83.31 813 GLU A CA 1
ATOM 6486 C C . GLU A 1 813 ? 27.173 29.390 -8.425 1.00 83.31 813 GLU A C 1
ATOM 6488 O O . GLU A 1 813 ? 26.492 29.276 -9.449 1.00 83.31 813 GLU A O 1
ATOM 6493 N N . ALA A 1 814 ? 27.835 28.354 -7.901 1.00 74.00 814 ALA A N 1
ATOM 6494 C CA . ALA A 1 814 ? 27.741 26.997 -8.446 1.00 74.00 814 ALA A CA 1
ATOM 6495 C C . ALA A 1 814 ? 26.365 26.364 -8.176 1.00 74.00 814 ALA A C 1
ATOM 6497 O O . ALA A 1 814 ? 25.889 25.540 -8.960 1.00 74.00 814 ALA A O 1
ATOM 6498 N N . VAL A 1 815 ? 25.728 26.764 -7.074 1.00 75.38 815 VAL A N 1
ATOM 6499 C CA . VAL A 1 815 ? 24.381 26.343 -6.687 1.00 75.38 815 VAL A CA 1
ATOM 6500 C C . VAL A 1 815 ? 23.365 27.338 -7.251 1.00 75.38 815 VAL A C 1
ATOM 6502 O O . VAL A 1 815 ? 23.636 28.533 -7.367 1.00 75.38 815 VAL A O 1
ATOM 6505 N N . LYS A 1 816 ? 22.196 26.832 -7.649 1.00 81.56 816 LYS A N 1
ATOM 6506 C CA . LYS A 1 816 ? 21.082 27.670 -8.104 1.00 81.56 816 LYS A CA 1
ATOM 6507 C C . LYS A 1 816 ? 20.500 28.465 -6.938 1.00 81.56 816 LYS A C 1
ATOM 6509 O O . LYS A 1 816 ? 20.473 27.981 -5.814 1.00 81.56 816 LYS A O 1
ATOM 6514 N N . ASP A 1 817 ? 19.999 29.653 -7.241 1.00 80.31 817 ASP A N 1
ATOM 6515 C CA . ASP A 1 817 ? 19.309 30.505 -6.278 1.00 80.31 817 ASP A CA 1
ATOM 6516 C C . ASP A 1 817 ? 18.032 29.813 -5.772 1.00 80.31 817 ASP A C 1
ATOM 6518 O O . ASP A 1 817 ? 17.224 29.336 -6.574 1.00 80.31 817 ASP A O 1
ATOM 6522 N N . GLU A 1 818 ? 17.847 29.744 -4.453 1.00 74.62 818 GLU A N 1
ATOM 6523 C CA . GLU A 1 818 ? 16.728 29.019 -3.829 1.00 74.62 818 GLU A CA 1
ATOM 6524 C C . GLU A 1 818 ? 15.366 29.656 -4.158 1.00 74.62 818 GLU A C 1
ATOM 6526 O O . GLU A 1 818 ? 14.338 28.972 -4.253 1.00 74.62 818 GLU A O 1
ATOM 6531 N N . VAL A 1 819 ? 15.354 30.971 -4.395 1.00 74.12 819 VAL A N 1
ATOM 6532 C CA . VAL A 1 819 ? 14.138 31.723 -4.695 1.00 74.12 819 VAL A CA 1
ATOM 6533 C C . VAL A 1 819 ? 13.768 31.578 -6.163 1.00 74.12 819 VAL A C 1
ATOM 6535 O O . VAL A 1 819 ? 12.679 31.112 -6.483 1.00 74.12 819 VAL A O 1
ATOM 6538 N N . THR A 1 820 ? 14.650 31.890 -7.098 1.00 76.94 820 THR A N 1
ATOM 6539 C CA . THR A 1 820 ? 14.322 31.878 -8.532 1.00 76.94 820 THR A CA 1
ATOM 6540 C C . THR A 1 820 ? 14.479 30.504 -9.178 1.00 76.94 820 THR A C 1
ATOM 6542 O O . THR A 1 820 ? 13.893 30.278 -10.232 1.00 76.94 820 THR A O 1
ATOM 6545 N N . ASN A 1 821 ? 15.219 29.560 -8.579 1.00 81.00 821 ASN A N 1
ATOM 6546 C CA . ASN A 1 821 ? 15.778 28.361 -9.238 1.00 81.00 821 ASN A CA 1
ATOM 6547 C C . ASN A 1 821 ? 16.699 28.687 -10.438 1.00 81.00 821 ASN A C 1
ATOM 6549 O O . ASN A 1 821 ? 17.099 27.783 -11.185 1.00 81.00 821 ASN A O 1
ATOM 6553 N N . GLY A 1 822 ? 17.019 29.968 -10.636 1.00 83.88 822 GLY A N 1
ATOM 6554 C CA . GLY A 1 822 ? 17.943 30.476 -11.636 1.00 83.88 822 GLY A CA 1
ATOM 6555 C C . GLY A 1 822 ? 19.381 30.479 -11.121 1.00 83.88 822 GLY A C 1
ATOM 6556 O O . GLY A 1 822 ? 19.725 29.831 -10.137 1.00 83.88 822 GLY A O 1
ATOM 6557 N N . SER A 1 823 ? 20.255 31.192 -11.821 1.00 89.56 823 SER A N 1
ATOM 6558 C CA . SER A 1 823 ? 21.628 31.416 -11.355 1.00 89.56 823 SER A CA 1
ATOM 6559 C C . SER A 1 823 ? 21.680 32.654 -10.462 1.00 89.56 823 SER A C 1
ATOM 6561 O O . SER A 1 823 ? 21.063 33.653 -10.819 1.00 89.56 823 SER A O 1
ATOM 6563 N N . HIS A 1 824 ? 22.434 32.596 -9.362 1.00 91.00 824 HIS A N 1
ATOM 6564 C CA . HIS A 1 824 ? 22.721 33.762 -8.524 1.00 91.00 824 HIS A CA 1
ATOM 6565 C C . HIS A 1 824 ? 24.033 34.420 -8.980 1.00 91.00 824 HIS A C 1
ATOM 6567 O O . HIS A 1 824 ? 25.047 33.728 -9.138 1.00 91.00 824 HIS A O 1
ATOM 6573 N N . TYR A 1 825 ? 24.022 35.736 -9.201 1.00 92.06 825 TYR A N 1
ATOM 6574 C CA . TYR A 1 825 ? 25.178 36.492 -9.697 1.00 92.06 825 TYR A CA 1
ATOM 6575 C C . TYR A 1 825 ? 25.661 37.541 -8.701 1.00 92.06 825 TYR A C 1
ATOM 6577 O O . TYR A 1 825 ? 24.881 38.310 -8.154 1.00 92.06 825 TYR A O 1
ATOM 6585 N N . HIS A 1 826 ? 26.973 37.643 -8.537 1.00 91.19 826 HIS A N 1
ATOM 6586 C CA . HIS A 1 826 ? 27.592 38.715 -7.765 1.00 91.19 826 HIS A CA 1
ATOM 6587 C C . HIS A 1 826 ? 28.023 39.813 -8.722 1.00 91.19 826 HIS A C 1
ATOM 6589 O O . HIS A 1 826 ? 28.853 39.579 -9.607 1.00 91.19 826 HIS A O 1
ATOM 6595 N N . VAL A 1 827 ? 27.421 40.991 -8.589 1.00 92.75 827 VAL A N 1
ATOM 6596 C CA . VAL A 1 827 ? 27.493 42.051 -9.597 1.00 92.75 827 VAL A CA 1
ATOM 6597 C C . VAL A 1 827 ? 27.977 43.366 -9.006 1.00 92.75 827 VAL A C 1
ATOM 6599 O O . VAL A 1 827 ? 27.685 43.717 -7.865 1.00 92.75 827 VAL A O 1
ATOM 6602 N N . THR A 1 828 ? 28.695 44.138 -9.812 1.00 91.19 828 THR A N 1
ATOM 6603 C CA . THR A 1 828 ? 28.881 45.570 -9.571 1.00 91.19 828 THR A CA 1
ATOM 6604 C C . THR A 1 828 ? 27.852 46.333 -10.395 1.00 91.19 828 THR A C 1
ATOM 6606 O O . THR A 1 828 ? 27.742 46.102 -11.597 1.00 91.19 828 THR A O 1
ATOM 6609 N N . LEU A 1 829 ? 27.113 47.241 -9.758 1.00 90.38 829 LEU A N 1
ATOM 6610 C CA . LEU A 1 829 ? 26.132 48.100 -10.421 1.00 90.38 829 LEU A CA 1
ATOM 6611 C C . LEU A 1 829 ? 26.727 49.495 -10.641 1.00 90.38 829 LEU A C 1
ATOM 6613 O O . LEU A 1 829 ? 27.138 50.164 -9.688 1.00 90.38 829 LEU A O 1
ATOM 6617 N N . LEU A 1 830 ? 26.798 49.909 -11.907 1.00 87.75 830 LEU A N 1
ATOM 6618 C CA . LEU A 1 830 ? 27.361 51.186 -12.345 1.00 87.75 830 LEU A CA 1
ATOM 6619 C C . LEU A 1 830 ? 26.263 52.073 -12.940 1.00 87.75 830 LEU A C 1
ATOM 6621 O O . LEU A 1 830 ? 25.536 51.639 -13.835 1.00 87.75 830 LEU A O 1
ATOM 6625 N N . ASN A 1 831 ? 26.163 53.319 -12.477 1.00 80.25 831 ASN A N 1
ATOM 6626 C CA . ASN A 1 831 ? 25.326 54.322 -13.127 1.00 80.25 831 ASN A CA 1
ATOM 6627 C C . ASN A 1 831 ? 26.160 55.002 -14.228 1.00 80.25 831 ASN A C 1
ATOM 6629 O O . ASN A 1 831 ? 27.219 55.560 -13.946 1.00 80.25 831 ASN A O 1
ATOM 6633 N N . ARG A 1 832 ? 25.726 54.891 -15.490 1.00 75.75 832 ARG A N 1
ATOM 6634 C CA . ARG A 1 832 ? 26.415 55.469 -16.663 1.00 75.75 832 ARG A CA 1
ATOM 6635 C C . ARG A 1 832 ? 25.710 56.710 -17.222 1.00 75.75 832 ARG A C 1
ATOM 6637 O O . ARG A 1 832 ? 26.190 57.278 -18.200 1.00 75.75 832 ARG A O 1
ATOM 6644 N N . GLU A 1 833 ? 24.590 57.118 -16.634 1.00 66.19 833 GLU A N 1
ATOM 6645 C CA . GLU A 1 833 ? 23.805 58.276 -17.080 1.00 66.19 833 GLU A CA 1
ATOM 6646 C C . GLU A 1 833 ? 24.414 59.602 -16.591 1.00 66.19 833 GLU A C 1
ATOM 6648 O O . GLU A 1 833 ? 24.206 60.650 -17.200 1.00 66.19 833 GLU A O 1
ATOM 6653 N N . GLU A 1 834 ? 25.268 59.549 -15.563 1.00 58.59 834 GLU A N 1
ATOM 6654 C CA . GLU A 1 834 ? 25.969 60.700 -14.995 1.00 58.59 834 GLU A CA 1
ATOM 6655 C C . GLU A 1 834 ? 27.497 60.504 -15.045 1.00 58.59 834 GLU A C 1
ATOM 6657 O O . GLU A 1 834 ? 28.019 59.431 -14.748 1.00 58.59 834 GLU A O 1
ATOM 6662 N N . LYS A 1 835 ? 28.240 61.540 -15.467 1.00 52.47 835 LYS A N 1
ATOM 6663 C CA . LYS A 1 835 ? 29.650 61.427 -15.902 1.00 52.47 835 LYS A CA 1
ATOM 6664 C C . LYS A 1 835 ? 30.659 61.021 -14.814 1.00 52.47 835 LYS A C 1
ATOM 6666 O O . LYS A 1 835 ? 31.729 60.547 -15.181 1.00 52.47 835 LYS A O 1
ATOM 6671 N N . GLU A 1 836 ? 30.346 61.183 -13.526 1.00 57.94 836 GLU A N 1
ATOM 6672 C CA . GLU A 1 836 ? 31.252 60.857 -12.407 1.00 57.94 836 GLU A CA 1
ATOM 6673 C C . GLU A 1 836 ? 30.490 60.442 -11.131 1.00 57.94 836 GLU A C 1
ATOM 6675 O O . GLU A 1 836 ? 30.607 61.094 -10.094 1.00 57.94 836 GLU A O 1
ATOM 6680 N N . ILE A 1 837 ? 29.702 59.359 -11.175 1.00 62.62 837 ILE A N 1
ATOM 6681 C CA . ILE A 1 837 ? 29.113 58.787 -9.950 1.00 62.62 837 ILE A CA 1
ATOM 6682 C C . ILE A 1 837 ? 29.780 57.446 -9.578 1.00 62.62 837 ILE A C 1
ATOM 6684 O O . ILE A 1 837 ? 29.958 56.590 -10.448 1.00 62.62 837 ILE A O 1
ATOM 6688 N N . PRO A 1 838 ? 30.140 57.239 -8.290 1.00 69.75 838 PRO A N 1
ATOM 6689 C CA . PRO A 1 838 ? 30.641 55.965 -7.775 1.00 69.75 838 PRO A CA 1
ATOM 6690 C C . PRO A 1 838 ? 29.671 54.792 -8.002 1.00 69.75 838 PRO A C 1
ATOM 6692 O O . PRO A 1 838 ? 28.455 54.976 -8.084 1.00 69.75 838 PRO A O 1
ATOM 6695 N N . SER A 1 839 ? 30.191 53.560 -8.049 1.00 84.88 839 SER A N 1
ATOM 6696 C CA . SER A 1 839 ? 29.354 52.351 -8.098 1.00 84.88 839 SER A CA 1
ATOM 6697 C C . SER A 1 839 ? 28.349 52.328 -6.944 1.00 84.88 839 SER A C 1
ATOM 6699 O O . SER A 1 839 ? 28.577 52.941 -5.898 1.00 84.88 839 SER A O 1
ATOM 6701 N N . LEU A 1 840 ? 27.249 51.588 -7.092 1.00 87.56 840 LEU A N 1
ATOM 6702 C CA . LEU A 1 840 ? 26.242 51.489 -6.031 1.00 87.56 840 LEU A CA 1
ATOM 6703 C C . LEU A 1 840 ? 26.865 51.039 -4.691 1.00 87.56 840 LEU A C 1
ATOM 6705 O O . LEU A 1 840 ? 26.549 51.584 -3.637 1.00 87.56 840 LEU A O 1
ATOM 6709 N N . ALA A 1 841 ? 27.845 50.130 -4.752 1.00 89.25 841 ALA A N 1
ATOM 6710 C CA . ALA A 1 841 ? 28.645 49.698 -3.605 1.00 89.25 841 ALA A CA 1
ATOM 6711 C C . ALA A 1 841 ? 29.425 50.855 -2.956 1.00 89.25 841 ALA A C 1
ATOM 6713 O O . ALA A 1 841 ? 29.365 51.059 -1.746 1.00 89.25 841 ALA A O 1
ATOM 6714 N N . GLN A 1 842 ? 30.123 51.658 -3.760 1.00 88.38 842 GLN A N 1
ATOM 6715 C CA . GLN A 1 842 ? 30.874 52.817 -3.277 1.00 88.38 842 GLN A CA 1
ATOM 6716 C C . GLN A 1 842 ? 29.957 53.888 -2.668 1.00 88.38 842 GLN A C 1
ATOM 6718 O O . GLN A 1 842 ? 30.333 54.526 -1.685 1.00 88.38 842 GLN A O 1
ATOM 6723 N N . GLN A 1 843 ? 28.744 54.066 -3.198 1.00 88.75 843 GLN A N 1
ATOM 6724 C CA . GLN A 1 843 ? 27.750 54.967 -2.612 1.00 88.75 843 GLN A CA 1
ATOM 6725 C C . GLN A 1 843 ? 27.328 54.497 -1.215 1.00 88.75 843 GLN A C 1
ATOM 6727 O O . GLN A 1 843 ? 27.369 55.296 -0.277 1.00 88.75 843 GLN A O 1
ATOM 6732 N N . MET A 1 844 ? 27.029 53.203 -1.046 1.00 89.69 844 MET A N 1
ATOM 6733 C CA . MET A 1 844 ? 26.710 52.617 0.263 1.00 89.69 844 MET A CA 1
ATOM 6734 C C . MET A 1 844 ? 27.857 52.759 1.269 1.00 89.69 844 MET A C 1
ATOM 6736 O O . MET A 1 844 ? 27.624 53.152 2.412 1.00 89.69 844 MET A O 1
ATOM 6740 N N . ILE A 1 845 ? 29.097 52.505 0.841 1.00 90.19 845 ILE A N 1
ATOM 6741 C CA . ILE A 1 845 ? 30.286 52.625 1.698 1.00 90.19 845 ILE A CA 1
ATOM 6742 C C . ILE A 1 845 ? 30.529 54.089 2.091 1.00 90.19 845 ILE A C 1
ATOM 6744 O O . ILE A 1 845 ? 30.693 54.399 3.269 1.00 90.19 845 ILE A O 1
ATOM 6748 N N . SER A 1 846 ? 30.489 55.021 1.132 1.00 87.31 846 SER A N 1
ATOM 6749 C CA . SER A 1 846 ? 30.764 56.447 1.385 1.00 87.31 846 SER A CA 1
ATOM 6750 C C . SER A 1 846 ? 29.765 57.108 2.340 1.00 87.31 846 SER A C 1
ATOM 6752 O O . SER A 1 846 ? 30.098 58.081 3.016 1.00 87.31 846 SER A O 1
ATOM 6754 N N . LYS A 1 847 ? 28.538 56.580 2.400 1.00 88.94 847 LYS A N 1
ATOM 6755 C CA . LYS A 1 847 ? 27.470 57.041 3.294 1.00 88.94 847 LYS A CA 1
ATOM 6756 C C . LYS A 1 847 ? 27.377 56.226 4.583 1.00 88.94 847 LYS A C 1
ATOM 6758 O O . LYS A 1 847 ? 26.470 56.464 5.370 1.00 88.94 847 LYS A O 1
ATOM 6763 N N . ASN A 1 848 ? 28.332 55.323 4.818 1.00 87.81 848 ASN A N 1
ATOM 6764 C CA . ASN A 1 848 ? 28.411 54.480 6.006 1.00 87.81 848 ASN A CA 1
ATOM 6765 C C . ASN A 1 848 ? 27.169 53.586 6.201 1.00 87.81 848 ASN A C 1
ATOM 6767 O O . ASN A 1 848 ? 26.706 53.402 7.325 1.00 87.81 848 ASN A O 1
ATOM 6771 N N . TYR A 1 849 ? 26.624 53.031 5.113 1.00 86.94 849 TYR A N 1
ATOM 6772 C CA . TYR A 1 849 ? 25.564 52.007 5.122 1.00 86.94 849 TYR A CA 1
ATOM 6773 C C . TYR A 1 849 ? 26.090 50.600 4.805 1.00 86.94 849 TYR A C 1
ATOM 6775 O O . TYR A 1 849 ? 25.363 49.627 4.951 1.00 86.94 849 TYR A O 1
ATOM 6783 N N . ALA A 1 850 ? 27.360 50.473 4.417 1.00 88.06 850 ALA A N 1
ATOM 6784 C CA . ALA A 1 850 ? 28.043 49.199 4.222 1.00 88.06 850 ALA A CA 1
ATOM 6785 C C . ALA A 1 850 ? 29.535 49.326 4.553 1.00 88.06 850 ALA A C 1
ATOM 6787 O O . ALA A 1 850 ? 30.101 50.416 4.449 1.00 88.06 850 ALA A O 1
ATOM 6788 N N . ILE A 1 851 ? 30.178 48.210 4.896 1.00 85.94 851 ILE A N 1
ATOM 6789 C CA . ILE A 1 851 ? 31.642 48.103 4.950 1.00 85.94 851 ILE A CA 1
ATOM 6790 C C . ILE A 1 851 ? 32.191 47.583 3.619 1.00 85.94 851 ILE A C 1
ATOM 6792 O O . ILE A 1 851 ? 31.497 46.876 2.889 1.00 85.94 851 ILE A O 1
ATOM 6796 N N . SER A 1 852 ? 33.437 47.935 3.307 1.00 85.69 852 SER A N 1
ATOM 6797 C CA . SER A 1 852 ? 34.155 47.390 2.151 1.00 85.69 852 SER A CA 1
ATOM 6798 C C . SER A 1 852 ? 34.681 45.994 2.476 1.00 85.69 852 SER A C 1
ATOM 6800 O O . SER A 1 852 ? 35.335 45.815 3.503 1.00 85.69 852 SER A O 1
ATOM 6802 N N . LEU A 1 853 ? 34.435 45.025 1.597 1.00 81.81 853 LEU A N 1
ATOM 6803 C CA . LEU A 1 853 ? 35.022 43.687 1.681 1.00 81.81 853 LEU A CA 1
ATOM 6804 C C . LEU A 1 853 ? 36.090 43.551 0.592 1.00 81.81 853 LEU A C 1
ATOM 6806 O O . LEU A 1 853 ? 35.780 43.385 -0.586 1.00 81.81 853 LEU A O 1
ATOM 6810 N N . GLU A 1 854 ? 37.356 43.685 0.993 1.00 65.56 854 GLU A N 1
ATOM 6811 C CA . GLU A 1 854 ? 38.505 43.741 0.075 1.00 65.56 854 GLU A CA 1
ATOM 6812 C C . GLU A 1 854 ? 38.928 42.359 -0.458 1.00 65.56 854 GLU A C 1
ATOM 6814 O O . GLU A 1 854 ? 39.557 42.270 -1.513 1.00 65.56 854 GLU A O 1
ATOM 6819 N N . ASN A 1 855 ? 38.556 41.283 0.240 1.00 71.62 855 ASN A N 1
ATOM 6820 C CA . ASN A 1 855 ? 38.873 39.900 -0.108 1.00 71.62 855 ASN A CA 1
ATOM 6821 C C . ASN A 1 855 ? 37.625 39.153 -0.611 1.00 71.62 855 ASN A C 1
ATOM 6823 O O . ASN A 1 855 ? 36.567 39.180 0.020 1.00 71.62 855 ASN A O 1
ATOM 6827 N N . GLU A 1 856 ? 37.761 38.441 -1.733 1.00 70.19 856 GLU A N 1
ATOM 6828 C CA . GLU A 1 856 ? 36.693 37.623 -2.319 1.00 70.19 856 GLU A CA 1
ATOM 6829 C C . GLU A 1 856 ? 36.263 36.471 -1.391 1.00 70.19 856 GLU A C 1
ATOM 6831 O O . GLU A 1 856 ? 35.084 36.117 -1.366 1.00 70.19 856 GLU A O 1
ATOM 6836 N N . GLU A 1 857 ? 37.180 35.897 -0.602 1.00 70.38 857 GLU A N 1
ATOM 6837 C CA . GLU A 1 857 ? 36.849 34.838 0.363 1.00 70.38 857 GLU A CA 1
ATOM 6838 C C . GLU A 1 857 ? 36.001 35.365 1.526 1.00 70.38 857 GLU A C 1
ATOM 6840 O O . GLU A 1 857 ? 35.003 34.736 1.882 1.00 70.38 857 GLU A O 1
ATOM 6845 N N . ASP A 1 858 ? 36.332 36.549 2.047 1.00 68.62 858 ASP A N 1
ATOM 6846 C CA . ASP A 1 858 ? 35.574 37.205 3.120 1.00 68.62 858 ASP A CA 1
ATOM 6847 C C . ASP A 1 858 ? 34.188 37.633 2.623 1.00 68.62 858 ASP A C 1
ATOM 6849 O O . ASP A 1 858 ? 33.179 37.410 3.296 1.00 68.62 858 ASP A O 1
ATOM 6853 N N . PHE A 1 859 ? 34.113 38.153 1.392 1.00 75.69 859 PHE A N 1
ATOM 6854 C CA . PHE A 1 859 ? 32.845 38.432 0.724 1.00 75.69 859 PHE A CA 1
ATOM 6855 C C . PHE A 1 859 ? 31.992 37.165 0.576 1.00 75.69 859 PHE A C 1
ATOM 6857 O O . PHE A 1 859 ? 30.821 37.169 0.949 1.00 75.69 859 PHE A O 1
ATOM 6864 N N . ARG A 1 860 ? 32.566 36.048 0.111 1.00 74.69 860 ARG A N 1
ATOM 6865 C CA . ARG A 1 860 ? 31.847 34.766 -0.008 1.00 74.69 860 ARG A CA 1
ATOM 6866 C C . ARG A 1 860 ? 31.393 34.214 1.341 1.00 74.69 860 ARG A C 1
ATOM 6868 O O . ARG A 1 860 ? 30.328 33.602 1.404 1.00 74.69 860 ARG A O 1
ATOM 6875 N N . ALA A 1 861 ? 32.182 34.390 2.397 1.00 69.62 861 ALA A N 1
ATOM 6876 C CA . ALA A 1 861 ? 31.822 33.953 3.740 1.00 69.62 861 ALA A CA 1
ATOM 6877 C C . ALA A 1 861 ? 30.628 34.754 4.281 1.00 69.62 861 ALA A C 1
ATOM 6879 O O . ALA A 1 861 ? 29.657 34.166 4.750 1.00 69.62 861 ALA A O 1
ATOM 6880 N N . ILE A 1 862 ? 30.655 36.081 4.140 1.00 67.88 862 ILE A N 1
ATOM 6881 C CA . ILE A 1 862 ? 29.616 36.981 4.657 1.00 67.88 862 ILE A CA 1
ATOM 6882 C C . ILE A 1 862 ? 28.336 36.924 3.810 1.00 67.88 862 ILE A C 1
ATOM 6884 O O . ILE A 1 862 ? 27.238 36.857 4.367 1.00 67.88 862 ILE A O 1
ATOM 6888 N N . ALA A 1 863 ? 28.448 36.877 2.479 1.00 60.06 863 ALA A N 1
ATOM 6889 C CA . ALA A 1 863 ? 27.303 36.751 1.572 1.00 60.06 863 ALA A CA 1
ATOM 6890 C C . ALA A 1 863 ? 26.515 35.448 1.805 1.00 60.06 863 ALA A C 1
ATOM 6892 O O . ALA A 1 863 ? 25.295 35.432 1.684 1.00 60.06 863 ALA A O 1
ATOM 6893 N N . LYS A 1 864 ? 27.187 34.361 2.214 1.00 63.09 864 LYS A N 1
ATOM 6894 C CA . LYS A 1 864 ? 26.526 33.091 2.565 1.00 63.09 864 LYS A CA 1
ATOM 6895 C C . LYS A 1 864 ? 25.764 33.131 3.889 1.00 63.09 864 LYS A C 1
ATOM 6897 O O . LYS A 1 864 ? 24.778 32.416 4.022 1.00 63.09 864 LYS A O 1
ATOM 6902 N N . VAL A 1 865 ? 26.226 33.927 4.855 1.00 55.53 865 VAL A N 1
ATOM 6903 C CA . VAL A 1 865 ? 25.597 34.075 6.183 1.00 55.53 865 VAL A CA 1
ATOM 6904 C C . VAL A 1 865 ? 24.404 35.038 6.138 1.00 55.53 865 VAL A C 1
ATOM 6906 O O . VAL A 1 865 ? 23.452 34.868 6.886 1.00 55.53 865 VAL A O 1
ATOM 6909 N N . THR A 1 866 ? 24.428 36.017 5.229 1.00 49.78 866 THR A N 1
ATOM 6910 C CA . THR A 1 866 ? 23.377 37.044 5.068 1.00 49.78 866 THR A CA 1
ATOM 6911 C C . THR A 1 866 ? 22.179 36.613 4.213 1.00 49.78 866 THR A C 1
ATOM 6913 O O . THR A 1 866 ? 21.201 37.359 4.135 1.00 49.78 866 THR A O 1
ATOM 6916 N N . LEU A 1 867 ? 22.220 35.438 3.573 1.00 52.28 867 LEU A N 1
ATOM 6917 C CA . LEU A 1 867 ? 21.067 34.882 2.857 1.00 52.28 867 LEU A CA 1
ATOM 6918 C C . LEU A 1 867 ? 19.947 34.561 3.871 1.00 52.28 867 LEU A C 1
ATOM 6920 O O . LEU A 1 867 ? 20.227 33.901 4.872 1.00 52.28 867 LEU A O 1
ATOM 6924 N N . PRO A 1 868 ? 18.695 35.018 3.667 1.00 41.81 868 PRO A N 1
ATOM 6925 C CA . PRO A 1 868 ? 17.694 35.050 4.733 1.00 41.81 868 PRO A CA 1
ATOM 6926 C C . PRO A 1 868 ? 17.431 33.692 5.408 1.00 41.81 868 PRO A C 1
ATOM 6928 O O . PRO A 1 868 ? 16.979 32.739 4.775 1.00 41.81 868 PRO A O 1
ATOM 6931 N N . GLU A 1 869 ? 17.567 33.654 6.738 1.00 39.84 869 GLU A N 1
ATOM 6932 C CA . GLU A 1 869 ? 17.168 32.551 7.633 1.00 39.84 869 GLU A CA 1
ATOM 6933 C C . GLU A 1 869 ? 15.648 32.246 7.622 1.00 39.84 869 GLU A C 1
ATOM 6935 O O . GLU A 1 869 ? 15.197 31.277 8.232 1.00 39.84 869 GLU A O 1
ATOM 6940 N N . ALA A 1 870 ? 14.831 32.998 6.872 1.00 35.84 870 ALA A N 1
ATOM 6941 C CA . ALA A 1 870 ? 13.366 32.868 6.802 1.00 35.84 870 ALA A CA 1
ATOM 6942 C C . ALA A 1 870 ? 12.835 31.600 6.077 1.00 35.84 870 ALA A C 1
ATOM 6944 O O . ALA A 1 870 ? 11.638 31.485 5.776 1.00 35.84 870 ALA A O 1
ATOM 6945 N N . LEU A 1 871 ? 13.706 30.630 5.785 1.00 37.19 871 LEU A N 1
ATOM 6946 C CA . LEU A 1 871 ? 13.362 29.349 5.154 1.00 37.19 871 LEU A CA 1
ATOM 6947 C C . LEU A 1 871 ? 13.876 28.113 5.910 1.00 37.19 871 LEU A C 1
ATOM 6949 O O . LEU A 1 871 ? 13.517 26.997 5.537 1.00 37.19 871 LEU A O 1
ATOM 6953 N N . ARG A 1 872 ? 14.627 28.279 7.007 1.00 38.03 872 ARG A N 1
ATOM 6954 C CA . ARG A 1 872 ? 14.979 27.186 7.930 1.00 38.03 872 ARG A CA 1
ATOM 6955 C C . ARG A 1 872 ? 14.217 27.349 9.240 1.00 38.03 872 ARG A C 1
ATOM 6957 O O . ARG A 1 872 ? 14.777 27.706 10.267 1.00 38.03 872 ARG A O 1
ATOM 6964 N N . GLY A 1 873 ? 12.916 27.088 9.200 1.00 27.44 873 GLY A N 1
ATOM 6965 C CA . GLY A 1 873 ? 12.090 27.095 10.398 1.00 27.44 873 GLY A CA 1
ATOM 6966 C C . GLY A 1 873 ? 10.680 26.584 10.137 1.00 27.44 873 GLY A C 1
ATOM 6967 O O . GLY A 1 873 ? 9.963 27.165 9.330 1.00 27.44 873 GLY A O 1
ATOM 6968 N N . MET A 1 874 ? 10.315 25.564 10.921 1.00 26.05 874 MET A N 1
ATOM 6969 C CA . MET A 1 874 ? 8.983 24.993 11.172 1.00 26.05 874 MET A CA 1
ATOM 6970 C C . MET A 1 874 ? 8.543 23.804 10.301 1.00 26.05 874 MET A C 1
ATOM 6972 O O . MET A 1 874 ? 8.107 23.986 9.170 1.00 26.05 874 MET A O 1
ATOM 6976 N N . GLY A 1 875 ? 8.556 22.626 10.947 1.00 30.27 875 GLY A N 1
ATOM 6977 C CA . GLY A 1 875 ? 7.508 21.596 10.854 1.00 30.27 875 GLY A CA 1
ATOM 6978 C C . GLY A 1 875 ? 7.619 20.602 9.720 1.00 30.27 875 GLY A C 1
ATOM 6979 O O . GLY A 1 875 ? 7.024 20.891 8.661 1.00 30.27 875 GLY A O 1
#

Foldseek 3Di:
DPPVLLVLQDDAQAEQAEEAELFQVVLVVVQVVVCVVCVVPPPAFEDEFEDLDPVSVVVCVVVSRVHHHYYYYHLNRVLSCCVVVVVRYACLRHQEYEYDQQVSSCVQVVVSVVSVLVRNVVSVVVCVVVVGRHNHDYYYDHPADDPSNVCCCVPPRPDDDDDDPFLLRLLLLLLAAEAEAEEALVVLLVVVVVVCVVQQQFQEEEEDAADVVLVVNCVSCVVVVAHAAEEHDVCLVCLVVSLVCSVPDDRRRYYYYYYLVNLVVRPAQCGQEYEYSDDDPPDPRSNRSSSNNPNVLRDNPDDPVSHGYYYHYYYPPNQQCLLVVQVSCVSSVHDDDPVSVVSNVVSVLVVLVVLVVFAADPLCQAFVDDPVSVPDSGHPFAACVAFPFPDDFFAKFKWAFLAFDALFKTKTATQWGQHPVRDIDGPNVVLCPLQVVLLVVLVDPVQVQAQDFQVPDDAQAWWWFQDPDSGTFIKGFHAQDDADPVRGGQKTWIAGQQRGDIDIDGSRRTGHDDPVSRPDHHSIFMEGEPFWDFFSPHPGADPVSRVVSCVVRHRAIWMFTFQGGTYRYTYTPFIFGWDQDPPDRDIDTPDTSVCVCVVVSRTDTNLCSVVSVVVSCVSNVHDRPPPPDPSDDDPPPPQPDFAADDDDAPFWFWWFWQAFPDLLWTKIFGPVCVVVVVVLQVVCLVCVVVWAQADPVRLDQQAWWWAADPVDGSTIAIWGFHDWDQDPNFTWTWIARQQRRDIDIHGSRRITHDDPCSRHVDHRGIAIEHAPFWFAPDPLLEQDPVLRVVLVVVQADPVGHGATWTWHFPDWDPQADSRNSHIYTYTWTHRPPDDDDDISRVVCVVVVSTDGDPDPVVRVVSSVSHPDPPPPDDD

InterPro domains:
  IPR002999 Tudor domain [PF00567] (648-773)
  IPR002999 Tudor domain [PS50304] (698-761)
  IPR027417 P-loop containing nucleoside triphosphate hydrolase [G3DSA:3.40.50.300] (5-164)
  IPR027417 P-loop containing nucleoside triphosphate hydrolase [G3DSA:3.40.50.300] (176-345)
  IPR027417 P-loop containing nucleoside triphosphate hydrolase [SSF52540] (43-281)
  IPR035437 SNase-like, OB-fold superfamily [G3DSA:2.40.50.90] (517-554)
  IPR035437 SNase-like, OB-fold superfamily [G3DSA:2.40.50.90] (660-850)

pLDDT: mean 84.29, std 11.97, range [26.05, 97.75]